Protein AF-A0A3M7ERR0-F1 (afdb_monomer_lite)

Secondary structure (DSSP, 8-state):
-TT-GGGGHHHHHHHHHHHHHHHHHHHTTPEE----SEESS--SSSSPPPEEE-TTSTT-EEEE-S-SHHHHHHHHHTT-SEEEEEEEEE------SS--SEEEEEEEEEET--HHHHHHHHHHHHHHHHHHHHHHHS-TTS-SS-TTSPPP-SPPP-----SSPPEEEEHHHHHHHHHTSPPP-TTSTTHHHHHHHHHHHHTPPPPSS--HHHHHHHHHHHHTGGG-SSSEEEES-BGGG-TTB-EEE-TTT--EEESEEEEEETTEEEEEEEEBP--HHHHHHHHHHHHHHHHHH---SS-SS--HHHHHHHHTTPPSEEEEEEEHHHHHHHHHT-S-GGGTSTT--HHHHHHHHS---HHHHHHHHHHHHHHHHHS---S------------S------S-PPPPHHHHHHHTTTT-SS----PPPTT-S-HHHHHHHHHHHHHHTGGGGT--TT--TT--GGG-S-HHHHHHHHHHHHTT-TTTS-HHHHHHHHHHHHHHHHHHTT-SS--HHHHHHHHHHHHS---BTTB-----HHHHHHHHHHHTTSHHHHT--SSS-HHHHHHHHHHHHHHHHHHHHHHHHH-PPPS--HHHHHHHHHHHHSS---HHHHHHHHHHHHHHHHHHHHHS-STHHHHHHHHHHHHTGGGTTSTT-HHHHHHHHHHHHHHHHHHHT-TT----HHHHHHHHHHHHHHHHHHHT---GGGGG--HHHHHHHHHHHHHHHHHHHHSHHHHTTTS-HHHHHHHHHHHHHHHHTSSSTTSHHHHHHHHHHHHHHHHHTTTSS-S--PPPP----GGGGSPP------TTS-STTT-SSEEEEEE-TTS-EEEEE--TT-TT-SS---EEEEE-TTT--EEEEE--SSGGGS--SS--EEEE-TTS-EEEEEGGGTEEEEE-TT--EEEEEE----B--TTSS-TTTTTT--S-B----------TTTSHHHHGGG----------------

Structure (mmCIF, N/CA/C/O backbone):
data_AF-A0A3M7ERR0-F1
#
_entry.id   AF-A0A3M7ERR0-F1
#
loop_
_atom_site.group_PDB
_atom_site.id
_atom_site.type_symbol
_atom_site.label_atom_id
_atom_site.label_alt_id
_atom_site.label_comp_id
_atom_site.label_asym_id
_atom_site.label_entity_id
_atom_site.label_seq_id
_atom_site.pdbx_PDB_ins_code
_atom_site.Cartn_x
_atom_site.Cartn_y
_atom_site.Cartn_z
_atom_site.occupancy
_atom_site.B_iso_or_equiv
_atom_site.auth_seq_id
_atom_site.auth_comp_id
_atom_site.auth_asym_id
_atom_site.auth_atom_id
_atom_site.pdbx_PDB_model_num
ATOM 1 N N . MET A 1 1 ? -19.867 -11.813 -19.731 1.00 73.44 1 MET A N 1
ATOM 2 C CA . MET A 1 1 ? -19.825 -12.716 -18.559 1.00 73.44 1 MET A CA 1
ATOM 3 C C . MET A 1 1 ? -21.115 -13.517 -18.432 1.00 73.44 1 MET A C 1
ATOM 5 O O . MET A 1 1 ? -21.058 -14.680 -18.782 1.00 73.44 1 MET A O 1
ATOM 9 N N . LEU A 1 2 ? -22.281 -12.949 -18.079 1.00 68.81 2 LEU A N 1
ATOM 10 C CA . LEU A 1 2 ? -23.541 -13.733 -18.049 1.00 68.81 2 LEU A CA 1
ATOM 11 C C . LEU A 1 2 ? -23.847 -14.443 -19.387 1.00 68.81 2 LEU A C 1
ATOM 13 O O . LEU A 1 2 ? -24.005 -15.656 -19.419 1.00 68.81 2 LEU A O 1
ATOM 17 N N . ALA A 1 3 ? -23.820 -13.709 -20.505 1.00 75.19 3 ALA A N 1
ATOM 18 C CA . ALA A 1 3 ? -24.016 -14.272 -21.849 1.00 75.19 3 ALA A CA 1
ATOM 19 C C . ALA A 1 3 ? -22.769 -14.964 -22.452 1.00 75.19 3 ALA A C 1
ATOM 21 O O . ALA A 1 3 ? -22.841 -15.527 -23.538 1.00 75.19 3 ALA A O 1
ATOM 22 N N . ASN A 1 4 ? -21.612 -14.898 -21.784 1.00 78.69 4 ASN A N 1
ATOM 23 C CA . ASN A 1 4 ? -20.390 -15.591 -22.204 1.00 78.69 4 ASN A CA 1
ATOM 24 C C . ASN A 1 4 ? -19.544 -15.927 -20.962 1.00 78.69 4 ASN A C 1
ATOM 26 O O . ASN A 1 4 ? -18.761 -15.075 -20.513 1.00 78.69 4 ASN A O 1
ATOM 30 N N . PRO A 1 5 ? -19.705 -17.137 -20.396 1.00 80.69 5 PRO A N 1
ATOM 31 C CA . PRO A 1 5 ? -18.973 -17.569 -19.208 1.00 80.69 5 PRO A CA 1
ATOM 32 C C . PRO A 1 5 ? -17.454 -17.649 -19.406 1.00 80.69 5 PRO A C 1
ATOM 34 O O . PRO A 1 5 ? -16.709 -17.447 -18.449 1.00 80.69 5 PRO A O 1
ATOM 37 N N . SER A 1 6 ? -16.962 -17.863 -20.635 1.00 84.50 6 SER A N 1
ATOM 38 C CA . SER A 1 6 ? -15.511 -17.920 -20.893 1.00 84.50 6 SER A CA 1
ATOM 39 C C . SER A 1 6 ? -14.812 -16.575 -20.643 1.00 84.50 6 SER A C 1
ATOM 41 O O . SER A 1 6 ? -13.640 -16.555 -20.277 1.00 84.50 6 SER A O 1
ATOM 43 N N . SER A 1 7 ? -15.541 -15.451 -20.718 1.00 86.50 7 SER A N 1
ATOM 44 C CA . SER A 1 7 ? -15.034 -14.118 -20.351 1.00 86.50 7 SER A CA 1
ATOM 45 C C . SER A 1 7 ? -14.712 -13.962 -18.858 1.00 86.50 7 SER A C 1
ATOM 47 O O . SER A 1 7 ? -14.120 -12.961 -18.476 1.00 86.50 7 SER A O 1
ATOM 49 N N . VAL A 1 8 ? -15.121 -14.904 -18.000 1.00 91.56 8 VAL A N 1
ATOM 50 C CA . VAL A 1 8 ? -14.768 -14.901 -16.568 1.00 91.56 8 VAL A CA 1
ATOM 51 C C . VAL A 1 8 ? -13.369 -15.494 -16.345 1.00 91.56 8 VAL A C 1
ATOM 53 O O . VAL A 1 8 ? -12.685 -15.111 -15.399 1.00 91.56 8 VAL A O 1
ATOM 56 N N . GLN A 1 9 ? -12.902 -16.382 -17.232 1.00 93.88 9 GLN A N 1
ATOM 57 C CA . GLN A 1 9 ? -11.651 -17.127 -17.043 1.00 93.88 9 GLN A CA 1
ATOM 58 C C . GLN A 1 9 ? -10.404 -16.230 -16.902 1.00 93.88 9 GLN A C 1
ATOM 60 O O . GLN A 1 9 ? -9.637 -16.476 -15.972 1.00 93.88 9 GLN A O 1
ATOM 65 N N . PRO A 1 10 ? -10.203 -15.153 -17.693 1.00 94.88 10 PRO A N 1
ATOM 66 C CA . PRO A 1 10 ? -9.066 -14.248 -17.493 1.00 94.88 10 PRO A CA 1
ATOM 67 C C . PRO A 1 10 ? -9.049 -13.566 -16.116 1.00 94.88 10 PRO A C 1
ATOM 69 O O . PRO A 1 10 ? -7.983 -13.374 -15.537 1.00 94.88 10 PRO A O 1
ATOM 72 N N . LEU A 1 11 ? -10.217 -13.264 -15.534 1.00 95.00 11 LEU A N 1
ATOM 73 C CA . LEU A 1 11 ? -10.300 -12.683 -14.188 1.00 95.00 11 LEU A CA 1
ATOM 74 C C . LEU A 1 11 ? -9.966 -13.704 -13.091 1.00 95.00 11 LEU A C 1
ATOM 76 O O . LEU A 1 11 ? -9.369 -13.347 -12.076 1.00 95.00 11 LEU A O 1
ATOM 80 N N . LEU A 1 12 ? -10.293 -14.981 -13.303 1.00 95.44 12 LEU A N 1
ATOM 81 C CA . LEU A 1 12 ? -9.872 -16.059 -12.405 1.00 95.44 12 LEU A CA 1
ATOM 82 C C . LEU A 1 12 ? -8.370 -16.354 -12.538 1.00 95.44 12 LEU A C 1
ATOM 84 O O . LEU A 1 12 ? -7.709 -16.602 -11.532 1.00 95.44 12 LEU A O 1
ATOM 88 N N . VAL A 1 13 ? -7.804 -16.258 -13.747 1.00 96.69 13 VAL A N 1
ATOM 89 C CA . VAL A 1 13 ? -6.345 -16.295 -13.949 1.00 96.69 13 VAL A CA 1
ATOM 90 C C . VAL A 1 13 ? -5.682 -15.137 -13.201 1.00 96.69 13 VAL A C 1
ATOM 92 O O . VAL A 1 13 ? -4.722 -15.376 -12.476 1.00 96.69 13 VAL A O 1
ATOM 95 N N . ARG A 1 14 ? -6.229 -13.912 -13.272 1.00 97.19 14 ARG A N 1
ATOM 96 C CA . ARG A 1 14 ? -5.748 -12.763 -12.480 1.00 97.19 14 ARG A CA 1
ATOM 97 C C . ARG A 1 14 ? -5.732 -13.048 -10.982 1.00 97.19 14 ARG A C 1
ATOM 99 O O . ARG A 1 14 ? -4.731 -12.761 -10.334 1.00 97.19 14 ARG A O 1
ATOM 106 N N . HIS A 1 15 ? -6.806 -13.623 -10.441 1.00 95.75 15 HIS A N 1
ATOM 107 C CA . HIS A 1 15 ? -6.871 -14.014 -9.031 1.00 95.75 15 HIS A CA 1
ATOM 108 C C . HIS A 1 15 ? -5.714 -14.951 -8.648 1.00 95.75 15 HIS A C 1
ATOM 110 O O . HIS A 1 15 ? -4.998 -14.670 -7.689 1.00 95.75 15 HIS A O 1
ATOM 116 N N . HIS A 1 16 ? -5.477 -16.007 -9.433 1.00 96.12 16 HIS A N 1
ATOM 117 C CA . HIS A 1 16 ? -4.398 -16.966 -9.172 1.00 96.12 16 HIS A CA 1
ATOM 118 C C . HIS A 1 16 ? -2.994 -16.377 -9.369 1.00 96.12 16 HIS A C 1
ATOM 120 O O . HIS A 1 16 ? -2.126 -16.626 -8.539 1.00 96.12 16 HIS A O 1
ATOM 126 N N . VAL A 1 17 ? -2.766 -15.554 -10.399 1.00 97.38 17 VAL A N 1
ATOM 127 C CA . VAL A 1 17 ? -1.479 -14.864 -10.632 1.00 97.38 17 VAL A CA 1
ATOM 128 C C . VAL A 1 17 ? -1.144 -13.913 -9.477 1.00 97.38 17 VAL A C 1
ATOM 130 O O . VAL A 1 17 ? -0.042 -13.964 -8.936 1.00 97.38 17 VAL A O 1
ATOM 133 N N . VAL A 1 18 ? -2.103 -13.086 -9.044 1.00 97.88 18 VAL A N 1
ATOM 134 C CA . VAL A 1 18 ? -1.905 -12.146 -7.926 1.00 97.88 18 VAL A CA 1
ATOM 135 C C . VAL A 1 18 ? -1.711 -12.880 -6.598 1.00 97.88 18 VAL A C 1
ATOM 137 O O . VAL A 1 18 ? -0.890 -12.456 -5.786 1.00 97.88 18 VAL A O 1
ATOM 140 N N . GLN A 1 19 ? -2.416 -13.993 -6.369 1.00 95.62 19 GLN A N 1
ATOM 141 C CA . GLN A 1 19 ? -2.158 -14.834 -5.200 1.00 95.62 19 GLN A CA 1
ATOM 142 C C . GLN A 1 19 ? -0.765 -15.469 -5.241 1.00 95.62 19 GLN A C 1
ATOM 144 O O . GLN A 1 19 ? -0.078 -15.428 -4.232 1.00 95.62 19 GLN A O 1
ATOM 149 N N . ALA A 1 20 ? -0.318 -16.010 -6.379 1.00 96.12 20 ALA A N 1
ATOM 150 C CA . ALA A 1 20 ? 1.018 -16.596 -6.502 1.00 96.12 20 ALA A CA 1
ATOM 151 C C . ALA A 1 20 ? 2.132 -15.571 -6.213 1.00 96.12 20 ALA A C 1
ATOM 153 O O . ALA A 1 20 ? 3.061 -15.882 -5.471 1.00 96.12 20 ALA A O 1
ATOM 154 N N . LEU A 1 21 ? 2.000 -14.338 -6.727 1.00 97.88 21 LEU A N 1
ATOM 155 C CA . LEU A 1 21 ? 2.903 -13.223 -6.409 1.00 97.88 21 LEU A CA 1
ATOM 156 C C . LEU A 1 21 ? 2.957 -12.947 -4.897 1.00 97.88 21 LEU A C 1
ATOM 158 O O . LEU A 1 21 ? 4.039 -12.968 -4.309 1.00 97.88 21 LEU A O 1
ATOM 162 N N . ARG A 1 22 ? 1.797 -12.734 -4.255 1.00 97.94 22 ARG A N 1
ATOM 163 C CA . ARG A 1 22 ? 1.725 -12.468 -2.807 1.00 97.94 22 ARG A CA 1
ATOM 164 C C . ARG A 1 22 ? 2.251 -13.632 -1.975 1.00 97.94 22 ARG A C 1
ATOM 166 O O . ARG A 1 22 ? 3.040 -13.413 -1.063 1.00 97.94 22 ARG A O 1
ATOM 173 N N . ASP A 1 23 ? 1.844 -14.860 -2.283 1.00 95.94 23 ASP A N 1
ATOM 174 C CA . ASP A 1 23 ? 2.238 -16.055 -1.536 1.00 95.94 23 ASP A CA 1
ATOM 175 C C . ASP A 1 23 ? 3.764 -16.251 -1.591 1.00 95.94 23 ASP A C 1
ATOM 177 O O . ASP A 1 23 ? 4.377 -16.509 -0.555 1.00 95.94 23 ASP A O 1
ATOM 181 N N . HIS A 1 24 ? 4.398 -16.044 -2.754 1.00 96.44 24 HIS A N 1
ATOM 182 C CA . HIS A 1 24 ? 5.857 -16.095 -2.900 1.00 96.44 24 HIS A CA 1
ATOM 183 C C . HIS A 1 24 ? 6.574 -15.012 -2.083 1.00 96.44 24 HIS A C 1
ATOM 185 O O . HIS A 1 24 ? 7.509 -15.302 -1.329 1.00 96.44 24 HIS A O 1
ATOM 191 N N . LEU A 1 25 ? 6.148 -13.755 -2.231 1.00 97.75 25 LEU A N 1
ATOM 192 C CA . LEU A 1 25 ? 6.795 -12.602 -1.602 1.00 97.75 25 LEU A CA 1
ATOM 193 C C . LEU A 1 25 ? 6.621 -12.638 -0.073 1.00 97.75 25 LEU A C 1
ATOM 195 O O . LEU A 1 25 ? 7.596 -12.491 0.665 1.00 97.75 25 LEU A O 1
ATOM 199 N N . ASN A 1 26 ? 5.431 -12.991 0.417 1.00 95.88 26 ASN A N 1
ATOM 200 C CA . ASN A 1 26 ? 5.170 -13.186 1.846 1.00 95.88 26 ASN A CA 1
ATOM 201 C C . ASN A 1 26 ? 5.990 -14.361 2.423 1.00 95.88 26 ASN A C 1
ATOM 203 O O . ASN A 1 26 ? 6.612 -14.224 3.478 1.00 95.88 26 ASN A O 1
ATOM 207 N N . LYS A 1 27 ? 6.066 -15.502 1.717 1.00 96.19 27 LYS A N 1
ATOM 208 C CA . LYS A 1 27 ? 6.897 -16.670 2.090 1.00 96.19 27 LYS A CA 1
ATOM 209 C C . LYS A 1 27 ? 8.392 -16.335 2.148 1.00 96.19 27 LYS A C 1
ATOM 211 O O . LYS A 1 27 ? 9.116 -16.926 2.945 1.00 96.19 27 LYS A O 1
ATOM 216 N N . THR A 1 28 ? 8.854 -15.387 1.333 1.00 91.44 28 THR A N 1
ATOM 217 C CA . THR A 1 28 ? 10.247 -14.900 1.304 1.00 91.44 28 THR A CA 1
ATOM 218 C C . THR A 1 28 ? 10.487 -13.659 2.182 1.00 91.44 28 THR A C 1
ATOM 220 O O . THR A 1 28 ? 11.571 -13.069 2.148 1.00 91.44 28 THR A O 1
ATOM 223 N N . GLN A 1 29 ? 9.525 -13.334 3.057 1.00 93.88 29 GLN A N 1
ATOM 224 C CA . GLN A 1 29 ? 9.584 -12.270 4.067 1.00 93.88 29 GLN A CA 1
ATOM 225 C C . GLN A 1 29 ? 9.651 -10.842 3.498 1.00 93.88 29 GLN A C 1
ATOM 227 O O . GLN A 1 29 ? 10.237 -9.956 4.120 1.00 93.88 29 GLN A O 1
ATOM 232 N N . PHE A 1 30 ? 9.047 -10.602 2.334 1.00 97.88 30 PHE A N 1
ATOM 233 C CA . PHE A 1 30 ? 8.763 -9.245 1.873 1.00 97.88 30 PHE A CA 1
ATOM 234 C C . PHE A 1 30 ? 7.522 -8.679 2.572 1.00 97.88 30 PHE A C 1
ATOM 236 O O . PHE A 1 30 ? 6.567 -9.402 2.857 1.00 97.88 30 PHE A O 1
ATOM 243 N N . VAL A 1 31 ? 7.529 -7.369 2.815 1.00 97.81 31 VAL A N 1
ATOM 244 C CA . VAL A 1 31 ? 6.391 -6.626 3.368 1.00 97.81 31 VAL A CA 1
ATOM 245 C C . VAL A 1 31 ? 5.611 -5.968 2.231 1.00 97.81 31 VAL A C 1
ATOM 247 O O . VAL A 1 31 ? 6.190 -5.217 1.447 1.00 97.81 31 VAL A O 1
ATOM 250 N N . GLU A 1 32 ? 4.304 -6.231 2.142 1.00 98.31 32 GLU A N 1
ATOM 251 C CA . GLU A 1 32 ? 3.426 -5.506 1.216 1.00 98.31 32 GLU A CA 1
ATOM 252 C C . GLU A 1 32 ? 3.222 -4.069 1.722 1.00 98.31 32 GLU A C 1
ATOM 254 O O . GLU A 1 32 ? 2.849 -3.854 2.878 1.00 98.31 32 GLU A O 1
ATOM 259 N N . VAL A 1 33 ? 3.484 -3.086 0.864 1.00 97.75 33 VAL A N 1
ATOM 260 C CA . VAL A 1 33 ? 3.354 -1.651 1.152 1.00 97.75 33 VAL A CA 1
ATOM 261 C C . VAL A 1 33 ? 2.465 -0.965 0.111 1.00 97.75 33 VAL A C 1
ATOM 263 O O . VAL A 1 33 ? 2.056 -1.558 -0.887 1.00 97.75 33 VAL A O 1
ATOM 266 N N . THR A 1 34 ? 2.126 0.302 0.344 1.00 96.69 34 THR A N 1
ATOM 267 C CA . THR A 1 34 ? 1.383 1.125 -0.620 1.00 96.69 34 THR A CA 1
ATOM 268 C C . THR A 1 34 ? 1.961 2.531 -0.639 1.00 96.69 34 THR A C 1
ATOM 270 O O . THR A 1 34 ? 2.056 3.180 0.403 1.00 96.69 34 THR A O 1
ATOM 273 N N . THR A 1 35 ? 2.360 2.993 -1.820 1.00 95.94 35 THR A N 1
ATOM 274 C CA . THR A 1 35 ? 2.983 4.304 -2.041 1.00 95.94 35 THR A CA 1
ATOM 275 C C . THR A 1 35 ? 1.997 5.304 -2.672 1.00 95.94 35 THR A C 1
ATOM 277 O O . THR A 1 35 ? 0.942 4.898 -3.170 1.00 95.94 35 THR A O 1
ATOM 280 N N . PRO A 1 36 ? 2.275 6.624 -2.643 1.00 94.88 36 PRO A N 1
ATOM 281 C CA . PRO A 1 36 ? 1.347 7.634 -3.154 1.00 94.88 36 PRO A CA 1
ATOM 282 C C . PRO A 1 36 ? 0.971 7.438 -4.631 1.00 94.88 36 PRO A C 1
ATOM 284 O O . PRO A 1 36 ? 1.838 7.314 -5.494 1.00 94.88 36 PRO A O 1
ATOM 287 N N . LEU A 1 37 ? -0.334 7.472 -4.932 1.00 95.00 37 LEU A N 1
ATOM 288 C CA . LEU A 1 37 ? -0.845 7.470 -6.313 1.00 95.00 37 LEU A CA 1
ATOM 289 C C . LEU A 1 37 ? -0.769 8.851 -6.978 1.00 95.00 37 LEU A C 1
ATOM 291 O O . LEU A 1 37 ? -0.680 8.921 -8.200 1.00 95.00 37 LEU A O 1
ATOM 295 N N . LEU A 1 38 ? -0.821 9.917 -6.173 1.00 92.00 38 LEU A N 1
ATOM 296 C CA . LEU A 1 38 ? -0.718 11.316 -6.584 1.00 92.00 38 LEU A CA 1
ATOM 297 C C . LEU A 1 38 ? 0.621 11.885 -6.108 1.00 92.00 38 LEU A C 1
ATOM 299 O O . LEU A 1 38 ? 0.953 11.764 -4.928 1.00 92.00 38 LEU A O 1
ATOM 303 N N . THR A 1 39 ? 1.375 12.511 -7.008 1.00 86.00 39 THR A N 1
ATOM 304 C CA . THR A 1 39 ? 2.719 13.039 -6.734 1.00 86.00 39 THR A CA 1
ATOM 305 C C . THR A 1 39 ? 2.917 14.428 -7.347 1.00 86.00 39 THR A C 1
ATOM 307 O O . THR A 1 39 ? 2.336 14.752 -8.380 1.00 86.00 39 THR A O 1
ATOM 310 N N . ALA A 1 40 ? 3.779 15.258 -6.751 1.00 77.62 40 ALA A N 1
ATOM 311 C CA . ALA A 1 40 ? 4.140 16.572 -7.309 1.00 77.62 40 ALA A CA 1
ATOM 312 C C . ALA A 1 40 ? 4.994 16.479 -8.600 1.00 77.62 40 ALA A C 1
ATOM 314 O O . ALA A 1 40 ? 5.155 17.457 -9.322 1.00 77.62 40 ALA A O 1
ATOM 315 N N . GLY A 1 41 ? 5.514 15.291 -8.920 1.00 75.88 41 GLY A N 1
ATOM 316 C CA . GLY A 1 41 ? 6.246 14.982 -10.147 1.00 75.88 41 GLY A CA 1
ATOM 317 C C . GLY A 1 41 ? 6.202 13.482 -10.440 1.00 75.88 41 GLY A C 1
ATOM 318 O O . GLY A 1 41 ? 6.092 12.671 -9.517 1.00 75.88 41 GLY A O 1
ATOM 319 N N . ALA A 1 42 ? 6.243 13.103 -11.716 1.00 73.69 42 ALA A N 1
ATOM 320 C CA . ALA A 1 42 ? 6.244 11.704 -12.142 1.00 73.69 42 ALA A CA 1
ATOM 321 C C . ALA A 1 42 ? 7.668 11.213 -12.463 1.00 73.69 42 ALA A C 1
ATOM 323 O O . ALA A 1 42 ? 8.369 11.799 -13.293 1.00 73.69 42 ALA A O 1
ATOM 324 N N . GLY A 1 43 ? 8.064 10.108 -11.825 1.00 78.19 43 GLY A N 1
ATOM 325 C CA . GLY A 1 43 ? 9.362 9.445 -11.973 1.00 78.19 43 GLY A CA 1
ATOM 326 C C . GLY A 1 43 ? 9.248 7.928 -11.774 1.00 78.19 43 GLY A C 1
ATOM 327 O O . GLY A 1 43 ? 8.149 7.418 -11.569 1.00 78.19 43 GLY A O 1
ATOM 328 N N . GLY A 1 44 ? 10.369 7.206 -11.873 1.00 75.31 44 GLY A N 1
ATOM 329 C CA . GLY A 1 44 ? 10.398 5.730 -11.837 1.00 75.31 44 GLY A CA 1
ATOM 330 C C . GLY A 1 44 ? 10.048 5.040 -13.167 1.00 75.31 44 GLY A C 1
ATOM 331 O O . GLY A 1 44 ? 9.971 3.825 -13.255 1.00 75.31 44 GLY A O 1
ATOM 332 N N . ALA A 1 45 ? 9.803 5.804 -14.234 1.00 79.50 45 ALA A N 1
ATOM 333 C CA . ALA A 1 45 ? 9.682 5.273 -15.590 1.00 79.50 45 ALA A CA 1
ATOM 334 C C . ALA A 1 45 ? 9.996 6.359 -16.631 1.00 79.50 45 ALA A C 1
ATOM 336 O O . ALA A 1 45 ? 10.015 7.558 -16.329 1.00 79.50 45 ALA A O 1
ATOM 337 N N . VAL A 1 46 ? 10.212 5.937 -17.878 1.00 80.75 46 VAL A N 1
ATOM 338 C CA . VAL A 1 46 ? 10.142 6.812 -19.056 1.00 80.75 46 VAL A CA 1
ATOM 339 C C . VAL A 1 46 ? 8.737 6.664 -19.627 1.00 80.75 46 VAL A C 1
ATOM 341 O O . VAL A 1 46 ? 8.470 5.733 -20.375 1.00 80.75 46 VAL A O 1
ATOM 344 N N . ALA A 1 47 ? 7.830 7.526 -19.177 1.00 83.19 47 ALA A N 1
ATOM 345 C CA . ALA A 1 47 ? 6.417 7.483 -19.529 1.00 83.19 47 ALA A CA 1
ATOM 346 C C . ALA A 1 47 ? 5.774 8.861 -19.351 1.00 83.19 47 ALA A C 1
ATOM 348 O O . ALA A 1 47 ? 6.209 9.642 -18.495 1.00 83.19 47 ALA A O 1
ATOM 349 N N . ARG A 1 48 ? 4.717 9.147 -20.115 1.00 85.25 48 ARG A N 1
ATOM 350 C CA . ARG A 1 48 ? 3.953 10.394 -19.968 1.00 85.25 48 ARG A CA 1
ATOM 351 C C . ARG A 1 48 ? 2.948 10.276 -18.809 1.00 85.25 48 ARG A C 1
ATOM 353 O O . ARG A 1 48 ? 2.175 9.317 -18.799 1.00 85.25 48 ARG A O 1
ATOM 360 N N . PRO A 1 49 ? 2.898 11.210 -17.842 1.00 88.94 49 PRO A N 1
ATOM 361 C CA . PRO A 1 49 ? 1.925 11.147 -16.753 1.00 88.94 49 PRO A CA 1
ATOM 362 C C . PRO A 1 49 ? 0.532 11.648 -17.161 1.00 88.94 49 PRO A C 1
ATOM 364 O O . PRO A 1 49 ? 0.339 12.309 -18.183 1.00 88.94 49 PRO A O 1
ATOM 367 N N . PHE A 1 50 ? -0.453 11.368 -16.307 1.00 90.50 50 PHE A N 1
ATOM 368 C CA . PHE A 1 50 ? -1.710 12.116 -16.277 1.00 90.50 50 PHE A CA 1
ATOM 369 C C . PHE A 1 50 ? -1.597 13.250 -15.253 1.00 90.50 50 PHE A C 1
ATOM 371 O O . PHE A 1 50 ? -1.439 12.977 -14.062 1.00 90.50 50 PHE A O 1
ATOM 378 N N . GLU A 1 51 ? -1.706 14.500 -15.705 1.00 89.94 51 GLU A N 1
ATOM 379 C CA . GLU A 1 51 ? -1.799 15.674 -14.827 1.00 89.94 51 GLU A CA 1
ATOM 380 C C . GLU A 1 51 ? -3.201 15.808 -14.197 1.00 89.94 51 GLU A C 1
ATOM 382 O O . GLU A 1 51 ? -4.215 15.462 -14.807 1.00 89.94 51 GLU A O 1
ATOM 387 N N . THR A 1 52 ? -3.263 16.359 -12.985 1.00 90.31 52 THR A N 1
ATOM 388 C CA . THR A 1 52 ? -4.486 16.728 -12.258 1.00 90.31 52 THR A CA 1
ATOM 389 C C . THR A 1 52 ? -4.193 17.850 -11.245 1.00 90.31 52 THR A C 1
ATOM 391 O O . THR A 1 52 ? -3.058 18.310 -11.124 1.00 90.31 52 THR A O 1
ATOM 394 N N . GLU A 1 53 ? -5.200 18.306 -10.504 1.00 88.69 53 GLU A N 1
ATOM 395 C CA . GLU A 1 53 ? -5.089 19.348 -9.475 1.00 88.69 53 GLU A CA 1
ATOM 396 C C . GLU A 1 53 ? -5.930 18.989 -8.239 1.00 88.69 53 GLU A C 1
ATOM 398 O O . GLU A 1 53 ? -6.938 18.286 -8.341 1.00 88.69 53 GLU A O 1
ATOM 403 N N . ALA A 1 54 ? -5.518 19.455 -7.057 1.00 84.88 54 ALA A N 1
ATOM 404 C CA . ALA A 1 54 ? -6.277 19.289 -5.818 1.00 84.88 54 ALA A CA 1
ATOM 405 C C . ALA A 1 54 ? -6.844 20.640 -5.369 1.00 84.88 54 ALA A C 1
ATOM 407 O O . ALA A 1 54 ? -6.096 21.595 -5.194 1.00 84.88 54 ALA A O 1
ATOM 408 N N . THR A 1 55 ? -8.156 20.712 -5.128 1.00 85.50 55 THR A N 1
ATOM 409 C CA . THR A 1 55 ? -8.867 21.967 -4.805 1.00 85.50 55 THR A CA 1
ATOM 410 C C . THR A 1 55 ? -8.341 22.679 -3.551 1.00 85.50 55 THR A C 1
ATOM 412 O O . THR A 1 55 ? -8.443 23.893 -3.455 1.00 85.50 55 THR A O 1
ATOM 415 N N . GLU A 1 56 ? -7.771 21.942 -2.594 1.00 83.94 56 GLU A N 1
ATOM 416 C CA . GLU A 1 56 ? -7.174 22.501 -1.369 1.00 83.94 56 GLU A CA 1
ATOM 417 C C . GLU A 1 56 ? -5.731 23.013 -1.578 1.00 83.94 56 GLU A C 1
ATOM 419 O O . GLU A 1 56 ? -5.231 23.804 -0.782 1.00 83.94 56 GLU A O 1
ATOM 424 N N . LEU A 1 57 ? -5.065 22.599 -2.662 1.00 77.81 57 LEU A N 1
ATOM 425 C CA . LEU A 1 57 ? -3.686 22.961 -3.008 1.00 77.81 57 LEU A CA 1
ATOM 426 C C . LEU A 1 57 ? -3.668 23.861 -4.253 1.00 77.81 57 LEU A C 1
ATOM 428 O O . LEU A 1 57 ? -3.079 23.516 -5.280 1.00 77.81 57 LEU A O 1
ATOM 432 N N . GLU A 1 58 ? -4.346 25.012 -4.166 1.00 68.81 58 GLU A N 1
ATOM 433 C CA . GLU A 1 58 ? -4.479 25.965 -5.276 1.00 68.81 58 GLU A CA 1
ATOM 434 C C . GLU A 1 58 ? -3.127 26.264 -5.953 1.00 68.81 58 GLU A C 1
ATOM 436 O O . GLU A 1 58 ? -2.152 26.668 -5.316 1.00 68.81 58 GLU A O 1
ATOM 441 N N . GLY A 1 59 ? -3.072 26.065 -7.273 1.00 71.19 59 GLY A N 1
ATOM 442 C CA . GLY A 1 59 ? -1.889 26.323 -8.097 1.00 71.19 59 GLY A CA 1
ATOM 443 C C . GLY A 1 59 ? -0.854 25.192 -8.166 1.00 71.19 59 GLY A C 1
ATOM 444 O O . GLY A 1 59 ? 0.079 25.304 -8.962 1.00 71.19 59 GLY A O 1
ATOM 445 N N . GLN A 1 60 ? -1.000 24.096 -7.410 1.00 77.50 60 GLN A N 1
ATOM 446 C CA . GLN A 1 60 ? -0.115 22.931 -7.532 1.00 77.50 60 GLN A CA 1
ATOM 447 C C . GLN A 1 60 ? -0.665 21.904 -8.527 1.00 77.50 60 GLN A C 1
ATOM 449 O O . GLN A 1 60 ? -1.721 21.307 -8.315 1.00 77.50 60 GLN A O 1
ATOM 454 N N . LYS A 1 61 ? 0.101 21.643 -9.594 1.00 83.31 61 LYS A N 1
ATOM 455 C CA . LYS A 1 61 ? -0.131 20.480 -10.455 1.00 83.31 61 LYS A CA 1
ATOM 456 C C . LYS A 1 61 ? 0.301 19.202 -9.743 1.00 83.31 61 LYS A C 1
ATOM 458 O O . LYS A 1 61 ? 1.412 19.120 -9.223 1.00 83.31 61 LYS A O 1
ATOM 463 N N . LEU A 1 62 ? -0.558 18.195 -9.790 1.00 88.62 62 LEU A N 1
ATOM 464 C CA . LEU A 1 62 ? -0.281 16.834 -9.352 1.00 88.62 62 LEU A CA 1
ATOM 465 C C . LEU A 1 62 ? -0.249 15.902 -10.563 1.00 88.62 62 LEU A C 1
ATOM 467 O O . LEU A 1 62 ? -0.846 16.180 -11.599 1.00 88.62 62 LEU A O 1
ATOM 471 N N . ASN A 1 63 ? 0.425 14.772 -10.416 1.00 90.25 63 ASN A N 1
ATOM 472 C CA . ASN A 1 63 ? 0.511 13.721 -11.418 1.00 90.25 63 ASN A CA 1
ATOM 473 C C . ASN A 1 63 ? 0.014 12.405 -10.827 1.00 90.25 63 ASN A C 1
ATOM 475 O O . ASN A 1 63 ? 0.299 12.106 -9.667 1.00 90.25 63 ASN A O 1
ATOM 479 N N . LEU A 1 64 ? -0.676 11.591 -11.626 1.00 93.69 64 LEU A N 1
ATOM 480 C CA . LEU A 1 64 ? -0.822 10.171 -11.312 1.00 93.69 64 LEU A CA 1
ATOM 481 C C . LEU A 1 64 ? 0.511 9.449 -11.557 1.00 93.69 64 LEU A C 1
ATOM 483 O O . LEU A 1 64 ? 1.203 9.724 -12.541 1.00 93.69 64 LEU A O 1
ATOM 487 N N . ARG A 1 65 ? 0.877 8.523 -10.663 1.00 93.00 65 ARG A N 1
ATOM 488 C CA . ARG A 1 65 ? 2.169 7.823 -10.732 1.00 93.00 65 ARG A CA 1
ATOM 489 C C . ARG A 1 65 ? 2.315 6.962 -11.998 1.00 93.00 65 ARG A C 1
ATOM 491 O O . ARG A 1 65 ? 1.426 6.181 -12.338 1.00 93.00 65 ARG A O 1
ATOM 498 N N . ILE A 1 66 ? 3.491 7.034 -12.620 1.00 92.25 66 ILE A N 1
ATOM 499 C CA . ILE A 1 66 ? 3.896 6.187 -13.760 1.00 92.25 66 ILE A CA 1
ATOM 500 C C . ILE A 1 66 ? 4.568 4.867 -13.324 1.00 92.25 66 ILE A C 1
ATOM 502 O O . ILE A 1 66 ? 4.580 3.905 -14.100 1.00 92.25 66 ILE A O 1
ATOM 506 N N . ALA A 1 67 ? 5.101 4.840 -12.094 1.00 93.25 67 ALA A N 1
ATOM 507 C CA . ALA A 1 67 ? 5.664 3.702 -11.358 1.00 93.25 67 ALA A CA 1
ATOM 508 C C . ALA A 1 67 ? 5.768 4.049 -9.846 1.00 93.25 67 ALA A C 1
ATOM 510 O O . ALA A 1 67 ? 5.851 5.237 -9.513 1.00 93.25 67 ALA A O 1
ATOM 511 N N . PRO A 1 68 ? 5.746 3.069 -8.919 1.00 95.56 68 PRO A N 1
ATOM 512 C CA . PRO A 1 68 ? 6.016 3.282 -7.490 1.00 95.56 68 PRO A CA 1
ATOM 513 C C . PRO A 1 68 ? 7.515 3.330 -7.111 1.00 95.56 68 PRO A C 1
ATOM 515 O O . PRO A 1 68 ? 7.832 3.821 -6.026 1.00 95.56 68 PRO A O 1
ATOM 518 N N . GLU A 1 69 ? 8.427 2.879 -7.982 1.00 95.94 69 GLU A N 1
ATOM 519 C CA . GLU A 1 69 ? 9.886 2.759 -7.787 1.00 95.94 69 GLU A CA 1
ATOM 520 C C . GLU A 1 69 ? 10.527 3.770 -6.814 1.00 95.94 69 GLU A C 1
ATOM 522 O O . GLU A 1 69 ? 11.088 3.383 -5.787 1.00 95.94 69 GLU A O 1
ATOM 527 N N . LEU A 1 70 ? 10.456 5.078 -7.104 1.00 94.44 70 LEU A N 1
ATOM 528 C CA . LEU A 1 70 ? 11.185 6.092 -6.324 1.00 94.44 70 LEU A CA 1
ATOM 529 C C . LEU A 1 70 ? 10.664 6.233 -4.883 1.00 94.44 70 LEU A C 1
ATOM 531 O O . LEU A 1 70 ? 11.379 6.737 -4.016 1.00 94.44 70 LEU A O 1
ATOM 535 N N . TRP A 1 71 ? 9.431 5.807 -4.603 1.00 95.88 71 TRP A N 1
ATOM 536 C CA . TRP A 1 71 ? 8.887 5.747 -3.245 1.00 95.88 71 TRP A CA 1
ATOM 537 C C . TRP A 1 71 ? 9.300 4.466 -2.528 1.00 95.88 71 TRP A C 1
ATOM 539 O O . TRP A 1 71 ? 9.643 4.512 -1.348 1.00 95.88 71 TRP A O 1
ATOM 549 N N . LEU A 1 72 ? 9.330 3.338 -3.240 1.00 97.69 72 LEU A N 1
ATOM 550 C CA . LEU A 1 72 ? 9.808 2.072 -2.692 1.00 97.69 72 LEU A CA 1
ATOM 551 C C . LEU A 1 72 ? 11.294 2.186 -2.305 1.00 97.69 72 LEU A C 1
ATOM 553 O O . LEU A 1 72 ? 11.663 1.863 -1.178 1.00 97.69 72 LEU A O 1
ATOM 557 N N . LYS A 1 73 ? 12.136 2.799 -3.142 1.00 97.19 73 LYS A N 1
ATOM 558 C CA . LYS A 1 73 ? 13.542 3.086 -2.796 1.00 97.19 73 LYS A CA 1
ATOM 559 C C . LYS A 1 73 ? 13.707 3.982 -1.560 1.00 97.19 73 LYS A C 1
ATOM 561 O O . LYS A 1 73 ? 14.587 3.721 -0.743 1.00 97.19 73 LYS A O 1
ATOM 566 N N . ARG A 1 74 ? 12.832 4.977 -1.353 1.00 96.31 74 ARG A N 1
ATOM 567 C CA . ARG A 1 74 ? 12.811 5.785 -0.113 1.00 96.31 74 ARG A CA 1
ATOM 568 C C . ARG A 1 74 ? 12.490 4.942 1.132 1.00 96.31 74 ARG A C 1
ATOM 570 O O . ARG A 1 74 ? 13.029 5.216 2.198 1.00 96.31 74 ARG A O 1
ATOM 577 N N . LEU A 1 75 ? 11.671 3.892 1.015 1.00 96.81 75 LEU A N 1
ATOM 578 C CA . LEU A 1 75 ? 11.431 2.942 2.112 1.00 96.81 75 LEU A CA 1
ATOM 579 C C . LEU A 1 75 ? 12.643 2.029 2.376 1.00 96.81 75 LEU A C 1
ATOM 581 O O . LEU A 1 75 ? 12.904 1.701 3.534 1.00 96.81 75 LEU A O 1
ATOM 585 N N . ILE A 1 76 ? 13.415 1.675 1.339 1.00 94.19 76 ILE A N 1
ATOM 586 C CA . ILE A 1 76 ? 14.700 0.973 1.500 1.00 94.19 76 ILE A CA 1
ATOM 587 C C . ILE A 1 76 ? 15.714 1.848 2.258 1.00 94.19 76 ILE A C 1
ATOM 589 O O . ILE A 1 76 ? 16.322 1.379 3.219 1.00 94.19 76 ILE A O 1
ATOM 593 N N . VAL A 1 77 ? 15.844 3.132 1.892 1.00 88.75 77 VAL A N 1
ATOM 594 C CA . VAL A 1 77 ? 16.617 4.138 2.657 1.00 88.75 77 VAL A CA 1
ATOM 595 C C . VAL A 1 77 ? 16.124 4.226 4.106 1.00 88.75 77 VAL A C 1
ATOM 597 O O . VAL A 1 77 ? 16.925 4.224 5.035 1.00 88.75 77 VAL A O 1
ATOM 600 N N . GLY A 1 78 ? 14.804 4.229 4.313 1.00 84.44 78 GLY A N 1
ATOM 601 C CA . GLY A 1 78 ? 14.166 4.207 5.634 1.00 84.44 78 GLY A CA 1
ATOM 602 C C . GLY A 1 78 ? 14.385 2.925 6.455 1.00 84.44 78 GLY A C 1
ATOM 603 O O . GLY A 1 78 ? 13.811 2.798 7.536 1.00 84.44 78 GLY A O 1
ATOM 604 N N . GLY A 1 79 ? 15.192 1.975 5.970 1.00 80.25 79 GLY A N 1
ATOM 605 C CA . GLY A 1 79 ? 15.603 0.772 6.693 1.00 80.25 79 GLY A CA 1
ATOM 606 C C . GLY A 1 79 ? 14.762 -0.478 6.422 1.00 80.25 79 GLY A C 1
ATOM 607 O O . GLY A 1 79 ? 15.018 -1.518 7.032 1.00 80.25 79 GLY A O 1
ATOM 608 N N . MET A 1 80 ? 13.779 -0.435 5.515 1.00 89.25 80 MET A N 1
ATOM 609 C CA . MET A 1 80 ? 13.035 -1.639 5.128 1.00 89.25 80 MET A CA 1
ATOM 610 C C . MET A 1 80 ? 13.878 -2.497 4.174 1.00 89.25 80 MET A C 1
ATOM 612 O O . MET A 1 80 ? 14.257 -2.043 3.105 1.00 89.25 80 MET A O 1
ATOM 616 N N . SER A 1 81 ? 14.178 -3.752 4.522 1.00 85.81 81 SER A N 1
ATOM 617 C CA . SER A 1 81 ? 15.100 -4.574 3.711 1.00 85.81 81 SER A CA 1
ATOM 618 C C . SER A 1 81 ? 14.442 -5.328 2.550 1.00 85.81 81 SER A C 1
ATOM 620 O O . SER A 1 81 ? 15.133 -5.695 1.603 1.00 85.81 81 SER A O 1
ATOM 622 N N . ARG A 1 82 ? 13.135 -5.610 2.631 1.00 96.12 82 ARG A N 1
ATOM 623 C CA . ARG A 1 82 ? 12.361 -6.358 1.626 1.00 96.12 82 ARG A CA 1
ATOM 624 C C . ARG A 1 82 ? 10.932 -5.838 1.566 1.00 96.12 82 ARG A C 1
ATOM 626 O O . ARG A 1 82 ? 10.164 -6.040 2.506 1.00 96.12 82 ARG A O 1
ATOM 633 N N . ILE A 1 83 ? 10.571 -5.191 0.465 1.00 98.25 83 ILE A N 1
ATOM 634 C CA . ILE A 1 83 ? 9.249 -4.581 0.270 1.00 98.25 83 ILE A CA 1
ATOM 635 C C . ILE A 1 83 ? 8.697 -4.894 -1.111 1.00 98.25 83 ILE A C 1
ATOM 637 O O . ILE A 1 83 ? 9.464 -5.074 -2.056 1.00 98.25 83 ILE A O 1
ATOM 641 N N . TYR A 1 84 ? 7.375 -4.919 -1.235 1.00 98.69 84 TYR A N 1
ATOM 642 C CA . TYR A 1 84 ? 6.709 -4.986 -2.530 1.00 98.69 84 TYR A CA 1
ATOM 643 C C . TYR A 1 84 ? 5.396 -4.214 -2.542 1.00 98.69 84 TYR A C 1
ATOM 645 O O . TYR A 1 84 ? 4.764 -4.024 -1.506 1.00 98.69 84 TYR A O 1
ATOM 653 N N . GLU A 1 85 ? 4.966 -3.802 -3.726 1.00 98.62 85 GLU A N 1
ATOM 654 C CA . GLU A 1 85 ? 3.645 -3.231 -3.953 1.00 98.62 85 GLU A CA 1
ATOM 655 C C . GLU A 1 85 ? 3.014 -3.861 -5.202 1.00 98.62 85 GLU A C 1
ATOM 657 O O . GLU A 1 85 ? 3.640 -3.927 -6.260 1.00 98.62 85 GLU A O 1
ATOM 662 N N . ILE A 1 86 ? 1.750 -4.288 -5.087 1.00 98.50 86 ILE A N 1
ATOM 663 C CA . ILE A 1 86 ? 0.899 -4.656 -6.226 1.00 98.50 86 ILE A CA 1
ATOM 664 C C . ILE A 1 86 ? -0.199 -3.602 -6.341 1.00 98.50 86 ILE A C 1
ATOM 666 O O . ILE A 1 86 ? -1.109 -3.557 -5.513 1.00 98.50 86 ILE A O 1
ATOM 670 N N . GLY A 1 87 ? -0.144 -2.764 -7.375 1.00 96.56 87 GLY A N 1
ATOM 671 C CA . GLY A 1 87 ? -1.054 -1.628 -7.499 1.00 96.56 87 GLY A CA 1
ATOM 672 C C . GLY A 1 87 ? -1.131 -1.041 -8.908 1.00 96.56 87 GLY A C 1
ATOM 673 O O . GLY A 1 87 ? -0.456 -1.517 -9.821 1.00 96.56 87 GLY A O 1
ATOM 674 N N . PRO A 1 88 ? -1.969 -0.011 -9.113 1.00 95.88 88 PRO A N 1
ATOM 675 C CA . PRO A 1 88 ? -2.112 0.626 -10.412 1.00 95.88 88 PRO A CA 1
ATOM 676 C C . PRO A 1 88 ? -0.910 1.522 -10.739 1.00 95.88 88 PRO A C 1
ATOM 678 O O . PRO A 1 88 ? -0.320 2.146 -9.850 1.00 95.88 88 PRO A O 1
ATOM 681 N N . ALA A 1 89 ? -0.598 1.616 -12.026 1.00 95.00 89 ALA A N 1
ATOM 682 C CA . ALA A 1 89 ? 0.257 2.626 -12.633 1.00 95.00 89 ALA A CA 1
ATOM 683 C C . ALA A 1 89 ? -0.495 3.271 -13.808 1.00 95.00 89 ALA A C 1
ATOM 685 O O . ALA A 1 89 ? -1.311 2.619 -14.469 1.00 95.00 89 ALA A O 1
ATOM 686 N N . PHE A 1 90 ? -0.233 4.556 -14.045 1.00 94.94 90 PHE A N 1
ATOM 687 C CA . PHE A 1 90 ? -0.991 5.386 -14.977 1.00 94.94 90 PHE A CA 1
ATOM 688 C C . PHE A 1 90 ? -0.049 6.030 -15.994 1.00 94.94 90 PHE A C 1
ATOM 690 O O . PHE A 1 90 ? 0.826 6.805 -15.617 1.00 94.94 90 PHE A O 1
ATOM 697 N N . ARG A 1 91 ? -0.220 5.719 -17.282 1.00 92.00 91 ARG A N 1
ATOM 698 C CA . ARG A 1 91 ? 0.617 6.235 -18.378 1.00 92.00 91 ARG A CA 1
ATOM 699 C C . ARG A 1 91 ? -0.259 6.786 -19.497 1.00 92.00 91 ARG A C 1
ATOM 701 O O . ARG A 1 91 ? -1.081 6.071 -20.064 1.00 92.00 91 ARG A O 1
ATOM 708 N N . ASN A 1 92 ? -0.111 8.070 -19.793 1.00 89.75 92 ASN A N 1
ATOM 709 C CA . ASN A 1 92 ? -0.917 8.832 -20.745 1.00 89.75 92 ASN A CA 1
ATOM 710 C C . ASN A 1 92 ? -0.411 8.625 -22.184 1.00 89.75 92 ASN A C 1
ATOM 712 O O . ASN A 1 92 ? 0.063 9.545 -22.851 1.00 89.75 92 ASN A O 1
ATOM 716 N N . GLU A 1 93 ? -0.468 7.368 -22.616 1.00 84.44 93 GLU A N 1
ATOM 717 C CA . GLU A 1 93 ? 0.145 6.841 -23.837 1.00 84.44 93 GLU A CA 1
ATOM 718 C C . GLU A 1 93 ? -0.908 6.223 -24.779 1.00 84.44 93 GLU A C 1
ATOM 720 O O . GLU A 1 93 ? -2.121 6.264 -24.538 1.00 84.44 93 GLU A O 1
ATOM 725 N N . GLY A 1 94 ? -0.449 5.660 -25.900 1.00 80.12 94 GLY A N 1
ATOM 726 C CA . GLY A 1 94 ? -1.306 4.976 -26.865 1.00 80.12 94 GLY A CA 1
ATOM 727 C C . GLY A 1 94 ? -2.022 3.749 -26.283 1.00 80.12 94 GLY A C 1
ATOM 728 O O . GLY A 1 94 ? -1.487 3.020 -25.455 1.00 80.12 94 GLY A O 1
ATOM 729 N N . VAL A 1 95 ? -3.244 3.492 -26.763 1.00 85.50 95 VAL A N 1
ATOM 730 C CA . VAL A 1 95 ? -4.001 2.266 -26.445 1.00 85.50 95 VAL A CA 1
ATOM 731 C C . VAL A 1 95 ? -3.894 1.290 -27.613 1.00 85.50 95 VAL A C 1
ATOM 733 O O . VAL A 1 95 ? -4.401 1.588 -28.702 1.00 85.50 95 VAL A O 1
ATOM 736 N N . ASP A 1 96 ? -3.287 0.128 -27.373 1.00 86.38 96 ASP A N 1
ATOM 737 C CA . ASP A 1 96 ? -3.070 -0.930 -28.366 1.00 86.38 96 ASP A CA 1
ATOM 738 C C . ASP A 1 96 ? -3.458 -2.330 -27.825 1.00 86.38 96 ASP A C 1
ATOM 740 O O . ASP A 1 96 ? -4.339 -2.456 -26.971 1.00 86.38 96 ASP A O 1
ATOM 744 N N . ALA A 1 97 ? -2.886 -3.407 -28.376 1.00 85.31 97 ALA A N 1
ATOM 745 C CA . ALA A 1 97 ? -3.159 -4.776 -27.935 1.00 85.31 97 ALA A CA 1
ATOM 746 C C . ALA A 1 97 ? -2.508 -5.140 -26.583 1.00 85.31 97 ALA A C 1
ATOM 748 O O . ALA A 1 97 ? -2.968 -6.068 -25.926 1.00 85.31 97 ALA A O 1
ATOM 749 N N . THR A 1 98 ? -1.467 -4.434 -26.156 1.00 85.81 98 THR A N 1
ATOM 750 C CA . THR A 1 98 ? -0.627 -4.715 -24.978 1.00 85.81 98 THR A CA 1
ATOM 751 C C . THR A 1 98 ? -0.500 -3.537 -24.009 1.00 85.81 98 THR A C 1
ATOM 753 O O . THR A 1 98 ? 0.034 -3.724 -22.918 1.00 85.81 98 THR A O 1
ATOM 756 N N . HIS A 1 99 ? -1.016 -2.361 -24.368 1.00 88.88 99 HIS A N 1
ATOM 757 C CA . HIS A 1 99 ? -0.979 -1.142 -23.564 1.00 88.88 99 HIS A CA 1
ATOM 758 C C . HIS A 1 99 ? -2.389 -0.613 -23.284 1.00 88.88 99 HIS A C 1
ATOM 760 O O . HIS A 1 99 ? -3.204 -0.421 -24.191 1.00 88.88 99 HIS A O 1
ATOM 766 N N . ASN A 1 100 ? -2.667 -0.359 -22.004 1.00 92.12 100 ASN A N 1
ATOM 767 C CA . ASN A 1 100 ? -3.832 0.387 -21.538 1.00 92.12 100 ASN A CA 1
ATOM 768 C C . ASN A 1 100 ? -3.354 1.478 -20.559 1.00 92.12 100 ASN A C 1
ATOM 770 O O . ASN A 1 100 ? -2.442 1.194 -19.785 1.00 92.12 100 ASN A O 1
ATOM 774 N N . PRO A 1 101 ? -3.948 2.688 -20.545 1.00 91.75 101 PRO A N 1
ATOM 775 C CA . PRO A 1 101 ? -3.396 3.814 -19.783 1.00 91.75 101 PRO A CA 1
ATOM 776 C C . PRO A 1 101 ? -3.453 3.656 -18.260 1.00 91.75 101 PRO A C 1
ATOM 778 O O . PRO A 1 101 ? -2.730 4.344 -17.551 1.00 91.75 101 PRO A O 1
ATOM 781 N N . GLU A 1 102 ? -4.296 2.749 -17.765 1.00 94.00 102 GLU A N 1
ATOM 782 C CA . GLU A 1 102 ? -4.274 2.227 -16.397 1.00 94.00 102 GLU A CA 1
ATOM 783 C C . GLU A 1 102 ? -3.967 0.726 -16.471 1.00 94.00 102 GLU A C 1
ATOM 785 O O . GLU A 1 102 ? -4.641 -0.013 -17.198 1.00 94.00 102 GLU A O 1
ATOM 790 N N . PHE A 1 103 ? -2.965 0.263 -15.731 1.00 94.81 103 PHE A N 1
ATOM 791 C CA . PHE A 1 103 ? -2.612 -1.155 -15.633 1.00 94.81 103 PHE A CA 1
ATOM 792 C C . PHE A 1 103 ? -2.077 -1.478 -14.234 1.00 94.81 103 PHE A C 1
ATOM 794 O O . PHE A 1 103 ? -1.711 -0.586 -13.472 1.00 94.81 103 PHE A O 1
ATOM 801 N N . THR A 1 104 ? -2.059 -2.757 -13.864 1.00 97.44 104 THR A N 1
ATOM 802 C CA . THR A 1 104 ? -1.515 -3.230 -12.586 1.00 97.44 104 THR A CA 1
ATOM 803 C C . THR A 1 104 ? -0.060 -3.650 -12.751 1.00 97.44 104 THR A C 1
ATOM 805 O O . THR A 1 104 ? 0.263 -4.530 -13.552 1.00 97.44 104 THR A O 1
ATOM 808 N N . ILE A 1 105 ? 0.807 -3.063 -11.935 1.00 97.19 105 ILE A N 1
ATOM 809 C CA . ILE A 1 105 ? 2.208 -3.448 -11.797 1.00 97.19 105 ILE A CA 1
ATOM 810 C C . ILE A 1 105 ? 2.415 -4.160 -10.454 1.00 97.19 105 ILE A C 1
ATOM 812 O O . ILE A 1 105 ? 1.713 -3.885 -9.477 1.00 97.19 105 ILE A O 1
ATOM 816 N N . CYS A 1 106 ? 3.361 -5.092 -10.412 1.00 98.44 106 CYS A N 1
ATOM 817 C CA . CYS A 1 106 ? 3.959 -5.579 -9.174 1.00 98.44 106 CYS A CA 1
ATOM 818 C C . CYS A 1 106 ? 5.426 -5.163 -9.187 1.00 98.44 106 CYS A C 1
ATOM 820 O O . CYS A 1 106 ? 6.145 -5.598 -10.085 1.00 98.44 106 CYS A O 1
ATOM 822 N N . GLU A 1 107 ? 5.861 -4.379 -8.205 1.00 98.62 107 GLU A N 1
ATOM 823 C CA . GLU A 1 107 ? 7.276 -4.059 -7.985 1.00 98.62 107 GLU A CA 1
ATOM 824 C C . GLU A 1 107 ? 7.738 -4.570 -6.621 1.00 98.62 107 GLU A C 1
ATOM 826 O O . GLU A 1 107 ? 6.983 -4.504 -5.650 1.00 98.62 107 GLU A O 1
ATOM 831 N N . PHE A 1 108 ? 8.974 -5.063 -6.532 1.00 98.62 108 PHE A N 1
ATOM 832 C CA . PHE A 1 108 ? 9.623 -5.402 -5.267 1.00 98.62 108 PHE A CA 1
ATOM 833 C C . PHE A 1 108 ? 1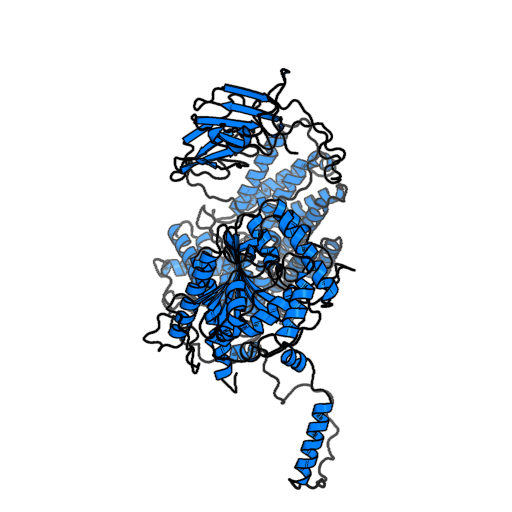1.075 -4.924 -5.227 1.00 98.62 108 PHE A C 1
ATOM 835 O O . PHE A 1 108 ? 11.750 -4.869 -6.252 1.00 98.62 108 PHE A O 1
ATOM 842 N N . TYR A 1 109 ? 11.555 -4.623 -4.019 1.00 98.56 109 TYR A N 1
ATOM 843 C CA . TYR A 1 109 ? 12.921 -4.176 -3.750 1.00 98.56 109 TYR A CA 1
ATOM 844 C C . TYR A 1 109 ? 13.508 -4.974 -2.586 1.00 98.56 109 TYR A C 1
ATOM 846 O O . TYR A 1 109 ? 12.860 -5.151 -1.550 1.00 98.56 109 TYR A O 1
ATOM 854 N N . GLU A 1 110 ? 14.735 -5.463 -2.763 1.00 97.56 110 GLU A N 1
ATOM 855 C CA . GLU A 1 110 ? 15.463 -6.269 -1.783 1.00 97.56 110 GLU A CA 1
ATOM 856 C C . GLU A 1 110 ? 16.890 -5.749 -1.585 1.00 97.56 110 GLU A C 1
ATOM 858 O O . GLU A 1 110 ? 17.710 -5.725 -2.508 1.00 97.56 110 GLU A O 1
ATOM 863 N N . ALA A 1 111 ? 17.200 -5.371 -0.347 1.00 92.75 111 ALA A N 1
ATOM 864 C CA . ALA A 1 111 ? 18.550 -5.030 0.068 1.00 92.75 111 ALA A CA 1
ATOM 865 C C . ALA A 1 111 ? 19.486 -6.242 -0.103 1.00 92.75 111 ALA A C 1
ATOM 867 O O . ALA A 1 111 ? 19.145 -7.381 0.218 1.00 92.75 111 ALA A O 1
ATOM 868 N N . CYS A 1 112 ? 20.685 -5.968 -0.604 1.00 90.94 112 CYS A N 1
ATOM 869 C CA . CYS A 1 112 ? 21.741 -6.908 -0.973 1.00 90.94 112 CYS A CA 1
ATOM 870 C C . CYS A 1 112 ? 21.394 -7.912 -2.093 1.00 90.94 112 CYS A C 1
ATOM 872 O O . CYS A 1 112 ? 22.171 -8.840 -2.322 1.00 90.94 112 CYS A O 1
ATOM 874 N N . ALA A 1 113 ? 20.288 -7.733 -2.827 1.00 92.69 113 ALA A N 1
ATOM 875 C CA . ALA A 1 113 ? 20.035 -8.501 -4.047 1.00 92.69 113 ALA A CA 1
ATOM 876 C C . ALA A 1 113 ? 20.957 -8.062 -5.202 1.00 92.69 113 ALA A C 1
ATOM 878 O O . ALA A 1 113 ? 21.228 -6.877 -5.392 1.00 92.69 113 ALA A O 1
ATOM 879 N N . THR A 1 114 ? 21.411 -9.042 -5.986 1.00 94.75 114 THR A N 1
ATOM 880 C CA . THR A 1 114 ? 22.197 -8.873 -7.223 1.00 94.75 114 THR A CA 1
ATOM 881 C C . THR A 1 114 ? 21.362 -9.219 -8.452 1.00 94.75 114 THR A C 1
ATOM 883 O O . THR A 1 114 ? 20.346 -9.917 -8.329 1.00 94.75 114 THR A O 1
ATOM 886 N N . LEU A 1 115 ? 21.809 -8.825 -9.648 1.00 97.06 115 LEU A N 1
ATOM 887 C CA . LEU A 1 115 ? 21.086 -9.106 -10.896 1.00 97.06 115 LEU A CA 1
ATOM 888 C C . LEU A 1 115 ? 20.802 -10.609 -11.101 1.00 97.06 115 LEU A C 1
ATOM 890 O O . LEU A 1 115 ? 19.696 -10.990 -11.487 1.00 97.06 115 LEU A O 1
ATOM 894 N N . ASP A 1 116 ? 21.763 -11.476 -10.769 1.00 96.62 116 ASP A N 1
ATOM 895 C CA . ASP A 1 116 ? 21.591 -12.934 -10.817 1.00 96.62 116 ASP A CA 1
ATOM 896 C C . ASP A 1 116 ? 20.523 -13.450 -9.846 1.00 96.62 116 ASP A C 1
ATOM 898 O O . ASP A 1 116 ? 19.752 -14.354 -10.186 1.00 96.62 116 ASP A O 1
ATOM 902 N N . SER A 1 117 ? 20.434 -12.867 -8.647 1.00 96.75 117 SER A N 1
ATOM 903 C CA . SER A 1 117 ? 19.407 -13.247 -7.674 1.00 96.75 117 SER A CA 1
ATOM 904 C C . SER A 1 117 ? 18.002 -12.842 -8.140 1.00 96.75 117 SER A C 1
ATOM 906 O O . SER A 1 117 ? 17.060 -13.614 -7.960 1.00 96.75 117 SER A O 1
ATOM 908 N N . LEU A 1 118 ? 17.869 -11.692 -8.816 1.00 98.31 118 LEU A N 1
ATOM 909 C CA . LEU A 1 118 ? 16.610 -11.213 -9.397 1.00 98.31 118 LEU A CA 1
ATOM 910 C C . LEU A 1 118 ? 16.156 -12.101 -10.565 1.00 98.31 118 LEU A C 1
ATOM 912 O O . LEU A 1 118 ? 14.996 -12.518 -10.603 1.00 98.31 118 LEU A O 1
ATOM 916 N N . MET A 1 119 ? 17.069 -12.475 -11.470 1.00 98.38 119 MET A N 1
ATOM 917 C CA . MET A 1 119 ? 16.770 -13.431 -12.547 1.00 98.38 119 MET A CA 1
ATOM 918 C C . MET A 1 119 ? 16.335 -14.793 -11.981 1.00 98.38 119 MET A C 1
ATOM 920 O O . MET A 1 119 ? 15.299 -15.323 -12.379 1.00 98.38 119 MET A O 1
ATOM 924 N N . THR A 1 120 ? 17.050 -15.315 -10.977 1.00 97.44 120 THR A N 1
ATOM 925 C CA . THR A 1 120 ? 16.713 -16.593 -10.315 1.00 97.44 120 THR A CA 1
ATOM 926 C C . THR A 1 120 ? 15.332 -16.550 -9.642 1.00 97.44 120 THR A C 1
ATOM 928 O O . THR A 1 120 ? 14.545 -17.491 -9.764 1.00 97.44 120 THR A O 1
ATOM 931 N N . LYS A 1 121 ? 14.992 -15.442 -8.966 1.00 97.06 121 LYS A N 1
ATOM 932 C CA . LYS A 1 121 ? 13.652 -15.218 -8.390 1.00 97.06 121 LYS A CA 1
ATOM 933 C C . LYS A 1 121 ? 12.573 -15.152 -9.468 1.00 97.06 121 LYS A C 1
ATOM 935 O O . LYS A 1 121 ? 11.502 -15.716 -9.276 1.00 97.06 121 LYS A O 1
ATOM 940 N N . THR A 1 122 ? 12.861 -14.529 -10.610 1.00 98.12 122 THR A N 1
ATOM 941 C CA . THR A 1 122 ? 11.930 -14.424 -11.745 1.00 98.12 122 THR A CA 1
ATOM 942 C C . THR A 1 122 ? 11.601 -15.794 -12.346 1.00 98.12 122 THR A C 1
ATOM 944 O O . THR A 1 122 ? 10.431 -16.090 -12.591 1.00 98.12 122 THR A O 1
ATOM 947 N N . GLU A 1 123 ? 12.607 -16.657 -12.531 1.00 98.06 123 GLU A N 1
ATOM 948 C CA . GLU A 1 123 ? 12.401 -18.043 -12.976 1.00 98.06 123 GLU A CA 1
ATOM 949 C C . GLU A 1 123 ? 11.508 -18.822 -11.998 1.00 98.06 123 GLU A C 1
ATOM 951 O O . GLU A 1 123 ? 10.563 -19.494 -12.415 1.00 98.06 123 GLU A O 1
ATOM 956 N N . LEU A 1 124 ? 11.776 -18.711 -10.692 1.00 96.56 124 LEU A N 1
ATOM 957 C CA . LEU A 1 124 ? 10.998 -19.387 -9.651 1.00 96.56 124 LEU A CA 1
ATOM 958 C C . LEU A 1 124 ? 9.553 -18.866 -9.572 1.00 96.56 124 LEU A C 1
ATOM 960 O O . LEU A 1 124 ? 8.622 -19.668 -9.516 1.00 96.56 124 LEU A O 1
ATOM 964 N N . LEU A 1 125 ? 9.356 -17.548 -9.638 1.00 96.69 125 LEU A N 1
ATOM 965 C CA . LEU A 1 125 ? 8.039 -16.906 -9.656 1.00 96.69 125 LEU A CA 1
ATOM 966 C C . LEU A 1 125 ? 7.172 -17.412 -10.817 1.00 96.69 125 LEU A C 1
ATOM 968 O O . LEU A 1 125 ? 6.012 -17.766 -10.606 1.00 96.69 125 LEU A O 1
ATOM 972 N N . LEU A 1 126 ? 7.721 -17.509 -12.033 1.00 96.69 126 LEU A N 1
ATOM 973 C CA . LEU A 1 126 ? 6.971 -18.024 -13.184 1.00 96.69 126 LEU A CA 1
ATOM 974 C C . LEU A 1 126 ? 6.654 -19.521 -13.077 1.00 96.69 126 LEU A C 1
ATOM 976 O O . LEU A 1 126 ? 5.561 -19.935 -13.475 1.00 96.69 126 LEU A O 1
ATOM 980 N N . ARG A 1 127 ? 7.557 -20.328 -12.500 1.00 95.94 127 ARG A N 1
ATOM 981 C CA . ARG A 1 127 ? 7.295 -21.746 -12.192 1.00 95.94 127 ARG A CA 1
ATOM 982 C C . ARG A 1 127 ? 6.150 -21.896 -11.187 1.00 95.94 127 ARG A C 1
ATOM 984 O O . ARG A 1 127 ? 5.218 -22.653 -11.453 1.00 95.94 127 ARG A O 1
ATOM 991 N N . GLU A 1 128 ? 6.179 -21.153 -10.078 1.00 95.25 128 GLU A N 1
ATOM 992 C CA . GLU A 1 128 ? 5.132 -21.195 -9.044 1.00 95.25 128 GLU A CA 1
ATOM 993 C C . GLU A 1 128 ? 3.778 -20.668 -9.577 1.00 95.25 128 GLU A C 1
ATOM 995 O O . GLU A 1 128 ? 2.737 -21.273 -9.310 1.00 95.25 128 GLU A O 1
ATOM 1000 N N . MET A 1 129 ? 3.768 -19.622 -10.419 1.00 95.94 129 MET A N 1
ATOM 1001 C CA . MET A 1 129 ? 2.554 -19.174 -11.124 1.00 95.94 129 MET A CA 1
ATOM 1002 C C . MET A 1 129 ? 1.983 -20.262 -12.042 1.00 95.94 129 MET A C 1
ATOM 1004 O O . MET A 1 129 ? 0.790 -20.563 -11.961 1.00 95.94 129 MET A O 1
ATOM 1008 N N . LYS A 1 130 ? 2.814 -20.881 -12.895 1.00 94.69 130 LYS A N 1
ATOM 1009 C CA . LYS A 1 130 ? 2.382 -21.966 -13.793 1.00 94.69 130 LYS A CA 1
ATOM 1010 C C . LYS A 1 130 ? 1.811 -23.142 -13.006 1.00 94.69 130 LYS A C 1
ATOM 1012 O O . LYS A 1 130 ? 0.732 -23.617 -13.353 1.00 94.69 130 LYS A O 1
ATOM 1017 N N . GLN A 1 131 ? 2.491 -23.558 -11.936 1.00 93.00 131 GLN A N 1
ATOM 1018 C CA . GLN A 1 131 ? 2.026 -24.624 -11.052 1.00 93.00 131 GLN A CA 1
ATOM 1019 C C . GLN A 1 131 ? 0.635 -24.307 -10.489 1.00 93.00 131 GLN A C 1
ATOM 1021 O O . GLN A 1 131 ? -0.272 -25.124 -10.629 1.00 93.00 131 GLN A O 1
ATOM 1026 N N . ARG A 1 132 ? 0.421 -23.108 -9.928 1.00 93.19 132 ARG A N 1
ATOM 1027 C CA . ARG A 1 132 ? -0.889 -22.722 -9.376 1.00 93.19 132 ARG A CA 1
ATOM 1028 C C . ARG A 1 132 ? -1.995 -22.715 -10.437 1.00 93.19 132 ARG A C 1
ATOM 1030 O O . ARG A 1 132 ? -3.115 -23.150 -10.170 1.00 93.19 132 ARG A O 1
ATOM 1037 N N . ILE A 1 133 ? -1.690 -22.248 -11.650 1.00 93.75 133 ILE A N 1
ATOM 1038 C CA . ILE A 1 133 ? -2.627 -22.277 -12.784 1.00 93.75 133 ILE A CA 1
ATOM 1039 C C . ILE A 1 133 ? -2.980 -23.723 -13.168 1.00 93.75 133 ILE A C 1
ATOM 1041 O O . ILE A 1 133 ? -4.157 -24.022 -13.371 1.00 93.75 133 ILE A O 1
ATOM 1045 N N . ASP A 1 134 ? -2.008 -24.635 -13.216 1.00 92.19 134 ASP A N 1
ATOM 1046 C CA . ASP A 1 134 ? -2.250 -26.054 -13.506 1.00 92.19 134 ASP A CA 1
ATOM 1047 C C . ASP A 1 134 ? -3.077 -26.731 -12.399 1.00 92.19 134 ASP A C 1
ATOM 1049 O O . ASP A 1 134 ? -4.057 -27.426 -12.681 1.00 92.19 134 ASP A O 1
ATOM 1053 N N . GLU A 1 135 ? -2.760 -26.466 -11.132 1.00 91.81 135 GLU A N 1
ATOM 1054 C CA . GLU A 1 135 ? -3.510 -26.960 -9.975 1.00 91.81 135 GLU A CA 1
ATOM 1055 C C . GLU A 1 135 ? -4.967 -26.470 -9.974 1.00 91.81 135 GLU A C 1
ATOM 1057 O O . GLU A 1 135 ? -5.872 -27.241 -9.636 1.00 91.81 135 GLU A O 1
ATOM 1062 N N . ALA A 1 136 ? -5.219 -25.224 -10.394 1.00 91.69 136 ALA A N 1
ATOM 1063 C CA . ALA A 1 136 ? -6.559 -24.646 -10.523 1.00 91.69 136 ALA A CA 1
ATOM 1064 C C . ALA A 1 136 ? -7.347 -25.182 -11.735 1.00 91.69 136 ALA A C 1
ATOM 1066 O O . ALA A 1 136 ? -8.584 -25.170 -11.709 1.00 91.69 136 ALA A O 1
ATOM 1067 N N . ARG A 1 137 ? -6.652 -25.681 -12.769 1.00 90.44 137 ARG A N 1
ATOM 1068 C CA . ARG A 1 137 ? -7.224 -26.377 -13.941 1.00 90.44 137 ARG A CA 1
ATOM 1069 C C . ARG A 1 137 ? -7.495 -27.864 -13.701 1.00 90.44 137 ARG A C 1
ATOM 1071 O O . ARG A 1 137 ? -8.333 -28.439 -14.391 1.00 90.44 137 ARG A O 1
ATOM 1078 N N . ALA A 1 138 ? -6.785 -28.495 -12.767 1.00 86.62 138 ALA A N 1
ATOM 1079 C CA . ALA A 1 138 ? -6.903 -29.926 -12.489 1.00 86.62 138 ALA A CA 1
ATOM 1080 C C . ALA A 1 138 ? -8.329 -30.340 -12.042 1.00 86.62 138 ALA A C 1
ATOM 1082 O O . ALA A 1 138 ? -9.121 -29.494 -11.607 1.00 86.62 138 ALA A O 1
ATOM 1083 N N . PRO A 1 139 ? -8.677 -31.640 -12.079 1.00 80.44 139 PRO A N 1
ATOM 1084 C CA . PRO A 1 139 ? -9.868 -32.155 -11.406 1.00 80.44 139 PRO A CA 1
ATOM 1085 C C . PRO A 1 139 ? -9.856 -31.856 -9.899 1.00 80.44 139 PRO A C 1
ATOM 1087 O O . PRO A 1 139 ? -8.810 -31.895 -9.252 1.00 80.44 139 PRO A O 1
ATOM 1090 N N . ALA A 1 140 ? -11.032 -31.617 -9.312 1.00 71.69 140 ALA A N 1
ATOM 1091 C CA . ALA A 1 140 ? -11.160 -31.335 -7.876 1.00 71.69 140 ALA A CA 1
ATOM 1092 C C . ALA A 1 140 ? -10.674 -32.493 -6.978 1.00 71.69 140 ALA A C 1
ATOM 1094 O O . ALA A 1 140 ? -10.257 -32.262 -5.852 1.00 71.69 140 ALA A O 1
ATOM 1095 N N . SER A 1 141 ? -10.683 -33.730 -7.485 1.00 70.44 141 SER A N 1
ATOM 1096 C CA . SER A 1 141 ? -10.202 -34.929 -6.786 1.00 70.44 141 SER A CA 1
ATOM 1097 C C . SER A 1 141 ? -8.676 -35.068 -6.725 1.00 70.44 141 SER A C 1
ATOM 1099 O O . SER A 1 141 ? -8.186 -35.953 -6.032 1.00 70.44 141 SER A O 1
ATOM 1101 N N . SER A 1 142 ? -7.924 -34.262 -7.481 1.00 71.81 142 SER A N 1
ATOM 1102 C CA . SER A 1 142 ? -6.460 -34.364 -7.604 1.00 71.81 142 SER A CA 1
ATOM 1103 C C . SER A 1 142 ? -5.740 -33.020 -7.459 1.00 71.81 142 SER A C 1
ATOM 1105 O O . SER A 1 142 ? -4.563 -32.916 -7.789 1.00 71.81 142 SER A O 1
ATOM 1107 N N . SER A 1 143 ? -6.450 -31.978 -7.029 1.00 72.81 143 SER A N 1
ATOM 1108 C CA . SER A 1 143 ? -5.912 -30.631 -6.846 1.00 72.81 143 SER A CA 1
ATOM 1109 C C . SER A 1 143 ? -5.620 -30.384 -5.362 1.00 72.81 143 SER A C 1
ATOM 1111 O O . SER A 1 143 ? -6.486 -30.681 -4.540 1.00 72.81 143 SER A O 1
ATOM 1113 N N . PRO A 1 144 ? -4.454 -29.821 -4.997 1.00 72.56 144 PRO A N 1
ATOM 1114 C CA . PRO A 1 144 ? -4.154 -29.446 -3.613 1.00 72.56 144 PRO A CA 1
ATOM 1115 C C . PRO A 1 144 ? -4.898 -28.176 -3.166 1.00 72.56 144 PRO A C 1
ATOM 1117 O O . PRO A 1 144 ? -4.913 -27.853 -1.980 1.00 72.56 144 PRO A O 1
ATOM 1120 N N . ILE A 1 145 ? -5.516 -27.446 -4.100 1.00 74.00 145 ILE A N 1
ATOM 1121 C CA . ILE A 1 145 ? -6.273 -26.228 -3.813 1.00 74.00 145 ILE A CA 1
ATOM 1122 C C . ILE A 1 145 ? -7.619 -26.602 -3.175 1.00 74.00 145 ILE A C 1
ATOM 1124 O O . ILE A 1 145 ? -8.314 -27.498 -3.657 1.00 74.00 145 ILE A O 1
ATOM 1128 N N . SER A 1 146 ? -8.003 -25.884 -2.114 1.00 72.00 146 SER A N 1
ATOM 1129 C CA . SER A 1 146 ? -9.233 -26.137 -1.359 1.00 72.00 146 SER A CA 1
ATOM 1130 C C . SER A 1 146 ? -10.494 -26.132 -2.238 1.00 72.00 146 SER A C 1
ATOM 1132 O O . SER A 1 146 ? -10.597 -25.425 -3.244 1.00 72.00 146 SER A O 1
ATOM 1134 N N . SER A 1 147 ? -11.489 -26.928 -1.838 1.00 61.38 147 SER A N 1
ATOM 1135 C CA . SER A 1 147 ? -12.716 -27.170 -2.614 1.00 61.38 147 SER A CA 1
ATOM 1136 C C . SER A 1 147 ? -13.543 -25.911 -2.908 1.00 61.38 147 SER A C 1
ATOM 1138 O O . SER A 1 147 ? -14.299 -25.906 -3.877 1.00 61.38 147 SER A O 1
ATOM 1140 N N . GLY A 1 148 ? -13.390 -24.852 -2.105 1.00 67.44 148 GLY A N 1
ATOM 1141 C CA . GLY A 1 148 ? -14.053 -23.559 -2.295 1.00 67.44 148 GLY A CA 1
ATOM 1142 C C . GLY A 1 148 ? -13.311 -22.565 -3.200 1.00 67.44 148 GLY A C 1
ATOM 1143 O O . GLY A 1 148 ? -13.848 -21.494 -3.474 1.00 67.44 148 GLY A O 1
ATOM 1144 N N . SER A 1 149 ? -12.089 -22.858 -3.660 1.00 74.69 149 SER A N 1
ATOM 1145 C CA . SER A 1 149 ? -11.334 -21.917 -4.500 1.00 74.69 149 SER A CA 1
ATOM 1146 C C . SER A 1 149 ? -11.813 -21.886 -5.961 1.00 74.69 149 SER A C 1
ATOM 1148 O O . SER A 1 149 ? -12.197 -22.926 -6.509 1.00 74.69 149 SER A O 1
ATOM 1150 N N . PRO A 1 150 ? -11.720 -20.731 -6.653 1.00 84.62 150 PRO A N 1
ATOM 1151 C CA . PRO A 1 150 ? -12.162 -20.612 -8.041 1.00 84.62 150 PRO A CA 1
ATOM 1152 C C . PRO A 1 150 ? -11.388 -21.539 -8.989 1.00 84.62 150 PRO A C 1
ATOM 1154 O O . PRO A 1 150 ? -10.159 -21.492 -9.060 1.00 84.62 150 PRO A O 1
ATOM 1157 N N . ARG A 1 151 ? -12.113 -22.368 -9.747 1.00 88.44 151 ARG A N 1
ATOM 1158 C CA . ARG A 1 151 ? -11.540 -23.327 -10.707 1.00 88.44 151 ARG A CA 1
ATOM 1159 C C . ARG A 1 151 ? -11.419 -22.714 -12.101 1.00 88.44 151 ARG A C 1
ATOM 1161 O O . ARG A 1 151 ? -12.333 -22.023 -12.551 1.00 88.44 151 ARG A O 1
ATOM 1168 N N . LEU A 1 152 ? -10.334 -23.034 -12.800 1.00 91.00 152 LEU A N 1
ATOM 1169 C CA . LEU A 1 152 ? -10.103 -22.621 -14.185 1.00 91.00 152 LEU A CA 1
ATOM 1170 C C . LEU A 1 152 ? -10.631 -23.675 -15.164 1.00 91.00 152 LEU A C 1
ATOM 1172 O O . LEU A 1 152 ? -10.516 -24.876 -14.918 1.00 91.00 152 LEU A O 1
ATOM 1176 N N . ARG A 1 153 ? -11.217 -23.227 -16.276 1.00 88.19 153 ARG A N 1
ATOM 1177 C CA . ARG A 1 153 ? -11.774 -24.071 -17.349 1.00 88.19 153 ARG A CA 1
ATOM 1178 C C . ARG A 1 153 ? -11.518 -23.431 -18.708 1.00 88.19 153 ARG A C 1
ATOM 1180 O O . ARG A 1 153 ? -11.328 -22.223 -18.787 1.00 88.19 153 ARG A O 1
ATOM 1187 N N . ASP A 1 154 ? -11.538 -24.242 -19.762 1.00 83.94 154 ASP A N 1
ATOM 1188 C CA . ASP A 1 154 ? -11.571 -23.784 -21.161 1.00 83.94 154 ASP A CA 1
ATOM 1189 C C . ASP A 1 154 ? -10.432 -22.813 -21.551 1.00 83.94 154 ASP A C 1
ATOM 1191 O O . ASP A 1 154 ? -10.581 -21.966 -22.432 1.00 83.94 154 ASP A O 1
ATOM 1195 N N . LEU A 1 155 ? -9.276 -22.941 -20.885 1.00 86.62 155 LEU A N 1
ATOM 1196 C CA . LEU A 1 155 ? -8.058 -22.185 -21.176 1.00 86.62 155 LEU A CA 1
ATOM 1197 C C . LEU A 1 155 ? -7.147 -22.947 -22.154 1.00 86.62 155 LEU A C 1
ATOM 1199 O O . LEU A 1 155 ? -6.980 -24.165 -22.001 1.00 86.62 155 LEU A O 1
ATOM 1203 N N . PRO A 1 156 ? -6.482 -22.256 -23.097 1.00 88.06 156 PRO A N 1
ATOM 1204 C CA . PRO A 1 156 ? -5.482 -22.872 -23.966 1.00 88.06 156 PRO A CA 1
ATOM 1205 C C . PRO A 1 156 ? -4.291 -23.415 -23.163 1.00 88.06 156 PRO A C 1
ATOM 1207 O O . PRO A 1 156 ? -4.081 -23.074 -21.997 1.00 88.06 156 PRO A O 1
ATOM 1210 N N . GLU A 1 157 ? -3.514 -24.305 -23.770 1.00 85.44 157 GLU A N 1
ATOM 1211 C CA . GLU A 1 157 ? -2.263 -24.792 -23.189 1.00 85.44 157 GLU A CA 1
ATOM 1212 C C . GLU A 1 157 ? -1.166 -23.723 -23.309 1.00 85.44 157 GLU A C 1
ATOM 1214 O O . GLU A 1 157 ? -0.923 -23.198 -24.395 1.00 85.44 157 GLU A O 1
ATOM 1219 N N . VAL A 1 158 ? -0.488 -23.416 -22.200 1.00 86.38 158 VAL A N 1
ATOM 1220 C CA . VAL A 1 158 ? 0.651 -22.485 -22.174 1.00 86.38 158 VAL A CA 1
ATOM 1221 C C . VAL A 1 158 ? 1.918 -23.264 -22.528 1.00 86.38 158 VAL A C 1
ATOM 1223 O O . VAL A 1 158 ? 2.466 -23.977 -21.686 1.00 86.38 158 VAL A O 1
ATOM 1226 N N . LYS A 1 159 ? 2.355 -23.153 -23.787 1.00 87.31 159 LYS A N 1
ATOM 1227 C CA . LYS A 1 159 ? 3.491 -23.896 -24.357 1.00 87.31 159 LYS A CA 1
ATOM 1228 C C . LYS A 1 159 ? 4.821 -23.172 -24.133 1.00 87.31 159 LYS A C 1
ATOM 1230 O O . LYS A 1 159 ? 5.400 -22.625 -25.067 1.00 87.31 159 LYS A O 1
ATOM 1235 N N . LEU A 1 160 ? 5.285 -23.185 -22.887 1.00 91.50 160 LEU A N 1
ATOM 1236 C CA . LEU A 1 160 ? 6.570 -22.615 -22.476 1.00 91.50 160 LEU A CA 1
ATOM 1237 C C . LEU A 1 160 ? 7.408 -23.663 -21.748 1.00 91.50 160 LEU A C 1
ATOM 1239 O O . LEU A 1 160 ? 6.896 -24.341 -20.852 1.00 91.50 160 LEU A O 1
ATOM 1243 N N . ASP A 1 161 ? 8.699 -23.745 -22.068 1.00 92.62 161 ASP A N 1
ATOM 1244 C CA . ASP A 1 161 ? 9.657 -24.398 -21.179 1.00 92.62 161 ASP A CA 1
ATOM 1245 C C . ASP A 1 161 ? 9.973 -23.466 -20.002 1.00 92.62 161 ASP A C 1
ATOM 1247 O O . ASP A 1 161 ? 10.705 -22.487 -20.128 1.00 92.62 161 ASP A O 1
ATOM 1251 N N . LEU A 1 162 ? 9.379 -23.778 -18.849 1.00 93.69 162 LEU A N 1
ATOM 1252 C CA . LEU A 1 162 ? 9.680 -23.134 -17.570 1.00 93.69 162 LEU A CA 1
ATOM 1253 C C . LEU A 1 162 ? 10.569 -24.006 -16.671 1.00 93.69 162 LEU A C 1
ATOM 1255 O O . LEU A 1 162 ? 10.771 -23.660 -15.511 1.00 93.69 162 LEU A O 1
ATOM 1259 N N . GLN A 1 163 ? 11.051 -25.157 -17.150 1.00 90.81 163 GLN A N 1
ATOM 1260 C CA . GLN A 1 163 ? 11.852 -26.092 -16.357 1.00 90.81 163 GLN A CA 1
ATOM 1261 C C . GLN A 1 163 ? 13.353 -25.901 -16.577 1.00 90.81 163 GLN A C 1
ATOM 1263 O O . GLN A 1 163 ? 14.117 -25.940 -15.605 1.00 90.81 163 GLN A O 1
ATOM 1268 N N . SER A 1 164 ? 13.771 -25.621 -17.810 1.00 91.12 164 SER A N 1
ATOM 1269 C CA . SER A 1 164 ? 15.141 -25.191 -18.107 1.00 91.12 164 SER A CA 1
ATOM 1270 C C . SER A 1 164 ? 15.455 -23.816 -17.486 1.00 91.12 164 SER A C 1
ATOM 1272 O O . SER A 1 164 ? 14.539 -23.014 -17.283 1.00 91.12 164 SER A O 1
ATOM 1274 N N . PRO A 1 165 ? 16.728 -23.508 -17.172 1.00 94.69 165 PRO A N 1
ATOM 1275 C CA . PRO A 1 165 ? 17.165 -22.131 -16.936 1.00 94.69 165 PRO A CA 1
ATOM 1276 C C . PRO A 1 165 ? 16.867 -21.272 -18.168 1.00 94.69 165 PRO A C 1
ATOM 1278 O O . PRO A 1 165 ? 17.020 -21.743 -19.300 1.00 94.69 165 PRO A O 1
ATOM 1281 N N . PHE A 1 166 ? 16.447 -20.026 -17.970 1.00 97.94 166 PHE A N 1
ATOM 1282 C CA . PHE A 1 166 ? 16.064 -19.165 -19.085 1.00 97.94 166 PHE A CA 1
ATOM 1283 C C . PHE A 1 166 ? 17.299 -18.734 -19.877 1.00 97.94 166 PHE A C 1
ATOM 1285 O O . PHE A 1 166 ? 18.388 -18.519 -19.332 1.00 97.94 166 PHE A O 1
ATOM 1292 N N . ARG A 1 167 ? 17.133 -18.595 -21.195 1.00 97.94 167 ARG A N 1
ATOM 1293 C CA . ARG A 1 167 ? 18.220 -18.154 -22.074 1.00 97.94 167 ARG A CA 1
ATOM 1294 C C . ARG A 1 167 ? 18.647 -16.741 -21.672 1.00 97.94 167 ARG A C 1
ATOM 1296 O O . ARG A 1 167 ? 17.801 -15.910 -21.365 1.00 97.94 167 ARG A O 1
ATOM 1303 N N . ARG A 1 168 ? 19.946 -16.446 -21.713 1.00 97.44 168 ARG A N 1
ATOM 1304 C CA . ARG A 1 168 ? 20.482 -15.099 -21.468 1.00 97.44 168 ARG A CA 1
ATOM 1305 C C . ARG A 1 168 ? 21.118 -14.552 -22.744 1.00 97.44 168 ARG A C 1
ATOM 1307 O O . ARG A 1 168 ? 21.867 -15.268 -23.409 1.00 97.44 168 ARG A O 1
ATOM 1314 N N . LEU A 1 169 ? 20.800 -13.308 -23.086 1.00 96.88 169 LEU A N 1
ATOM 1315 C CA . LEU A 1 169 ? 21.321 -12.571 -24.235 1.00 96.88 169 LEU A CA 1
ATOM 1316 C C . LEU A 1 169 ? 21.893 -11.241 -23.747 1.00 96.88 169 LEU A C 1
ATOM 1318 O O . LEU A 1 169 ? 21.138 -10.341 -23.398 1.00 96.88 169 LEU A O 1
ATOM 1322 N N . GLU A 1 170 ? 23.216 -11.094 -23.740 1.00 95.88 170 GLU A N 1
ATOM 1323 C CA . GLU A 1 170 ? 23.816 -9.788 -23.453 1.00 95.88 170 GLU A CA 1
ATOM 1324 C C . GLU A 1 170 ? 23.528 -8.817 -24.600 1.00 95.88 170 GLU A C 1
ATOM 1326 O O . GLU A 1 170 ? 23.828 -9.121 -25.756 1.00 95.88 170 GLU A O 1
ATOM 1331 N N . PHE A 1 171 ? 22.973 -7.649 -24.278 1.00 96.56 171 PHE A N 1
ATOM 1332 C CA . PHE A 1 171 ? 22.409 -6.703 -25.239 1.00 96.56 171 PHE A CA 1
ATOM 1333 C C . PHE A 1 171 ? 23.395 -6.337 -26.353 1.00 96.56 171 PHE A C 1
ATOM 1335 O O . PHE A 1 171 ? 23.107 -6.566 -27.525 1.00 96.56 171 PHE A O 1
ATOM 1342 N N . LEU A 1 172 ? 24.572 -5.794 -26.006 1.00 94.44 172 LEU A N 1
ATOM 1343 C CA . LEU A 1 172 ? 25.538 -5.325 -27.009 1.00 94.44 172 LEU A CA 1
ATOM 1344 C C . LEU A 1 172 ? 26.115 -6.482 -27.853 1.00 94.44 172 LEU A C 1
ATOM 1346 O O . LEU A 1 172 ? 25.983 -6.407 -29.074 1.00 94.44 172 LEU A O 1
ATOM 1350 N N . PRO A 1 173 ? 26.672 -7.575 -27.279 1.00 94.12 173 PRO A N 1
ATOM 1351 C CA . PRO A 1 173 ? 27.214 -8.670 -28.087 1.00 94.12 173 PRO A CA 1
ATOM 1352 C C . PRO A 1 173 ? 26.160 -9.379 -28.949 1.00 94.12 173 PRO A C 1
ATOM 1354 O O . PRO A 1 173 ? 26.452 -9.761 -30.084 1.00 94.12 173 PRO A O 1
ATOM 1357 N N . ALA A 1 174 ? 24.931 -9.551 -28.446 1.00 95.19 174 ALA A N 1
ATOM 1358 C CA . ALA A 1 174 ? 23.848 -10.150 -29.223 1.00 95.19 174 ALA A CA 1
ATOM 1359 C C . ALA A 1 174 ? 23.416 -9.240 -30.383 1.00 95.19 174 ALA A C 1
ATOM 1361 O O . ALA A 1 174 ? 23.196 -9.733 -31.490 1.00 95.19 174 ALA A O 1
ATOM 1362 N N . LEU A 1 175 ? 23.350 -7.924 -30.155 1.00 95.06 175 LEU A N 1
ATOM 1363 C CA . LEU A 1 175 ? 22.938 -6.950 -31.163 1.00 95.06 175 LEU A CA 1
ATOM 1364 C C . LEU A 1 175 ? 23.983 -6.824 -32.280 1.00 95.06 175 LEU A C 1
ATOM 1366 O O . LEU A 1 175 ? 23.638 -6.935 -33.455 1.00 95.06 175 LEU A O 1
ATOM 1370 N N . GLU A 1 176 ? 25.268 -6.711 -31.929 1.00 93.81 176 GLU A N 1
ATOM 1371 C CA . GLU A 1 176 ? 26.376 -6.710 -32.896 1.00 93.81 176 GLU A CA 1
ATOM 1372 C C . GLU A 1 176 ? 26.431 -8.014 -33.711 1.00 93.81 176 GLU A C 1
ATOM 1374 O O . GLU A 1 176 ? 26.689 -7.990 -34.917 1.00 93.81 176 GLU A O 1
ATOM 1379 N N . SER A 1 177 ? 26.134 -9.158 -33.079 1.00 94.00 177 SER A N 1
ATOM 1380 C CA . SER A 1 177 ? 26.058 -10.462 -33.749 1.00 94.00 177 SER A CA 1
ATOM 1381 C C . SER A 1 177 ? 24.883 -10.551 -34.732 1.00 94.00 177 SER A C 1
ATOM 1383 O O . SER A 1 177 ? 25.066 -11.005 -35.864 1.00 94.00 177 SER A O 1
ATOM 1385 N N . ALA A 1 178 ? 23.697 -10.072 -34.341 1.00 94.38 178 ALA A N 1
ATOM 1386 C CA . ALA A 1 178 ? 22.498 -10.067 -35.180 1.00 94.38 178 ALA A CA 1
ATOM 1387 C C . ALA A 1 178 ? 22.628 -9.106 -36.379 1.00 94.38 178 ALA A C 1
ATOM 1389 O O . ALA A 1 178 ? 22.349 -9.493 -37.516 1.00 94.38 178 ALA A O 1
ATOM 1390 N N . MET A 1 179 ? 23.137 -7.892 -36.142 1.00 93.50 179 MET A N 1
ATOM 1391 C CA . MET A 1 179 ? 23.448 -6.883 -37.166 1.00 93.50 179 MET A CA 1
ATOM 1392 C C . MET A 1 179 ? 24.677 -7.225 -38.024 1.00 93.50 179 MET A C 1
ATOM 1394 O O . MET A 1 179 ? 24.904 -6.597 -39.062 1.00 93.50 179 MET A O 1
ATOM 1398 N N . LYS A 1 180 ? 25.523 -8.162 -37.572 1.00 92.06 180 LYS A N 1
ATOM 1399 C CA . LYS A 1 180 ? 26.835 -8.503 -38.164 1.00 92.06 180 LYS A CA 1
ATOM 1400 C C . LYS A 1 180 ? 27.766 -7.291 -38.328 1.00 92.06 180 LYS A C 1
ATOM 1402 O O . LYS A 1 180 ? 28.626 -7.278 -39.207 1.00 92.06 180 LYS A O 1
ATOM 1407 N N . THR A 1 181 ? 27.571 -6.269 -37.497 1.00 89.62 181 THR A N 1
ATOM 1408 C CA . THR A 1 181 ? 28.220 -4.955 -37.583 1.00 89.62 181 THR A CA 1
ATOM 1409 C C . THR A 1 181 ? 28.484 -4.462 -36.158 1.00 89.62 181 THR A C 1
ATOM 1411 O O . THR A 1 181 ? 27.553 -4.503 -35.354 1.00 89.62 181 THR A O 1
ATOM 1414 N N . PRO A 1 182 ? 29.705 -4.011 -35.815 1.00 89.81 182 PRO A N 1
ATOM 1415 C CA . PRO A 1 182 ? 29.992 -3.481 -34.484 1.00 89.81 182 PRO A CA 1
ATOM 1416 C C . PRO A 1 182 ? 29.257 -2.157 -34.247 1.00 89.81 182 PRO A C 1
ATOM 1418 O O . PRO A 1 182 ? 29.055 -1.368 -35.176 1.00 89.81 182 PRO A O 1
ATOM 1421 N N . LEU A 1 183 ? 28.886 -1.891 -32.998 1.00 91.69 183 LEU A N 1
ATOM 1422 C CA . LEU A 1 183 ? 28.259 -0.636 -32.602 1.00 91.69 183 LEU A CA 1
ATOM 1423 C C . LEU A 1 183 ? 29.315 0.472 -32.445 1.00 91.69 183 LEU A C 1
ATOM 1425 O O . LEU A 1 183 ? 30.450 0.205 -32.038 1.00 91.69 183 LEU A O 1
ATOM 1429 N N . PRO A 1 184 ? 28.963 1.741 -32.720 1.00 92.38 184 PRO A N 1
ATOM 1430 C CA . PRO A 1 184 ? 29.834 2.858 -32.382 1.00 92.38 184 PRO A CA 1
ATOM 1431 C C . PRO A 1 184 ? 30.014 2.960 -30.861 1.00 92.38 184 PRO A C 1
ATOM 1433 O O . PRO A 1 184 ? 29.183 2.489 -30.083 1.00 92.38 184 PRO A O 1
ATOM 1436 N N . ASN A 1 185 ? 31.092 3.618 -30.429 1.00 91.06 185 ASN A N 1
ATOM 1437 C CA . ASN A 1 185 ? 31.326 3.891 -29.013 1.00 91.06 185 ASN A CA 1
ATOM 1438 C C . ASN A 1 185 ? 30.267 4.871 -28.482 1.00 91.06 185 ASN A C 1
ATOM 1440 O O . ASN A 1 185 ? 30.322 6.067 -28.762 1.00 91.06 185 ASN A O 1
ATOM 1444 N N . LEU A 1 186 ? 29.334 4.365 -27.677 1.00 91.69 186 LEU A N 1
ATOM 1445 C CA . LEU A 1 186 ? 28.193 5.111 -27.144 1.00 91.69 186 LEU A CA 1
ATOM 1446 C C . LEU A 1 186 ? 28.582 6.199 -26.125 1.00 91.69 186 LEU A C 1
ATOM 1448 O O . LEU A 1 186 ? 27.733 6.983 -25.722 1.00 91.69 186 LEU A O 1
ATOM 1452 N N . SER A 1 187 ? 29.851 6.264 -25.701 1.00 86.50 187 SER A N 1
ATOM 1453 C CA . SER A 1 187 ? 30.364 7.306 -24.797 1.00 86.50 187 SER A CA 1
ATOM 1454 C C . SER A 1 187 ? 30.934 8.543 -25.512 1.00 86.50 187 SER A C 1
ATOM 1456 O O . SER A 1 187 ? 31.380 9.464 -24.829 1.00 86.50 187 SER A O 1
ATOM 1458 N N . THR A 1 188 ? 30.996 8.586 -26.852 1.00 89.88 188 THR A N 1
ATOM 1459 C CA . THR A 1 188 ? 31.533 9.756 -27.578 1.00 89.88 188 THR A CA 1
ATOM 1460 C C . THR A 1 188 ? 30.439 10.774 -27.923 1.00 89.88 188 THR A C 1
ATOM 1462 O O . THR A 1 188 ? 29.300 10.383 -28.172 1.00 89.88 188 THR A O 1
ATOM 1465 N N . PRO A 1 189 ? 30.761 12.080 -28.051 1.00 87.06 189 PRO A N 1
ATOM 1466 C CA . PRO A 1 189 ? 29.795 13.085 -28.516 1.00 87.06 189 PRO A CA 1
ATOM 1467 C C . PRO A 1 189 ? 29.180 12.771 -29.892 1.00 87.06 189 PRO A C 1
ATOM 1469 O O . PRO A 1 189 ? 28.047 13.147 -30.162 1.00 87.06 189 PRO A O 1
ATOM 1472 N N . SER A 1 190 ? 29.911 12.042 -30.742 1.00 91.81 190 SER A N 1
ATOM 1473 C CA . SER A 1 190 ? 29.476 11.585 -32.069 1.00 91.81 190 SER A CA 1
ATOM 1474 C C . SER A 1 190 ? 28.614 10.313 -32.065 1.00 91.81 190 SER A C 1
ATOM 1476 O O . SER A 1 190 ? 28.193 9.868 -33.131 1.00 91.81 190 SER A O 1
ATOM 1478 N N . ALA A 1 191 ? 28.340 9.697 -30.907 1.00 92.38 191 ALA A N 1
ATOM 1479 C CA . ALA A 1 191 ? 27.587 8.440 -30.821 1.00 92.38 191 ALA A CA 1
ATOM 1480 C C . ALA A 1 191 ? 26.215 8.510 -31.515 1.00 92.38 191 ALA A C 1
ATOM 1482 O O . ALA A 1 191 ? 25.818 7.571 -32.202 1.00 92.38 191 ALA A O 1
ATOM 1483 N N . HIS A 1 192 ? 25.526 9.646 -31.378 1.00 93.19 192 HIS A N 1
ATOM 1484 C CA . HIS A 1 192 ? 24.217 9.903 -31.978 1.00 93.19 192 HIS A CA 1
ATOM 1485 C C . HIS A 1 192 ? 24.260 9.917 -33.516 1.00 93.19 192 HIS A C 1
ATOM 1487 O O . HIS A 1 192 ? 23.559 9.136 -34.159 1.00 93.19 192 HIS A O 1
ATOM 1493 N N . GLU A 1 193 ? 25.147 10.722 -34.105 1.00 94.19 193 GLU A N 1
ATOM 1494 C CA . GLU A 1 193 ? 25.347 10.812 -35.560 1.00 94.19 193 GLU A CA 1
ATOM 1495 C C . GLU A 1 193 ? 25.808 9.473 -36.161 1.00 94.19 193 GLU A C 1
ATOM 1497 O O . GLU A 1 193 ? 25.377 9.080 -37.250 1.00 94.19 193 GLU A O 1
ATOM 1502 N N . ASN A 1 194 ? 26.643 8.733 -35.425 1.00 94.81 194 ASN A N 1
ATOM 1503 C CA . ASN A 1 194 ? 27.101 7.405 -35.822 1.00 94.81 194 ASN A CA 1
ATOM 1504 C C . ASN A 1 194 ? 25.957 6.376 -35.829 1.00 94.81 194 ASN A C 1
ATOM 1506 O O . ASN A 1 194 ? 25.889 5.565 -36.752 1.00 94.81 194 ASN A O 1
ATOM 1510 N N . LEU A 1 195 ? 25.039 6.408 -34.851 1.00 95.06 195 LEU A N 1
ATOM 1511 C CA . LEU A 1 195 ? 23.848 5.550 -34.873 1.00 95.06 195 LEU A CA 1
ATOM 1512 C C . LEU A 1 195 ? 22.884 5.940 -36.002 1.00 95.06 195 LEU A C 1
ATOM 1514 O O . LEU A 1 195 ? 22.387 5.053 -36.687 1.00 95.06 195 LEU A O 1
ATOM 1518 N N . LEU A 1 196 ? 22.666 7.229 -36.279 1.00 94.75 196 LEU A N 1
ATOM 1519 C CA . LEU A 1 196 ? 21.863 7.644 -37.442 1.00 94.75 196 LEU A CA 1
ATOM 1520 C C . LEU A 1 196 ? 22.470 7.145 -38.766 1.00 94.75 196 LEU A C 1
ATOM 1522 O O . LEU A 1 196 ? 21.756 6.645 -39.636 1.00 94.75 196 LEU A O 1
ATOM 1526 N N . SER A 1 197 ? 23.798 7.210 -38.890 1.00 94.25 197 SER A N 1
ATOM 1527 C CA . SER A 1 197 ? 24.533 6.671 -40.042 1.00 94.25 197 SER A CA 1
ATOM 1528 C C . SER A 1 197 ? 24.397 5.146 -40.156 1.00 94.25 197 SER A C 1
ATOM 1530 O O . SER A 1 197 ? 24.276 4.616 -41.259 1.00 94.25 197 SER A O 1
ATOM 1532 N N . LEU A 1 198 ? 24.365 4.439 -39.023 1.00 93.94 198 LEU A N 1
ATOM 1533 C CA . LEU A 1 198 ? 24.134 2.996 -38.954 1.00 93.94 198 LEU A CA 1
ATOM 1534 C C . LEU A 1 198 ? 22.704 2.614 -39.377 1.00 93.94 198 LEU A C 1
ATOM 1536 O O . LEU A 1 198 ? 22.551 1.670 -40.148 1.00 93.94 198 LEU A O 1
ATOM 1540 N N . PHE A 1 199 ? 21.676 3.350 -38.939 1.00 95.56 199 PHE A N 1
ATOM 1541 C CA . PHE A 1 199 ? 20.288 3.142 -39.385 1.00 95.56 199 PHE A CA 1
ATOM 1542 C C . PHE A 1 199 ? 20.165 3.286 -40.907 1.00 95.56 199 PHE A C 1
ATOM 1544 O O . PHE A 1 199 ? 19.582 2.424 -41.563 1.00 95.56 199 PHE A O 1
ATOM 1551 N N . ALA A 1 200 ? 20.787 4.321 -41.482 1.00 92.88 200 ALA A N 1
ATOM 1552 C CA . ALA A 1 200 ? 20.837 4.505 -42.931 1.00 92.88 200 ALA A CA 1
ATOM 1553 C C . ALA A 1 200 ? 21.585 3.360 -43.644 1.00 92.88 200 ALA A C 1
ATOM 1555 O O . ALA A 1 200 ? 21.117 2.865 -44.667 1.00 92.88 200 ALA A O 1
ATOM 1556 N N . ALA A 1 201 ? 22.714 2.896 -43.095 1.00 92.00 201 ALA A N 1
ATOM 1557 C CA . ALA A 1 201 ? 23.496 1.794 -43.662 1.00 92.00 201 ALA A CA 1
ATOM 1558 C C . ALA A 1 201 ? 22.778 0.430 -43.601 1.00 92.00 201 ALA A C 1
ATOM 1560 O O . ALA A 1 201 ? 22.968 -0.396 -44.491 1.00 92.00 201 ALA A O 1
ATOM 1561 N N . GLN A 1 202 ? 21.951 0.202 -42.575 1.00 91.75 202 GLN A N 1
ATOM 1562 C CA . GLN A 1 202 ? 21.136 -1.009 -42.405 1.00 91.75 202 GLN A CA 1
ATOM 1563 C C . GLN A 1 202 ? 19.742 -0.900 -43.055 1.00 91.75 202 GLN A C 1
ATOM 1565 O O . GLN A 1 202 ? 18.982 -1.865 -43.023 1.00 91.75 202 GLN A O 1
ATOM 1570 N N . ASN A 1 203 ? 19.406 0.248 -43.661 1.00 92.56 203 ASN A N 1
ATOM 1571 C CA . ASN A 1 203 ? 18.090 0.546 -44.239 1.00 92.56 203 ASN A CA 1
ATOM 1572 C C . ASN A 1 203 ? 16.935 0.319 -43.234 1.00 92.56 203 ASN A C 1
ATOM 1574 O O . ASN A 1 203 ? 15.946 -0.353 -43.535 1.00 92.56 203 ASN A O 1
ATOM 1578 N N . LEU A 1 204 ? 17.093 0.869 -42.027 1.00 93.94 204 LEU A N 1
ATOM 1579 C CA . LEU A 1 204 ? 16.113 0.821 -40.940 1.00 93.94 204 LEU A CA 1
ATOM 1580 C C . LEU A 1 204 ? 15.361 2.150 -40.821 1.00 93.94 204 LEU A C 1
ATOM 1582 O O . LEU A 1 204 ? 15.951 3.222 -40.974 1.00 93.94 204 LEU A O 1
ATOM 1586 N N . ASP A 1 205 ? 14.074 2.079 -40.482 1.00 92.81 205 ASP A N 1
ATOM 1587 C CA . ASP A 1 205 ? 13.267 3.263 -40.191 1.00 92.81 205 ASP A CA 1
ATOM 1588 C C . ASP A 1 205 ? 13.765 3.955 -38.913 1.00 92.81 205 ASP A C 1
ATOM 1590 O O . ASP A 1 205 ? 13.895 3.340 -37.853 1.00 92.81 205 ASP A O 1
ATOM 1594 N N . ILE A 1 206 ? 14.045 5.256 -39.010 1.00 93.38 206 ILE A N 1
ATOM 1595 C CA . ILE A 1 206 ? 14.504 6.064 -37.876 1.00 93.38 206 ILE A CA 1
ATOM 1596 C C . ILE A 1 206 ? 13.286 6.430 -37.006 1.00 93.38 206 ILE A C 1
ATOM 1598 O O . ILE A 1 206 ? 12.316 6.980 -37.537 1.00 93.38 206 ILE A O 1
ATOM 1602 N N . PRO A 1 207 ? 13.309 6.175 -35.683 1.00 89.69 207 PRO A N 1
ATOM 1603 C CA . PRO A 1 207 ? 12.201 6.523 -34.799 1.00 89.69 207 PRO A CA 1
ATOM 1604 C C . PRO A 1 207 ? 11.977 8.041 -34.730 1.00 89.69 207 PRO A C 1
ATOM 1606 O O . PRO A 1 207 ? 12.908 8.840 -34.845 1.00 89.69 207 PRO A O 1
ATOM 1609 N N . SER A 1 208 ? 10.730 8.449 -34.480 1.00 85.25 208 SER A N 1
ATOM 1610 C CA . SER A 1 208 ? 10.391 9.844 -34.173 1.00 85.25 208 SER A CA 1
ATOM 1611 C C . SER A 1 208 ? 11.206 10.345 -32.981 1.00 85.25 208 SER A C 1
ATOM 1613 O O . SER A 1 208 ? 11.284 9.638 -31.979 1.00 85.25 208 SER A O 1
ATOM 1615 N N . ASN A 1 209 ? 11.743 11.565 -33.072 1.00 85.94 209 ASN A N 1
ATOM 1616 C CA . ASN A 1 209 ? 12.620 12.183 -32.069 1.00 85.94 209 ASN A CA 1
ATOM 1617 C C . ASN A 1 209 ? 13.771 11.234 -31.671 1.00 85.94 209 ASN A C 1
ATOM 1619 O O . ASN A 1 209 ? 13.782 10.701 -30.567 1.00 85.94 209 ASN A O 1
ATOM 1623 N N . PRO A 1 210 ? 14.725 10.962 -32.584 1.00 89.94 210 PRO A N 1
ATOM 1624 C CA . PRO A 1 210 ? 15.674 9.858 -32.449 1.00 89.94 210 PRO A CA 1
ATOM 1625 C C . PRO A 1 210 ? 16.777 10.160 -31.426 1.00 89.94 210 PRO A C 1
ATOM 1627 O O . PRO A 1 210 ? 17.926 10.392 -31.790 1.00 89.94 210 PRO A O 1
ATOM 1630 N N . THR A 1 211 ? 16.449 10.192 -30.136 1.00 91.12 211 THR A N 1
ATOM 1631 C CA . THR A 1 211 ? 17.424 10.308 -29.046 1.00 91.12 211 THR A CA 1
ATOM 1632 C C . THR A 1 211 ? 18.288 9.043 -28.949 1.00 91.12 211 THR A C 1
ATOM 1634 O O . THR A 1 211 ? 17.914 7.978 -29.447 1.00 91.12 211 THR A O 1
ATOM 1637 N N . LEU A 1 212 ? 19.467 9.139 -28.317 1.00 91.94 212 LEU A N 1
ATOM 1638 C CA . LEU A 1 212 ? 20.386 7.998 -28.175 1.00 91.94 212 LEU A CA 1
ATOM 1639 C C . LEU A 1 212 ? 19.702 6.752 -27.560 1.00 91.94 212 LEU A C 1
ATOM 1641 O O . LEU A 1 212 ? 19.907 5.665 -28.102 1.00 91.94 212 LEU A O 1
ATOM 1645 N N . PRO A 1 213 ? 18.844 6.870 -26.520 1.00 91.94 213 PRO A N 1
ATOM 1646 C CA . PRO A 1 213 ? 18.084 5.732 -26.006 1.00 91.94 213 PRO A CA 1
ATOM 1647 C C . PRO A 1 213 ? 17.115 5.157 -27.051 1.00 91.94 213 PRO A C 1
ATOM 1649 O O . PRO A 1 213 ? 17.140 3.956 -27.290 1.00 91.94 213 PRO A O 1
ATOM 1652 N N . ARG A 1 214 ? 16.324 5.992 -27.742 1.00 91.00 214 ARG A N 1
ATOM 1653 C CA . ARG A 1 214 ? 15.306 5.531 -28.711 1.00 91.00 214 ARG A CA 1
ATOM 1654 C C . ARG A 1 214 ? 15.897 4.843 -29.941 1.00 91.00 214 ARG A C 1
ATOM 1656 O O . ARG A 1 214 ? 15.278 3.934 -30.484 1.00 91.00 214 ARG A O 1
ATOM 1663 N N . LEU A 1 215 ? 17.098 5.237 -30.366 1.00 94.81 215 LEU A N 1
ATOM 1664 C CA . LEU A 1 215 ? 17.835 4.537 -31.424 1.00 94.81 215 LEU A CA 1
ATOM 1665 C C . LEU A 1 215 ? 18.299 3.141 -30.975 1.00 94.81 215 LEU A C 1
ATOM 1667 O O . LEU A 1 215 ? 18.237 2.199 -31.758 1.00 94.81 215 LEU A O 1
ATOM 1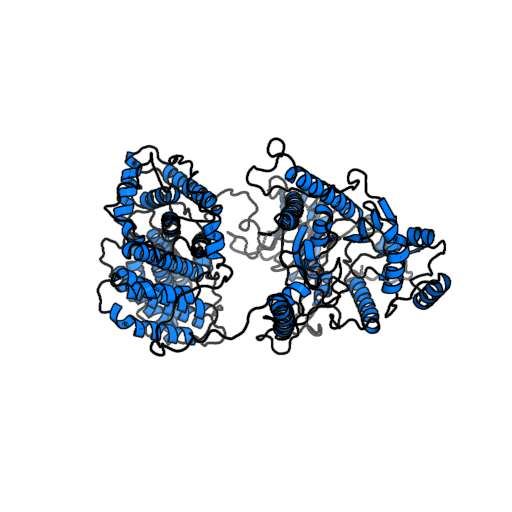671 N N . LEU A 1 216 ? 18.744 2.990 -29.724 1.00 95.31 216 LEU A N 1
ATOM 1672 C CA . LEU A 1 216 ? 19.158 1.694 -29.170 1.00 95.31 216 LEU A CA 1
ATOM 1673 C C . LEU A 1 216 ? 17.963 0.766 -28.910 1.00 95.31 216 LEU A C 1
ATOM 1675 O O . LEU A 1 216 ? 18.052 -0.429 -29.177 1.00 95.31 216 LEU A O 1
ATOM 1679 N N . ASP A 1 217 ? 16.853 1.329 -28.440 1.00 93.25 217 ASP A N 1
ATOM 1680 C CA . ASP A 1 217 ? 15.572 0.651 -28.231 1.00 93.25 217 ASP A CA 1
ATOM 1681 C C . ASP A 1 217 ? 15.012 0.089 -29.551 1.00 93.25 217 ASP A C 1
ATOM 1683 O O . ASP A 1 217 ? 14.791 -1.113 -29.682 1.00 93.25 217 ASP A O 1
ATOM 1687 N N . ALA A 1 218 ? 14.933 0.920 -30.597 1.00 94.94 218 ALA A N 1
ATOM 1688 C CA . ALA A 1 218 ? 14.492 0.488 -31.926 1.00 94.94 218 ALA A CA 1
ATOM 1689 C C . ALA A 1 218 ? 15.397 -0.599 -32.551 1.00 94.94 218 ALA A C 1
ATOM 1691 O O . ALA A 1 218 ? 14.909 -1.467 -33.278 1.00 94.94 218 ALA A O 1
ATOM 1692 N N . LEU A 1 219 ? 16.704 -0.600 -32.250 1.00 95.94 219 LEU A N 1
ATOM 1693 C CA . LEU A 1 219 ? 17.610 -1.685 -32.645 1.00 95.94 219 LEU A CA 1
ATOM 1694 C C . LEU A 1 219 ? 17.326 -2.989 -31.877 1.00 95.94 219 LEU A C 1
ATOM 1696 O O . LEU A 1 219 ? 17.346 -4.062 -32.483 1.00 95.94 219 LEU A O 1
ATOM 1700 N N . ALA A 1 220 ? 17.032 -2.922 -30.575 1.00 95.88 220 ALA A N 1
ATOM 1701 C CA . ALA A 1 220 ? 16.651 -4.094 -29.786 1.00 95.88 220 ALA A CA 1
ATOM 1702 C C . ALA A 1 220 ? 15.321 -4.698 -30.261 1.00 95.88 220 ALA A C 1
ATOM 1704 O O . ALA A 1 220 ? 15.261 -5.905 -30.508 1.00 95.88 220 ALA A O 1
ATOM 1705 N N . ALA A 1 221 ? 14.310 -3.860 -30.498 1.00 94.81 221 ALA A N 1
ATOM 1706 C CA . ALA A 1 221 ? 13.015 -4.274 -31.030 1.00 94.81 221 ALA A CA 1
ATOM 1707 C C . ALA A 1 221 ? 13.129 -4.968 -32.399 1.00 94.81 221 ALA A C 1
ATOM 1709 O O . ALA A 1 221 ? 12.424 -5.940 -32.673 1.00 94.81 221 ALA A O 1
ATOM 1710 N N . HIS A 1 222 ? 14.051 -4.516 -33.258 1.00 95.44 222 HIS A N 1
ATOM 1711 C CA . HIS A 1 222 ? 14.266 -5.127 -34.571 1.00 95.44 222 HIS A CA 1
ATOM 1712 C C . HIS A 1 222 ? 15.076 -6.436 -34.518 1.00 95.44 222 HIS A C 1
ATOM 1714 O O . HIS A 1 222 ? 14.757 -7.380 -35.242 1.00 95.44 222 HIS A O 1
ATOM 1720 N N . TYR A 1 223 ? 16.131 -6.509 -33.696 1.00 96.06 223 TYR A N 1
ATOM 1721 C CA . TYR A 1 223 ? 17.119 -7.599 -33.760 1.00 96.06 223 TYR A CA 1
ATOM 1722 C C . TYR A 1 223 ? 17.131 -8.563 -32.567 1.00 96.06 223 TYR A C 1
ATOM 1724 O O . TYR A 1 223 ? 17.555 -9.706 -32.744 1.00 96.06 223 TYR A O 1
ATOM 1732 N N . LEU A 1 224 ? 16.723 -8.135 -31.368 1.00 97.19 224 LEU A N 1
ATOM 1733 C CA . LEU A 1 224 ? 16.833 -8.924 -30.133 1.00 97.19 224 LEU A CA 1
ATOM 1734 C C . LEU A 1 224 ? 15.499 -9.527 -29.694 1.00 97.19 224 LEU A C 1
ATOM 1736 O O . LEU A 1 224 ? 15.436 -10.728 -29.427 1.00 97.19 224 LEU A O 1
ATOM 1740 N N . GLU A 1 225 ? 14.429 -8.732 -29.650 1.00 96.06 225 GLU A N 1
ATOM 1741 C CA . GLU A 1 225 ? 13.109 -9.210 -29.215 1.00 96.06 225 GLU A CA 1
ATOM 1742 C C . GLU A 1 225 ? 12.601 -10.410 -30.042 1.00 96.06 225 GLU A C 1
ATOM 1744 O O . GLU A 1 225 ? 12.159 -11.393 -29.437 1.00 96.06 225 GLU A O 1
ATOM 1749 N N . PRO A 1 226 ? 12.756 -10.453 -31.387 1.00 96.38 226 PRO A N 1
ATOM 1750 C CA . PRO A 1 226 ? 12.343 -11.610 -32.188 1.00 96.38 226 PRO A CA 1
ATOM 1751 C C . PRO A 1 226 ? 13.115 -12.909 -31.891 1.00 96.38 226 PRO A C 1
ATOM 1753 O O . PRO A 1 226 ? 12.687 -13.983 -32.309 1.00 96.38 226 PRO A O 1
ATOM 1756 N N . LEU A 1 227 ? 14.248 -12.845 -31.176 1.00 96.38 227 LEU A N 1
ATOM 1757 C CA . LEU A 1 227 ? 15.024 -14.023 -30.757 1.00 96.38 227 LEU A CA 1
ATOM 1758 C C . LEU A 1 227 ? 14.467 -14.688 -29.485 1.00 96.38 227 LEU A C 1
ATOM 1760 O O . LEU A 1 227 ? 14.948 -15.760 -29.098 1.00 96.38 227 LEU A O 1
ATOM 1764 N N . CYS A 1 228 ? 13.487 -14.053 -28.836 1.00 96.75 228 CYS A N 1
ATOM 1765 C CA . CYS A 1 228 ? 12.968 -14.393 -27.515 1.00 96.75 228 CYS A CA 1
ATOM 1766 C C . CYS A 1 228 ? 11.593 -15.084 -27.599 1.00 96.75 228 CYS A C 1
ATOM 1768 O O . CYS A 1 228 ? 10.612 -14.599 -27.035 1.00 96.75 228 CYS A O 1
ATOM 1770 N N . ASP A 1 229 ? 11.499 -16.201 -28.332 1.00 94.25 229 ASP A N 1
ATOM 1771 C CA . ASP A 1 229 ? 10.273 -17.019 -28.367 1.00 94.25 229 ASP A CA 1
ATOM 1772 C C . ASP A 1 229 ? 9.995 -17.670 -27.002 1.00 94.25 229 ASP A C 1
ATOM 1774 O O . ASP A 1 229 ? 8.971 -17.412 -26.371 1.00 94.25 229 ASP A O 1
ATOM 1778 N N . GLN A 1 230 ? 10.948 -18.469 -26.520 1.00 96.62 230 GLN A N 1
ATOM 1779 C CA . GLN A 1 230 ? 10.940 -19.008 -25.162 1.00 96.62 230 GLN A CA 1
ATOM 1780 C C . GLN A 1 230 ? 11.459 -17.965 -24.158 1.00 96.62 230 GLN A C 1
ATOM 1782 O O . GLN A 1 230 ? 12.176 -17.044 -24.567 1.00 96.62 230 GLN A O 1
ATOM 1787 N N . PRO A 1 231 ? 11.158 -18.115 -22.851 1.00 97.81 231 PRO A N 1
ATOM 1788 C CA . PRO A 1 231 ? 11.600 -17.191 -21.812 1.00 97.81 231 PRO A CA 1
ATOM 1789 C C . PRO A 1 231 ? 13.103 -16.908 -21.881 1.00 97.81 231 PRO A C 1
ATOM 1791 O O . PRO A 1 231 ? 13.944 -17.799 -21.723 1.00 97.81 231 PRO A O 1
ATOM 1794 N N . THR A 1 232 ? 13.425 -15.651 -22.178 1.00 98.56 232 THR A N 1
ATOM 1795 C CA . THR A 1 232 ? 14.783 -15.187 -22.459 1.00 98.56 232 THR A CA 1
ATOM 1796 C C . THR A 1 232 ? 15.020 -13.862 -21.746 1.00 98.56 232 THR A C 1
ATOM 1798 O O . THR A 1 232 ? 14.268 -12.910 -21.937 1.00 98.56 232 THR A O 1
ATOM 1801 N N . PHE A 1 233 ? 16.076 -13.785 -20.941 1.00 98.69 233 PHE A N 1
ATOM 1802 C CA . PHE A 1 233 ? 16.561 -12.530 -20.382 1.00 98.69 233 PHE A CA 1
ATOM 1803 C C . PHE A 1 233 ? 17.449 -11.811 -21.400 1.00 98.69 233 PHE A C 1
ATOM 1805 O O . PHE A 1 233 ? 18.497 -12.339 -21.780 1.00 98.69 233 PHE A O 1
ATOM 1812 N N . ILE A 1 234 ? 17.083 -10.591 -21.788 1.00 98.50 234 ILE A N 1
ATOM 1813 C CA . ILE A 1 234 ? 18.023 -9.636 -22.381 1.00 98.50 234 ILE A CA 1
ATOM 1814 C C . ILE A 1 234 ? 18.732 -8.944 -21.214 1.00 98.50 234 ILE A C 1
ATOM 1816 O O . ILE A 1 234 ? 18.078 -8.369 -20.350 1.00 98.50 234 ILE A O 1
ATOM 1820 N N . THR A 1 235 ? 20.057 -9.038 -21.133 1.00 98.00 235 THR A N 1
ATOM 1821 C CA . THR A 1 235 ? 20.859 -8.564 -19.992 1.00 98.00 235 THR A CA 1
ATOM 1822 C C . THR A 1 235 ? 21.856 -7.490 -20.411 1.00 98.00 235 THR A C 1
ATOM 1824 O O . THR A 1 235 ? 22.179 -7.344 -21.588 1.00 98.00 235 THR A O 1
ATOM 1827 N N . HIS A 1 236 ? 22.401 -6.754 -19.442 1.00 96.69 236 HIS A N 1
ATOM 1828 C CA . HIS A 1 236 ? 23.521 -5.832 -19.659 1.00 96.69 236 HIS A CA 1
ATOM 1829 C C . HIS A 1 236 ? 23.211 -4.710 -20.665 1.00 96.69 236 HIS A C 1
ATOM 1831 O O . HIS A 1 236 ? 24.000 -4.389 -21.555 1.00 96.69 236 HIS A O 1
ATOM 1837 N N . HIS A 1 237 ? 22.033 -4.103 -20.493 1.00 97.00 237 HIS A N 1
ATOM 1838 C CA . HIS A 1 237 ? 21.538 -2.988 -21.297 1.00 97.00 237 HIS A CA 1
ATOM 1839 C C . HIS A 1 237 ? 22.529 -1.808 -21.348 1.00 97.00 237 HIS A C 1
ATOM 1841 O O . HIS A 1 237 ? 23.167 -1.506 -20.337 1.00 97.00 237 HIS A O 1
ATOM 1847 N N . PRO A 1 238 ? 22.629 -1.079 -22.474 1.00 95.81 238 PRO A N 1
ATOM 1848 C CA . PRO A 1 238 ? 23.348 0.189 -22.558 1.00 95.81 238 PRO A CA 1
ATOM 1849 C C . PRO A 1 238 ? 22.994 1.155 -21.420 1.00 95.81 238 PRO A C 1
ATOM 1851 O O . PRO A 1 238 ? 21.824 1.307 -21.055 1.00 95.81 238 PRO A O 1
ATOM 1854 N N . ALA A 1 239 ? 23.997 1.866 -20.897 1.00 93.38 239 ALA A N 1
ATOM 1855 C CA . ALA A 1 239 ? 23.814 2.839 -19.817 1.00 93.38 239 ALA A CA 1
ATOM 1856 C C . ALA A 1 239 ? 22.755 3.916 -20.141 1.00 93.38 239 ALA A C 1
ATOM 1858 O O . ALA A 1 239 ? 21.944 4.251 -19.279 1.00 93.38 239 ALA A O 1
ATOM 1859 N N . ALA A 1 240 ? 22.705 4.376 -21.398 1.00 91.25 240 ALA A N 1
ATOM 1860 C CA . ALA A 1 240 ? 21.747 5.372 -21.890 1.00 91.25 240 ALA A CA 1
ATOM 1861 C C . ALA A 1 240 ? 20.270 4.932 -21.780 1.00 91.25 240 ALA A C 1
ATOM 1863 O O . ALA A 1 240 ? 19.388 5.774 -21.646 1.00 91.25 240 ALA A O 1
ATOM 1864 N N . LEU A 1 241 ? 19.989 3.622 -21.798 1.00 91.62 241 LEU A N 1
ATOM 1865 C CA . LEU A 1 241 ? 18.637 3.075 -21.616 1.00 91.62 241 LEU A CA 1
ATOM 1866 C C . LEU A 1 241 ? 18.239 2.935 -20.137 1.00 91.62 241 LEU A C 1
ATOM 1868 O O . LEU A 1 241 ? 17.078 2.657 -19.846 1.00 91.62 241 LEU A O 1
ATOM 1872 N N . SER A 1 242 ? 19.185 3.073 -19.200 1.00 94.00 242 SER A N 1
ATOM 1873 C CA . SER A 1 242 ? 19.051 2.577 -17.820 1.00 94.00 242 SER A CA 1
ATOM 1874 C C . SER A 1 242 ? 19.445 3.639 -16.774 1.00 94.00 242 SER A C 1
ATOM 1876 O O . SER A 1 242 ? 20.463 3.488 -16.091 1.00 94.00 242 SER A O 1
ATOM 1878 N N . PRO A 1 243 ? 18.671 4.734 -16.631 1.00 91.25 243 PRO A N 1
ATOM 1879 C CA . PRO A 1 243 ? 19.034 5.896 -15.809 1.00 91.25 243 PRO A CA 1
ATOM 1880 C C . PRO A 1 243 ? 18.903 5.688 -14.288 1.00 91.25 243 PRO A C 1
ATOM 1882 O O . PRO A 1 243 ? 19.349 6.546 -13.529 1.00 91.25 243 PRO A O 1
ATOM 1885 N N . LEU A 1 244 ? 18.308 4.577 -13.841 1.00 93.94 244 LEU A N 1
ATOM 1886 C CA . LEU A 1 244 ? 18.067 4.251 -12.423 1.00 93.94 244 LEU A CA 1
ATOM 1887 C C . LEU A 1 244 ? 18.862 3.021 -11.939 1.00 93.94 244 LEU A C 1
ATOM 1889 O O . LEU A 1 244 ? 18.856 2.694 -10.754 1.00 93.94 244 LEU A O 1
ATOM 1893 N N . SER A 1 245 ? 19.587 2.365 -12.849 1.00 95.75 245 SER A N 1
ATOM 1894 C CA . SER A 1 245 ? 20.384 1.160 -12.593 1.00 95.75 245 SER A CA 1
ATOM 1895 C C . SER A 1 245 ? 21.870 1.495 -12.427 1.00 95.75 245 SER A C 1
ATOM 1897 O O . SER A 1 245 ? 22.370 2.447 -13.039 1.00 95.75 245 SER A O 1
ATOM 1899 N N . LYS A 1 246 ? 22.618 0.679 -11.678 1.00 95.38 246 LYS A N 1
ATOM 1900 C CA . LYS A 1 246 ? 24.089 0.762 -11.591 1.00 95.38 246 LYS A CA 1
ATOM 1901 C C . LYS A 1 246 ? 24.756 0.554 -12.942 1.00 95.38 246 LYS A C 1
ATOM 1903 O O . LYS A 1 246 ? 24.325 -0.286 -13.730 1.00 95.38 246 LYS A O 1
ATOM 1908 N N . HIS A 1 247 ? 25.830 1.302 -13.195 1.00 95.12 247 HIS A N 1
ATOM 1909 C CA . HIS A 1 247 ? 26.598 1.250 -14.446 1.00 95.12 247 HIS A CA 1
ATOM 1910 C C . HIS A 1 247 ? 28.001 0.682 -14.231 1.00 95.12 247 HIS A C 1
ATOM 1912 O O . HIS A 1 247 ? 28.637 0.954 -13.216 1.00 95.12 247 HIS A O 1
ATOM 1918 N N . PHE A 1 248 ? 28.507 -0.057 -15.216 1.00 92.88 248 PHE A N 1
ATOM 1919 C CA . PHE A 1 248 ? 29.872 -0.580 -15.249 1.00 92.88 248 PHE A CA 1
ATOM 1920 C C . PHE A 1 248 ? 30.385 -0.715 -16.693 1.00 92.88 248 PHE A C 1
ATOM 1922 O O . PHE A 1 248 ? 29.655 -0.493 -17.661 1.00 92.88 248 PHE A O 1
ATOM 1929 N N . ARG A 1 249 ? 31.672 -1.035 -16.863 1.00 93.12 249 ARG A N 1
ATOM 1930 C CA . ARG A 1 249 ? 32.281 -1.266 -18.183 1.00 93.12 249 ARG A CA 1
ATOM 1931 C C . ARG A 1 249 ? 32.054 -2.711 -18.621 1.00 93.12 249 ARG A C 1
ATOM 1933 O O . ARG A 1 249 ? 32.436 -3.628 -17.903 1.00 93.12 249 ARG A O 1
ATOM 1940 N N . CYS A 1 250 ? 31.483 -2.907 -19.808 1.00 88.44 250 CYS A N 1
ATOM 1941 C CA . CYS A 1 250 ? 31.339 -4.223 -20.422 1.00 88.44 250 CYS A CA 1
ATOM 1942 C C . CYS A 1 250 ? 32.729 -4.847 -20.645 1.00 88.44 250 CYS A C 1
ATOM 1944 O O . CYS A 1 250 ? 33.536 -4.237 -21.355 1.00 88.44 250 CYS A O 1
ATOM 1946 N N . PRO A 1 251 ? 33.022 -6.045 -20.100 1.00 84.81 251 PRO A N 1
ATOM 1947 C CA . PRO A 1 251 ? 34.326 -6.687 -20.273 1.00 84.81 251 PRO A CA 1
ATOM 1948 C C . PRO A 1 251 ? 34.674 -6.992 -21.736 1.00 84.81 251 PRO A C 1
ATOM 1950 O O . PRO A 1 251 ? 35.844 -6.969 -22.104 1.00 84.81 251 PRO A O 1
ATOM 1953 N N . THR A 1 252 ? 33.665 -7.263 -22.571 1.00 83.88 252 THR A N 1
ATOM 1954 C CA . THR A 1 252 ? 33.847 -7.690 -23.967 1.00 83.88 252 THR A CA 1
ATOM 1955 C C . THR A 1 252 ? 33.944 -6.520 -24.944 1.00 83.88 252 THR A C 1
ATOM 1957 O O . THR A 1 252 ? 34.774 -6.555 -25.846 1.00 83.88 252 THR A O 1
ATOM 1960 N N . THR A 1 253 ? 33.116 -5.481 -24.780 1.00 87.06 253 THR A N 1
ATOM 1961 C CA . THR A 1 253 ? 33.027 -4.358 -25.739 1.00 87.06 253 THR A CA 1
ATOM 1962 C C . THR A 1 253 ? 33.654 -3.055 -25.230 1.00 87.06 253 THR A C 1
ATOM 1964 O O . THR A 1 253 ? 33.778 -2.095 -25.987 1.00 87.06 253 THR A O 1
ATOM 1967 N N . GLY A 1 254 ? 34.007 -2.965 -23.941 1.00 89.69 254 GLY A N 1
ATOM 1968 C CA . GLY A 1 254 ? 34.501 -1.739 -23.296 1.00 89.69 254 GLY A CA 1
ATOM 1969 C C . GLY A 1 254 ? 33.456 -0.621 -23.139 1.00 89.69 254 GLY A C 1
ATOM 1970 O O . GLY A 1 254 ? 33.735 0.410 -22.517 1.00 89.69 254 GLY A O 1
ATOM 1971 N N . GLN A 1 255 ? 32.247 -0.800 -23.674 1.00 93.44 255 GLN A N 1
ATOM 1972 C CA . GLN A 1 255 ? 31.155 0.171 -23.596 1.00 93.44 255 GLN A CA 1
ATOM 1973 C C . GLN A 1 255 ? 30.564 0.233 -22.178 1.00 93.44 255 GLN A C 1
ATOM 1975 O O . GLN A 1 255 ? 30.669 -0.724 -21.409 1.00 93.44 255 GLN A O 1
ATOM 1980 N N . THR A 1 256 ? 29.943 1.355 -21.808 1.00 94.75 256 THR A N 1
ATOM 1981 C CA . THR A 1 256 ? 29.269 1.480 -20.505 1.00 94.75 256 THR A CA 1
ATOM 1982 C C . THR A 1 256 ? 27.883 0.835 -20.568 1.00 94.75 256 THR A C 1
ATOM 1984 O O . THR A 1 256 ? 27.024 1.251 -21.349 1.00 94.75 256 THR A O 1
ATOM 1987 N N . ILE A 1 257 ? 27.668 -0.171 -19.727 1.00 96.19 257 ILE A N 1
ATOM 1988 C CA . ILE A 1 257 ? 26.432 -0.952 -19.605 1.00 96.19 257 ILE A CA 1
ATOM 1989 C C . ILE A 1 257 ? 25.872 -0.843 -18.187 1.00 96.19 257 ILE A C 1
ATOM 1991 O O . ILE A 1 257 ? 26.548 -0.378 -17.270 1.00 96.19 257 ILE A O 1
ATOM 1995 N N . ALA A 1 258 ? 24.631 -1.275 -18.011 1.00 96.94 258 ALA A N 1
ATOM 1996 C CA . ALA A 1 258 ? 23.927 -1.306 -16.745 1.00 96.94 258 ALA A CA 1
ATOM 1997 C C . ALA A 1 258 ? 23.740 -2.736 -16.227 1.00 96.94 258 ALA A C 1
ATOM 1999 O O . ALA A 1 258 ? 23.548 -3.674 -17.003 1.00 96.94 258 ALA A O 1
ATOM 2000 N N . ALA A 1 259 ? 23.721 -2.896 -14.905 1.00 97.06 259 ALA A N 1
ATOM 2001 C CA . ALA A 1 259 ? 23.354 -4.143 -14.236 1.00 97.06 259 ALA A CA 1
ATOM 2002 C C . ALA A 1 259 ? 21.826 -4.347 -14.283 1.00 97.06 259 ALA A C 1
ATOM 2004 O O . ALA A 1 259 ? 21.150 -4.267 -13.262 1.00 97.06 259 ALA A O 1
ATOM 2005 N N . ARG A 1 260 ? 21.287 -4.560 -15.492 1.00 98.12 260 ARG A N 1
ATOM 2006 C CA . ARG A 1 260 ? 19.853 -4.677 -15.804 1.00 98.12 260 ARG A CA 1
ATOM 2007 C C . ARG A 1 260 ? 19.556 -5.887 -16.676 1.00 98.12 260 ARG A C 1
ATOM 2009 O O . ARG A 1 260 ? 20.301 -6.161 -17.619 1.00 98.12 260 ARG A O 1
ATOM 2016 N N . ALA A 1 261 ? 18.426 -6.534 -16.419 1.00 98.44 261 ALA A N 1
ATOM 2017 C CA . ALA A 1 261 ? 17.850 -7.589 -17.234 1.00 98.44 261 ALA A CA 1
ATOM 2018 C C . ALA A 1 261 ? 16.358 -7.339 -17.485 1.00 98.44 261 ALA A C 1
ATOM 2020 O O . ALA A 1 261 ? 15.648 -6.818 -16.629 1.00 98.44 261 ALA A O 1
ATOM 2021 N N . GLU A 1 262 ? 15.882 -7.766 -18.646 1.00 98.50 262 GLU A N 1
ATOM 2022 C CA . GLU A 1 262 ? 14.468 -7.769 -19.009 1.00 98.50 262 GLU A CA 1
ATOM 2023 C C . GLU A 1 262 ? 14.081 -9.153 -19.507 1.00 98.50 262 GLU A C 1
ATOM 2025 O O . GLU A 1 262 ? 14.807 -9.762 -20.293 1.00 98.50 262 GLU A O 1
ATOM 2030 N N . LEU A 1 263 ? 12.955 -9.673 -19.028 1.00 98.56 263 LEU A N 1
ATOM 2031 C CA . LEU A 1 263 ? 12.430 -10.963 -19.445 1.00 98.56 263 LEU A CA 1
ATOM 2032 C C . LEU A 1 263 ? 11.493 -10.791 -20.637 1.00 98.56 263 LEU A C 1
ATOM 2034 O O . LEU A 1 263 ? 10.431 -10.182 -20.503 1.00 98.56 263 LEU A O 1
ATOM 2038 N N . PHE A 1 264 ? 11.838 -11.430 -21.751 1.00 97.94 264 PHE A N 1
ATOM 2039 C CA . PHE A 1 264 ? 11.010 -11.516 -22.945 1.00 97.94 264 PHE A CA 1
ATOM 2040 C C . PHE A 1 264 ? 10.453 -12.931 -23.154 1.00 97.94 264 PHE A C 1
ATOM 2042 O O . PHE A 1 264 ? 11.143 -13.927 -22.924 1.00 97.94 264 PHE A O 1
ATOM 2049 N N . ILE A 1 265 ? 9.194 -13.014 -23.598 1.00 96.50 265 ILE A N 1
ATOM 2050 C CA . ILE A 1 265 ? 8.507 -14.255 -23.999 1.00 96.50 265 ILE A CA 1
ATOM 2051 C C . ILE A 1 265 ? 7.674 -13.951 -25.253 1.00 96.50 265 ILE A C 1
ATOM 2053 O O . ILE A 1 265 ? 6.955 -12.952 -25.279 1.00 96.50 265 ILE A O 1
ATOM 2057 N N . HIS A 1 266 ? 7.771 -14.780 -26.295 1.00 94.12 266 HIS A N 1
ATOM 2058 C CA . HIS A 1 266 ? 7.195 -14.534 -27.627 1.00 94.12 266 HIS A CA 1
ATOM 2059 C C . HIS A 1 266 ? 7.440 -13.103 -28.156 1.00 94.12 266 HIS A C 1
ATOM 2061 O O . HIS A 1 266 ? 6.537 -12.471 -28.708 1.00 94.12 266 HIS A O 1
ATOM 2067 N N . GLY A 1 267 ? 8.653 -12.578 -27.943 1.00 93.50 267 GLY A N 1
ATOM 2068 C CA . GLY A 1 267 ? 9.043 -11.223 -28.349 1.00 93.50 267 GLY A CA 1
ATOM 2069 C C . GLY A 1 267 ? 8.261 -10.101 -27.658 1.00 93.50 267 GLY A C 1
ATOM 2070 O O . GLY A 1 267 ? 7.976 -9.087 -28.281 1.00 93.50 267 GLY A O 1
ATOM 2071 N N . ARG A 1 268 ? 7.852 -10.290 -26.396 1.00 92.38 268 ARG A N 1
ATOM 2072 C CA . ARG A 1 268 ? 7.223 -9.249 -25.563 1.00 92.38 268 ARG A CA 1
ATOM 2073 C C . ARG A 1 268 ? 7.854 -9.212 -24.179 1.00 92.38 268 ARG A C 1
ATOM 2075 O O . ARG A 1 268 ? 8.089 -10.268 -23.601 1.00 92.38 268 ARG A O 1
ATOM 2082 N N . GLU A 1 269 ? 8.063 -8.017 -23.641 1.00 94.81 269 GLU A N 1
ATOM 2083 C CA . GLU A 1 269 ? 8.575 -7.776 -22.287 1.00 94.81 269 GLU A CA 1
ATOM 2084 C C . GLU A 1 269 ? 7.531 -8.160 -21.212 1.00 94.81 269 GLU A C 1
ATOM 2086 O O . GLU A 1 269 ? 6.358 -7.776 -21.290 1.00 94.81 269 GLU A O 1
ATOM 2091 N N . PHE A 1 270 ? 7.950 -8.902 -20.185 1.00 96.25 270 PHE A N 1
ATOM 2092 C CA . PHE A 1 270 ? 7.112 -9.327 -19.053 1.00 96.25 270 PHE A CA 1
ATOM 2093 C C . PHE A 1 270 ? 7.577 -8.787 -17.700 1.00 96.25 270 PHE A C 1
ATOM 2095 O O . PHE A 1 270 ? 6.735 -8.540 -16.834 1.00 96.25 270 PHE A O 1
ATOM 2102 N N . ALA A 1 271 ? 8.886 -8.622 -17.513 1.00 97.69 271 ALA A N 1
ATOM 2103 C CA . ALA A 1 271 ? 9.472 -8.081 -16.293 1.00 97.69 271 ALA A CA 1
ATOM 2104 C C . ALA A 1 271 ? 10.796 -7.368 -16.587 1.00 97.69 271 ALA A C 1
ATOM 2106 O O . ALA A 1 271 ? 11.563 -7.828 -17.430 1.00 97.69 271 ALA A O 1
ATOM 2107 N N . ASN A 1 272 ? 11.091 -6.316 -15.830 1.00 97.81 272 ASN A N 1
ATOM 2108 C CA . ASN A 1 272 ? 12.328 -5.538 -15.879 1.00 97.81 272 ASN A CA 1
ATOM 2109 C C . ASN A 1 272 ? 12.944 -5.515 -14.473 1.00 97.81 272 ASN A C 1
ATOM 2111 O O . ASN A 1 272 ? 12.220 -5.404 -13.483 1.00 97.81 272 ASN A O 1
ATOM 2115 N N . MET A 1 273 ? 14.259 -5.689 -14.362 1.00 98.38 273 MET A N 1
ATOM 2116 C CA . MET A 1 273 ? 14.938 -5.844 -13.073 1.00 98.38 273 MET A CA 1
ATOM 2117 C C . MET A 1 273 ? 16.393 -5.389 -13.126 1.00 98.38 273 MET A C 1
ATOM 2119 O O . MET A 1 273 ? 17.075 -5.581 -14.135 1.00 98.38 273 MET A O 1
ATOM 2123 N N . TYR A 1 274 ? 16.888 -4.784 -12.050 1.00 98.12 274 TYR A N 1
ATOM 2124 C CA . TYR A 1 274 ? 18.242 -4.240 -12.021 1.00 98.12 274 TYR A CA 1
ATOM 2125 C C . TYR A 1 274 ? 18.820 -4.097 -10.614 1.00 98.12 274 TYR A C 1
ATOM 2127 O O . TYR A 1 274 ? 18.110 -4.076 -9.612 1.00 98.12 274 TYR A O 1
ATOM 2135 N N . GLU A 1 275 ? 20.147 -3.990 -10.549 1.00 98.12 275 GLU A N 1
ATOM 2136 C CA . GLU A 1 275 ? 20.818 -3.470 -9.362 1.00 98.12 275 GLU A CA 1
ATOM 2137 C C . GLU A 1 275 ? 20.688 -1.950 -9.335 1.00 98.12 275 GLU A C 1
ATOM 2139 O O . GLU A 1 275 ? 21.036 -1.251 -10.293 1.00 98.12 275 GLU A O 1
ATOM 2144 N N . GLU A 1 276 ? 20.183 -1.447 -8.220 1.00 97.56 276 GLU A N 1
ATOM 2145 C CA . GLU A 1 276 ? 19.744 -0.070 -8.086 1.00 97.56 276 GLU A CA 1
ATOM 2146 C C . GLU A 1 276 ? 20.900 0.899 -7.939 1.00 97.56 276 GLU A C 1
ATOM 2148 O O . GLU A 1 276 ? 21.814 0.669 -7.140 1.00 97.56 276 GLU A O 1
ATOM 2153 N N . GLU A 1 277 ? 20.843 2.008 -8.681 1.00 97.06 277 GLU A N 1
ATOM 2154 C CA . GLU A 1 277 ? 21.758 3.117 -8.453 1.00 97.06 277 GLU A CA 1
ATOM 2155 C C . GLU A 1 277 ? 21.526 3.688 -7.052 1.00 97.06 277 GLU A C 1
ATOM 2157 O O . GLU A 1 277 ? 20.433 4.144 -6.715 1.00 97.06 277 GLU A O 1
ATOM 2162 N N . ASN A 1 278 ? 22.579 3.638 -6.240 1.00 93.44 278 ASN A N 1
ATOM 2163 C CA . ASN A 1 278 ? 22.568 4.043 -4.841 1.00 93.44 278 ASN A CA 1
ATOM 2164 C C . ASN A 1 278 ? 23.609 5.134 -4.533 1.00 93.44 278 ASN A C 1
ATOM 2166 O O . ASN A 1 278 ? 23.755 5.531 -3.381 1.00 93.44 278 ASN A O 1
ATOM 2170 N N . SER A 1 279 ? 24.319 5.638 -5.551 1.00 93.38 279 SER A N 1
ATOM 2171 C CA . SER A 1 279 ? 25.133 6.851 -5.460 1.00 93.38 279 SER A CA 1
ATOM 2172 C C . SER A 1 279 ? 24.303 8.082 -5.854 1.00 93.38 279 SER A C 1
ATOM 2174 O O . SER A 1 279 ? 23.933 8.205 -7.028 1.00 93.38 279 SER A O 1
ATOM 2176 N N . PRO A 1 280 ? 24.048 9.041 -4.940 1.00 90.56 280 PRO A N 1
ATOM 2177 C CA . PRO A 1 280 ? 23.283 10.250 -5.258 1.00 90.56 280 PRO A CA 1
ATOM 2178 C C . PRO A 1 280 ? 23.955 11.091 -6.354 1.00 90.56 280 PRO A C 1
ATOM 2180 O O . PRO A 1 280 ? 23.281 11.616 -7.238 1.00 90.56 280 PRO A O 1
ATOM 2183 N N . PHE A 1 281 ? 25.290 11.148 -6.387 1.00 93.38 281 PHE A N 1
ATOM 2184 C CA . PHE A 1 281 ? 26.044 11.885 -7.410 1.00 93.38 281 PHE A CA 1
ATOM 2185 C C . PHE A 1 281 ? 25.901 11.270 -8.812 1.00 93.38 281 PHE A C 1
ATOM 2187 O O . PHE A 1 281 ? 25.728 11.986 -9.807 1.00 93.38 281 PHE A O 1
ATOM 2194 N N . ALA A 1 282 ? 25.944 9.935 -8.901 1.00 93.06 282 ALA A N 1
ATOM 2195 C CA . ALA A 1 282 ? 25.721 9.228 -10.158 1.00 93.06 282 ALA A CA 1
ATOM 2196 C C . ALA A 1 282 ? 24.260 9.379 -10.603 1.00 93.06 282 ALA A C 1
ATOM 2198 O O . ALA A 1 282 ? 23.998 9.682 -11.767 1.00 93.06 282 ALA A O 1
ATOM 2199 N N . GLN A 1 283 ? 23.315 9.257 -9.669 1.00 94.31 283 GLN A N 1
ATOM 2200 C CA . GLN A 1 283 ? 21.892 9.399 -9.947 1.00 94.31 283 GLN A CA 1
ATOM 2201 C C . GLN A 1 283 ? 21.517 10.816 -10.414 1.00 94.31 283 GLN A C 1
ATOM 2203 O O . GLN A 1 283 ? 20.786 10.959 -11.396 1.00 94.31 283 GLN A O 1
ATOM 2208 N N . ARG A 1 284 ? 22.076 11.864 -9.789 1.00 94.06 284 ARG A N 1
ATOM 2209 C CA . ARG A 1 284 ? 21.939 13.267 -10.222 1.00 94.06 284 ARG A CA 1
ATOM 2210 C C . ARG A 1 284 ? 22.420 13.452 -11.660 1.00 94.06 284 ARG A C 1
ATOM 2212 O O . ARG A 1 284 ? 21.718 14.045 -12.477 1.00 94.06 284 ARG A O 1
ATOM 2219 N N . SER A 1 285 ? 23.589 12.900 -11.984 1.00 92.38 285 SER A N 1
ATOM 2220 C CA . SER A 1 285 ? 24.163 12.966 -13.335 1.00 92.38 285 SER A CA 1
ATOM 2221 C C . SER A 1 285 ? 23.253 12.297 -14.376 1.00 92.38 285 SER A C 1
ATOM 2223 O O . SER A 1 285 ? 23.007 12.873 -15.435 1.00 92.38 285 SER A O 1
ATOM 2225 N N . LYS A 1 286 ? 22.683 11.129 -14.045 1.00 92.25 286 LYS A N 1
ATOM 2226 C CA . LYS A 1 286 ? 21.737 10.393 -14.902 1.00 92.25 286 LYS A CA 1
ATOM 2227 C C . LYS A 1 286 ? 20.419 11.143 -15.100 1.00 92.25 286 LYS A C 1
ATOM 2229 O O . LYS A 1 286 ? 19.920 11.190 -16.220 1.00 92.25 286 LYS A O 1
ATOM 2234 N N . PHE A 1 287 ? 19.874 11.786 -14.063 1.00 89.81 287 PHE A N 1
ATOM 2235 C CA . PHE A 1 287 ? 18.674 12.619 -14.207 1.00 89.81 287 PHE A CA 1
ATOM 2236 C C . PHE A 1 287 ? 18.911 13.833 -15.111 1.00 89.81 287 PHE A C 1
ATOM 2238 O O . PHE A 1 287 ? 18.084 14.118 -15.975 1.00 89.81 287 PHE A O 1
ATOM 2245 N N . LEU A 1 288 ? 20.054 14.514 -14.976 1.00 90.12 288 LEU A N 1
ATOM 2246 C CA . LEU A 1 288 ? 20.417 15.627 -15.860 1.00 90.12 288 LEU A CA 1
ATOM 2247 C C . LEU A 1 288 ? 20.566 15.182 -17.324 1.00 90.12 288 LEU A C 1
ATOM 2249 O O . LEU A 1 288 ? 20.205 15.933 -18.230 1.00 90.12 288 LEU A O 1
ATOM 2253 N N . GLU A 1 289 ? 21.061 13.968 -17.575 1.00 88.00 289 GLU A N 1
ATOM 2254 C CA . GLU A 1 289 ? 21.087 13.378 -18.918 1.00 88.00 289 GLU A CA 1
ATOM 2255 C C . GLU A 1 289 ? 19.669 13.062 -19.426 1.00 88.00 289 GLU A C 1
ATOM 2257 O O . GLU A 1 289 ? 19.306 13.438 -20.541 1.00 88.00 289 GLU A O 1
ATOM 2262 N N . GLN A 1 290 ? 18.825 12.462 -18.584 1.00 85.94 290 GLN A N 1
ATOM 2263 C CA . GLN A 1 290 ? 17.439 12.125 -18.915 1.00 85.94 290 GLN A CA 1
ATOM 2264 C C . GLN A 1 290 ? 16.599 13.372 -19.257 1.00 85.94 290 GLN A C 1
ATOM 2266 O O . GLN A 1 290 ? 15.802 13.338 -20.196 1.00 85.94 290 GLN A O 1
ATOM 2271 N N . LEU A 1 291 ? 16.816 14.494 -18.559 1.00 84.06 291 LEU A N 1
ATOM 2272 C CA . LEU A 1 291 ? 16.196 15.789 -18.873 1.00 84.06 291 LEU A CA 1
ATOM 2273 C C . LEU A 1 291 ? 16.616 16.325 -20.254 1.00 84.06 291 LEU A C 1
ATOM 2275 O O . LEU A 1 291 ? 15.785 16.901 -20.958 1.00 84.06 291 LEU A O 1
ATOM 2279 N N . ARG A 1 292 ? 17.866 16.097 -20.688 1.00 85.12 292 ARG A N 1
ATOM 2280 C CA . ARG A 1 292 ? 18.326 16.484 -22.038 1.00 85.12 292 ARG A CA 1
ATOM 2281 C C . ARG A 1 292 ? 17.624 15.684 -23.132 1.00 85.12 292 ARG A C 1
ATOM 2283 O O . ARG A 1 292 ? 17.249 16.273 -24.140 1.00 85.12 292 ARG A O 1
ATOM 2290 N N . TYR A 1 293 ? 17.413 14.380 -22.934 1.00 83.50 293 TYR A N 1
ATOM 2291 C CA . TYR A 1 293 ? 16.645 13.569 -23.887 1.00 83.50 293 TYR A CA 1
ATOM 2292 C C . TYR A 1 293 ? 15.170 13.998 -23.922 1.00 83.50 293 TYR A C 1
ATOM 2294 O O . TYR A 1 293 ? 14.661 14.297 -25.000 1.00 83.50 293 TYR A O 1
ATOM 2302 N N . ARG A 1 294 ? 14.524 14.191 -22.758 1.00 77.50 294 ARG A N 1
ATOM 2303 C CA . ARG A 1 294 ? 13.140 14.711 -22.662 1.00 77.50 294 ARG A CA 1
ATOM 2304 C C . ARG A 1 294 ? 12.936 16.037 -23.411 1.00 77.50 294 ARG A C 1
ATOM 2306 O O . ARG A 1 294 ? 11.912 16.212 -24.064 1.00 77.50 294 ARG A O 1
ATOM 2313 N N . ALA A 1 295 ? 13.913 16.946 -23.361 1.00 75.56 295 ALA A N 1
ATOM 2314 C CA . ALA A 1 295 ? 13.860 18.224 -24.080 1.00 75.56 295 ALA A CA 1
ATOM 2315 C C . ALA A 1 295 ? 13.844 18.080 -25.618 1.00 75.56 295 ALA A C 1
ATOM 2317 O O . ALA A 1 295 ? 13.367 18.982 -26.304 1.00 75.56 295 ALA A O 1
ATOM 2318 N N . VAL A 1 296 ? 14.345 16.962 -26.156 1.00 72.81 296 VAL A N 1
ATOM 2319 C CA . VAL A 1 296 ? 14.289 16.613 -27.588 1.00 72.81 296 VAL A CA 1
ATOM 2320 C C . VAL A 1 296 ? 13.050 15.770 -27.906 1.00 72.81 296 VAL A C 1
ATOM 2322 O O . VAL A 1 296 ? 12.464 15.918 -28.976 1.00 72.81 296 VAL A O 1
ATOM 2325 N N . ASP A 1 297 ? 12.636 14.900 -26.983 1.00 64.50 297 ASP A N 1
ATOM 2326 C CA . ASP A 1 297 ? 11.556 13.936 -27.195 1.00 64.50 297 ASP A CA 1
ATOM 2327 C C . ASP A 1 297 ? 10.156 14.554 -27.280 1.00 64.50 297 ASP A C 1
ATOM 2329 O O . ASP A 1 297 ? 9.282 13.955 -27.904 1.00 64.50 297 ASP A O 1
ATOM 2333 N N . GLY A 1 298 ? 9.915 15.728 -26.684 1.00 57.03 298 GLY A N 1
ATOM 2334 C CA . GLY A 1 298 ? 8.646 16.468 -26.803 1.00 57.03 298 GLY A CA 1
ATOM 2335 C C . GLY A 1 298 ? 7.411 15.800 -26.173 1.00 57.03 298 GLY A C 1
ATOM 2336 O O . GLY A 1 298 ? 6.351 16.424 -26.108 1.00 57.03 298 GLY A O 1
ATOM 2337 N N . GLU A 1 299 ? 7.547 14.564 -25.687 1.00 52.53 299 GLU A N 1
ATOM 2338 C CA . GLU A 1 299 ? 6.585 13.859 -24.839 1.00 52.53 299 GLU A CA 1
ATOM 2339 C C . GLU A 1 299 ? 6.301 14.694 -23.580 1.00 52.53 299 GLU A C 1
ATOM 2341 O O . GLU A 1 299 ? 7.216 15.139 -22.882 1.00 52.53 299 GLU A O 1
ATOM 2346 N N . GLY A 1 300 ? 5.021 14.977 -23.340 1.00 45.78 300 GLY A N 1
ATOM 2347 C CA . GLY A 1 300 ? 4.600 16.066 -22.458 1.00 45.78 300 GLY A CA 1
ATOM 2348 C C . GLY A 1 300 ? 4.855 15.861 -20.960 1.00 45.78 300 GLY A C 1
ATOM 2349 O O . GLY A 1 300 ? 5.043 14.751 -20.474 1.00 45.78 300 GLY A O 1
ATOM 2350 N N . ASP A 1 301 ? 4.791 16.986 -20.238 1.00 46.50 301 ASP A N 1
ATOM 2351 C CA . ASP A 1 301 ? 4.342 17.119 -18.835 1.00 46.50 301 ASP A CA 1
ATOM 2352 C C . ASP A 1 301 ? 4.962 16.235 -17.720 1.00 46.50 301 ASP A C 1
ATOM 2354 O O . ASP A 1 301 ? 4.534 16.302 -16.570 1.00 46.50 301 ASP A O 1
ATOM 2358 N N . GLY A 1 302 ? 6.047 15.503 -17.984 1.00 51.69 302 GLY A N 1
ATOM 2359 C CA . GLY A 1 302 ? 6.876 14.891 -16.937 1.00 51.69 302 GLY A CA 1
ATOM 2360 C C . GLY A 1 302 ? 7.565 15.912 -16.012 1.00 51.69 302 GLY A C 1
ATOM 2361 O O . GLY A 1 302 ? 7.584 17.117 -16.278 1.00 51.69 302 GLY A O 1
ATOM 2362 N N . GLN A 1 303 ? 8.187 15.424 -14.930 1.00 55.47 303 GLN A N 1
ATOM 2363 C CA . GLN A 1 303 ? 8.969 16.266 -14.013 1.00 55.47 303 GLN A CA 1
ATOM 2364 C C . GLN A 1 303 ? 10.060 17.025 -14.795 1.00 55.47 303 GLN A C 1
ATOM 2366 O O . GLN A 1 303 ? 10.910 16.406 -15.444 1.00 55.47 303 GLN A O 1
ATOM 2371 N N . LYS A 1 304 ? 9.970 18.364 -14.783 1.00 63.31 304 LYS A N 1
ATOM 2372 C CA . LYS A 1 304 ? 10.833 19.278 -15.559 1.00 63.31 304 LYS A CA 1
ATOM 2373 C C . LYS A 1 304 ? 12.213 19.471 -14.943 1.00 63.31 304 LYS A C 1
ATOM 2375 O O . LYS A 1 304 ? 13.159 19.800 -15.652 1.00 63.31 304 LYS A O 1
ATOM 2380 N N . ASP A 1 305 ? 12.288 19.237 -13.643 1.00 71.56 305 ASP A N 1
ATOM 2381 C CA . ASP A 1 305 ? 13.472 19.368 -12.814 1.00 71.56 305 ASP A CA 1
ATOM 2382 C C . ASP A 1 305 ? 13.874 17.993 -12.263 1.00 71.56 305 ASP A C 1
ATOM 2384 O O . ASP A 1 305 ? 13.175 16.990 -12.435 1.00 71.56 305 ASP A O 1
ATOM 2388 N N . VAL A 1 306 ? 15.024 17.938 -11.603 1.00 83.12 306 VAL A N 1
ATOM 2389 C CA . VAL A 1 306 ? 15.501 16.735 -10.917 1.00 83.12 306 VAL A CA 1
ATOM 2390 C C . VAL A 1 306 ? 14.656 16.489 -9.655 1.00 83.12 306 VAL A C 1
ATOM 2392 O O . VAL A 1 306 ? 14.230 17.440 -9.001 1.00 83.12 306 VAL A O 1
ATOM 2395 N N . ASP A 1 307 ? 14.408 15.226 -9.282 1.00 87.06 307 ASP A N 1
ATOM 2396 C CA . ASP A 1 307 ? 13.811 14.906 -7.974 1.00 87.06 307 ASP A CA 1
ATOM 2397 C C . ASP A 1 307 ? 14.857 15.066 -6.863 1.00 87.06 307 ASP A C 1
ATOM 2399 O O . ASP A 1 307 ? 15.452 14.098 -6.388 1.00 87.06 307 ASP A O 1
ATOM 2403 N N . GLU A 1 308 ? 15.091 16.317 -6.465 1.00 89.06 308 GLU A N 1
ATOM 2404 C CA . GLU A 1 308 ? 16.007 16.673 -5.377 1.00 89.06 308 GLU A CA 1
ATOM 2405 C C . GLU A 1 308 ? 15.637 15.956 -4.068 1.00 89.06 308 GLU A C 1
ATOM 2407 O O . GLU A 1 308 ? 16.521 15.475 -3.372 1.00 89.06 308 GLU A O 1
ATOM 2412 N N . SER A 1 309 ? 14.342 15.756 -3.787 1.00 90.12 309 SER A N 1
ATOM 2413 C CA . SER A 1 309 ? 13.886 15.036 -2.585 1.00 90.12 309 SER A CA 1
ATOM 2414 C C . SER A 1 309 ? 14.190 13.529 -2.612 1.00 90.12 309 SER A C 1
ATOM 2416 O O . SER A 1 309 ? 14.217 12.870 -1.573 1.00 90.12 309 SER A O 1
ATOM 2418 N N . TYR A 1 310 ? 14.389 12.948 -3.799 1.00 91.62 310 TYR A N 1
ATOM 2419 C CA . TYR A 1 310 ? 14.882 11.577 -3.940 1.00 91.62 310 TYR A CA 1
ATOM 2420 C C . TYR A 1 310 ? 16.409 11.519 -3.844 1.00 91.62 310 TYR A C 1
ATOM 2422 O O . TYR A 1 310 ? 16.940 10.574 -3.267 1.00 91.62 310 TYR A O 1
ATOM 2430 N N . LEU A 1 311 ? 17.117 12.524 -4.366 1.00 93.19 311 LEU A N 1
ATOM 2431 C CA . LEU A 1 311 ? 18.570 12.615 -4.212 1.00 93.19 311 LEU A CA 1
ATOM 2432 C C . LEU A 1 311 ? 18.971 12.816 -2.749 1.00 93.19 311 LEU A C 1
ATOM 2434 O O . LEU A 1 311 ? 19.821 12.076 -2.269 1.00 93.19 311 LEU A O 1
ATOM 2438 N N . GLU A 1 312 ? 18.293 13.709 -2.028 1.00 90.81 312 GLU A N 1
ATOM 2439 C CA . GLU A 1 312 ? 18.444 13.880 -0.580 1.00 90.81 312 GLU A CA 1
ATOM 2440 C C . GLU A 1 312 ? 18.202 12.549 0.152 1.00 90.81 312 GLU A C 1
ATOM 2442 O O . GLU A 1 312 ? 19.017 12.127 0.967 1.00 90.81 312 GLU A O 1
ATOM 2447 N N . ALA A 1 313 ? 17.140 11.810 -0.199 1.00 90.31 313 ALA A N 1
ATOM 2448 C CA . ALA A 1 313 ? 16.906 10.473 0.350 1.00 90.31 313 ALA A CA 1
ATOM 2449 C C . ALA A 1 313 ? 18.069 9.498 0.062 1.00 90.31 313 ALA A C 1
ATOM 2451 O O . ALA A 1 313 ? 18.471 8.751 0.949 1.00 90.31 313 ALA A O 1
ATOM 2452 N N . LEU A 1 314 ? 18.653 9.509 -1.140 1.00 90.12 314 LEU A N 1
ATOM 2453 C CA . LEU A 1 314 ? 19.838 8.698 -1.445 1.00 90.12 314 LEU A CA 1
ATOM 2454 C C . LEU A 1 314 ? 21.088 9.134 -0.659 1.00 90.12 314 LEU A C 1
ATOM 2456 O O . LEU A 1 314 ? 21.914 8.278 -0.338 1.00 90.12 314 LEU A O 1
ATOM 2460 N N . GLU A 1 315 ? 21.226 10.420 -0.324 1.00 88.94 315 GLU A N 1
ATOM 2461 C CA . GLU A 1 315 ? 22.334 10.968 0.478 1.00 88.94 315 GLU A CA 1
ATOM 2462 C C . GLU A 1 315 ? 22.317 10.464 1.933 1.00 88.94 315 GLU A C 1
ATOM 2464 O O . GLU A 1 315 ? 23.385 10.273 2.516 1.00 88.94 315 GLU A O 1
ATOM 2469 N N . TRP A 1 316 ? 21.148 10.101 2.482 1.00 80.94 316 TRP A N 1
ATOM 2470 C CA . TRP A 1 316 ? 21.042 9.375 3.763 1.00 80.94 316 TRP A CA 1
ATOM 2471 C C . TRP A 1 316 ? 21.592 7.935 3.715 1.00 80.94 316 TRP A C 1
ATOM 2473 O O . TRP A 1 316 ? 21.809 7.327 4.765 1.00 80.94 316 TRP A O 1
ATOM 2483 N N . GLY A 1 317 ? 21.864 7.401 2.519 1.00 77.81 317 GLY A N 1
ATOM 2484 C CA . GLY A 1 317 ? 22.546 6.127 2.305 1.00 77.81 317 GLY A CA 1
ATOM 2485 C C . GLY A 1 317 ? 21.604 4.971 1.978 1.00 77.81 317 GLY A C 1
ATOM 2486 O O . GLY A 1 317 ? 21.164 4.231 2.855 1.00 77.81 317 GLY A O 1
ATOM 2487 N N . MET A 1 318 ? 21.365 4.742 0.685 1.00 89.06 318 MET A N 1
ATOM 2488 C CA . MET A 1 318 ? 20.680 3.534 0.219 1.00 89.06 318 MET A CA 1
ATOM 2489 C C . MET A 1 318 ? 21.658 2.337 0.175 1.00 89.06 318 MET A C 1
ATOM 2491 O O . MET A 1 318 ? 22.707 2.434 -0.474 1.00 89.06 318 MET A O 1
ATOM 2495 N N . PRO A 1 319 ? 21.357 1.188 0.816 1.00 81.81 319 PRO A N 1
ATOM 2496 C CA . PRO A 1 319 ? 22.183 -0.014 0.699 1.00 81.81 319 PRO A CA 1
ATOM 2497 C C . PRO A 1 319 ? 22.235 -0.519 -0.756 1.00 81.81 319 PRO A C 1
ATOM 2499 O O . PRO A 1 319 ? 21.331 -0.220 -1.546 1.00 81.81 319 PRO A O 1
ATOM 2502 N N . PRO A 1 320 ? 23.242 -1.332 -1.138 1.00 91.81 320 PRO A N 1
ATOM 2503 C CA . PRO A 1 320 ? 23.176 -2.105 -2.375 1.00 91.81 320 PRO A CA 1
ATOM 2504 C C . PRO A 1 320 ? 21.839 -2.848 -2.415 1.00 91.81 320 PRO A C 1
ATOM 2506 O O . PRO A 1 320 ? 21.492 -3.511 -1.446 1.00 91.81 320 PRO A O 1
ATOM 2509 N N . THR A 1 321 ? 21.067 -2.682 -3.482 1.00 95.44 321 THR A N 1
ATOM 2510 C CA . THR A 1 321 ? 19.678 -3.148 -3.567 1.00 95.44 321 THR A CA 1
ATOM 2511 C C . THR A 1 321 ? 19.432 -3.656 -4.976 1.00 95.44 321 THR A C 1
ATOM 2513 O O . THR A 1 321 ? 19.972 -3.090 -5.927 1.00 95.44 321 THR A O 1
ATOM 2516 N N . GLY A 1 322 ? 18.617 -4.696 -5.108 1.00 97.88 322 GLY A N 1
ATOM 2517 C CA . GLY A 1 322 ? 18.048 -5.115 -6.382 1.00 97.88 322 GLY A CA 1
ATOM 2518 C C . GLY A 1 322 ? 16.551 -4.832 -6.401 1.00 97.88 322 GLY A C 1
ATOM 2519 O O . GLY A 1 322 ? 15.863 -5.145 -5.425 1.00 97.88 322 GLY A O 1
ATOM 2520 N N . GLY A 1 323 ? 16.056 -4.250 -7.488 1.00 98.06 323 GLY A N 1
ATOM 2521 C CA . GLY A 1 323 ? 14.634 -4.032 -7.724 1.00 98.06 323 GLY A CA 1
ATOM 2522 C C . GLY A 1 323 ? 14.140 -4.754 -8.970 1.00 98.06 323 GLY A C 1
ATOM 2523 O O . GLY A 1 323 ? 14.900 -5.136 -9.864 1.00 98.06 323 GLY A O 1
ATOM 2524 N N . TRP A 1 324 ? 12.837 -4.999 -8.991 1.00 98.62 324 TRP A N 1
ATOM 2525 C CA . TRP A 1 324 ? 12.162 -5.801 -10.001 1.00 98.62 324 TRP A CA 1
ATOM 2526 C C . TRP A 1 324 ? 10.737 -5.301 -10.185 1.00 98.62 324 TRP A C 1
ATOM 2528 O O . TRP A 1 324 ? 10.057 -5.033 -9.197 1.00 98.62 324 TRP A O 1
ATOM 2538 N N . GLY A 1 325 ? 10.266 -5.242 -11.429 1.00 97.81 325 GLY A N 1
ATOM 2539 C CA . GLY A 1 325 ? 8.894 -4.891 -11.777 1.00 97.81 325 GLY A CA 1
ATOM 2540 C C . GLY A 1 325 ? 8.323 -5.796 -12.866 1.00 97.81 325 GLY A C 1
ATOM 2541 O O . GLY A 1 325 ? 9.032 -6.171 -13.798 1.00 97.81 325 GLY A O 1
ATOM 2542 N N . CYS A 1 326 ? 7.030 -6.123 -12.787 1.00 97.31 326 CYS A N 1
ATOM 2543 C CA . CYS A 1 326 ? 6.304 -6.810 -13.861 1.00 97.31 326 CYS A CA 1
ATOM 2544 C C . CYS A 1 326 ? 4.906 -6.229 -14.102 1.00 97.31 326 CYS A C 1
ATOM 2546 O O . CYS A 1 326 ? 4.195 -5.838 -13.169 1.00 97.31 326 CYS A O 1
ATOM 2548 N N . GLY A 1 327 ? 4.472 -6.243 -15.364 1.00 95.44 327 GLY A N 1
ATOM 2549 C CA . GLY A 1 327 ? 3.087 -5.959 -15.730 1.00 95.44 327 GLY A CA 1
ATOM 2550 C C . GLY A 1 327 ? 2.196 -7.163 -15.424 1.00 95.44 327 GLY A C 1
ATOM 2551 O O . GLY A 1 327 ? 2.178 -8.133 -16.187 1.00 95.44 327 GLY A O 1
ATOM 2552 N N . VAL A 1 328 ? 1.416 -7.097 -14.341 1.00 97.81 328 VAL A N 1
ATOM 2553 C CA . VAL A 1 328 ? 0.530 -8.195 -13.908 1.00 97.81 328 VAL A CA 1
ATOM 2554 C C . VAL A 1 328 ? -0.468 -8.547 -15.008 1.00 97.81 328 VAL A C 1
ATOM 2556 O O . VAL A 1 328 ? -0.730 -9.721 -15.256 1.00 97.81 328 VAL A O 1
ATOM 2559 N N . ASP A 1 329 ? -0.989 -7.554 -15.728 1.00 96.56 329 ASP A N 1
ATOM 2560 C CA . ASP A 1 329 ? -1.919 -7.791 -16.829 1.00 96.56 329 ASP A CA 1
ATOM 2561 C C . ASP A 1 329 ? -1.296 -8.577 -17.991 1.00 96.56 329 ASP A C 1
ATOM 2563 O O . ASP A 1 329 ? -1.952 -9.466 -18.536 1.00 96.56 329 ASP A O 1
ATOM 2567 N N . ARG A 1 330 ? -0.018 -8.330 -18.329 1.00 95.75 330 ARG A N 1
ATOM 2568 C CA . ARG A 1 330 ? 0.698 -9.117 -19.348 1.00 95.75 330 ARG A CA 1
ATOM 2569 C C . ARG A 1 330 ? 0.843 -10.575 -18.889 1.00 95.75 330 ARG A C 1
ATOM 2571 O O . ARG A 1 330 ? 0.549 -11.482 -19.664 1.00 95.75 330 ARG A O 1
ATOM 2578 N N . LEU A 1 331 ? 1.173 -10.830 -17.618 1.00 97.12 331 LEU A N 1
ATOM 2579 C CA . LEU A 1 331 ? 1.188 -12.195 -17.058 1.00 97.12 331 LEU A CA 1
ATOM 2580 C C . LEU A 1 331 ? -0.188 -12.880 -17.153 1.00 97.12 331 LEU A C 1
ATOM 2582 O O . LEU A 1 331 ? -0.273 -14.056 -17.510 1.00 97.12 331 LEU A O 1
ATOM 2586 N N . VAL A 1 332 ? -1.282 -12.153 -16.905 1.00 97.44 332 VAL A N 1
ATOM 2587 C CA . VAL A 1 332 ? -2.641 -12.691 -17.088 1.00 97.44 332 VAL A CA 1
ATOM 2588 C C . VAL A 1 332 ? -2.929 -12.989 -18.558 1.00 97.44 332 VAL A C 1
ATOM 2590 O O . VAL A 1 332 ? -3.504 -14.040 -18.846 1.00 97.44 332 VAL A O 1
ATOM 2593 N N . MET A 1 333 ? -2.507 -12.131 -19.493 1.00 96.00 333 MET A N 1
ATOM 2594 C CA . MET A 1 333 ? -2.609 -12.391 -20.935 1.00 96.00 333 MET A CA 1
ATOM 2595 C C . MET A 1 333 ? -1.918 -13.708 -21.308 1.00 96.00 333 MET A C 1
ATOM 2597 O O . MET A 1 333 ? -2.530 -14.546 -21.968 1.00 96.00 333 MET A O 1
ATOM 2601 N N . LEU A 1 334 ? -0.703 -13.939 -20.804 1.00 95.75 334 LEU A N 1
ATOM 2602 C CA . LEU A 1 334 ? 0.060 -15.167 -21.034 1.00 95.75 334 LEU A CA 1
ATOM 2603 C C . LEU A 1 334 ? -0.655 -16.414 -20.491 1.00 95.75 334 LEU A C 1
ATOM 2605 O O . LEU A 1 334 ? -0.938 -17.343 -21.245 1.00 95.75 334 LEU A O 1
ATOM 2609 N N . PHE A 1 335 ? -1.007 -16.429 -19.202 1.00 96.06 335 PHE A N 1
ATOM 2610 C CA . PHE A 1 335 ? -1.607 -17.610 -18.565 1.00 96.06 335 PHE A CA 1
ATOM 2611 C C . PHE A 1 335 ? -3.068 -17.875 -18.965 1.00 96.06 335 PHE A C 1
ATOM 2613 O O . PHE A 1 335 ? -3.554 -18.994 -18.790 1.00 96.06 335 PHE A O 1
ATOM 2620 N N . SER A 1 336 ? -3.770 -16.882 -19.521 1.00 95.12 336 SER A N 1
ATOM 2621 C CA . SER A 1 336 ? -5.113 -17.056 -20.099 1.00 95.12 336 SER A CA 1
ATOM 2622 C C . SER A 1 336 ? -5.121 -17.239 -21.624 1.00 95.12 336 SER A C 1
ATOM 2624 O O . SER A 1 336 ? -6.186 -17.503 -22.189 1.00 95.12 336 SER A O 1
ATOM 2626 N N . GLY A 1 337 ? -3.960 -17.120 -22.284 1.00 93.31 337 GLY A N 1
ATOM 2627 C CA . GLY A 1 337 ? -3.802 -17.169 -23.741 1.00 93.31 337 GLY A CA 1
ATOM 2628 C C . GLY A 1 337 ? -4.582 -16.081 -24.481 1.00 93.31 337 GLY A C 1
ATOM 2629 O O . GLY A 1 337 ? -5.217 -16.354 -25.498 1.00 93.31 337 GLY A O 1
ATOM 2630 N N . ARG A 1 338 ? -4.590 -14.859 -23.939 1.00 93.19 338 ARG A N 1
ATOM 2631 C CA . ARG A 1 338 ? -5.300 -13.697 -24.487 1.00 93.19 338 ARG A CA 1
ATOM 2632 C C . ARG A 1 338 ? -4.317 -12.770 -25.182 1.00 93.19 338 ARG A C 1
ATOM 2634 O O . ARG A 1 338 ? -3.383 -12.277 -24.565 1.00 93.19 338 ARG A O 1
ATOM 2641 N N . GLU A 1 339 ? -4.556 -12.477 -26.455 1.00 91.38 339 GLU A N 1
ATOM 2642 C CA . GLU A 1 339 ? -3.659 -11.617 -27.240 1.00 91.38 339 GLU A CA 1
ATOM 2643 C C . GLU A 1 339 ? -3.829 -10.120 -26.949 1.00 91.38 339 GLU A C 1
ATOM 2645 O O . GLU A 1 339 ? -2.934 -9.338 -27.277 1.00 91.38 339 GLU A O 1
ATOM 2650 N N . ARG A 1 340 ? -4.964 -9.728 -26.344 1.00 91.31 340 ARG A N 1
ATOM 2651 C CA . ARG A 1 340 ? -5.367 -8.333 -26.117 1.00 91.31 340 ARG A CA 1
ATOM 2652 C C . ARG A 1 340 ? -5.594 -8.005 -24.642 1.00 91.31 340 ARG A C 1
ATOM 2654 O O . ARG A 1 340 ? -6.400 -8.645 -23.970 1.00 91.31 340 ARG A O 1
ATOM 2661 N N . MET A 1 341 ? -4.984 -6.911 -24.196 1.00 90.94 341 MET A N 1
ATOM 2662 C CA . MET A 1 341 ? -5.086 -6.325 -22.857 1.00 90.94 341 MET A CA 1
ATOM 2663 C C . MET A 1 341 ? -6.542 -6.098 -22.415 1.00 90.94 341 MET A C 1
ATOM 2665 O O . MET A 1 341 ? -6.935 -6.414 -21.295 1.00 90.94 341 MET A O 1
ATOM 2669 N N . SER A 1 342 ? -7.403 -5.641 -23.329 1.00 90.50 342 SER A N 1
ATOM 2670 C CA . SER A 1 342 ? -8.830 -5.431 -23.054 1.00 90.50 342 SER A CA 1
ATOM 2671 C C . SER A 1 342 ? -9.611 -6.705 -22.698 1.00 90.50 342 SER A C 1
ATOM 2673 O O . SER A 1 342 ? -10.728 -6.593 -22.209 1.00 90.50 342 SER A O 1
ATOM 2675 N N . GLU A 1 343 ? -9.083 -7.904 -22.966 1.00 91.88 343 GLU A N 1
ATOM 2676 C CA . GLU A 1 343 ? -9.744 -9.171 -22.613 1.00 91.88 343 GLU A CA 1
ATOM 2677 C C . GLU A 1 343 ? -9.374 -9.681 -21.210 1.00 91.88 343 GLU A C 1
ATOM 2679 O O . GLU A 1 343 ? -10.035 -10.587 -20.703 1.00 91.88 343 GLU A O 1
ATOM 2684 N N . VAL A 1 344 ? -8.349 -9.100 -20.570 1.00 94.38 344 VAL A N 1
ATOM 2685 C CA . VAL A 1 344 ? -7.929 -9.437 -19.194 1.00 94.38 344 VAL A CA 1
ATOM 2686 C C . VAL A 1 344 ? -8.347 -8.388 -18.154 1.00 94.38 344 VAL A C 1
ATOM 2688 O O . VAL A 1 344 ? -8.252 -8.634 -16.949 1.00 94.38 344 VAL A O 1
ATOM 2691 N N . LEU A 1 345 ? -8.848 -7.238 -18.616 1.00 93.00 345 LEU A N 1
ATOM 2692 C CA . LEU A 1 345 ? -9.393 -6.149 -17.806 1.00 93.00 345 LEU A CA 1
ATOM 2693 C C . LEU A 1 345 ? -10.916 -6.286 -17.665 1.00 93.00 345 LEU A C 1
ATOM 2695 O O . LEU A 1 345 ? -11.631 -6.433 -18.655 1.00 93.00 345 LEU A O 1
ATOM 2699 N N . ALA A 1 346 ? -11.436 -6.177 -16.438 1.00 91.19 346 ALA A N 1
ATOM 2700 C CA . ALA A 1 346 ? -12.856 -6.415 -16.139 1.00 91.19 346 ALA A CA 1
ATOM 2701 C C . ALA A 1 346 ? -13.831 -5.490 -16.899 1.00 91.19 346 ALA A C 1
ATOM 2703 O O . ALA A 1 346 ? -14.949 -5.904 -17.208 1.00 91.19 346 ALA A O 1
ATOM 2704 N N . PHE A 1 347 ? -13.396 -4.269 -17.229 1.00 90.25 347 PHE A N 1
ATOM 2705 C CA . PHE A 1 347 ? -14.176 -3.258 -17.956 1.00 90.25 347 PHE A CA 1
ATOM 2706 C C . PHE A 1 347 ? -13.592 -2.920 -19.342 1.00 90.25 347 PHE A C 1
ATOM 2708 O O . PHE A 1 347 ? -13.983 -1.932 -19.966 1.00 90.25 347 PHE A O 1
ATOM 2715 N N . GLY A 1 348 ? -12.682 -3.756 -19.853 1.00 87.81 348 GLY A N 1
ATOM 2716 C CA . GLY A 1 348 ? -11.987 -3.524 -21.117 1.00 87.81 348 GLY A CA 1
ATOM 2717 C C . GLY A 1 348 ? -10.942 -2.408 -21.041 1.00 87.81 348 GLY A C 1
ATOM 2718 O O . GLY A 1 348 ? -10.380 -2.132 -19.986 1.00 87.81 348 GLY A O 1
ATOM 2719 N N . SER A 1 349 ? -10.661 -1.786 -22.186 1.00 87.00 349 SER A N 1
ATOM 2720 C CA . SER A 1 349 ? -9.724 -0.659 -22.296 1.00 87.00 349 SER A CA 1
ATOM 2721 C C . SER A 1 349 ? -10.365 0.681 -21.916 1.00 87.00 349 SER A C 1
ATOM 2723 O O . SER A 1 349 ? -11.592 0.808 -21.901 1.00 87.00 349 SER A O 1
ATOM 2725 N N . LEU A 1 350 ? -9.559 1.735 -21.754 1.00 82.62 350 LEU A N 1
ATOM 2726 C CA . LEU A 1 350 ? -10.059 3.105 -21.555 1.00 82.62 350 LEU A CA 1
ATOM 2727 C C . LEU A 1 350 ? -11.064 3.541 -22.645 1.00 82.62 350 LEU A C 1
ATOM 2729 O O . LEU A 1 350 ? -12.033 4.242 -22.352 1.00 82.62 350 LEU A O 1
ATOM 2733 N N . ARG A 1 351 ? -10.907 3.068 -23.895 1.00 79.62 351 ARG A N 1
ATOM 2734 C CA . ARG A 1 351 ? -11.873 3.325 -24.985 1.00 79.62 351 ARG A CA 1
ATOM 2735 C C . ARG A 1 351 ? -13.250 2.717 -24.701 1.00 79.62 351 ARG A C 1
ATOM 2737 O O . ARG A 1 351 ? -14.261 3.311 -25.069 1.00 79.62 351 ARG A O 1
ATOM 2744 N N . ASN A 1 352 ? -13.298 1.554 -24.048 1.00 83.38 352 ASN A N 1
ATOM 2745 C CA . ASN A 1 352 ? -14.543 0.912 -23.632 1.00 83.38 352 ASN A CA 1
ATOM 2746 C C . ASN A 1 352 ? -15.197 1.704 -22.491 1.00 83.38 352 ASN A C 1
ATOM 2748 O O . ASN A 1 352 ? -16.375 2.040 -22.590 1.00 83.38 352 ASN A O 1
ATOM 2752 N N . VAL A 1 353 ? -14.422 2.076 -21.466 1.00 79.94 353 VAL A N 1
ATOM 2753 C CA . VAL A 1 353 ? -14.910 2.811 -20.284 1.00 79.94 353 VAL A CA 1
ATOM 2754 C C . VAL A 1 353 ? -15.470 4.191 -20.651 1.00 79.94 353 VAL A C 1
ATOM 2756 O O . VAL A 1 353 ? -16.594 4.520 -20.274 1.00 79.94 353 VAL A O 1
ATOM 2759 N N . VAL A 1 354 ? -14.763 4.976 -21.473 1.00 75.69 354 VAL A N 1
ATOM 2760 C CA . VAL A 1 354 ? -15.268 6.276 -21.970 1.00 75.69 354 VAL A CA 1
ATOM 2761 C C . VAL A 1 354 ? -16.531 6.102 -22.829 1.00 75.69 354 VAL A C 1
ATOM 2763 O O . VAL A 1 354 ? -17.413 6.963 -22.827 1.00 75.69 354 VAL A O 1
ATOM 2766 N N . GLY A 1 355 ? -16.657 4.973 -23.534 1.00 63.31 355 GLY A N 1
ATOM 2767 C CA . GLY A 1 355 ? -17.867 4.602 -24.269 1.00 63.31 355 GLY A CA 1
ATOM 2768 C C . GLY A 1 355 ? -19.086 4.360 -23.370 1.00 63.31 355 GLY A C 1
ATOM 2769 O O . GLY A 1 355 ? -20.190 4.723 -23.764 1.00 63.31 355 GLY A O 1
ATOM 2770 N N . LEU A 1 356 ? -18.894 3.818 -22.161 1.00 58.94 356 LEU A N 1
ATOM 2771 C CA . LEU A 1 356 ? -19.967 3.610 -21.176 1.00 58.94 356 LEU A CA 1
ATOM 2772 C C . LEU A 1 356 ? -20.483 4.937 -20.593 1.00 58.94 356 LEU A C 1
ATOM 2774 O O . LEU A 1 356 ? -21.686 5.096 -20.406 1.00 58.94 356 LEU A O 1
ATOM 2778 N N . GLY A 1 357 ? -19.590 5.904 -20.349 1.00 45.50 357 GLY A N 1
ATOM 2779 C CA . GLY A 1 357 ? -19.957 7.237 -19.846 1.00 45.50 357 GLY A CA 1
ATOM 2780 C C . GLY A 1 357 ? -20.658 8.129 -20.881 1.00 45.50 357 GLY A C 1
ATOM 2781 O O . GLY A 1 357 ? -21.405 9.041 -20.524 1.00 45.50 357 GLY A O 1
ATOM 2782 N N . ARG A 1 358 ? -20.473 7.860 -22.180 1.00 44.75 358 ARG A N 1
ATOM 2783 C CA . ARG A 1 358 ? -21.232 8.512 -23.256 1.00 44.75 358 ARG A CA 1
ATOM 2784 C C . ARG A 1 358 ? -22.616 7.879 -23.384 1.00 44.75 358 ARG A C 1
ATOM 2786 O O . ARG A 1 358 ? -22.846 7.058 -24.272 1.00 44.75 358 ARG A O 1
ATOM 2793 N N . GLY A 1 359 ? -23.554 8.327 -22.545 1.00 47.16 359 GLY A N 1
ATOM 2794 C CA . GLY A 1 359 ? -24.984 8.048 -22.720 1.00 47.16 359 GLY A CA 1
ATOM 2795 C C . GLY A 1 359 ? -25.384 8.224 -24.190 1.00 47.16 359 GLY A C 1
ATOM 2796 O O . GLY A 1 359 ? -25.044 9.247 -24.788 1.00 47.16 359 GLY A O 1
ATOM 2797 N N . ARG A 1 360 ? -26.005 7.180 -24.773 1.00 42.72 360 ARG A N 1
ATOM 2798 C CA . ARG A 1 360 ? -26.160 6.948 -26.228 1.00 42.72 360 ARG A CA 1
ATOM 2799 C C . ARG A 1 360 ? -26.210 8.243 -27.040 1.00 42.72 360 ARG A C 1
ATOM 2801 O O . ARG A 1 360 ? -27.238 8.914 -27.100 1.00 42.72 360 ARG A O 1
ATOM 2808 N N . SER A 1 361 ? -25.096 8.570 -27.700 1.00 44.50 361 SER A N 1
ATOM 2809 C CA . SER A 1 361 ? -25.032 9.736 -28.584 1.00 44.50 361 SER A CA 1
ATOM 2810 C C . SER A 1 361 ? -26.136 9.648 -29.639 1.00 44.50 361 SER A C 1
ATOM 2812 O O . SER A 1 361 ? -26.332 8.586 -30.238 1.00 44.50 361 SER A O 1
ATOM 2814 N N . ARG A 1 362 ? -26.821 10.774 -29.883 1.00 47.62 362 ARG A N 1
ATOM 2815 C CA . ARG A 1 362 ? -27.962 10.924 -30.809 1.00 47.62 362 ARG A CA 1
ATOM 2816 C C . ARG A 1 362 ? -27.753 10.251 -32.175 1.00 47.62 362 ARG A C 1
ATOM 2818 O O . ARG A 1 362 ? -28.699 9.673 -32.697 1.00 47.62 362 ARG A O 1
ATOM 2825 N N . ARG A 1 363 ? -26.511 10.218 -32.681 1.00 42.72 363 ARG A N 1
ATOM 2826 C CA . ARG A 1 363 ? -26.125 9.498 -33.912 1.00 42.72 363 ARG A CA 1
ATOM 2827 C C . ARG A 1 363 ? -26.554 8.029 -33.923 1.00 42.72 363 ARG A C 1
ATOM 2829 O O . ARG A 1 363 ? -27.087 7.566 -34.919 1.00 42.72 363 ARG A O 1
ATOM 2836 N N . SER A 1 364 ? -26.402 7.319 -32.803 1.00 52.12 364 SER A N 1
ATOM 2837 C CA . SER A 1 364 ? -26.791 5.903 -32.703 1.00 52.12 364 SER A CA 1
ATOM 2838 C C . SER A 1 364 ? -28.303 5.684 -32.813 1.00 52.12 364 SER A C 1
ATOM 2840 O O . SER A 1 364 ? -28.731 4.620 -33.247 1.00 52.12 364 SER A O 1
ATOM 2842 N N . LEU A 1 365 ? -29.117 6.687 -32.457 1.00 48.28 365 LEU A N 1
ATOM 2843 C CA . LEU A 1 365 ? -30.571 6.659 -32.633 1.00 48.28 365 LEU A CA 1
ATOM 2844 C C . LEU A 1 365 ? -30.983 7.048 -34.055 1.00 48.28 365 LEU A C 1
ATOM 2846 O O . LEU A 1 365 ? -31.967 6.513 -34.545 1.00 48.28 365 LEU A O 1
ATOM 2850 N N . GLU A 1 366 ? -30.235 7.919 -34.734 1.00 48.12 366 GLU A N 1
ATOM 2851 C CA . GLU A 1 366 ? -30.447 8.234 -36.155 1.00 48.12 366 GLU A CA 1
ATOM 2852 C C . GLU A 1 366 ? -30.062 7.047 -37.056 1.00 48.12 366 GLU A C 1
ATOM 2854 O O . GLU A 1 366 ? -30.802 6.712 -37.979 1.00 48.12 366 GLU A O 1
ATOM 2859 N N . GLU A 1 367 ? -28.972 6.341 -36.741 1.00 47.97 367 GLU A N 1
ATOM 2860 C CA . GLU A 1 367 ? -28.570 5.092 -37.406 1.00 47.97 367 GLU A CA 1
ATOM 2861 C C . GLU A 1 367 ? -29.558 3.947 -37.122 1.00 47.97 367 GLU A C 1
ATOM 2863 O O . GLU A 1 367 ? -29.957 3.239 -38.053 1.00 47.97 367 GLU A O 1
ATOM 2868 N N . LEU A 1 368 ? -30.040 3.795 -35.876 1.00 46.44 368 LEU A N 1
ATOM 2869 C CA . LEU A 1 368 ? -31.120 2.845 -35.580 1.00 46.44 368 LEU A CA 1
ATOM 2870 C C . LEU A 1 368 ? -32.419 3.227 -36.292 1.00 46.44 368 LEU A C 1
ATOM 2872 O O . LEU A 1 368 ? -33.062 2.350 -36.852 1.00 46.44 368 LEU A O 1
ATOM 2876 N N . ALA A 1 369 ? -32.809 4.504 -36.307 1.00 50.06 369 ALA A N 1
ATOM 2877 C CA . ALA A 1 369 ? -34.019 4.961 -36.987 1.00 50.06 369 ALA A CA 1
ATOM 2878 C C . ALA A 1 369 ? -33.922 4.762 -38.505 1.00 50.06 369 ALA A C 1
ATOM 2880 O O . ALA A 1 369 ? -34.896 4.340 -39.120 1.00 50.06 369 ALA A O 1
ATOM 2881 N N . GLY A 1 370 ? -32.750 4.985 -39.108 1.00 57.66 370 GLY A N 1
ATOM 2882 C CA . GLY A 1 370 ? -32.484 4.653 -40.509 1.00 57.66 370 GLY A CA 1
ATOM 2883 C C . GLY A 1 370 ? -32.611 3.152 -40.782 1.00 57.66 370 GLY A C 1
ATOM 2884 O O . GLY A 1 370 ? -33.281 2.756 -41.733 1.00 57.66 370 GLY A O 1
ATOM 2885 N N . THR A 1 371 ? -32.052 2.317 -39.902 1.00 53.75 371 THR A N 1
ATOM 2886 C CA . THR A 1 371 ? -32.124 0.849 -40.003 1.00 53.75 371 THR A CA 1
ATOM 2887 C C . THR A 1 371 ? -33.555 0.334 -39.809 1.00 53.75 371 THR A C 1
ATOM 2889 O O . THR A 1 371 ? -34.032 -0.483 -40.590 1.00 53.75 371 THR A O 1
ATOM 2892 N N . VAL A 1 372 ? -34.289 0.852 -38.821 1.00 53.69 372 VAL A N 1
ATOM 2893 C CA . VAL A 1 372 ? -35.701 0.523 -38.560 1.00 53.69 372 VAL A CA 1
ATOM 2894 C C . VAL A 1 372 ? -36.594 0.997 -39.707 1.00 53.69 372 VAL A C 1
ATOM 2896 O O . VAL A 1 372 ? -37.494 0.265 -40.098 1.00 53.69 372 VAL A O 1
ATOM 2899 N N . LYS A 1 373 ? -36.315 2.161 -40.307 1.00 52.69 373 LYS A N 1
ATOM 2900 C CA . LYS A 1 373 ? -37.042 2.681 -41.477 1.00 52.69 373 LYS A CA 1
ATOM 2901 C C . LYS A 1 373 ? -36.749 1.899 -42.763 1.00 52.69 373 LYS A C 1
ATOM 2903 O O . LYS A 1 373 ? -37.612 1.815 -43.629 1.00 52.69 373 LYS A O 1
ATOM 2908 N N . GLN A 1 374 ? -35.562 1.305 -42.890 1.00 53.12 374 GLN A N 1
ATOM 2909 C CA . GLN A 1 374 ? -35.279 0.325 -43.943 1.00 53.12 374 GLN A CA 1
ATOM 2910 C C . GLN A 1 374 ? -36.001 -1.003 -43.668 1.00 53.12 374 GLN A C 1
ATOM 2912 O O . GLN A 1 374 ? -36.608 -1.564 -44.573 1.00 53.12 374 GLN A O 1
ATOM 2917 N N . LEU A 1 375 ? -36.004 -1.490 -42.424 1.00 45.06 375 LEU A N 1
ATOM 2918 C CA . LEU A 1 375 ? -36.675 -2.740 -42.053 1.00 45.06 375 LEU A CA 1
ATOM 2919 C C . LEU A 1 375 ? -38.209 -2.652 -42.136 1.00 45.06 375 LEU A C 1
ATOM 2921 O O . LEU A 1 375 ? -38.837 -3.620 -42.557 1.00 45.06 375 LEU A O 1
ATOM 2925 N N . SER A 1 376 ? -38.824 -1.506 -41.826 1.00 44.59 376 SER A N 1
ATOM 2926 C CA . SER A 1 376 ? -40.276 -1.310 -41.974 1.00 44.59 376 SER A CA 1
ATOM 2927 C C . SER A 1 376 ? -40.733 -1.279 -43.437 1.00 44.59 376 SER A C 1
ATOM 2929 O O . SER A 1 376 ? -41.864 -1.654 -43.729 1.00 44.59 376 SER A O 1
ATOM 2931 N N . GLN A 1 377 ? -39.846 -0.935 -44.378 1.00 45.34 377 GLN A N 1
ATOM 2932 C CA . GLN A 1 377 ? -40.106 -1.093 -45.816 1.00 45.34 377 GLN A CA 1
ATOM 2933 C C . GLN A 1 377 ? -40.053 -2.562 -46.278 1.00 45.34 377 GLN A C 1
ATOM 2935 O O . GLN A 1 377 ? -40.643 -2.892 -47.305 1.00 45.34 377 GLN A O 1
ATOM 2940 N N . TYR A 1 378 ? -39.389 -3.449 -45.527 1.00 42.84 378 TYR A N 1
ATOM 2941 C CA . TYR A 1 378 ? -39.350 -4.896 -45.790 1.00 42.84 378 TYR A CA 1
ATOM 2942 C C . TYR A 1 378 ? -40.445 -5.689 -45.060 1.00 42.84 378 TYR A C 1
ATOM 2944 O O . TYR A 1 378 ? -40.790 -6.788 -45.494 1.00 42.84 378 TYR A O 1
ATOM 2952 N N . VAL A 1 379 ? -40.998 -5.158 -43.967 1.00 42.50 379 VAL A N 1
ATOM 2953 C CA . VAL A 1 379 ? -42.032 -5.811 -43.149 1.00 42.50 379 VAL A CA 1
ATOM 2954 C C . VAL A 1 379 ? -43.283 -4.935 -43.157 1.00 42.50 379 VAL A C 1
ATOM 2956 O O . VAL A 1 379 ? -43.443 -4.062 -42.310 1.00 42.50 379 VAL A O 1
ATOM 2959 N N . GLY A 1 380 ? -44.142 -5.153 -44.158 1.00 41.62 380 GLY A N 1
ATOM 2960 C CA . GLY A 1 380 ? -45.239 -4.253 -44.530 1.00 41.62 380 GLY A CA 1
ATOM 2961 C C . GLY A 1 380 ? -46.341 -4.076 -43.481 1.00 41.62 380 GLY A C 1
ATOM 2962 O O . GLY A 1 380 ? -47.405 -4.681 -43.593 1.00 41.62 380 GLY A O 1
ATOM 2963 N N . PHE A 1 381 ? -46.108 -3.187 -42.518 1.00 38.09 381 PHE A N 1
ATOM 2964 C CA . PHE A 1 381 ? -47.140 -2.577 -41.683 1.00 38.09 381 PHE A CA 1
ATOM 2965 C C . PHE A 1 381 ? -47.583 -1.244 -42.304 1.00 38.09 381 PHE A C 1
ATOM 2967 O O . PHE A 1 381 ? -46.759 -0.383 -42.603 1.00 38.09 381 PHE A O 1
ATOM 2974 N N . SER A 1 382 ? -48.892 -1.092 -42.508 1.00 39.12 382 SER A N 1
ATOM 2975 C CA . SER A 1 382 ? -49.544 0.151 -42.940 1.00 39.12 382 SER A CA 1
ATOM 2976 C C . SER A 1 382 ? -49.947 0.967 -41.706 1.00 39.12 382 SER A C 1
ATOM 2978 O O . SER A 1 382 ? -50.371 0.392 -40.706 1.00 39.12 382 SER A O 1
ATOM 2980 N N . GLU A 1 383 ? -49.788 2.293 -41.763 1.00 34.62 383 GLU A N 1
ATOM 2981 C CA . GLU A 1 383 ? -49.944 3.209 -40.615 1.00 34.62 383 GLU A CA 1
ATOM 2982 C C . GLU A 1 383 ? -51.412 3.574 -40.265 1.00 34.62 383 GLU A C 1
ATOM 2984 O O . GLU A 1 383 ? -51.639 4.473 -39.460 1.00 34.62 383 GLU A O 1
ATOM 2989 N N . ASP A 1 384 ? -52.415 2.871 -40.812 1.00 38.66 384 ASP A N 1
ATOM 2990 C CA . ASP A 1 384 ? -53.841 3.241 -40.721 1.00 38.66 384 ASP A CA 1
ATOM 2991 C C . ASP A 1 384 ? -54.694 2.301 -39.819 1.00 38.66 384 ASP A C 1
ATOM 2993 O O . ASP A 1 384 ? -55.525 1.536 -40.313 1.00 38.66 384 ASP A O 1
ATOM 2997 N N . ASP A 1 385 ? -54.556 2.379 -38.483 1.00 36.56 385 ASP A N 1
ATOM 2998 C CA . ASP A 1 385 ? -55.555 1.841 -37.522 1.00 36.56 385 ASP A CA 1
ATOM 2999 C C . ASP A 1 385 ? -56.025 2.935 -36.527 1.00 36.56 385 ASP A C 1
ATOM 3001 O O . ASP A 1 385 ? -55.301 3.286 -35.590 1.00 36.56 385 ASP A O 1
ATOM 3005 N N . PRO A 1 386 ? -57.232 3.512 -36.707 1.00 37.06 386 PRO A N 1
ATOM 3006 C CA . PRO A 1 386 ? -57.655 4.747 -36.043 1.00 37.06 386 PRO A CA 1
ATOM 3007 C C . PRO A 1 386 ? -58.315 4.506 -34.672 1.00 37.06 386 PRO A C 1
ATOM 3009 O O . PRO A 1 386 ? -59.462 4.892 -34.445 1.00 37.06 386 PRO A O 1
ATOM 3012 N N . ARG A 1 387 ? -57.618 3.841 -33.740 1.00 32.91 387 ARG A N 1
ATOM 3013 C CA . ARG A 1 387 ? -58.164 3.475 -32.408 1.00 32.91 387 ARG A CA 1
ATOM 3014 C C . ARG A 1 387 ? -57.425 4.080 -31.207 1.00 32.91 387 ARG A C 1
ATOM 3016 O O . ARG A 1 387 ? -57.499 3.544 -30.105 1.00 32.91 387 ARG A O 1
ATOM 3023 N N . ALA A 1 388 ? -56.754 5.213 -31.407 1.00 29.91 388 ALA A N 1
ATOM 3024 C CA . ALA A 1 388 ? -55.943 5.897 -30.394 1.00 29.91 388 ALA A CA 1
ATOM 3025 C C . ALA A 1 388 ? -56.504 7.270 -29.946 1.00 29.91 388 ALA A C 1
ATOM 3027 O O . ALA A 1 388 ? -55.735 8.194 -29.702 1.00 29.91 388 ALA A O 1
ATOM 3028 N N . GLU A 1 389 ? -57.829 7.413 -29.805 1.00 34.19 389 GLU A N 1
ATOM 3029 C CA . GLU A 1 389 ? -58.464 8.624 -29.249 1.00 34.19 389 GLU A CA 1
ATOM 3030 C C . GLU A 1 389 ? -59.601 8.285 -28.263 1.00 34.19 389 GLU A C 1
ATOM 3032 O O . GLU A 1 389 ? -60.757 8.185 -28.673 1.00 34.19 389 GLU A O 1
ATOM 3037 N N . GLN A 1 390 ? -59.262 8.106 -26.974 1.00 28.97 390 GLN A N 1
ATOM 3038 C CA . GLN A 1 390 ? -60.106 8.339 -25.775 1.00 28.97 390 GLN A CA 1
ATOM 3039 C C . GLN A 1 390 ? -59.432 7.772 -24.505 1.00 28.97 390 GLN A C 1
ATOM 3041 O O . GLN A 1 390 ? -59.617 6.598 -24.205 1.00 28.97 390 GLN A O 1
ATOM 3046 N N . ASP A 1 391 ? -58.653 8.591 -23.778 1.00 28.08 391 ASP A N 1
ATOM 3047 C CA . ASP A 1 391 ? -58.848 8.856 -22.329 1.00 28.08 391 ASP A CA 1
ATOM 3048 C C . ASP A 1 391 ? -57.813 9.882 -21.797 1.00 28.08 391 ASP A C 1
ATOM 3050 O O . ASP A 1 391 ? -56.661 9.550 -21.512 1.00 28.08 391 ASP A O 1
ATOM 3054 N N . GLU A 1 392 ? -58.208 11.152 -21.640 1.00 30.50 392 GLU A N 1
ATOM 3055 C CA . GLU A 1 392 ? -57.386 12.204 -21.006 1.00 30.50 392 GLU A CA 1
ATOM 3056 C C . GLU A 1 392 ? -57.868 12.509 -19.571 1.00 30.50 392 GLU A C 1
ATOM 3058 O O . GLU A 1 392 ? -58.332 13.615 -19.282 1.00 30.50 392 GLU A O 1
ATOM 3063 N N . SER A 1 393 ? -57.775 11.559 -18.628 1.00 30.30 393 SER A N 1
ATOM 3064 C CA . SER A 1 393 ? -58.157 11.862 -17.232 1.00 30.30 393 SER A CA 1
ATOM 3065 C C . SER A 1 393 ? -57.431 11.106 -16.109 1.00 30.30 393 SER A C 1
ATOM 3067 O O . SER A 1 393 ? -58.051 10.780 -15.097 1.00 30.30 393 SER A O 1
ATOM 3069 N N . VAL A 1 394 ? -56.110 10.893 -16.203 1.00 29.52 394 VAL A N 1
ATOM 3070 C CA . VAL A 1 394 ? -55.282 10.565 -15.018 1.00 29.52 394 VAL A CA 1
ATOM 3071 C C . VAL A 1 394 ? -53.951 11.331 -15.041 1.00 29.52 394 VAL A C 1
ATOM 3073 O O . VAL A 1 394 ? -52.989 10.925 -15.687 1.00 29.52 394 VAL A O 1
ATOM 3076 N N . ARG A 1 395 ? -53.867 12.434 -14.284 1.00 32.56 395 ARG A N 1
ATOM 3077 C CA . ARG A 1 395 ? -52.591 13.032 -13.850 1.00 32.56 395 ARG A CA 1
ATOM 3078 C C . ARG A 1 395 ? -52.443 12.866 -12.337 1.00 32.56 395 ARG A C 1
ATOM 3080 O O . ARG A 1 395 ? -53.415 13.040 -11.611 1.00 32.56 395 ARG A O 1
ATOM 3087 N N . HIS A 1 396 ? -51.205 12.622 -11.902 1.00 30.70 396 HIS A N 1
ATOM 3088 C CA . HIS A 1 396 ? -50.753 12.423 -10.514 1.00 30.70 396 HIS A CA 1
ATOM 3089 C C . HIS A 1 396 ? -51.008 11.037 -9.895 1.00 30.70 396 HIS A C 1
ATOM 3091 O O . HIS A 1 396 ? -51.817 10.861 -8.990 1.00 30.70 396 HIS A O 1
ATOM 3097 N N . GLY A 1 397 ? -50.182 10.084 -10.331 1.00 23.80 397 GLY A N 1
ATOM 3098 C CA . GLY A 1 397 ? -49.825 8.861 -9.613 1.00 23.80 397 GLY A CA 1
ATOM 3099 C C . GLY A 1 397 ? -48.542 8.298 -10.228 1.00 23.80 397 GLY A C 1
ATOM 3100 O O . GLY A 1 397 ? -48.578 7.809 -11.351 1.00 23.80 397 GLY A O 1
ATOM 3101 N N . GLU A 1 398 ? -47.399 8.442 -9.552 1.00 28.80 398 GLU A N 1
ATOM 3102 C CA . GLU A 1 398 ? -46.128 7.854 -10.005 1.00 28.80 398 GLU A CA 1
ATOM 3103 C C . GLU A 1 398 ? -45.959 6.420 -9.472 1.00 28.80 398 GLU A C 1
ATOM 3105 O O . GLU A 1 398 ? -46.458 6.117 -8.389 1.00 28.80 398 GLU A O 1
ATOM 3110 N N . TRP A 1 399 ? -45.162 5.606 -10.189 1.00 24.33 399 TRP A N 1
ATOM 3111 C CA . TRP A 1 399 ? -44.844 4.178 -9.943 1.00 24.33 399 TRP A CA 1
ATOM 3112 C C . TRP A 1 399 ? -46.035 3.232 -10.244 1.00 24.33 399 TRP A C 1
ATOM 3114 O O . TRP A 1 399 ? -47.131 3.443 -9.747 1.00 24.33 399 TRP A O 1
ATOM 3124 N N . GLN A 1 400 ? -45.948 2.164 -11.053 1.00 27.80 400 GLN A N 1
ATOM 3125 C CA . GLN A 1 400 ? -44.845 1.410 -11.696 1.00 27.80 400 GLN A CA 1
ATOM 3126 C C . GLN A 1 400 ? -45.417 0.636 -12.930 1.00 27.80 400 GLN A C 1
ATOM 3128 O O . GLN A 1 400 ? -46.634 0.594 -13.073 1.00 27.80 400 GLN A O 1
ATOM 3133 N N . ALA A 1 401 ? -44.701 -0.033 -13.855 1.00 33.06 401 ALA A N 1
ATOM 3134 C CA . ALA A 1 401 ? -43.271 -0.287 -14.129 1.00 33.06 401 ALA A CA 1
ATOM 3135 C C . ALA A 1 401 ? -43.079 -0.757 -15.606 1.00 33.06 401 ALA A C 1
ATOM 3137 O O . ALA A 1 401 ? -44.062 -1.031 -16.291 1.00 33.06 401 ALA A O 1
ATOM 3138 N N . SER A 1 402 ? -41.816 -0.971 -16.026 1.00 32.03 402 SER A N 1
ATOM 3139 C CA . SER A 1 402 ? -41.295 -1.992 -16.981 1.00 32.03 402 SER A CA 1
ATOM 3140 C C . SER A 1 402 ? -40.366 -1.461 -18.092 1.00 32.03 402 SER A C 1
ATOM 3142 O O . SER A 1 402 ? -40.766 -0.825 -19.059 1.00 32.03 402 SER A O 1
ATOM 3144 N N . GLY A 1 403 ? -39.081 -1.776 -17.933 1.00 28.06 403 GLY A N 1
ATOM 3145 C CA . GLY A 1 403 ? -37.961 -1.460 -18.818 1.00 28.06 403 GLY A CA 1
ATOM 3146 C C . GLY A 1 403 ? -36.700 -1.911 -18.084 1.00 28.06 403 GLY A C 1
ATOM 3147 O O . GLY A 1 403 ? -36.540 -1.568 -16.917 1.00 28.06 403 GLY A O 1
ATOM 3148 N N . ILE A 1 404 ? -35.895 -2.793 -18.683 1.00 39.22 404 ILE A N 1
ATOM 3149 C CA . ILE A 1 404 ? -34.909 -3.588 -17.929 1.00 39.22 404 ILE A CA 1
ATOM 3150 C C . ILE A 1 404 ? -33.665 -2.749 -17.607 1.00 39.22 404 ILE A C 1
ATOM 3152 O O . ILE A 1 404 ? -32.671 -2.790 -18.331 1.00 39.22 404 ILE A O 1
ATOM 3156 N N . ASP A 1 405 ? -33.725 -2.018 -16.496 1.00 31.28 405 ASP A N 1
ATOM 3157 C CA . ASP A 1 405 ? -32.534 -1.549 -15.796 1.00 31.28 405 ASP A CA 1
ATOM 3158 C C . ASP A 1 405 ? -31.776 -2.735 -15.189 1.00 31.28 405 ASP A C 1
ATOM 3160 O O . ASP A 1 405 ? -32.363 -3.729 -14.744 1.00 31.28 405 ASP A O 1
ATOM 3164 N N . ALA A 1 406 ? -30.447 -2.631 -15.162 1.00 35.38 406 ALA A N 1
ATOM 3165 C CA . ALA A 1 406 ? -29.621 -3.586 -14.442 1.00 35.38 406 ALA A CA 1
ATOM 3166 C C . ALA A 1 406 ? -29.971 -3.513 -12.951 1.00 35.38 406 ALA A C 1
ATOM 3168 O O . ALA A 1 406 ? -29.926 -2.440 -12.347 1.00 35.38 406 ALA A O 1
ATOM 3169 N N . ALA A 1 407 ? -30.330 -4.656 -12.365 1.00 29.19 407 ALA A N 1
ATOM 3170 C CA . ALA A 1 407 ? -30.712 -4.706 -10.965 1.00 29.19 407 ALA A CA 1
ATOM 3171 C C . ALA A 1 407 ? -29.552 -4.197 -10.077 1.00 29.19 407 ALA A C 1
ATOM 3173 O O . ALA A 1 407 ? -28.395 -4.525 -10.372 1.00 29.19 407 ALA A O 1
ATOM 3174 N N . PRO A 1 408 ? -29.829 -3.415 -9.013 1.00 35.44 408 PRO A N 1
ATOM 3175 C CA . PRO A 1 408 ? -28.792 -2.884 -8.132 1.00 35.44 408 PRO A CA 1
ATOM 3176 C C . PRO A 1 408 ? -27.840 -3.980 -7.615 1.00 35.44 408 PRO A C 1
ATOM 3178 O O . PRO A 1 408 ? -28.264 -5.137 -7.498 1.00 35.44 408 PRO A O 1
ATOM 3181 N N . PRO A 1 409 ? -26.572 -3.666 -7.278 1.00 35.00 409 PRO A N 1
ATOM 3182 C CA . PRO A 1 409 ? -25.622 -4.643 -6.736 1.00 35.00 409 PRO A CA 1
ATOM 3183 C C . PRO A 1 409 ? -26.176 -5.444 -5.548 1.00 35.00 409 PRO A C 1
ATOM 3185 O O . PRO A 1 409 ? -25.853 -6.619 -5.392 1.00 35.00 409 PRO A O 1
ATOM 3188 N N . GLU A 1 410 ? -27.059 -4.831 -4.759 1.00 36.38 410 GLU A N 1
ATOM 3189 C CA . GLU A 1 410 ? -27.888 -5.441 -3.721 1.00 36.38 410 GLU A CA 1
ATOM 3190 C C . GLU A 1 410 ? -28.671 -6.664 -4.234 1.00 36.38 410 GLU A C 1
ATOM 3192 O O . GLU A 1 410 ? -28.572 -7.751 -3.668 1.00 36.38 410 GLU A O 1
ATOM 3197 N N . VAL A 1 411 ? -29.393 -6.514 -5.347 1.00 35.03 411 VAL A N 1
ATOM 3198 C CA . VAL A 1 411 ? -30.268 -7.543 -5.934 1.00 35.03 411 VAL A CA 1
ATOM 3199 C C . VAL A 1 411 ? -29.461 -8.657 -6.607 1.00 35.03 411 VAL A C 1
ATOM 3201 O O . VAL A 1 411 ? -29.831 -9.826 -6.519 1.00 35.03 411 VAL A O 1
ATOM 3204 N N . LEU A 1 412 ? -28.322 -8.330 -7.225 1.00 35.81 412 LEU A N 1
ATOM 3205 C CA . LEU A 1 412 ? -27.395 -9.337 -7.765 1.00 35.81 412 LEU A CA 1
ATOM 3206 C C . LEU A 1 412 ? -26.735 -10.170 -6.655 1.00 35.81 412 LEU A C 1
ATOM 3208 O O . LEU A 1 412 ? -26.491 -11.362 -6.840 1.00 35.81 412 LEU A O 1
ATOM 3212 N N . ARG A 1 413 ? -26.483 -9.564 -5.488 1.00 36.88 413 ARG A N 1
ATOM 3213 C CA . ARG A 1 413 ? -26.007 -10.264 -4.287 1.00 36.88 413 ARG A CA 1
ATOM 3214 C C . ARG A 1 413 ? -27.097 -11.137 -3.668 1.00 36.88 413 ARG A C 1
ATOM 3216 O O . ARG A 1 413 ? -26.780 -12.188 -3.116 1.00 36.88 413 ARG A O 1
ATOM 3223 N N . ASP A 1 414 ? -28.358 -10.723 -3.779 1.00 34.38 414 ASP A N 1
ATOM 3224 C CA . ASP A 1 414 ? -29.487 -11.486 -3.257 1.00 34.38 414 ASP A CA 1
ATOM 3225 C C . ASP A 1 414 ? -29.854 -12.696 -4.132 1.00 34.38 414 ASP A C 1
ATOM 3227 O O . ASP A 1 414 ? -30.048 -13.782 -3.584 1.00 34.38 414 ASP A O 1
ATOM 3231 N N . ALA A 1 415 ? -29.824 -12.557 -5.462 1.00 35.56 415 ALA A N 1
ATOM 3232 C CA . ALA A 1 415 ? -30.060 -13.652 -6.412 1.00 35.56 415 ALA A CA 1
ATOM 3233 C C . ALA A 1 415 ? -28.965 -14.741 -6.397 1.00 35.56 415 ALA A C 1
ATOM 3235 O O . ALA A 1 415 ? -29.212 -15.885 -6.770 1.00 35.56 415 ALA A O 1
ATOM 3236 N N . ALA A 1 416 ? -27.746 -14.412 -5.956 1.00 36.59 416 ALA A N 1
ATOM 3237 C CA . ALA A 1 416 ? -26.639 -15.369 -5.862 1.00 36.59 416 ALA A CA 1
ATOM 3238 C C . ALA A 1 416 ? -26.730 -16.320 -4.648 1.00 36.59 416 ALA A C 1
ATOM 3240 O O . ALA A 1 416 ? -25.911 -17.229 -4.536 1.00 36.59 416 ALA A O 1
ATOM 3241 N N . LEU A 1 417 ? -27.680 -16.100 -3.730 1.00 40.81 417 LEU A N 1
ATOM 3242 C CA . LEU A 1 417 ? -27.729 -16.744 -2.409 1.00 40.81 417 LEU A CA 1
ATOM 3243 C C . LEU A 1 417 ? -29.109 -17.341 -2.064 1.00 40.81 417 LEU A C 1
ATOM 3245 O O . LEU A 1 417 ? -29.412 -17.537 -0.888 1.00 40.81 417 LEU A O 1
ATOM 3249 N N . GLU A 1 418 ? -29.952 -17.641 -3.058 1.00 33.81 418 GLU A N 1
ATOM 3250 C CA . GLU A 1 418 ? -31.246 -18.322 -2.844 1.00 33.81 418 GLU A CA 1
ATOM 3251 C C . GLU A 1 418 ? -31.116 -19.825 -2.501 1.00 33.81 418 GLU A C 1
ATOM 3253 O O . GLU A 1 418 ? -32.111 -20.452 -2.153 1.00 33.81 418 GLU A O 1
ATOM 3258 N N . ASN A 1 419 ? -29.906 -20.406 -2.548 1.00 37.22 419 ASN A N 1
ATOM 3259 C CA . ASN A 1 419 ? -29.669 -21.839 -2.293 1.00 37.22 419 ASN A CA 1
ATOM 3260 C C . ASN A 1 419 ? -28.931 -22.171 -0.974 1.00 37.22 419 ASN A C 1
ATOM 3262 O O . ASN A 1 419 ? -28.851 -23.345 -0.619 1.00 37.22 419 ASN A O 1
ATOM 3266 N N . ASP A 1 420 ? -28.434 -21.183 -0.218 1.00 35.69 420 ASP A N 1
ATOM 3267 C CA . ASP A 1 420 ? -27.527 -21.405 0.930 1.00 35.69 420 ASP A CA 1
ATOM 3268 C C . ASP A 1 420 ? -28.208 -21.310 2.319 1.00 35.69 420 ASP A C 1
ATOM 3270 O O . ASP A 1 420 ? -27.623 -20.831 3.290 1.00 35.69 420 ASP A O 1
ATOM 3274 N N . GLU A 1 421 ? -29.438 -21.820 2.470 1.00 32.97 421 GLU A N 1
ATOM 3275 C CA . GLU A 1 421 ? -30.010 -22.082 3.812 1.00 32.97 421 GLU A CA 1
ATOM 3276 C C . GLU A 1 421 ? -29.517 -23.410 4.439 1.00 32.97 421 GLU A C 1
ATOM 3278 O O . GLU A 1 421 ? -29.865 -23.722 5.580 1.00 32.97 421 GLU A O 1
ATOM 3283 N N . GLN A 1 422 ? -28.689 -24.201 3.740 1.00 36.81 422 GLN A N 1
ATOM 3284 C CA . GLN A 1 422 ? -28.299 -25.556 4.162 1.00 36.81 422 GLN A CA 1
ATOM 3285 C C . GLN A 1 422 ? -26.780 -25.816 4.231 1.00 36.81 422 GLN A C 1
ATOM 3287 O O . GLN A 1 422 ? -26.282 -26.647 3.481 1.00 36.81 422 GLN A O 1
ATOM 3292 N N . SER A 1 423 ? -26.063 -25.223 5.201 1.00 36.34 423 SER A N 1
ATOM 3293 C CA . SER A 1 423 ? -24.949 -25.912 5.910 1.00 36.34 423 SER A CA 1
ATOM 3294 C C . SER A 1 423 ? -24.298 -25.089 7.040 1.00 36.34 423 SER A C 1
ATOM 3296 O O . SER A 1 423 ? -23.101 -24.806 7.002 1.00 36.34 423 SER A O 1
ATOM 3298 N N . LEU A 1 424 ? -25.035 -24.761 8.105 1.00 40.12 424 LEU A N 1
ATOM 3299 C CA . LEU A 1 424 ? -24.399 -24.468 9.399 1.00 40.12 424 LEU A CA 1
ATOM 3300 C C . LEU A 1 424 ? -24.370 -25.757 10.229 1.00 40.12 424 LEU A C 1
ATOM 3302 O O . LEU A 1 424 ? -25.381 -26.169 10.800 1.00 40.12 424 LEU A O 1
ATOM 3306 N N . GLN A 1 425 ? -23.212 -26.425 10.265 1.00 39.44 425 GLN A N 1
ATOM 3307 C CA . GLN A 1 425 ? -22.978 -27.525 11.201 1.00 39.44 425 GLN A CA 1
ATOM 3308 C C . GLN A 1 425 ? -22.904 -26.953 12.621 1.00 39.44 425 GLN A C 1
ATOM 3310 O O . GLN A 1 425 ? -21.902 -26.367 13.023 1.00 39.44 425 GLN A O 1
ATOM 3315 N N . ASN A 1 426 ? -23.996 -27.112 13.369 1.00 44.59 426 ASN A N 1
ATOM 3316 C CA . ASN A 1 426 ? -24.121 -26.632 14.742 1.00 44.59 426 ASN A CA 1
ATOM 3317 C C . ASN A 1 426 ? -23.328 -27.525 15.708 1.00 44.59 426 ASN A C 1
ATOM 3319 O O . ASN A 1 426 ? -23.892 -28.408 16.358 1.00 44.59 426 ASN A O 1
ATOM 3323 N N . THR A 1 427 ? -22.022 -27.292 15.820 1.00 44.88 427 THR A N 1
ATOM 3324 C CA . THR A 1 427 ? -21.237 -27.805 16.949 1.00 44.88 427 THR A CA 1
ATOM 3325 C C . THR A 1 427 ? -21.652 -27.028 18.207 1.00 44.88 427 THR A C 1
ATOM 3327 O O . THR A 1 427 ? -21.586 -25.797 18.190 1.00 44.88 427 THR A O 1
ATOM 3330 N N . PRO A 1 428 ? -22.114 -27.684 19.288 1.00 50.12 428 PRO A N 1
ATOM 3331 C CA . PRO A 1 428 ? -22.504 -26.980 20.505 1.00 50.12 428 PRO A CA 1
ATOM 3332 C C . PRO A 1 428 ? -21.282 -26.331 21.185 1.00 50.12 428 PRO A C 1
ATOM 3334 O O . PRO A 1 428 ? -20.175 -26.862 21.058 1.00 50.12 428 PRO A O 1
ATOM 3337 N N . PRO A 1 429 ? -21.459 -25.223 21.933 1.00 51.94 429 PRO A N 1
ATOM 3338 C CA . PRO A 1 429 ? -20.371 -24.554 22.645 1.00 51.94 429 PRO A CA 1
ATOM 3339 C C . PRO A 1 429 ? -19.590 -25.502 23.561 1.00 51.94 429 PRO A C 1
ATOM 3341 O O . PRO A 1 429 ? -20.146 -26.051 24.511 1.00 51.94 429 PRO A O 1
ATOM 3344 N N . SER A 1 430 ? -18.294 -25.677 23.300 1.00 56.31 430 SER A N 1
ATOM 3345 C CA . SER A 1 430 ? -17.423 -26.561 24.088 1.00 56.31 430 SER A CA 1
ATOM 3346 C C . SER A 1 430 ? -16.863 -25.904 25.358 1.00 56.31 430 SER A C 1
ATOM 3348 O O . SER A 1 430 ? -16.267 -26.595 26.182 1.00 56.31 430 SER A O 1
ATOM 3350 N N . ALA A 1 431 ? -17.058 -24.591 25.538 1.00 57.31 431 ALA A N 1
ATOM 3351 C CA . ALA A 1 431 ? -16.535 -23.821 26.669 1.00 57.31 431 ALA A CA 1
ATOM 3352 C C . ALA A 1 431 ? -17.383 -23.853 27.958 1.00 57.31 431 ALA A C 1
ATOM 3354 O O . ALA A 1 431 ? -16.967 -23.252 28.942 1.00 57.31 431 ALA A O 1
ATOM 3355 N N . LEU A 1 432 ? -18.559 -24.495 27.984 1.00 63.12 432 LEU A N 1
ATOM 3356 C CA . LEU A 1 432 ? -19.399 -24.586 29.191 1.00 63.12 432 LEU A CA 1
ATOM 3357 C C . LEU A 1 432 ? -19.543 -26.034 29.663 1.00 63.12 432 LEU A C 1
ATOM 3359 O O . LEU A 1 432 ? -19.870 -26.922 28.878 1.00 63.12 432 LEU A O 1
ATOM 3363 N N . ALA A 1 433 ? -19.336 -26.266 30.961 1.00 58.84 433 ALA A N 1
ATOM 3364 C CA . ALA A 1 433 ? -19.257 -27.613 31.519 1.00 58.84 433 ALA A CA 1
ATOM 3365 C C . ALA A 1 433 ? -20.623 -28.315 31.640 1.00 58.84 433 ALA A C 1
ATOM 3367 O O . ALA A 1 433 ? -20.673 -29.546 31.638 1.00 58.84 433 ALA A O 1
ATOM 3368 N N . ASN A 1 434 ? -21.735 -27.573 31.760 1.00 68.00 434 ASN A N 1
ATOM 3369 C CA . ASN A 1 434 ? -23.082 -28.156 31.825 1.00 68.00 434 ASN A CA 1
ATOM 3370 C C . ASN A 1 434 ? -24.231 -27.205 31.414 1.00 68.00 434 ASN A C 1
ATOM 3372 O O . ASN A 1 434 ? -24.119 -25.979 31.433 1.00 68.00 434 ASN A O 1
ATOM 3376 N N . ASP A 1 435 ? -25.389 -27.805 31.098 1.00 69.31 435 ASP A N 1
ATOM 3377 C CA . ASP A 1 435 ? -26.630 -27.119 30.687 1.00 69.31 435 ASP A CA 1
ATOM 3378 C C . ASP A 1 435 ? -27.219 -26.180 31.773 1.00 69.31 435 ASP A C 1
ATOM 3380 O O . ASP A 1 435 ? -28.086 -25.358 31.462 1.00 69.31 435 ASP A O 1
ATOM 3384 N N . ALA A 1 436 ? -26.810 -26.300 33.045 1.00 71.94 436 ALA A N 1
ATOM 3385 C CA . ALA A 1 436 ? -27.340 -25.490 34.148 1.00 71.94 436 ALA A CA 1
ATOM 3386 C C . ALA A 1 436 ? -26.605 -24.145 34.283 1.00 71.94 436 ALA A C 1
ATOM 3388 O O . ALA A 1 436 ? -27.255 -23.103 34.394 1.00 71.94 436 ALA A O 1
ATOM 3389 N N . GLU A 1 437 ? -25.274 -24.150 34.184 1.00 74.81 437 GLU A N 1
ATOM 3390 C CA . GLU A 1 437 ? -24.431 -22.944 34.143 1.00 74.81 437 GLU A CA 1
ATOM 3391 C C . GLU A 1 437 ? -24.811 -22.028 32.977 1.00 74.81 437 GLU A C 1
ATOM 3393 O O . GLU A 1 437 ? -25.013 -20.828 33.170 1.00 74.81 437 GLU A O 1
ATOM 3398 N N . ALA A 1 438 ? -25.011 -22.601 31.786 1.00 75.62 438 ALA A N 1
ATOM 3399 C CA . ALA A 1 438 ? -25.478 -21.872 30.610 1.00 75.62 438 ALA A CA 1
ATOM 3400 C C . ALA A 1 438 ? -26.803 -21.135 30.872 1.00 75.62 438 ALA A C 1
ATOM 3402 O O . ALA A 1 438 ? -26.926 -19.940 30.603 1.00 75.62 438 ALA A O 1
ATOM 3403 N N . LYS A 1 439 ? -27.792 -21.820 31.461 1.00 76.94 439 LYS A N 1
ATOM 3404 C CA . LYS A 1 439 ? -29.093 -21.221 31.803 1.00 76.94 439 LYS A CA 1
ATOM 3405 C C . LYS A 1 439 ? -28.966 -20.117 32.853 1.00 76.94 439 LYS A C 1
ATOM 3407 O O . LYS A 1 439 ? -29.626 -19.087 32.722 1.00 76.94 439 LYS A O 1
ATOM 3412 N N . MET A 1 440 ? -28.110 -20.297 33.861 1.00 81.25 440 MET A N 1
ATOM 3413 C CA . MET A 1 440 ? -27.833 -19.281 34.882 1.00 81.25 440 MET A CA 1
ATOM 3414 C C . MET A 1 440 ? -27.207 -18.018 34.269 1.00 81.25 440 MET A C 1
ATOM 3416 O O . MET A 1 440 ? -27.682 -16.906 34.524 1.00 81.25 440 MET A O 1
ATOM 3420 N N . LEU A 1 441 ? -26.177 -18.179 33.432 1.00 81.81 441 LEU A N 1
ATOM 3421 C CA . LEU A 1 441 ? -25.501 -17.071 32.754 1.00 81.81 441 LEU A CA 1
ATOM 3422 C C . LEU A 1 441 ? -26.448 -16.337 31.801 1.00 81.81 441 LEU A C 1
ATOM 3424 O O . LEU A 1 441 ? -26.546 -15.113 31.857 1.00 81.81 441 LEU A O 1
ATOM 3428 N N . LEU A 1 442 ? -27.226 -17.056 30.991 1.00 80.69 442 LEU A N 1
ATOM 3429 C CA . LEU A 1 442 ? -28.192 -16.440 30.081 1.00 80.69 442 LEU A CA 1
ATOM 3430 C C . LEU A 1 442 ? -29.344 -15.747 30.812 1.00 80.69 442 LEU A C 1
ATOM 3432 O O . LEU A 1 442 ? -29.732 -14.650 30.416 1.00 80.69 442 LEU A O 1
ATOM 3436 N N . SER A 1 443 ? -29.861 -16.318 31.905 1.00 80.00 443 SER A N 1
ATOM 3437 C CA . SER A 1 443 ? -30.840 -15.632 32.760 1.00 80.00 443 SER A CA 1
ATOM 3438 C C . SER A 1 443 ? -30.256 -14.329 33.311 1.00 80.00 443 SER A C 1
ATOM 3440 O O . SER A 1 443 ? -30.894 -13.281 33.238 1.00 80.00 443 SER A O 1
ATOM 3442 N N . THR A 1 444 ? -29.011 -14.372 33.791 1.00 81.50 444 THR A N 1
ATOM 3443 C CA . THR A 1 444 ? -28.284 -13.196 34.284 1.00 81.50 444 THR A CA 1
ATOM 3444 C C . THR A 1 444 ? -28.117 -12.148 33.180 1.00 81.50 444 THR A C 1
ATOM 3446 O O . THR A 1 444 ? -28.449 -10.979 33.387 1.00 81.50 444 THR A O 1
ATOM 3449 N N . PHE A 1 445 ? -27.697 -12.553 31.977 1.00 84.00 445 PHE A N 1
ATOM 3450 C CA . PHE A 1 445 ? -27.598 -11.666 30.821 1.00 84.00 445 PHE A CA 1
ATOM 3451 C C . PHE A 1 445 ? -28.946 -11.016 30.477 1.00 84.00 445 PHE A C 1
ATOM 3453 O O . PHE A 1 445 ? -29.024 -9.794 30.341 1.00 84.00 445 PHE A O 1
ATOM 3460 N N . ARG A 1 446 ? -30.023 -11.807 30.364 1.00 78.56 446 ARG A N 1
ATOM 3461 C CA . ARG A 1 446 ? -31.372 -11.322 30.020 1.00 78.56 446 ARG A CA 1
ATOM 3462 C C . ARG A 1 446 ? -31.842 -10.269 31.029 1.00 78.56 446 ARG A C 1
ATOM 3464 O O . ARG A 1 446 ? -32.229 -9.178 30.614 1.00 78.56 446 ARG A O 1
ATOM 3471 N N . THR A 1 447 ? -31.708 -10.540 32.331 1.00 78.00 447 THR A N 1
ATOM 3472 C CA . THR A 1 447 ? -32.118 -9.625 33.412 1.00 78.00 447 THR A CA 1
ATOM 3473 C C . THR A 1 447 ? -31.283 -8.339 33.481 1.00 78.00 447 THR A C 1
ATOM 3475 O O . THR A 1 447 ? -31.827 -7.281 33.800 1.00 78.00 447 THR A O 1
ATOM 3478 N N . ARG A 1 448 ? -29.967 -8.390 33.217 1.00 77.06 448 ARG A N 1
ATOM 3479 C CA . ARG A 1 448 ? -29.078 -7.214 33.351 1.00 77.06 448 ARG A CA 1
ATOM 3480 C C . ARG A 1 448 ? -28.919 -6.401 32.060 1.00 77.06 448 ARG A C 1
ATOM 3482 O O . ARG A 1 448 ? -28.878 -5.173 32.120 1.00 77.06 448 ARG A O 1
ATOM 3489 N N . TYR A 1 449 ? -28.840 -7.073 30.911 1.00 79.75 449 TYR A N 1
ATOM 3490 C CA . TYR A 1 449 ? -28.380 -6.503 29.640 1.00 79.75 449 TYR A CA 1
ATOM 3491 C C . TYR A 1 449 ? -29.363 -6.654 28.472 1.00 79.75 449 TYR A C 1
ATOM 3493 O O . TYR A 1 449 ? -29.377 -5.782 27.605 1.00 79.75 449 TYR A O 1
ATOM 3501 N N . GLY A 1 450 ? -30.214 -7.689 28.444 1.00 74.38 450 GLY A N 1
ATOM 3502 C CA . GLY A 1 450 ? -31.018 -8.059 27.261 1.00 74.38 450 GLY A CA 1
ATOM 3503 C C . GLY A 1 450 ? -31.805 -6.909 26.613 1.00 74.38 450 GLY A C 1
ATOM 3504 O O . GLY A 1 450 ? -31.828 -6.773 25.388 1.00 74.38 450 GLY A O 1
ATOM 3505 N N . ARG A 1 451 ? -32.353 -6.000 27.432 1.00 68.62 451 ARG A N 1
ATOM 3506 C CA . ARG A 1 451 ? -33.089 -4.810 26.971 1.00 68.62 451 ARG A CA 1
ATOM 3507 C C . ARG A 1 451 ? -32.257 -3.833 26.126 1.00 68.62 451 ARG A C 1
ATOM 3509 O O . ARG A 1 451 ? -32.831 -3.179 25.263 1.00 68.62 451 ARG A O 1
ATOM 3516 N N . TRP A 1 452 ? -30.949 -3.718 26.359 1.00 67.50 452 TRP A N 1
ATOM 3517 C CA . TRP A 1 452 ? -30.064 -2.789 25.634 1.00 67.50 452 TRP A CA 1
ATOM 3518 C C . TRP A 1 452 ? -29.779 -3.218 24.189 1.00 67.50 452 TRP A C 1
ATOM 3520 O O . TRP A 1 452 ? -29.292 -2.412 23.405 1.00 67.50 452 TRP A O 1
ATOM 3530 N N . ILE A 1 453 ? -30.075 -4.475 23.848 1.00 70.62 453 ILE A N 1
ATOM 3531 C CA . ILE A 1 453 ? -29.802 -5.073 22.533 1.00 70.62 453 ILE A CA 1
ATOM 3532 C C . ILE A 1 453 ? -31.049 -5.712 21.893 1.00 70.62 453 ILE A C 1
ATOM 3534 O O . ILE A 1 453 ? -30.945 -6.461 20.923 1.00 70.62 453 ILE A O 1
ATOM 3538 N N . GLY A 1 454 ? -32.237 -5.443 22.445 1.00 67.62 454 GLY A N 1
ATOM 3539 C CA . GLY A 1 454 ? -33.522 -5.881 21.886 1.00 67.62 454 GLY A CA 1
ATOM 3540 C C . GLY A 1 454 ? -33.954 -7.326 22.183 1.00 67.62 454 GLY A C 1
ATOM 3541 O O . GLY A 1 454 ? -34.939 -7.768 21.595 1.00 67.62 454 GLY A O 1
ATOM 3542 N N . ILE A 1 455 ? -33.282 -8.050 23.086 1.00 68.19 455 ILE A N 1
ATOM 3543 C CA . ILE A 1 455 ? -33.646 -9.427 23.481 1.00 68.19 455 ILE A CA 1
ATOM 3544 C C . ILE A 1 455 ? -34.705 -9.397 24.593 1.00 68.19 455 ILE A C 1
ATOM 3546 O O . ILE A 1 455 ? -34.568 -8.626 25.549 1.00 68.19 455 ILE A O 1
ATOM 3550 N N . LYS A 1 456 ? -35.760 -10.223 24.496 1.00 59.06 456 LYS A N 1
ATOM 3551 C CA . LYS A 1 456 ? -36.892 -10.205 25.439 1.00 59.06 456 LYS A CA 1
ATOM 3552 C C . LYS A 1 456 ? -36.886 -11.363 26.437 1.00 59.06 456 LYS A C 1
ATOM 3554 O O . LYS A 1 456 ? -36.301 -12.429 26.238 1.00 59.06 456 LYS A O 1
ATOM 3559 N N . GLU A 1 457 ? -37.618 -11.151 27.526 1.00 52.62 457 GLU A N 1
ATOM 3560 C CA . GLU A 1 457 ? -37.845 -12.133 28.596 1.00 52.62 457 GLU A CA 1
ATOM 3561 C C . GLU A 1 457 ? -38.698 -13.338 28.148 1.00 52.62 457 GLU A C 1
ATOM 3563 O O . GLU A 1 457 ? -38.693 -14.354 28.825 1.00 52.62 457 GLU A O 1
ATOM 3568 N N . SER A 1 458 ? -39.377 -13.259 26.995 1.00 49.16 458 SER A N 1
ATOM 3569 C CA . SER A 1 458 ? -40.259 -14.309 26.448 1.00 49.16 458 SER A CA 1
ATOM 3570 C C . SER A 1 458 ? -39.629 -15.214 25.379 1.00 49.16 458 SER A C 1
ATOM 3572 O O . SER A 1 458 ? -40.268 -16.158 24.926 1.00 49.16 458 SER A O 1
ATOM 3574 N N . ASP A 1 459 ? -38.423 -14.896 24.908 1.00 57.44 459 ASP A N 1
ATOM 3575 C CA . ASP A 1 459 ? -37.801 -15.574 23.764 1.00 57.44 459 ASP A CA 1
ATOM 3576 C C . ASP A 1 459 ? -37.099 -16.870 24.222 1.00 57.44 459 ASP A C 1
ATOM 3578 O O . ASP A 1 459 ? -35.894 -16.852 24.453 1.00 57.44 459 ASP A O 1
ATOM 3582 N N . ASP A 1 460 ? -37.835 -17.969 24.425 1.00 50.59 460 ASP A N 1
ATOM 3583 C CA . ASP A 1 460 ? -37.298 -19.191 25.064 1.00 50.59 460 ASP A CA 1
ATOM 3584 C C . ASP A 1 460 ? -36.677 -20.236 24.113 1.00 50.59 460 ASP A C 1
ATOM 3586 O O . ASP A 1 460 ? -35.819 -21.011 24.539 1.00 50.59 460 ASP A O 1
ATOM 3590 N N . GLU A 1 461 ? -37.027 -20.256 22.823 1.00 46.69 461 GLU A N 1
ATOM 3591 C CA . GLU A 1 461 ? -36.540 -21.295 21.889 1.00 46.69 461 GLU A CA 1
ATOM 3592 C C . GLU A 1 461 ? -35.085 -21.095 21.412 1.00 46.69 461 GLU A C 1
ATOM 3594 O O . GLU A 1 461 ? -34.464 -22.019 20.889 1.00 46.69 461 GLU A O 1
ATOM 3599 N N . THR A 1 462 ? -34.496 -19.912 21.608 1.00 49.78 462 THR A N 1
ATOM 3600 C CA . THR A 1 462 ? -33.182 -19.541 21.042 1.00 49.78 462 THR A CA 1
ATOM 3601 C C . THR A 1 462 ? -31.961 -20.016 21.847 1.00 49.78 462 THR A C 1
ATOM 3603 O O . THR A 1 462 ? -30.831 -19.785 21.416 1.00 49.78 462 THR A O 1
ATOM 3606 N N . TRP A 1 463 ? -32.157 -20.645 23.014 1.00 55.06 463 TRP A N 1
ATOM 3607 C CA . TRP A 1 463 ? -31.155 -20.672 24.102 1.00 55.06 463 TRP A CA 1
ATOM 3608 C C . TRP A 1 463 ? -30.802 -22.058 24.665 1.00 55.06 463 TRP A C 1
ATOM 3610 O O . TRP A 1 463 ? -30.192 -22.170 25.729 1.00 55.06 463 TRP A O 1
ATOM 3620 N N . ASN A 1 464 ? -31.183 -23.134 23.981 1.00 57.12 464 ASN A N 1
ATOM 3621 C CA . ASN A 1 464 ? -30.832 -24.495 24.385 1.00 57.12 464 ASN A CA 1
ATOM 3622 C C . ASN A 1 464 ? -29.446 -24.878 23.828 1.00 57.12 464 ASN A C 1
ATOM 3624 O O . ASN A 1 464 ? -29.266 -24.900 22.613 1.00 57.12 464 ASN A O 1
ATOM 3628 N N . MET A 1 465 ? -28.495 -25.228 24.709 1.00 56.75 465 MET A N 1
ATOM 3629 C CA . MET A 1 465 ? -27.115 -25.642 24.375 1.00 56.75 465 MET A CA 1
ATOM 3630 C C . MET A 1 465 ? -27.030 -26.709 23.272 1.00 56.75 465 MET A C 1
ATOM 3632 O O . MET A 1 465 ? -26.070 -26.736 22.508 1.00 56.75 465 MET A O 1
ATOM 3636 N N . ARG A 1 466 ? -28.040 -27.581 23.161 1.00 55.03 466 ARG A N 1
ATOM 3637 C CA . ARG A 1 466 ? -28.077 -28.686 22.186 1.00 55.03 466 ARG A CA 1
ATOM 3638 C C . ARG A 1 466 ? -28.590 -28.275 20.803 1.00 55.03 466 ARG A C 1
ATOM 3640 O O . ARG A 1 466 ? -28.548 -29.079 19.879 1.00 55.03 466 ARG A O 1
ATOM 3647 N N . THR A 1 467 ? -29.111 -27.056 20.671 1.00 56.56 467 THR A N 1
ATOM 3648 C CA . THR A 1 467 ? -29.766 -26.528 19.463 1.00 56.56 467 THR A CA 1
ATOM 3649 C C . THR A 1 467 ? -29.482 -25.030 19.286 1.00 56.56 467 THR A C 1
ATOM 3651 O O . THR A 1 467 ? -30.357 -24.277 18.853 1.00 56.56 467 THR A O 1
ATOM 3654 N N . VAL A 1 468 ? -28.285 -24.564 19.666 1.00 66.25 468 VAL A N 1
ATOM 3655 C CA . VAL A 1 468 ? -27.913 -23.140 19.606 1.00 66.25 468 VAL A CA 1
ATOM 3656 C C . VAL A 1 468 ? -27.912 -22.665 18.153 1.00 66.25 468 VAL A C 1
ATOM 3658 O O . VAL A 1 468 ? -27.012 -22.985 17.385 1.00 66.25 468 VAL A O 1
ATOM 3661 N N . ARG A 1 469 ? -28.922 -21.870 17.781 1.00 64.50 469 ARG A N 1
ATOM 3662 C CA . ARG A 1 469 ? -29.084 -21.345 16.413 1.00 64.50 469 ARG A CA 1
ATOM 3663 C C . ARG A 1 469 ? -28.053 -20.269 16.050 1.00 64.50 469 ARG A C 1
ATOM 3665 O O . ARG A 1 469 ? -27.781 -20.065 14.872 1.00 64.50 469 ARG A O 1
ATOM 3672 N N . TYR A 1 470 ? -27.504 -19.572 17.047 1.00 77.50 470 TYR A N 1
ATOM 3673 C CA . TYR A 1 470 ? -26.556 -18.467 16.866 1.00 77.50 470 TYR A CA 1
ATOM 3674 C C . TYR A 1 470 ? -25.415 -18.549 17.899 1.00 77.50 470 TYR A C 1
ATOM 3676 O O . TYR A 1 470 ? -25.497 -17.877 18.932 1.00 77.50 470 TYR A O 1
ATOM 3684 N N . PRO A 1 471 ? -24.366 -19.363 17.650 1.00 81.06 471 PRO A N 1
ATOM 3685 C CA . PRO A 1 471 ? -23.286 -19.612 18.612 1.00 81.06 471 PRO A CA 1
ATOM 3686 C C . PRO A 1 471 ? -22.623 -18.331 19.131 1.00 81.06 471 PRO A C 1
ATOM 3688 O O . PRO A 1 471 ? -22.665 -18.080 20.330 1.00 81.06 471 PRO A O 1
ATOM 3691 N N . LEU A 1 472 ? -22.187 -17.432 18.239 1.00 85.88 472 LEU A N 1
ATOM 3692 C CA . LEU A 1 472 ? -21.535 -16.171 18.622 1.00 85.88 472 LEU A CA 1
ATOM 3693 C C . LEU A 1 472 ? -22.380 -15.295 19.568 1.00 85.88 472 LEU A C 1
ATOM 3695 O O . LEU A 1 472 ? -21.847 -14.700 20.505 1.00 85.88 472 LEU A O 1
ATOM 3699 N N . LEU A 1 473 ? -23.701 -15.219 19.356 1.00 85.75 473 LEU A N 1
ATOM 3700 C CA . LEU A 1 473 ? -24.594 -14.464 20.243 1.00 85.75 473 LEU A CA 1
ATOM 3701 C C . LEU A 1 473 ? -24.723 -15.141 21.609 1.00 85.75 473 LEU A C 1
ATOM 3703 O O . LEU A 1 473 ? -24.658 -14.468 22.635 1.00 85.75 473 LEU A O 1
ATOM 3707 N N . PHE A 1 474 ? -24.879 -16.465 21.622 1.00 84.50 474 PHE A N 1
ATOM 3708 C CA . PHE A 1 474 ? -24.923 -17.256 22.846 1.00 84.50 474 PHE A CA 1
ATOM 3709 C C . PHE A 1 474 ? -23.634 -17.073 23.664 1.00 84.50 474 PHE A C 1
ATOM 3711 O O . PHE A 1 474 ? -23.701 -16.717 24.842 1.00 84.50 474 PHE A O 1
ATOM 3718 N N . THR A 1 475 ? -22.469 -17.231 23.032 1.00 86.38 475 THR A N 1
ATOM 3719 C CA . THR A 1 475 ? -21.156 -17.107 23.675 1.00 86.38 475 THR A CA 1
ATOM 3720 C C . THR A 1 475 ? -20.928 -15.687 24.194 1.00 86.38 475 THR A C 1
ATOM 3722 O O . THR A 1 475 ? -20.543 -15.527 25.350 1.00 86.38 475 THR A O 1
ATOM 3725 N N . ALA A 1 476 ? -21.260 -14.647 23.417 1.00 88.00 476 ALA A N 1
ATOM 3726 C CA . ALA A 1 476 ? -21.170 -13.252 23.861 1.00 88.00 476 ALA A CA 1
ATOM 3727 C C . ALA A 1 476 ? -22.083 -12.945 25.067 1.00 88.00 476 ALA A C 1
ATOM 3729 O O . ALA A 1 476 ? -21.651 -12.288 26.019 1.00 88.00 476 ALA A O 1
ATOM 3730 N N . CYS A 1 477 ? -23.325 -13.449 25.069 1.00 86.31 477 CYS A N 1
ATOM 3731 C CA . CYS A 1 477 ? -24.244 -13.316 26.203 1.00 86.31 477 CYS A CA 1
ATOM 3732 C C . CYS A 1 477 ? -23.698 -13.996 27.469 1.00 86.31 477 CYS A C 1
ATOM 3734 O O . CYS A 1 477 ? -23.691 -13.382 28.539 1.00 86.31 477 CYS A O 1
ATOM 3736 N N . CYS A 1 478 ? -23.216 -15.238 27.354 1.00 84.44 478 CYS A N 1
ATOM 3737 C CA . CYS A 1 478 ? -22.616 -15.977 28.465 1.00 84.44 478 CYS A CA 1
ATOM 3738 C C . CYS A 1 478 ? -21.357 -15.279 28.997 1.00 84.44 478 CYS A C 1
ATOM 3740 O O . CYS A 1 478 ? -21.233 -15.076 30.205 1.00 84.44 478 CYS A O 1
ATOM 3742 N N . LEU A 1 479 ? -20.466 -14.839 28.104 1.00 84.81 479 LEU A N 1
ATOM 3743 C CA . LEU A 1 479 ? -19.218 -14.155 28.436 1.00 84.81 479 LEU A CA 1
ATOM 3744 C C . LEU A 1 479 ? -19.456 -12.872 29.243 1.00 84.81 479 LEU A C 1
ATOM 3746 O O . LEU A 1 479 ? -18.882 -12.714 30.319 1.00 84.81 479 LEU A O 1
ATOM 3750 N N . VAL A 1 480 ? -20.347 -11.983 28.790 1.00 83.00 480 VAL A N 1
ATOM 3751 C CA . VAL A 1 480 ? -20.649 -10.737 29.522 1.00 83.00 480 VAL A CA 1
ATOM 3752 C C . VAL A 1 480 ? -21.438 -11.002 30.811 1.00 83.00 480 VAL A C 1
ATOM 3754 O O . VAL A 1 480 ? -21.295 -10.251 31.780 1.00 83.00 480 VAL A O 1
ATOM 3757 N N . ALA A 1 481 ? -22.207 -12.094 30.892 1.00 82.50 481 ALA A N 1
ATOM 3758 C CA . ALA A 1 481 ? -22.820 -12.518 32.149 1.00 82.50 481 ALA A CA 1
ATOM 3759 C C . ALA A 1 481 ? -21.802 -12.966 33.207 1.00 82.50 481 ALA A C 1
ATOM 3761 O O . ALA A 1 481 ? -22.047 -12.698 34.384 1.00 82.50 481 ALA A O 1
ATOM 3762 N N . THR A 1 482 ? -20.655 -13.554 32.823 1.00 79.69 482 THR A N 1
ATOM 3763 C CA . THR A 1 482 ? -19.628 -13.999 33.793 1.00 79.69 482 THR A CA 1
ATOM 3764 C C . THR A 1 482 ? -19.157 -12.878 34.718 1.00 79.69 482 THR A C 1
ATOM 3766 O O . THR A 1 482 ? -18.843 -13.155 35.878 1.00 79.69 482 THR A O 1
ATOM 3769 N N . ARG A 1 483 ? -19.217 -11.608 34.265 1.00 76.88 483 ARG A N 1
ATOM 3770 C CA . ARG A 1 483 ? -18.977 -10.420 35.103 1.00 76.88 483 ARG A CA 1
ATOM 3771 C C . ARG A 1 483 ? -19.723 -10.536 36.432 1.00 76.88 483 ARG A C 1
ATOM 3773 O O . ARG A 1 483 ? -19.103 -10.316 37.457 1.00 76.88 483 ARG A O 1
ATOM 3780 N N . HIS A 1 484 ? -20.998 -10.941 36.423 1.00 75.25 484 HIS A N 1
ATOM 3781 C CA . HIS A 1 484 ? -21.897 -11.015 37.590 1.00 75.25 484 HIS A CA 1
ATOM 3782 C C . HIS A 1 484 ? -21.883 -12.358 38.336 1.00 75.25 484 HIS A C 1
ATOM 3784 O O . HIS A 1 484 ? -22.662 -12.529 39.270 1.00 75.25 484 HIS A O 1
ATOM 3790 N N . SER A 1 485 ? -21.033 -13.310 37.943 1.00 67.25 485 SER A N 1
ATOM 3791 C CA . SER A 1 485 ? -21.050 -14.693 38.452 1.00 67.25 485 SER A CA 1
ATOM 3792 C C . SER A 1 485 ? -19.716 -15.128 39.071 1.00 67.25 485 SER A C 1
ATOM 3794 O O . SER A 1 485 ? -19.418 -16.319 39.126 1.00 67.25 485 SER A O 1
ATOM 3796 N N . SER A 1 486 ? -18.914 -14.178 39.565 1.00 57.16 486 SER A N 1
ATOM 3797 C CA . SER A 1 486 ? -17.546 -14.407 40.061 1.00 57.16 486 SER A CA 1
ATOM 3798 C C . SER A 1 486 ? -17.417 -15.357 41.260 1.00 57.16 486 SER A C 1
ATOM 3800 O O . SER A 1 486 ? -16.317 -15.816 41.541 1.00 57.16 486 SER A O 1
ATOM 3802 N N . GLU A 1 487 ? -18.506 -15.657 41.971 1.00 56.34 487 GLU A N 1
ATOM 3803 C CA . GLU A 1 487 ? -18.519 -16.671 43.039 1.00 56.34 487 GLU A CA 1
ATOM 3804 C C . GLU A 1 487 ? -18.775 -18.097 42.522 1.00 56.34 487 GLU A C 1
ATOM 3806 O O . GLU A 1 487 ? -18.644 -19.048 43.289 1.00 56.34 487 GLU A O 1
ATOM 3811 N N . HIS A 1 488 ? -19.222 -18.269 41.271 1.00 54.69 488 HIS A N 1
ATOM 3812 C CA . HIS A 1 488 ? -19.748 -19.545 40.751 1.00 54.69 488 HIS A CA 1
ATOM 3813 C C . HIS A 1 488 ? -19.158 -19.962 39.390 1.00 54.69 488 HIS A C 1
ATOM 3815 O O . HIS A 1 488 ? -19.330 -21.111 38.995 1.00 54.69 488 HIS A O 1
ATOM 3821 N N . VAL A 1 489 ? -18.462 -19.071 38.673 1.00 64.19 489 VAL A N 1
ATOM 3822 C CA . VAL A 1 489 ? -17.816 -19.371 37.381 1.00 64.19 489 VAL A CA 1
ATOM 3823 C C . VAL A 1 489 ? -16.300 -19.158 37.498 1.00 64.19 489 VAL A C 1
ATOM 3825 O O . VAL A 1 489 ? -15.875 -18.029 37.758 1.00 64.19 489 VAL A O 1
ATOM 3828 N N . PRO A 1 490 ? -15.465 -20.202 37.310 1.00 67.06 490 PRO A N 1
ATOM 3829 C CA . PRO A 1 490 ? -14.008 -20.069 37.341 1.00 67.06 490 PRO A CA 1
ATOM 3830 C C . PRO A 1 490 ? -13.482 -19.123 36.254 1.00 67.06 490 PRO A C 1
ATOM 3832 O O . PRO A 1 490 ? -13.994 -19.112 35.135 1.00 67.06 490 PRO A O 1
ATOM 3835 N N . HIS A 1 491 ? -12.396 -18.392 36.540 1.00 69.19 491 HIS A N 1
ATOM 3836 C CA . HIS A 1 491 ? -11.749 -17.512 35.552 1.00 69.19 491 HIS A CA 1
ATOM 3837 C C . HIS A 1 491 ? -11.389 -18.246 34.249 1.00 69.19 491 HIS A C 1
ATOM 3839 O O . HIS A 1 491 ? -11.625 -17.711 33.171 1.00 69.19 491 HIS A O 1
ATOM 3845 N N . SER A 1 492 ? -10.957 -19.509 34.339 1.00 69.88 492 SER A N 1
ATOM 3846 C CA . SER A 1 492 ? -10.653 -20.356 33.181 1.00 69.88 492 SER A CA 1
ATOM 3847 C C . SER A 1 492 ? -11.834 -20.589 32.232 1.00 69.88 492 SER A C 1
ATOM 3849 O O . SER A 1 492 ? -11.612 -20.798 31.043 1.00 69.88 492 SER A O 1
ATOM 3851 N N . GLU A 1 493 ? -13.079 -20.564 32.719 1.00 72.44 493 GLU A N 1
ATOM 3852 C CA . GLU A 1 493 ? -14.265 -20.710 31.860 1.00 72.44 493 GLU A CA 1
ATOM 3853 C C . GLU A 1 493 ? -14.624 -19.385 31.173 1.00 72.44 493 GLU A C 1
ATOM 3855 O O . GLU A 1 493 ? -15.024 -19.375 30.011 1.00 72.44 493 GLU A O 1
ATOM 3860 N N . ALA A 1 494 ? -14.409 -18.248 31.844 1.00 76.19 494 ALA A N 1
ATOM 3861 C CA . ALA A 1 494 ? -14.556 -16.931 31.225 1.00 76.19 494 ALA A CA 1
ATOM 3862 C C . ALA A 1 494 ? -13.483 -16.686 30.142 1.00 76.19 494 ALA A C 1
ATOM 3864 O O . ALA A 1 494 ? -13.810 -16.183 29.067 1.00 76.19 494 ALA A O 1
ATOM 3865 N N . ASP A 1 495 ? -12.241 -17.132 30.368 1.00 77.88 495 ASP A N 1
ATOM 3866 C CA . ASP A 1 495 ? -11.177 -17.123 29.355 1.00 77.88 495 ASP A CA 1
ATOM 3867 C C . ASP A 1 495 ? -11.560 -17.986 28.138 1.00 77.88 495 ASP A C 1
ATOM 3869 O O . ASP A 1 495 ? -11.449 -17.539 26.995 1.00 77.88 495 ASP A O 1
ATOM 3873 N N . ARG A 1 496 ? -12.070 -19.209 28.358 1.00 80.00 496 ARG A N 1
ATOM 3874 C CA . ARG A 1 496 ? -12.550 -20.091 27.276 1.00 80.00 496 ARG A CA 1
ATOM 3875 C C . ARG A 1 496 ? -13.693 -19.468 26.483 1.00 80.00 496 ARG A C 1
ATOM 3877 O O . ARG A 1 496 ? -13.653 -19.508 25.258 1.00 80.00 496 ARG A O 1
ATOM 3884 N N . LEU A 1 497 ? -14.677 -18.865 27.153 1.00 82.06 497 LEU A N 1
ATOM 3885 C CA . LEU A 1 497 ? -15.764 -18.134 26.495 1.00 82.06 497 LEU A CA 1
ATOM 3886 C C . LEU A 1 497 ? -15.239 -16.948 25.670 1.00 82.06 497 LEU A C 1
ATOM 3888 O O . LEU A 1 497 ? -15.768 -16.682 24.594 1.00 82.06 497 LEU A O 1
ATOM 3892 N N . PHE A 1 498 ? -14.191 -16.253 26.127 1.00 84.44 498 PHE A N 1
ATOM 3893 C CA . PHE A 1 498 ? -13.552 -15.180 25.359 1.00 84.44 498 PHE A CA 1
ATOM 3894 C C . PHE A 1 498 ? -12.849 -15.701 24.101 1.00 84.44 498 PHE A C 1
ATOM 3896 O O . PHE A 1 498 ? -13.072 -15.161 23.016 1.00 84.44 498 PHE A O 1
ATOM 3903 N N . PHE A 1 499 ? -12.040 -16.759 24.215 1.00 82.88 499 PHE A N 1
ATOM 3904 C CA . PHE A 1 499 ? -11.383 -17.359 23.051 1.00 82.88 499 PHE A CA 1
ATOM 3905 C C . PHE A 1 499 ? -12.398 -17.965 22.073 1.00 82.88 499 PHE A C 1
ATOM 3907 O O . PHE A 1 499 ? -12.306 -17.692 20.881 1.00 82.88 499 PHE A O 1
ATOM 3914 N N . GLN A 1 500 ? -13.435 -18.657 22.559 1.00 85.00 500 GLN A N 1
ATOM 3915 C CA . GLN A 1 500 ? -14.515 -19.157 21.706 1.00 85.00 500 GLN A CA 1
ATOM 3916 C C . GLN A 1 500 ? -15.256 -18.007 21.000 1.00 85.00 500 GLN A C 1
ATOM 3918 O O . GLN A 1 500 ? -15.468 -18.082 19.794 1.00 85.00 500 GLN A O 1
ATOM 3923 N N . ALA A 1 501 ? -15.596 -16.916 21.699 1.00 84.94 501 ALA A N 1
ATOM 3924 C CA . ALA A 1 501 ? -16.239 -15.757 21.072 1.00 84.94 501 ALA A CA 1
ATOM 3925 C C . ALA A 1 501 ? -15.344 -15.106 20.005 1.00 84.94 501 ALA A C 1
ATOM 3927 O O . ALA A 1 501 ? -15.845 -14.636 18.985 1.00 84.94 501 ALA A O 1
ATOM 3928 N N . LYS A 1 502 ? -14.021 -15.091 20.216 1.00 82.56 502 LYS A N 1
ATOM 3929 C CA . LYS A 1 502 ? -13.045 -14.613 19.231 1.00 82.56 502 LYS A CA 1
ATOM 3930 C C . LYS A 1 502 ? -12.999 -15.523 17.999 1.00 82.56 502 LYS A C 1
ATOM 3932 O O . LYS A 1 502 ? -13.051 -15.002 16.889 1.00 82.56 502 LYS A O 1
ATOM 3937 N N . ASP A 1 503 ? -12.959 -16.839 18.180 1.00 81.19 503 ASP A N 1
ATOM 3938 C CA . ASP A 1 503 ? -12.920 -17.810 17.079 1.00 81.19 503 ASP A CA 1
ATOM 3939 C C . ASP A 1 503 ? -14.233 -17.813 16.278 1.00 81.19 503 ASP A C 1
ATOM 3941 O O . ASP A 1 503 ? -14.217 -17.770 15.048 1.00 81.19 503 ASP A O 1
ATOM 3945 N N . GLU A 1 504 ? -15.383 -17.769 16.957 1.00 84.25 504 GLU A N 1
ATOM 3946 C CA . GLU A 1 504 ? -16.709 -17.648 16.336 1.00 84.25 504 GLU A CA 1
ATOM 3947 C C . GLU A 1 504 ? -16.878 -16.315 15.594 1.00 84.25 504 GLU A C 1
ATOM 3949 O O . GLU A 1 504 ? -17.457 -16.281 14.503 1.00 84.25 504 GLU A O 1
ATOM 3954 N N . LEU A 1 505 ? -16.343 -15.216 16.139 1.00 82.44 505 LEU A N 1
ATOM 3955 C CA . LEU A 1 505 ? -16.302 -13.925 15.457 1.00 82.44 505 LEU A CA 1
ATOM 3956 C C . LEU A 1 505 ? -15.423 -14.013 14.207 1.00 82.44 505 LEU A C 1
ATOM 3958 O O . LEU A 1 505 ? -15.885 -13.636 13.135 1.00 82.44 505 LEU A O 1
ATOM 3962 N N . SER A 1 506 ? -14.208 -14.561 14.314 1.00 77.94 506 SER A N 1
ATOM 3963 C CA . SER A 1 506 ? -13.278 -14.763 13.194 1.00 77.94 506 SER A CA 1
ATOM 3964 C C . SER A 1 506 ? -13.858 -15.648 12.088 1.00 77.94 506 SER A C 1
ATOM 3966 O O . SER A 1 506 ? -13.729 -15.304 10.916 1.00 77.94 506 SER A O 1
ATOM 3968 N N . ALA A 1 507 ? -14.555 -16.734 12.432 1.00 74.44 507 ALA A N 1
ATOM 3969 C CA . ALA A 1 507 ? -15.277 -17.565 11.469 1.00 74.44 507 ALA A CA 1
ATOM 3970 C C . ALA A 1 507 ? -16.441 -16.802 10.813 1.00 74.44 507 ALA A C 1
ATOM 3972 O O . ALA A 1 507 ? -16.673 -16.926 9.609 1.00 74.44 507 ALA A O 1
ATOM 3973 N N . SER A 1 508 ? -17.139 -15.958 11.582 1.00 72.19 508 SER A N 1
ATOM 3974 C CA . SER A 1 508 ? -18.173 -15.068 11.047 1.00 72.19 508 SER A CA 1
ATOM 3975 C C . SER A 1 508 ? -17.588 -14.031 10.079 1.00 72.19 508 SER A C 1
ATOM 3977 O O . SER A 1 508 ? -18.270 -13.688 9.117 1.00 72.19 508 SER A O 1
ATOM 3979 N N . LEU A 1 509 ? -16.326 -13.592 10.242 1.00 62.44 509 LEU A N 1
ATOM 3980 C CA . LEU A 1 509 ? -15.678 -12.634 9.325 1.00 62.44 509 LEU A CA 1
ATOM 3981 C C . LEU A 1 509 ? -15.516 -13.152 7.876 1.00 62.44 509 LEU A C 1
ATOM 3983 O O . LEU A 1 509 ? -15.158 -12.389 6.976 1.00 62.44 509 LEU A O 1
ATOM 3987 N N . LEU A 1 510 ? -15.749 -14.446 7.638 1.00 62.56 510 LEU A N 1
ATOM 3988 C CA . LEU A 1 510 ? -15.674 -15.072 6.315 1.00 62.56 510 LEU A CA 1
ATOM 3989 C C . LEU A 1 510 ? -17.047 -15.178 5.621 1.00 62.56 510 LEU A C 1
ATOM 3991 O O . LEU A 1 510 ? -17.118 -15.604 4.470 1.00 62.56 510 LEU A O 1
ATOM 3995 N N . GLN A 1 511 ? -18.141 -14.794 6.292 1.00 64.38 511 GLN A N 1
ATOM 3996 C CA . GLN A 1 511 ? -19.512 -14.942 5.789 1.00 64.38 511 GLN A CA 1
ATOM 3997 C C . GLN A 1 511 ? -20.052 -13.632 5.192 1.00 64.38 511 GLN A C 1
ATOM 3999 O O . GLN A 1 511 ? -19.985 -12.565 5.801 1.00 64.38 511 GLN A O 1
ATOM 4004 N N . THR A 1 512 ? -20.640 -13.708 3.994 1.00 56.91 512 THR A N 1
ATOM 4005 C CA . THR A 1 512 ? -21.104 -12.538 3.218 1.00 56.91 512 THR A CA 1
ATOM 4006 C C . THR A 1 512 ? -22.444 -11.961 3.682 1.00 56.91 512 THR A C 1
ATOM 4008 O O . THR A 1 512 ? -22.682 -10.764 3.512 1.00 56.91 512 THR A O 1
ATOM 4011 N N . ARG A 1 513 ? -23.309 -12.780 4.291 1.00 66.50 513 ARG A N 1
ATOM 4012 C CA . ARG A 1 513 ? -24.553 -12.373 4.960 1.00 66.50 513 ARG A CA 1
ATOM 4013 C C . ARG A 1 513 ? -24.443 -12.688 6.448 1.00 66.50 513 ARG A C 1
ATOM 4015 O O . ARG A 1 513 ? -23.987 -13.760 6.816 1.00 66.50 513 ARG A O 1
ATOM 4022 N N . GLN A 1 514 ? -24.909 -11.767 7.285 1.00 78.19 514 GLN A N 1
ATOM 4023 C CA . GLN A 1 514 ? -24.919 -11.909 8.742 1.00 78.19 514 GLN A CA 1
ATOM 4024 C C . GLN A 1 514 ? -26.361 -11.842 9.260 1.00 78.19 514 GLN A C 1
ATOM 4026 O O . GLN A 1 514 ? -27.106 -10.982 8.791 1.00 78.19 514 GLN A O 1
ATOM 4031 N N . PRO A 1 515 ? -26.795 -12.689 10.209 1.00 79.12 515 PRO A N 1
ATOM 4032 C CA . PRO A 1 515 ? -28.117 -12.579 10.830 1.00 79.12 515 PRO A CA 1
ATOM 4033 C C . PRO A 1 515 ? -28.175 -11.402 11.818 1.00 79.12 515 PRO A C 1
ATOM 4035 O O . PRO A 1 515 ? -27.143 -10.949 12.308 1.00 79.12 515 PRO A O 1
ATOM 4038 N N . LEU A 1 516 ? -29.377 -10.951 12.213 1.00 79.56 516 LEU A N 1
ATOM 4039 C CA . LEU A 1 516 ? -29.534 -9.909 13.252 1.00 79.56 516 LEU A CA 1
ATOM 4040 C C . LEU A 1 516 ? -28.759 -10.250 14.545 1.00 79.56 516 LEU A C 1
ATOM 4042 O O . LEU A 1 516 ? -28.154 -9.371 15.158 1.00 79.56 516 LEU A O 1
ATOM 4046 N N . ALA A 1 517 ? -28.710 -11.541 14.886 1.00 81.25 517 ALA A N 1
ATOM 4047 C CA . ALA A 1 517 ? -27.977 -12.084 16.024 1.00 81.25 517 ALA A CA 1
ATOM 4048 C C . ALA A 1 517 ? -26.465 -11.785 16.004 1.00 81.25 517 ALA A C 1
ATOM 4050 O O . ALA A 1 517 ? -25.887 -11.554 17.062 1.00 81.25 517 ALA A O 1
ATOM 4051 N N . PHE A 1 518 ? -25.825 -11.726 14.829 1.00 87.00 518 PHE A N 1
ATOM 4052 C CA . PHE A 1 518 ? -24.411 -11.346 14.709 1.00 87.00 518 PHE A CA 1
ATOM 4053 C C . PHE A 1 518 ? -24.196 -9.889 15.134 1.00 87.00 518 PHE A C 1
ATOM 4055 O O . PHE A 1 518 ? -23.333 -9.604 15.961 1.00 87.00 518 PHE A O 1
ATOM 4062 N N . PHE A 1 519 ? -25.024 -8.962 14.638 1.00 87.75 519 PHE A N 1
ATOM 4063 C CA . PHE A 1 519 ? -24.917 -7.542 14.996 1.00 87.75 519 PHE A CA 1
ATOM 4064 C C . PHE A 1 519 ? -25.206 -7.315 16.486 1.00 87.75 519 PHE A C 1
ATOM 4066 O O . PHE A 1 519 ? -24.547 -6.493 17.120 1.00 87.75 519 PHE A O 1
ATOM 4073 N N . GLN A 1 520 ? -26.141 -8.079 17.065 1.00 87.62 520 GLN A N 1
ATOM 4074 C CA . GLN A 1 520 ? -26.377 -8.097 18.511 1.00 87.62 520 GLN A CA 1
ATOM 4075 C C . GLN A 1 520 ? -25.149 -8.607 19.282 1.00 87.62 520 GLN A C 1
ATOM 4077 O O . GLN A 1 520 ? -24.776 -7.997 20.279 1.00 87.62 520 GLN A O 1
ATOM 4082 N N . ALA A 1 521 ? -24.483 -9.667 18.812 1.00 88.75 521 ALA A N 1
ATOM 4083 C CA . ALA A 1 521 ? -23.287 -10.211 19.454 1.00 88.75 521 ALA A CA 1
ATOM 4084 C C . ALA A 1 521 ? -22.099 -9.237 19.409 1.00 88.75 521 ALA A C 1
ATOM 4086 O O . ALA A 1 521 ? -21.481 -8.973 20.439 1.00 88.75 521 ALA A O 1
ATOM 4087 N N . VAL A 1 522 ? -21.828 -8.630 18.249 1.00 90.12 522 VAL A N 1
ATOM 4088 C CA . VAL A 1 522 ? -20.796 -7.588 18.107 1.00 90.12 522 VAL A CA 1
ATOM 4089 C C . VAL A 1 522 ? -21.083 -6.403 19.029 1.00 90.12 522 VAL A C 1
ATOM 4091 O O . VAL A 1 522 ? -20.166 -5.901 19.673 1.00 90.12 522 VAL A O 1
ATOM 4094 N N . LEU A 1 523 ? -22.348 -5.989 19.149 1.00 89.62 523 LEU A N 1
ATOM 4095 C CA . LEU A 1 523 ? -22.753 -4.900 20.037 1.00 89.62 523 LEU A CA 1
ATOM 4096 C C . LEU A 1 523 ? -22.554 -5.240 21.527 1.00 89.62 523 LEU A C 1
ATOM 4098 O O . LEU A 1 523 ? -22.180 -4.365 22.305 1.00 89.62 523 LEU A O 1
ATOM 4102 N N . ILE A 1 524 ? -22.759 -6.498 21.938 1.00 89.25 524 ILE A N 1
ATOM 4103 C CA . ILE A 1 524 ? -22.409 -6.957 23.294 1.00 89.25 524 ILE A CA 1
ATOM 4104 C C . ILE A 1 524 ? -20.902 -6.813 23.522 1.00 89.25 524 ILE A C 1
ATOM 4106 O O . ILE A 1 524 ? -20.479 -6.189 24.495 1.00 89.25 524 ILE A O 1
ATOM 4110 N N . LEU A 1 525 ? -20.107 -7.363 22.602 1.00 87.94 525 LEU A N 1
ATOM 4111 C CA . LEU A 1 525 ? -18.648 -7.403 22.688 1.00 87.94 525 LEU A CA 1
ATOM 4112 C C . LEU A 1 525 ? -17.994 -6.012 22.576 1.00 87.94 525 LEU A C 1
ATOM 4114 O O . LEU A 1 525 ? -16.857 -5.848 23.009 1.00 87.94 525 LEU A O 1
ATOM 4118 N N . SER A 1 526 ? -18.689 -5.009 22.022 1.00 87.31 526 SER A N 1
ATOM 4119 C CA . SER A 1 526 ? -18.170 -3.642 21.871 1.00 87.31 526 SER A CA 1
ATOM 4120 C C . SER A 1 526 ? -18.547 -2.681 23.004 1.00 87.31 526 SER A C 1
ATOM 4122 O O . SER A 1 526 ? -17.821 -1.709 23.228 1.00 87.31 526 SER A O 1
ATOM 4124 N N . LEU A 1 527 ? -19.675 -2.911 23.694 1.00 82.44 527 LEU A N 1
ATOM 4125 C CA . LEU A 1 527 ? -20.206 -2.023 24.743 1.00 82.44 527 LEU A CA 1
ATOM 4126 C C . LEU A 1 527 ? -19.723 -2.358 26.162 1.00 82.44 527 LEU A C 1
ATOM 4128 O O . LEU A 1 527 ? -19.742 -1.479 27.035 1.00 82.44 527 LEU A O 1
ATOM 4132 N N . TRP A 1 528 ? -19.323 -3.608 26.396 1.00 82.31 528 TRP A N 1
ATOM 4133 C CA . TRP A 1 528 ? -18.917 -4.125 27.701 1.00 82.31 528 TRP A CA 1
ATOM 4134 C C . TRP A 1 528 ? -17.629 -4.938 27.574 1.00 82.31 528 TRP A C 1
ATOM 4136 O O . TRP A 1 528 ? -17.579 -5.916 26.834 1.00 82.31 528 TRP A O 1
ATOM 4146 N N . SER A 1 529 ? -16.603 -4.572 28.343 1.00 72.25 529 SER A N 1
ATOM 4147 C CA . SER A 1 529 ? -15.391 -5.377 28.504 1.00 72.25 529 SER A CA 1
ATOM 4148 C C . SER A 1 529 ? -15.718 -6.790 28.976 1.00 72.25 529 SER A C 1
ATOM 4150 O O . SER A 1 529 ? -16.591 -7.007 29.826 1.00 72.25 529 SER A O 1
ATOM 4152 N N . THR A 1 530 ? -14.978 -7.744 28.424 1.00 66.12 530 THR A N 1
ATOM 4153 C CA . THR A 1 530 ? -15.101 -9.187 28.643 1.00 66.12 530 THR A CA 1
ATOM 4154 C C . THR A 1 530 ? -14.182 -9.657 29.780 1.00 66.12 530 THR A C 1
ATOM 4156 O O . THR A 1 530 ? -13.628 -10.751 29.743 1.00 66.12 530 THR A O 1
ATOM 4159 N N . THR A 1 531 ? -13.999 -8.801 30.792 1.00 60.38 531 THR A N 1
ATOM 4160 C CA . THR A 1 531 ? -12.997 -8.916 31.860 1.00 60.38 531 THR A CA 1
ATOM 4161 C C . THR A 1 531 ? -13.208 -10.145 32.750 1.00 60.38 531 THR A C 1
ATOM 4163 O O . THR A 1 531 ? -14.047 -10.146 33.658 1.00 60.38 531 THR A O 1
ATOM 4166 N N . ALA A 1 532 ? -12.387 -11.172 32.541 1.00 51.62 532 ALA A N 1
ATOM 4167 C CA . ALA A 1 532 ? -12.289 -12.347 33.397 1.00 51.62 532 ALA A CA 1
ATOM 4168 C C . ALA A 1 532 ? -11.332 -12.075 34.578 1.00 51.62 532 ALA A C 1
ATOM 4170 O O . ALA A 1 532 ? -10.132 -12.334 34.528 1.00 51.62 532 ALA A O 1
ATOM 4171 N N . GLY A 1 533 ? -11.855 -11.523 35.676 1.00 48.44 533 GLY A N 1
ATOM 4172 C CA . GLY A 1 533 ? -11.054 -11.259 36.879 1.00 48.44 533 GLY A CA 1
ATOM 4173 C C . GLY A 1 533 ? -10.160 -10.016 36.771 1.00 48.44 533 GLY A C 1
ATOM 4174 O O . GLY A 1 533 ? -10.648 -8.933 36.464 1.00 48.44 533 GLY A O 1
ATOM 4175 N N . GLN A 1 534 ? -8.872 -10.151 37.109 1.00 47.66 534 GLN A N 1
ATOM 4176 C CA . GLN A 1 534 ? -7.904 -9.037 37.194 1.00 47.66 534 GLN A CA 1
ATOM 4177 C C . GLN A 1 534 ? -7.147 -8.757 35.878 1.00 47.66 534 GLN A C 1
ATOM 4179 O O . GLN A 1 534 ? -6.355 -7.817 35.837 1.00 47.66 534 GLN A O 1
ATOM 4184 N N . GLN A 1 535 ? -7.362 -9.537 34.809 1.00 49.81 535 GLN A N 1
ATOM 4185 C CA . GLN A 1 535 ? -6.757 -9.277 33.496 1.00 49.81 535 GLN A CA 1
ATOM 4186 C C . GLN A 1 535 ? -7.799 -8.743 32.495 1.00 49.81 535 GLN A C 1
ATOM 4188 O O . GLN A 1 535 ? -8.843 -9.371 32.303 1.00 49.81 535 GLN A O 1
ATOM 4193 N N . PRO A 1 536 ? -7.546 -7.589 31.844 1.00 54.91 536 PRO A N 1
ATOM 4194 C CA . PRO A 1 536 ? -8.431 -7.061 30.815 1.00 54.91 536 PRO A CA 1
ATOM 4195 C C . PRO A 1 536 ? -8.258 -7.828 29.500 1.00 54.91 536 PRO A C 1
ATOM 4197 O O . PRO A 1 536 ? -7.379 -7.527 28.697 1.00 54.91 536 PRO A O 1
ATOM 4200 N N . LEU A 1 537 ? -9.145 -8.792 29.264 1.00 59.84 537 LEU A N 1
ATOM 4201 C CA . LEU A 1 537 ? -9.416 -9.312 27.927 1.00 59.84 537 LEU A CA 1
ATOM 4202 C C . LEU A 1 537 ? -10.323 -8.311 27.200 1.00 59.84 537 LEU A C 1
ATOM 4204 O O . LEU A 1 537 ? -11.356 -7.903 27.733 1.00 59.84 537 LEU A O 1
ATOM 4208 N N . SER A 1 538 ? -9.936 -7.888 25.998 1.00 62.44 538 SER A N 1
ATOM 4209 C CA . SER A 1 538 ? -10.729 -6.970 25.177 1.00 62.44 538 SER A CA 1
ATOM 4210 C C . SER A 1 538 ? -10.585 -7.278 23.688 1.00 62.44 538 SER A C 1
ATOM 4212 O O . SER A 1 538 ? -9.578 -7.816 23.227 1.00 62.44 538 SER A O 1
ATOM 4214 N N . LEU A 1 539 ? -11.633 -6.945 22.937 1.00 72.62 539 LEU A N 1
ATOM 4215 C CA . LEU A 1 539 ? -11.620 -6.889 21.479 1.00 72.62 539 LEU A CA 1
ATOM 4216 C C . LEU A 1 539 ? -11.557 -5.415 21.063 1.00 72.62 539 LEU A C 1
ATOM 4218 O O . LEU A 1 539 ? -12.044 -4.541 21.782 1.00 72.62 539 LEU A O 1
ATOM 4222 N N . ASP A 1 540 ? -10.969 -5.123 19.903 1.00 79.06 540 ASP A N 1
ATOM 4223 C CA . ASP A 1 540 ? -10.909 -3.754 19.391 1.00 79.06 540 ASP A CA 1
ATOM 4224 C C . ASP A 1 540 ? -12.317 -3.300 18.957 1.00 79.06 540 ASP A C 1
ATOM 4226 O O . ASP A 1 540 ? -12.788 -3.623 17.862 1.00 79.06 540 ASP A O 1
ATOM 4230 N N . SER A 1 541 ? -13.000 -2.554 19.836 1.00 82.81 541 SER A N 1
ATOM 4231 C CA . SER A 1 541 ? -14.366 -2.068 19.607 1.00 82.81 541 SER A CA 1
ATOM 4232 C C . SER A 1 541 ? -14.504 -1.227 18.337 1.00 82.81 541 SER A C 1
ATOM 4234 O O . SER A 1 541 ? -15.589 -1.208 17.761 1.00 82.81 541 SER A O 1
ATOM 4236 N N . TRP A 1 542 ? -13.451 -0.543 17.872 1.00 86.00 542 TRP A N 1
ATOM 4237 C CA . TRP A 1 542 ? -13.498 0.197 16.608 1.00 86.00 542 TRP A CA 1
ATOM 4238 C C . TRP A 1 542 ? -13.541 -0.769 15.420 1.00 86.00 542 TRP A C 1
ATOM 4240 O O . TRP A 1 542 ? -14.410 -0.635 14.556 1.00 86.00 542 TRP A O 1
ATOM 4250 N N . LEU A 1 543 ? -12.657 -1.771 15.421 1.00 79.81 543 LEU A N 1
ATOM 4251 C CA . LEU A 1 543 ? -12.541 -2.762 14.352 1.00 79.81 543 LEU A CA 1
ATOM 4252 C C . LEU A 1 543 ? -13.825 -3.589 14.205 1.00 79.81 543 LEU A C 1
ATOM 4254 O O . LEU A 1 543 ? -14.394 -3.657 13.116 1.00 79.81 543 LEU A O 1
ATOM 4258 N N . ILE A 1 544 ? -14.315 -4.180 15.302 1.00 85.94 544 ILE A N 1
ATOM 4259 C CA . ILE A 1 544 ? -15.467 -5.096 15.245 1.00 85.94 544 ILE A CA 1
ATOM 4260 C C . ILE A 1 544 ? -16.764 -4.364 14.877 1.00 85.94 544 ILE A C 1
ATOM 4262 O O . ILE A 1 544 ? -17.563 -4.880 14.096 1.00 85.94 544 ILE A O 1
ATOM 4266 N N . THR A 1 545 ? -16.962 -3.133 15.369 1.00 89.19 545 THR A N 1
ATOM 4267 C CA . THR A 1 545 ? -18.153 -2.340 15.023 1.00 89.19 545 THR A CA 1
ATOM 4268 C C . THR A 1 545 ? -18.078 -1.775 13.609 1.00 89.19 545 THR A C 1
ATOM 4270 O O . THR A 1 545 ? -19.095 -1.769 12.923 1.00 89.19 545 THR A O 1
ATOM 4273 N N . GLY A 1 546 ? -16.894 -1.367 13.137 1.00 85.94 546 GLY A N 1
ATOM 4274 C CA . GLY A 1 546 ? -16.689 -0.916 11.759 1.00 85.94 546 GLY A CA 1
ATOM 4275 C C . GLY A 1 546 ? -16.967 -2.031 10.751 1.00 85.94 546 GLY A C 1
ATOM 4276 O O . GLY A 1 546 ? -17.727 -1.830 9.805 1.00 85.94 546 GLY A O 1
ATOM 4277 N N . TYR A 1 547 ? -16.445 -3.232 11.011 1.00 83.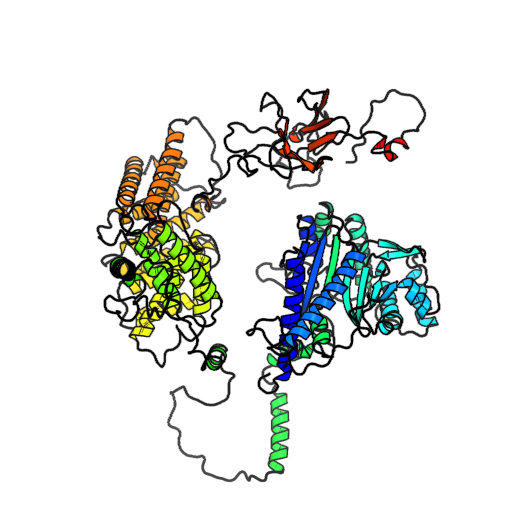56 547 TYR A N 1
ATOM 4278 C CA . TYR A 1 547 ? -16.722 -4.424 10.210 1.00 83.56 547 TYR A CA 1
ATOM 4279 C C . TYR A 1 547 ? -18.221 -4.768 10.190 1.00 83.56 547 TYR A C 1
ATOM 4281 O O . TYR A 1 547 ? -18.819 -4.949 9.129 1.00 83.56 547 TYR A O 1
ATOM 4289 N N . ALA A 1 548 ? -18.876 -4.786 11.355 1.00 86.19 548 ALA A N 1
ATOM 4290 C CA . ALA A 1 548 ? -20.313 -5.031 11.417 1.00 86.19 548 ALA A CA 1
ATOM 4291 C C . ALA A 1 548 ? -21.127 -3.936 10.699 1.00 86.19 548 ALA A C 1
ATOM 4293 O O . ALA A 1 548 ? -22.118 -4.250 10.045 1.00 86.19 548 ALA A O 1
ATOM 4294 N N . LEU A 1 549 ? -20.705 -2.668 10.726 1.00 86.62 549 LEU A N 1
ATOM 4295 C CA . LEU A 1 549 ? -21.353 -1.613 9.940 1.00 86.62 549 LEU A CA 1
ATOM 4296 C C . LEU A 1 549 ? -21.194 -1.838 8.432 1.00 86.62 549 LEU A C 1
ATOM 4298 O O . LEU A 1 549 ? -22.178 -1.684 7.711 1.00 86.62 549 LEU A O 1
ATOM 4302 N N . GLN A 1 550 ? -20.036 -2.298 7.953 1.00 81.88 550 GLN A N 1
ATOM 4303 C CA . GLN A 1 550 ? -19.855 -2.683 6.546 1.00 81.88 550 GLN A CA 1
ATOM 4304 C C . GLN A 1 550 ? -20.785 -3.842 6.146 1.00 81.88 550 GLN A C 1
ATOM 4306 O O . GLN A 1 550 ? -21.434 -3.777 5.103 1.00 81.88 550 GLN A O 1
ATOM 4311 N N . HIS A 1 551 ? -20.957 -4.855 7.003 1.00 77.25 551 HIS A N 1
ATOM 4312 C CA . HIS A 1 551 ? -21.939 -5.925 6.769 1.00 77.25 551 HIS A CA 1
ATOM 4313 C C . HIS A 1 551 ? -23.392 -5.445 6.828 1.00 77.25 551 HIS A C 1
ATOM 4315 O O . HIS A 1 551 ? -24.256 -6.010 6.158 1.00 77.25 551 HIS A O 1
ATOM 4321 N N . SER A 1 552 ? -23.674 -4.367 7.564 1.00 73.50 552 SER A N 1
ATOM 4322 C CA . SER A 1 552 ? -24.999 -3.741 7.598 1.00 73.50 552 SER A CA 1
ATOM 4323 C C . SER A 1 552 ? -25.369 -2.997 6.303 1.00 73.50 552 SER A C 1
ATOM 4325 O O . SER A 1 552 ? -26.512 -2.556 6.171 1.00 73.50 552 SER A O 1
ATOM 4327 N N . LEU A 1 553 ? -24.433 -2.854 5.354 1.00 64.81 553 LEU A N 1
ATOM 4328 C CA . LEU A 1 553 ? -24.686 -2.340 4.002 1.00 64.81 553 LEU A CA 1
ATOM 4329 C C . LEU A 1 553 ? -25.213 -3.425 3.044 1.00 64.81 553 LEU A C 1
ATOM 4331 O O . LEU A 1 553 ? -25.667 -3.098 1.954 1.00 64.81 553 LEU A O 1
ATOM 4335 N N . ALA A 1 554 ? -25.181 -4.709 3.423 1.00 57.03 554 ALA A N 1
ATOM 4336 C CA . ALA A 1 554 ? -25.847 -5.759 2.654 1.00 57.03 554 ALA A CA 1
ATOM 4337 C C . ALA A 1 554 ? -27.380 -5.710 2.886 1.00 57.03 554 ALA A C 1
ATOM 4339 O O . ALA A 1 554 ? -27.826 -5.631 4.037 1.00 57.03 554 ALA A O 1
ATOM 4340 N N . PRO A 1 555 ? -28.206 -5.798 1.826 1.00 51.56 555 PRO A N 1
ATOM 4341 C CA . PRO A 1 555 ? -29.631 -5.421 1.855 1.00 51.56 555 PRO A CA 1
ATOM 4342 C C . PRO A 1 555 ? -30.515 -6.270 2.791 1.00 51.56 555 PRO A C 1
ATOM 4344 O O . PRO A 1 555 ? -31.513 -5.786 3.337 1.00 51.56 555 PRO A O 1
ATOM 4347 N N . ALA A 1 556 ? -30.141 -7.530 3.031 1.00 55.88 556 ALA A N 1
ATOM 4348 C CA . ALA A 1 556 ? -31.011 -8.540 3.637 1.00 55.88 556 ALA A CA 1
ATOM 4349 C C . ALA A 1 556 ? -31.506 -8.240 5.073 1.00 55.88 556 ALA A C 1
ATOM 4351 O O . ALA A 1 556 ? -32.573 -8.726 5.458 1.00 55.88 556 ALA A O 1
ATOM 4352 N N . VAL A 1 557 ? -30.767 -7.469 5.891 1.00 63.09 557 VAL A N 1
ATOM 4353 C CA . VAL A 1 557 ? -31.099 -7.292 7.328 1.00 63.09 557 VAL A CA 1
ATOM 4354 C C . VAL A 1 557 ? -31.733 -5.953 7.684 1.00 63.09 557 VAL A C 1
ATOM 4356 O O . VAL A 1 557 ? -32.614 -5.942 8.546 1.00 63.09 557 VAL A O 1
ATOM 4359 N N . PHE A 1 558 ? -31.333 -4.856 7.040 1.00 65.88 558 PHE A N 1
ATOM 4360 C CA . PHE A 1 558 ? -31.760 -3.503 7.427 1.00 65.88 558 PHE A CA 1
ATOM 4361 C C . PHE A 1 558 ? -32.561 -2.754 6.346 1.00 65.88 558 PHE A C 1
ATOM 4363 O O . PHE A 1 558 ? -33.065 -1.676 6.641 1.00 65.88 558 PHE A O 1
ATOM 4370 N N . GLN A 1 559 ? -32.719 -3.314 5.136 1.00 55.97 559 GLN A N 1
ATOM 4371 C CA . GLN A 1 559 ? -33.471 -2.689 4.029 1.00 55.97 559 GLN A CA 1
ATOM 4372 C C . GLN A 1 559 ? -34.690 -3.496 3.536 1.00 55.97 559 GLN A C 1
ATOM 4374 O O . GLN A 1 559 ? -35.535 -2.939 2.840 1.00 55.97 559 GLN A O 1
ATOM 4379 N N . SER A 1 560 ? -34.829 -4.782 3.889 1.00 50.25 560 SER A N 1
ATOM 4380 C CA . SER A 1 560 ? -35.969 -5.616 3.460 1.00 50.25 560 SER A CA 1
ATOM 4381 C C . SER A 1 560 ? -37.294 -5.170 4.110 1.00 50.25 560 SER A C 1
ATOM 4383 O O . SER A 1 560 ? -37.675 -5.625 5.193 1.00 50.25 560 SER A O 1
ATOM 4385 N N . LEU A 1 561 ? -37.985 -4.241 3.443 1.00 47.31 561 LEU A N 1
ATOM 4386 C CA . LEU A 1 561 ? -39.201 -3.581 3.931 1.00 47.31 561 LEU A CA 1
ATOM 4387 C C . LEU A 1 561 ? -40.504 -4.337 3.609 1.00 47.31 561 LEU A C 1
ATOM 4389 O O . LEU A 1 561 ? -41.498 -4.126 4.299 1.00 47.31 561 LEU A O 1
ATOM 4393 N N . ASN A 1 562 ? -40.508 -5.239 2.621 1.00 44.09 562 ASN A N 1
ATOM 4394 C CA . ASN A 1 562 ? -41.752 -5.822 2.090 1.00 44.09 562 ASN A CA 1
ATOM 4395 C C . ASN A 1 562 ? -42.280 -7.052 2.856 1.00 44.09 562 ASN A C 1
ATOM 4397 O O . ASN A 1 562 ? -43.480 -7.296 2.827 1.00 44.09 562 ASN A O 1
ATOM 4401 N N . ASN A 1 563 ? -41.419 -7.806 3.557 1.00 47.81 563 ASN A N 1
ATOM 4402 C CA . ASN A 1 563 ? -41.783 -9.097 4.179 1.00 47.81 563 ASN A CA 1
ATOM 4403 C C . ASN A 1 563 ? -41.619 -9.148 5.713 1.00 47.81 563 ASN A C 1
ATOM 4405 O O . ASN A 1 563 ? -41.762 -10.214 6.307 1.00 47.81 563 ASN A O 1
ATOM 4409 N N . ARG A 1 564 ? -41.299 -8.029 6.375 1.00 57.62 564 ARG A N 1
ATOM 4410 C CA . ARG A 1 564 ? -41.107 -7.974 7.838 1.00 57.62 564 ARG A CA 1
ATOM 4411 C C . ARG A 1 564 ? -42.220 -7.202 8.522 1.00 57.62 564 ARG A C 1
ATOM 4413 O O . ARG A 1 564 ? -42.669 -6.177 8.019 1.00 57.62 564 ARG A O 1
ATOM 4420 N N . THR A 1 565 ? -42.604 -7.634 9.718 1.00 64.38 565 THR A N 1
ATOM 4421 C CA . THR A 1 565 ? -43.508 -6.852 10.562 1.00 64.38 565 THR A CA 1
ATOM 4422 C C . THR A 1 565 ? -42.829 -5.548 11.000 1.00 64.38 565 THR A C 1
ATOM 4424 O O . THR A 1 565 ? -41.616 -5.504 11.229 1.00 64.38 565 THR A O 1
ATOM 4427 N N . ALA A 1 566 ? -43.612 -4.484 11.212 1.00 67.19 566 ALA A N 1
ATOM 4428 C CA . ALA A 1 566 ? -43.098 -3.196 11.702 1.00 67.19 566 ALA A CA 1
ATOM 4429 C C . ALA A 1 566 ? -42.275 -3.330 13.007 1.00 67.19 566 ALA A C 1
ATOM 4431 O O . ALA A 1 566 ? -41.335 -2.578 13.254 1.00 67.19 566 ALA A O 1
ATOM 4432 N N . LYS A 1 567 ? -42.590 -4.346 13.821 1.00 68.12 567 LYS A N 1
ATOM 4433 C CA . LYS A 1 567 ? -41.903 -4.710 15.068 1.00 68.12 567 LYS A CA 1
ATOM 4434 C C . LYS A 1 567 ? -40.482 -5.252 14.841 1.00 68.12 567 LYS A C 1
ATOM 4436 O O . LYS A 1 567 ? -39.594 -4.967 15.640 1.00 68.12 567 LYS A O 1
ATOM 4441 N N . GLU A 1 568 ? -40.257 -6.016 13.773 1.00 69.12 568 GLU A N 1
ATOM 4442 C CA . GLU A 1 568 ? -38.940 -6.569 13.412 1.00 69.12 568 GLU A CA 1
ATOM 4443 C C . GLU A 1 568 ? -38.058 -5.523 12.727 1.00 69.12 568 GLU A C 1
ATOM 4445 O O . GLU A 1 568 ? -36.865 -5.437 13.014 1.00 69.12 568 GLU A O 1
ATOM 4450 N N . GLN A 1 569 ? -38.654 -4.680 11.877 1.00 73.62 569 GLN A N 1
ATOM 4451 C CA . GLN A 1 569 ? -37.979 -3.522 11.281 1.00 73.62 569 GLN A CA 1
ATOM 4452 C C . GLN A 1 569 ? -37.482 -2.559 12.371 1.00 73.62 569 GLN A C 1
ATOM 4454 O O . GLN A 1 569 ? -36.318 -2.160 12.372 1.00 73.62 569 GLN A O 1
ATOM 4459 N N . PHE A 1 570 ? -38.335 -2.263 13.357 1.00 77.62 570 PHE A N 1
ATOM 4460 C CA . PHE A 1 570 ? -37.986 -1.453 14.523 1.00 77.62 570 PHE A CA 1
ATOM 4461 C C . PHE A 1 570 ? -36.811 -2.035 15.325 1.00 77.62 570 PHE A C 1
ATOM 4463 O O . PHE A 1 570 ? -35.883 -1.306 15.678 1.00 77.62 570 PHE A O 1
ATOM 4470 N N . ALA A 1 571 ? -36.821 -3.347 15.588 1.00 76.06 571 ALA A N 1
ATOM 4471 C CA . ALA A 1 571 ? -35.743 -4.020 16.312 1.00 76.06 571 ALA A CA 1
ATOM 4472 C C . ALA A 1 571 ? -34.406 -3.954 15.552 1.00 76.06 571 ALA A C 1
ATOM 4474 O O . ALA A 1 571 ? -33.376 -3.642 16.148 1.00 76.06 571 ALA A O 1
ATOM 4475 N N . ALA A 1 572 ? -34.422 -4.176 14.233 1.00 79.06 572 ALA A N 1
ATOM 4476 C CA . ALA A 1 572 ? -33.229 -4.068 13.398 1.00 79.06 572 ALA A CA 1
ATOM 4477 C C . ALA A 1 572 ? -32.668 -2.631 13.378 1.00 79.06 572 ALA A C 1
ATOM 4479 O O . ALA A 1 572 ? -31.481 -2.431 13.638 1.00 79.06 572 ALA A O 1
ATOM 4480 N N . LEU A 1 573 ? -33.510 -1.615 13.152 1.00 80.75 573 LEU A N 1
ATOM 4481 C CA . LEU A 1 573 ? -33.076 -0.211 13.159 1.00 80.75 573 LEU A CA 1
ATOM 4482 C C . LEU A 1 573 ? -32.529 0.230 14.528 1.00 80.75 573 LEU A C 1
ATOM 4484 O O . LEU A 1 573 ? -31.542 0.963 14.579 1.00 80.75 573 LEU A O 1
ATOM 4488 N N . SER A 1 574 ? -33.103 -0.254 15.636 1.00 83.88 574 SER A N 1
ATOM 4489 C CA . SER A 1 574 ? -32.566 -0.002 16.981 1.00 83.88 574 SER A CA 1
ATOM 4490 C C . SER A 1 574 ? -31.150 -0.571 17.147 1.00 83.88 574 SER A C 1
ATOM 4492 O O . SER A 1 574 ? -30.247 0.158 17.568 1.00 83.88 574 SER A O 1
ATOM 4494 N N . VAL A 1 575 ? -30.912 -1.828 16.744 1.00 86.19 575 VAL A N 1
ATOM 4495 C CA . VAL A 1 575 ? -29.574 -2.452 16.797 1.00 86.19 575 VAL A CA 1
ATOM 4496 C C . VAL A 1 575 ? -28.571 -1.700 15.913 1.00 86.19 575 VAL A C 1
ATOM 4498 O O . VAL A 1 575 ? -27.463 -1.421 16.373 1.00 86.19 575 VAL A O 1
ATOM 4501 N N . ARG A 1 576 ? -28.956 -1.284 14.693 1.00 87.19 576 ARG A N 1
ATOM 4502 C CA . ARG A 1 576 ? -28.091 -0.467 13.817 1.00 87.19 576 ARG A CA 1
ATOM 4503 C C . ARG A 1 576 ? -27.713 0.861 14.480 1.00 87.19 576 ARG A C 1
ATOM 4505 O O . ARG A 1 576 ? -26.534 1.199 14.521 1.00 87.19 576 ARG A O 1
ATOM 4512 N N . ASN A 1 577 ? -28.680 1.583 15.050 1.00 89.44 577 ASN A N 1
ATOM 4513 C CA . ASN A 1 577 ? -28.428 2.859 15.729 1.00 89.44 577 ASN A CA 1
ATOM 4514 C C . ASN A 1 577 ? -27.447 2.707 16.904 1.00 89.44 577 ASN A C 1
ATOM 4516 O O . ASN A 1 577 ? -26.557 3.542 17.078 1.00 89.44 577 ASN A O 1
ATOM 4520 N N . HIS A 1 578 ? -27.576 1.632 17.687 1.00 89.12 578 HIS A N 1
ATOM 4521 C CA . HIS A 1 578 ? -26.650 1.325 18.778 1.00 89.12 578 HIS A CA 1
ATOM 4522 C C . HIS A 1 578 ? -25.244 0.968 18.270 1.00 89.12 578 HIS A C 1
ATOM 4524 O O . HIS A 1 578 ? -24.260 1.387 18.879 1.00 89.12 578 HIS A O 1
ATOM 4530 N N . LEU A 1 579 ? -25.139 0.259 17.143 1.00 90.75 579 LEU A N 1
ATOM 4531 C CA . LEU A 1 579 ? -23.864 -0.077 16.510 1.00 90.75 579 LEU A CA 1
ATOM 4532 C C . LEU A 1 579 ? -23.147 1.171 15.965 1.00 90.75 579 LEU A C 1
ATOM 4534 O O . LEU A 1 579 ? -21.971 1.368 16.266 1.00 90.75 579 LEU A O 1
ATOM 4538 N N . CYS A 1 580 ? -23.861 2.060 15.260 1.00 92.62 580 CYS A N 1
ATOM 4539 C CA . CYS A 1 580 ? -23.330 3.357 14.816 1.00 92.62 580 CYS A CA 1
ATOM 4540 C C . CYS A 1 580 ? -22.815 4.187 16.001 1.00 92.62 580 CYS A C 1
ATOM 4542 O O . CYS A 1 580 ? -21.715 4.734 15.950 1.00 92.62 580 CYS A O 1
ATOM 4544 N N . LEU A 1 581 ? -23.586 4.244 17.093 1.00 92.19 581 LEU A N 1
ATOM 4545 C CA . LEU A 1 581 ? -23.201 4.970 18.301 1.00 92.19 581 LEU A CA 1
ATOM 4546 C C . LEU A 1 581 ? -21.952 4.359 18.960 1.00 92.19 581 LEU A C 1
ATOM 4548 O O . LEU A 1 581 ? -21.018 5.087 19.290 1.00 92.19 581 LEU A O 1
ATOM 4552 N N . SER A 1 582 ? -21.899 3.029 19.102 1.00 91.12 582 SER A N 1
ATOM 4553 C CA . SER A 1 582 ? -20.733 2.324 19.652 1.00 91.12 582 SER A CA 1
ATOM 4554 C C . SER A 1 582 ? -19.477 2.520 18.800 1.00 91.12 582 SER A C 1
ATOM 4556 O O . SER A 1 582 ? -18.382 2.610 19.354 1.00 91.12 582 SER A O 1
ATOM 4558 N N . HIS A 1 583 ? -19.619 2.607 17.475 1.00 93.44 583 HIS A N 1
ATOM 4559 C CA . HIS A 1 583 ? -18.505 2.894 16.577 1.00 93.44 583 HIS A CA 1
ATOM 4560 C C . HIS A 1 583 ? -17.997 4.330 16.761 1.00 93.44 583 HIS A C 1
ATOM 4562 O O . HIS A 1 583 ? -16.803 4.531 16.969 1.00 93.44 583 HIS A O 1
ATOM 4568 N N . LEU A 1 584 ? -18.890 5.328 16.803 1.00 92.06 584 LEU A N 1
ATOM 4569 C CA . LEU A 1 584 ? -18.504 6.727 17.039 1.00 92.06 584 LEU A CA 1
ATOM 4570 C C . LEU A 1 584 ? -17.870 6.950 18.421 1.00 92.06 584 LEU A C 1
ATOM 4572 O O . LEU A 1 584 ? -16.919 7.728 18.526 1.00 92.06 584 LEU A O 1
ATOM 4576 N N . HIS A 1 585 ? -18.328 6.245 19.465 1.00 90.31 585 HIS A N 1
ATOM 4577 C CA . HIS A 1 585 ? -17.648 6.226 20.767 1.00 90.31 585 HIS A CA 1
ATOM 4578 C C . HIS A 1 585 ? -16.175 5.815 20.610 1.00 90.31 585 HIS A C 1
ATOM 4580 O O . HIS A 1 585 ? -15.285 6.509 21.107 1.00 90.31 585 HIS A O 1
ATOM 4586 N N . ALA A 1 586 ? -15.918 4.726 19.876 1.00 83.25 586 ALA A N 1
ATOM 4587 C CA . ALA A 1 586 ? -14.574 4.220 19.625 1.00 83.25 586 ALA A CA 1
ATOM 4588 C C . ALA A 1 586 ? -13.742 5.164 18.733 1.00 83.25 586 ALA A C 1
ATOM 4590 O O . ALA A 1 586 ? -12.567 5.381 19.015 1.00 83.25 586 ALA A O 1
ATOM 4591 N N . CYS A 1 587 ? -14.325 5.786 17.702 1.00 83.62 587 CYS A N 1
ATOM 4592 C CA . CYS A 1 587 ? -13.640 6.773 16.853 1.00 83.62 587 CYS A CA 1
ATOM 4593 C C . CYS A 1 587 ? -13.184 8.014 17.640 1.00 83.62 587 CYS A C 1
ATOM 4595 O O . CYS A 1 587 ? -12.080 8.520 17.432 1.00 83.62 587 CYS A O 1
ATOM 4597 N N . ILE A 1 588 ? -14.016 8.507 18.564 1.00 81.94 588 ILE A N 1
ATOM 4598 C CA . ILE A 1 588 ? -13.684 9.678 19.388 1.00 81.94 588 ILE A CA 1
ATOM 4599 C C . ILE A 1 588 ? -12.615 9.338 20.433 1.00 81.94 588 ILE A C 1
ATOM 4601 O O . ILE A 1 588 ? -11.676 10.118 20.595 1.00 81.94 588 ILE A O 1
ATOM 4605 N N . SER A 1 589 ? -12.700 8.179 21.095 1.00 73.00 589 SER A N 1
ATOM 4606 C CA . SER A 1 589 ? -11.720 7.774 22.115 1.00 73.00 589 SER A CA 1
ATOM 4607 C C . SER A 1 589 ? -10.364 7.362 21.524 1.00 73.00 589 SER A C 1
ATOM 4609 O O . SER A 1 589 ? -9.326 7.797 22.019 1.00 73.00 589 SER A O 1
ATOM 4611 N N . THR A 1 590 ? -10.352 6.582 20.437 1.00 72.38 590 THR A N 1
ATOM 4612 C CA . THR A 1 590 ? -9.121 6.072 19.788 1.00 72.38 590 THR A CA 1
ATOM 4613 C C . THR A 1 590 ? -8.542 7.003 18.724 1.00 72.38 590 THR A C 1
ATOM 4615 O O . THR A 1 590 ? -7.501 6.704 18.143 1.00 72.38 590 THR A O 1
ATOM 4618 N N . ARG A 1 591 ? -9.210 8.129 18.447 1.00 73.81 591 ARG A N 1
ATOM 4619 C CA . ARG A 1 591 ? -8.873 9.108 17.400 1.00 73.81 591 ARG A CA 1
ATOM 4620 C C . ARG A 1 591 ? -8.984 8.622 15.941 1.00 73.81 591 ARG A C 1
ATOM 4622 O O . ARG A 1 591 ? -8.684 9.412 15.039 1.00 73.81 591 ARG A O 1
ATOM 4629 N N . ARG A 1 592 ? -9.470 7.402 15.694 1.00 75.25 592 ARG A N 1
ATOM 4630 C CA . ARG A 1 592 ? -9.630 6.794 14.356 1.00 75.25 592 ARG A CA 1
ATOM 4631 C C . ARG A 1 592 ? -10.819 7.360 13.557 1.00 75.25 592 ARG A C 1
ATOM 4633 O O . ARG A 1 592 ? -11.676 8.058 14.102 1.00 75.25 592 ARG A O 1
ATOM 4640 N N . THR A 1 593 ? -10.857 7.066 12.258 1.00 82.75 593 THR A N 1
ATOM 4641 C CA . THR A 1 593 ? -11.933 7.447 11.322 1.00 82.75 593 THR A CA 1
ATOM 4642 C C . THR A 1 593 ? -13.186 6.588 11.511 1.00 82.75 593 THR A C 1
ATOM 4644 O O . THR A 1 593 ? -13.100 5.458 11.980 1.00 82.75 593 THR A O 1
ATOM 4647 N N . ALA A 1 594 ? -14.362 7.117 11.182 1.00 86.81 594 ALA A N 1
ATOM 4648 C CA . ALA A 1 594 ? -15.637 6.410 11.262 1.00 86.81 594 ALA A CA 1
ATOM 4649 C C . ALA A 1 594 ? -16.064 5.851 9.899 1.00 86.81 594 ALA A C 1
ATOM 4651 O O . ALA A 1 594 ? -15.910 6.515 8.878 1.00 86.81 594 ALA A O 1
ATOM 4652 N N . VAL A 1 595 ? -16.667 4.660 9.910 1.00 86.88 595 VAL A N 1
ATOM 4653 C CA . VAL A 1 595 ? -17.402 4.078 8.767 1.00 86.88 595 VAL A CA 1
ATOM 4654 C C . VAL A 1 595 ? -18.813 4.683 8.638 1.00 86.88 595 VAL A C 1
ATOM 4656 O O . VAL A 1 595 ? -19.415 4.642 7.570 1.00 86.88 595 VAL A O 1
ATOM 4659 N N . VAL A 1 596 ? -19.343 5.252 9.727 1.00 87.88 596 VAL A N 1
ATOM 4660 C CA . VAL A 1 596 ? -20.662 5.907 9.781 1.00 87.88 596 VAL A CA 1
ATOM 4661 C C . VAL A 1 596 ? -20.678 7.148 8.885 1.00 87.88 596 VAL A C 1
ATOM 4663 O O . VAL A 1 596 ? -19.752 7.956 8.928 1.00 87.88 596 VAL A O 1
ATOM 4666 N N . THR A 1 597 ? -21.755 7.323 8.122 1.00 87.00 597 THR A N 1
ATOM 4667 C CA . THR A 1 597 ? -21.972 8.462 7.218 1.00 87.00 597 THR A CA 1
ATOM 4668 C C . THR A 1 597 ? -23.098 9.378 7.705 1.00 87.00 597 THR A C 1
ATOM 4670 O O . THR A 1 597 ? -23.907 8.998 8.554 1.00 87.00 597 THR A O 1
ATOM 4673 N N . SER A 1 598 ? -23.231 10.568 7.112 1.00 83.75 598 SER A N 1
ATOM 4674 C CA . SER A 1 598 ? -24.393 11.443 7.335 1.00 83.75 598 SER A CA 1
ATOM 4675 C C . SER A 1 598 ? -25.724 10.741 7.014 1.00 83.75 598 SER A C 1
ATOM 4677 O O . SER A 1 598 ? -26.688 10.895 7.765 1.00 83.75 598 SER A O 1
ATOM 4679 N N . SER A 1 599 ? -25.760 9.894 5.977 1.00 82.69 599 SER A N 1
ATOM 4680 C CA . SER A 1 599 ? -26.935 9.092 5.609 1.00 82.69 599 SER A CA 1
ATOM 4681 C C . SER A 1 599 ? -27.361 8.115 6.712 1.00 82.69 599 SER A C 1
ATOM 4683 O O . SER A 1 599 ? -28.557 7.875 6.879 1.00 82.69 599 SER A O 1
ATOM 4685 N N . ASP A 1 600 ? -26.430 7.570 7.501 1.00 84.56 600 ASP A N 1
ATOM 4686 C CA . ASP A 1 600 ? -26.761 6.713 8.649 1.00 84.56 600 ASP A CA 1
ATOM 4687 C C . ASP A 1 600 ? -27.431 7.510 9.777 1.00 84.56 600 ASP A C 1
ATOM 4689 O O . ASP A 1 600 ? -28.357 7.028 10.436 1.00 84.56 600 ASP A O 1
ATOM 4693 N N . ILE A 1 601 ? -27.006 8.761 9.978 1.00 87.94 601 ILE A N 1
ATOM 4694 C CA . ILE A 1 601 ? -27.618 9.674 10.951 1.00 87.94 601 ILE A CA 1
ATOM 4695 C C . ILE A 1 601 ? -29.034 10.062 10.510 1.00 87.94 601 ILE A C 1
ATOM 4697 O O . ILE A 1 601 ? -29.913 10.231 11.357 1.00 87.94 601 ILE A O 1
ATOM 4701 N N . GLU A 1 602 ? -29.296 10.173 9.209 1.00 83.75 602 GLU A N 1
ATOM 4702 C CA . GLU A 1 602 ? -30.644 10.402 8.680 1.00 83.75 602 GLU A CA 1
ATOM 4703 C C . GLU A 1 602 ? -31.529 9.159 8.786 1.00 83.75 602 GLU A C 1
ATOM 4705 O O . GLU A 1 602 ? -32.642 9.256 9.311 1.00 83.75 602 GLU A O 1
ATOM 4710 N N . LEU A 1 603 ? -31.008 7.985 8.413 1.00 82.19 603 LEU A N 1
ATOM 4711 C CA . LEU A 1 603 ? -31.676 6.691 8.581 1.00 82.19 603 LEU A CA 1
ATOM 4712 C C . LEU A 1 603 ? -32.103 6.465 10.040 1.00 82.19 603 LEU A C 1
ATOM 4714 O O . LEU A 1 603 ? -33.236 6.053 10.297 1.00 82.19 603 LEU A O 1
ATOM 4718 N N . SER A 1 604 ? -31.255 6.834 11.008 1.00 83.12 604 SER A N 1
ATOM 4719 C CA . SER A 1 604 ? -31.566 6.699 12.439 1.00 83.12 604 SER A CA 1
ATOM 4720 C C . SER A 1 604 ? -32.848 7.424 12.872 1.00 83.12 604 SER A C 1
ATOM 4722 O O . SER A 1 604 ? -33.533 6.978 13.798 1.00 83.12 604 SER A O 1
ATOM 4724 N N . ARG A 1 605 ? -33.221 8.512 12.178 1.00 83.00 605 ARG A N 1
ATOM 4725 C CA . ARG A 1 605 ? -34.415 9.320 12.476 1.00 83.00 605 ARG A CA 1
ATOM 4726 C C . ARG A 1 605 ? -35.708 8.634 12.048 1.00 83.00 605 ARG A C 1
ATOM 4728 O O . ARG A 1 605 ? -36.745 8.942 12.628 1.00 83.00 605 ARG A O 1
ATOM 4735 N N . GLN A 1 606 ? -35.670 7.682 11.110 1.00 79.25 606 GLN A N 1
ATOM 4736 C CA . GLN A 1 606 ? -36.863 6.932 10.688 1.00 79.25 606 GLN A CA 1
ATOM 4737 C C . GLN A 1 606 ? -37.523 6.199 11.864 1.00 79.25 606 GLN A C 1
ATOM 4739 O O . GLN A 1 606 ? -38.748 6.123 11.943 1.00 79.25 606 GLN A O 1
ATOM 4744 N N . LEU A 1 607 ? -36.725 5.746 12.838 1.00 77.81 607 LEU A N 1
ATOM 4745 C CA . LEU A 1 607 ? -37.220 5.098 14.051 1.00 77.81 607 LEU A CA 1
ATOM 4746 C C . LEU A 1 607 ? -38.168 6.020 14.845 1.00 77.81 607 LEU A C 1
ATOM 4748 O O . LEU A 1 607 ? -39.175 5.546 15.368 1.00 77.81 607 LEU A O 1
ATOM 4752 N N . LEU A 1 608 ? -37.931 7.336 14.861 1.00 79.62 608 LEU A N 1
ATOM 4753 C CA . LEU A 1 608 ? -38.802 8.321 15.525 1.00 79.62 608 LEU A CA 1
ATOM 4754 C C . LEU A 1 608 ? -40.183 8.445 14.863 1.00 79.62 608 LEU A C 1
ATOM 4756 O O . LEU A 1 608 ? -41.157 8.771 15.535 1.00 79.62 608 LEU A O 1
ATOM 4760 N N . ASN A 1 609 ? -40.273 8.154 13.564 1.00 72.12 609 ASN A N 1
ATOM 4761 C CA . ASN A 1 609 ? -41.514 8.231 12.792 1.00 72.12 609 ASN A CA 1
ATOM 4762 C C . ASN A 1 609 ? -42.343 6.933 12.878 1.00 72.12 609 ASN A C 1
ATOM 4764 O O . ASN A 1 609 ? -43.499 6.914 12.472 1.00 72.12 609 ASN A O 1
ATOM 4768 N N . SER A 1 610 ? -41.780 5.849 13.428 1.00 67.06 610 SER A N 1
ATOM 4769 C CA . SER A 1 610 ? -42.377 4.498 13.430 1.00 67.06 610 SER A CA 1
ATOM 4770 C C . SER A 1 610 ? -43.606 4.303 14.338 1.00 67.06 610 SER A C 1
ATOM 4772 O O . SER A 1 610 ? -44.106 3.183 14.458 1.00 67.06 610 SER A O 1
ATOM 4774 N N . GLY A 1 611 ? -44.036 5.332 15.079 1.00 62.22 611 GLY A N 1
ATOM 4775 C CA . GLY A 1 611 ? -45.105 5.260 16.093 1.00 62.22 611 GLY A CA 1
ATOM 4776 C C . GLY A 1 611 ? -44.798 4.378 17.318 1.00 62.22 611 GLY A C 1
ATOM 4777 O O . GLY A 1 611 ? -45.461 4.496 18.345 1.00 62.22 611 GLY A O 1
ATOM 4778 N N . SER A 1 612 ? -43.767 3.531 17.239 1.00 64.69 612 SER A N 1
ATOM 4779 C CA . SER A 1 612 ? -43.373 2.538 18.247 1.00 64.69 612 SER A CA 1
ATOM 4780 C C . SER A 1 612 ? -42.161 2.975 19.083 1.00 64.69 612 SER A C 1
ATOM 4782 O O . SER A 1 612 ? -41.706 2.239 19.961 1.00 64.69 612 SER A O 1
ATOM 4784 N N . SER A 1 613 ? -41.614 4.168 18.823 1.00 69.94 613 SER A N 1
ATOM 4785 C CA . SER A 1 613 ? -40.407 4.682 19.476 1.00 69.94 613 SER A CA 1
ATOM 4786 C C . SER A 1 613 ? -40.600 4.871 20.980 1.00 69.94 613 SER A C 1
ATOM 4788 O O . SER A 1 613 ? -41.325 5.761 21.428 1.00 69.94 613 SER A O 1
ATOM 4790 N N . SER A 1 614 ? -39.898 4.067 21.779 1.00 76.50 614 SER A N 1
ATOM 4791 C CA . SER A 1 614 ? -39.818 4.296 23.220 1.00 76.50 614 SER A CA 1
ATOM 4792 C C . SER A 1 614 ? -38.887 5.474 23.538 1.00 76.50 614 SER A C 1
ATOM 4794 O O . SER A 1 614 ? -37.964 5.766 22.776 1.00 76.50 614 SER A O 1
ATOM 4796 N N . LYS A 1 615 ? -39.059 6.094 24.715 1.00 77.25 615 LYS A N 1
ATOM 4797 C CA . LYS A 1 615 ? -38.180 7.176 25.213 1.00 77.25 615 LYS A CA 1
ATOM 4798 C C . LYS A 1 615 ? -36.687 6.834 25.128 1.00 77.25 615 LYS A C 1
ATOM 4800 O O . LYS A 1 615 ? -35.869 7.711 24.879 1.00 77.25 615 LYS A O 1
ATOM 4805 N N . PHE A 1 616 ? -36.345 5.563 25.342 1.00 78.75 616 PHE A N 1
ATOM 4806 C CA . PHE A 1 616 ? -34.972 5.067 25.276 1.00 78.75 616 PHE A CA 1
ATOM 4807 C C . PHE A 1 616 ? -34.389 5.199 23.861 1.00 78.75 616 PHE A C 1
ATOM 4809 O O . PHE A 1 616 ? -33.296 5.737 23.708 1.00 78.75 616 PHE A O 1
ATOM 4816 N N . GLU A 1 617 ? -35.150 4.825 22.829 1.00 81.50 617 GLU A N 1
ATOM 4817 C CA . GLU A 1 617 ? -34.712 4.961 21.435 1.00 81.50 617 GLU A CA 1
ATOM 4818 C C . GLU A 1 617 ? -34.608 6.431 21.012 1.00 81.50 617 GLU A C 1
ATOM 4820 O O . GLU A 1 617 ? -33.660 6.813 20.333 1.00 81.50 617 GLU A O 1
ATOM 4825 N N . THR A 1 618 ? -35.536 7.288 21.456 1.00 85.81 618 THR A N 1
ATOM 4826 C CA . THR A 1 618 ? -35.462 8.733 21.185 1.00 85.81 618 THR A CA 1
ATOM 4827 C C . THR A 1 618 ? -34.193 9.348 21.778 1.00 85.81 618 THR A C 1
ATOM 4829 O O . THR A 1 618 ? -33.503 10.103 21.094 1.00 85.81 618 THR A O 1
ATOM 4832 N N . CYS A 1 619 ? -33.833 8.980 23.013 1.00 85.38 619 CYS A N 1
ATOM 4833 C CA . CYS A 1 619 ? -32.559 9.381 23.610 1.00 85.38 619 CYS A CA 1
ATOM 4834 C C . CYS A 1 619 ? -31.353 8.828 22.836 1.00 85.38 619 CYS A C 1
ATOM 4836 O O . CYS A 1 619 ? -30.359 9.535 22.709 1.00 85.38 619 CYS A O 1
ATOM 4838 N N . LYS A 1 620 ? -31.432 7.610 22.282 1.00 86.12 620 LYS A N 1
ATOM 4839 C CA . LYS A 1 620 ? -30.345 7.012 21.489 1.00 86.12 620 LYS A CA 1
ATOM 4840 C C . LYS A 1 620 ? -30.146 7.678 20.130 1.00 86.12 620 LYS A C 1
ATOM 4842 O O . LYS A 1 620 ? -29.003 7.902 19.749 1.00 86.12 620 LYS A O 1
ATOM 4847 N N . VAL A 1 621 ? -31.215 8.080 19.442 1.00 89.38 621 VAL A N 1
ATOM 4848 C CA . VAL A 1 621 ? -31.115 8.888 18.209 1.00 89.38 621 VAL A CA 1
ATOM 4849 C C . VAL A 1 621 ? -30.558 10.286 18.509 1.00 89.38 621 VAL A C 1
ATOM 4851 O O . VAL A 1 621 ? -29.729 10.796 17.754 1.00 89.38 621 VAL A O 1
ATOM 4854 N N . ALA A 1 622 ? -30.950 10.897 19.634 1.00 91.12 622 ALA A N 1
ATOM 4855 C CA . ALA A 1 622 ? -30.369 12.163 20.080 1.00 91.12 622 ALA A CA 1
ATOM 4856 C C . ALA A 1 622 ? -28.867 12.028 20.387 1.00 91.12 622 ALA A C 1
ATOM 4858 O O . ALA A 1 622 ? -28.073 12.853 19.934 1.00 91.12 622 ALA A O 1
ATOM 4859 N N . GLU A 1 623 ? -28.472 10.974 21.107 1.00 90.94 623 GLU A N 1
ATOM 4860 C CA . GLU A 1 623 ? -27.079 10.670 21.445 1.00 90.94 623 GLU A CA 1
ATOM 4861 C C . GLU A 1 623 ? -26.240 10.359 20.193 1.00 90.94 623 GLU A C 1
ATOM 4863 O O . GLU A 1 623 ? -25.171 10.932 20.022 1.00 90.94 623 GLU A O 1
ATOM 4868 N N . LEU A 1 624 ? -26.746 9.565 19.246 1.00 93.06 624 LEU A N 1
ATOM 4869 C CA . LEU A 1 624 ? -26.079 9.314 17.962 1.00 93.06 624 LEU A CA 1
ATOM 4870 C C . LEU A 1 624 ? -25.808 10.618 17.189 1.00 93.06 624 LEU A C 1
ATOM 4872 O O . LEU A 1 624 ? -24.689 10.849 16.734 1.00 93.06 624 LEU A O 1
ATOM 4876 N N . ALA A 1 625 ? -26.793 11.518 17.121 1.00 93.19 625 ALA A N 1
ATOM 4877 C CA . ALA A 1 625 ? -26.614 12.832 16.505 1.00 93.19 625 ALA A CA 1
ATOM 4878 C C . ALA A 1 625 ? -25.613 13.732 17.261 1.00 93.19 625 ALA A C 1
ATOM 4880 O O . ALA A 1 625 ? -24.969 14.574 16.641 1.00 93.19 625 ALA A O 1
ATOM 4881 N N . LEU A 1 626 ? -25.464 13.567 18.581 1.00 93.38 626 LEU A N 1
ATOM 4882 C CA . LEU A 1 626 ? -24.470 14.287 19.384 1.00 93.38 626 LEU A CA 1
ATOM 4883 C C . LEU A 1 626 ? -23.048 13.815 19.065 1.00 93.38 626 LEU A C 1
ATOM 4885 O O . LEU A 1 626 ? -22.168 14.633 18.809 1.00 93.38 626 LEU A O 1
ATOM 4889 N N . TYR A 1 627 ? -22.826 12.498 19.063 1.00 93.00 627 TYR A N 1
ATOM 4890 C CA . TYR A 1 627 ? -21.510 11.922 18.784 1.00 93.00 627 TYR A CA 1
ATOM 4891 C C . TYR A 1 627 ? -21.084 12.122 17.323 1.00 93.00 627 TYR A C 1
ATOM 4893 O O . TYR A 1 627 ? -19.891 12.259 17.066 1.00 93.00 627 TYR A O 1
ATOM 4901 N N . TRP A 1 628 ? -22.031 12.246 16.387 1.00 93.19 628 TRP A N 1
ATOM 4902 C CA . TRP A 1 628 ? -21.740 12.674 15.016 1.00 93.19 628 TRP A CA 1
ATOM 4903 C C . TRP A 1 628 ? -21.164 14.097 14.954 1.00 93.19 628 TRP A C 1
ATOM 4905 O O . TRP A 1 628 ? -20.087 14.293 14.398 1.00 93.19 628 TRP A O 1
ATOM 4915 N N . ILE A 1 629 ? -21.808 15.068 15.618 1.00 90.56 629 ILE A N 1
ATOM 4916 C CA . ILE A 1 629 ? -21.314 16.458 15.721 1.00 90.56 629 ILE A CA 1
ATOM 4917 C C . ILE A 1 629 ? -19.906 16.491 16.336 1.00 90.56 629 ILE A C 1
ATOM 4919 O O . ILE A 1 629 ? -19.028 17.208 15.855 1.00 90.56 629 ILE A O 1
ATOM 4923 N N . LEU A 1 630 ? -19.668 15.700 17.389 1.00 88.00 630 LEU A N 1
ATOM 4924 C CA . LEU A 1 630 ? -18.348 15.598 18.018 1.00 88.00 630 LEU A CA 1
ATOM 4925 C C . LEU A 1 630 ? -17.290 14.990 17.087 1.00 88.00 630 LEU A C 1
ATOM 4927 O O . LEU A 1 630 ? -16.131 15.386 17.170 1.00 88.00 630 LEU A O 1
ATOM 4931 N N . TYR A 1 631 ? -17.667 14.057 16.212 1.00 88.56 631 TYR A N 1
ATOM 4932 C CA . TYR A 1 631 ? -16.767 13.452 15.233 1.00 88.56 631 TYR A CA 1
ATOM 4933 C C . TYR A 1 631 ? -16.426 14.423 14.086 1.00 88.56 631 TYR A C 1
ATOM 4935 O O . TYR A 1 631 ? -15.244 14.659 13.838 1.00 88.56 631 TYR A O 1
ATOM 4943 N N . GLU A 1 632 ? -17.421 15.061 13.457 1.00 86.38 632 GLU A N 1
ATOM 4944 C CA . GLU A 1 632 ? -17.207 16.042 12.374 1.00 86.38 632 GLU A CA 1
ATOM 4945 C C . GLU A 1 632 ? -16.331 17.221 12.830 1.00 86.38 632 GLU A C 1
ATOM 4947 O O . GLU A 1 632 ? -15.314 17.541 12.209 1.00 86.38 632 GLU A O 1
ATOM 4952 N N . HIS A 1 633 ? -16.674 17.850 13.959 1.00 79.62 633 HIS A N 1
ATOM 4953 C CA . HIS A 1 633 ? -15.939 19.020 14.451 1.00 79.62 633 HIS A CA 1
ATOM 4954 C C . HIS A 1 633 ? -14.606 18.680 15.130 1.00 79.62 633 HIS A C 1
ATOM 4956 O O . HIS A 1 633 ? -13.784 19.576 15.323 1.00 79.62 633 HIS A O 1
ATOM 4962 N N . ARG A 1 634 ? -14.349 17.403 15.448 1.00 68.06 634 ARG A N 1
ATOM 4963 C CA . ARG A 1 634 ? -13.015 16.932 15.848 1.00 68.06 634 ARG A CA 1
ATOM 4964 C C . ARG A 1 634 ? -12.036 16.930 14.671 1.00 68.06 634 ARG A C 1
ATOM 4966 O O . ARG A 1 634 ? -10.852 17.161 14.899 1.00 68.06 634 ARG A O 1
ATOM 4973 N N . ILE A 1 635 ? -12.505 16.634 13.459 1.00 50.06 635 ILE A N 1
ATOM 4974 C CA . ILE A 1 635 ? -11.669 16.627 12.249 1.00 50.06 635 ILE A CA 1
ATOM 4975 C C . ILE A 1 635 ? -11.461 18.070 11.761 1.00 50.06 635 ILE A C 1
ATOM 4977 O O . ILE A 1 635 ? -10.332 18.478 11.509 1.00 50.06 635 ILE A O 1
ATOM 4981 N N . ASN A 1 636 ? -12.523 18.881 11.756 1.00 45.59 636 ASN A N 1
ATOM 4982 C CA . ASN A 1 636 ? -12.523 20.236 11.189 1.00 45.59 636 ASN A CA 1
ATOM 4983 C C . ASN A 1 636 ? -12.354 21.337 12.260 1.00 45.59 636 ASN A C 1
ATOM 4985 O O . ASN A 1 636 ? -13.178 22.252 12.347 1.00 45.59 636 ASN A O 1
ATOM 4989 N N . GLY A 1 637 ? -11.327 21.211 13.111 1.00 51.19 637 GLY A N 1
ATOM 4990 C CA . GLY A 1 637 ? -11.111 21.959 14.365 1.00 51.19 637 GLY A CA 1
ATOM 4991 C C . GLY A 1 637 ? -11.447 23.460 14.347 1.00 51.19 637 GLY A C 1
ATOM 4992 O O . GLY A 1 637 ? -10.595 24.302 14.071 1.00 51.19 637 GLY A O 1
ATOM 4993 N N . THR A 1 638 ? -12.687 23.813 14.703 1.00 53.59 638 THR A N 1
ATOM 4994 C CA . THR A 1 638 ? -13.212 25.188 14.608 1.00 53.59 638 THR A CA 1
ATOM 4995 C C . THR A 1 638 ? -14.203 25.545 15.721 1.00 53.59 638 THR A C 1
ATOM 4997 O O . THR A 1 638 ? -14.907 24.695 16.269 1.00 53.59 638 THR A O 1
ATOM 5000 N N . LEU A 1 639 ? -14.335 26.854 15.987 1.00 58.66 639 LEU A N 1
ATOM 5001 C CA . LEU A 1 639 ? -15.342 27.456 16.883 1.00 58.66 639 LEU A CA 1
ATOM 5002 C C . LEU A 1 639 ? -16.789 26.991 16.611 1.00 58.66 639 LEU A C 1
ATOM 5004 O O . LEU A 1 639 ? -17.619 26.993 17.524 1.00 58.66 639 LEU A O 1
ATOM 5008 N N . HIS A 1 640 ? -17.085 26.558 15.381 1.00 67.25 640 HIS A N 1
ATOM 5009 C CA . HIS A 1 640 ? -18.393 26.059 14.959 1.00 67.25 640 HIS A CA 1
ATOM 5010 C C . HIS A 1 640 ? -18.901 24.877 15.801 1.00 67.25 640 HIS A C 1
ATOM 5012 O O . HIS A 1 640 ? -20.102 24.809 16.063 1.00 67.25 640 HIS A O 1
ATOM 5018 N N . GLY A 1 641 ? -18.017 24.008 16.312 1.00 75.31 641 GLY A N 1
ATOM 5019 C CA . GLY A 1 641 ? -18.421 22.830 17.092 1.00 75.31 641 GLY A CA 1
ATOM 5020 C C . GLY A 1 641 ? -19.207 23.169 18.363 1.00 75.31 641 GLY A C 1
ATOM 5021 O O . GLY A 1 641 ? -20.223 22.539 18.659 1.00 75.31 641 GLY A O 1
ATOM 5022 N N . ARG A 1 642 ? -18.828 24.237 19.081 1.00 76.94 642 ARG A N 1
ATOM 5023 C CA . ARG A 1 642 ? -19.564 24.690 20.280 1.00 76.94 642 ARG A CA 1
ATOM 5024 C C . ARG A 1 642 ? -20.964 25.212 19.941 1.00 76.94 642 ARG A C 1
ATOM 5026 O O . ARG A 1 642 ? -21.904 24.970 20.700 1.00 76.94 642 ARG A O 1
ATOM 5033 N N . SER A 1 643 ? -21.107 25.881 18.794 1.00 81.81 643 SER A N 1
ATOM 5034 C CA . SER A 1 643 ? -22.401 26.347 18.277 1.00 81.81 643 SER A CA 1
ATOM 5035 C C . SER A 1 643 ? -23.299 25.170 17.877 1.00 81.81 643 SER A C 1
ATOM 5037 O O . SER A 1 643 ? -24.458 25.108 18.291 1.00 81.81 643 SER A O 1
ATOM 5039 N N . ALA A 1 644 ? -22.744 24.175 17.176 1.00 87.12 644 ALA A N 1
ATOM 5040 C CA . ALA A 1 644 ? -23.455 22.957 16.792 1.00 87.12 644 ALA A CA 1
ATOM 5041 C C . ALA A 1 644 ? -23.966 22.169 18.014 1.00 87.12 644 ALA A C 1
ATOM 5043 O O . ALA A 1 644 ? -25.133 21.772 18.047 1.00 87.12 644 ALA A O 1
ATOM 5044 N N . LEU A 1 645 ? -23.148 22.025 19.067 1.00 88.25 645 LEU A N 1
ATOM 5045 C CA . LEU A 1 645 ? -23.579 21.426 20.338 1.00 88.25 645 LEU A CA 1
ATOM 5046 C C . LEU A 1 645 ? -24.714 22.219 21.007 1.00 88.25 645 LEU A C 1
ATOM 5048 O O . LEU A 1 645 ? -25.672 21.624 21.506 1.00 88.25 645 LEU A O 1
ATOM 5052 N N . HIS A 1 646 ? -24.646 23.554 21.013 1.00 85.94 646 HIS A N 1
ATOM 5053 C CA . HIS A 1 646 ? -25.718 24.384 21.567 1.00 85.94 646 HIS A CA 1
ATOM 5054 C C . HIS A 1 646 ? -27.029 24.223 20.779 1.00 85.94 646 HIS A C 1
ATOM 5056 O O . HIS A 1 646 ? -28.086 24.004 21.374 1.00 85.94 646 HIS A O 1
ATOM 5062 N N . HIS A 1 647 ? -26.960 24.241 19.444 1.00 89.69 647 HIS A N 1
ATOM 5063 C CA . HIS A 1 647 ? -28.115 24.010 18.576 1.00 89.69 647 HIS A CA 1
ATOM 5064 C C . HIS A 1 647 ? -28.714 22.608 18.774 1.00 89.69 647 HIS A C 1
ATOM 5066 O O . HIS A 1 647 ? -29.933 22.464 18.878 1.00 89.69 647 HIS A O 1
ATOM 5072 N N . TRP A 1 648 ? -27.875 21.576 18.918 1.00 93.50 648 TRP A N 1
ATOM 5073 C CA . TRP A 1 648 ? -28.314 20.226 19.279 1.00 93.50 648 TRP A CA 1
ATOM 5074 C C . TRP A 1 648 ? -29.080 20.221 20.612 1.00 93.50 648 TRP A C 1
ATOM 5076 O O . TRP A 1 648 ? -30.165 19.642 20.690 1.00 93.50 648 TRP A O 1
ATOM 5086 N N . LYS A 1 649 ? -28.592 20.929 21.643 1.00 91.00 649 LYS A N 1
ATOM 5087 C CA . LYS A 1 649 ? -29.272 20.996 22.948 1.00 91.00 649 LYS A CA 1
ATOM 5088 C C . LYS A 1 649 ? -30.641 21.672 22.851 1.00 91.00 649 LYS A C 1
ATOM 5090 O O . LYS A 1 649 ? -31.582 21.203 23.486 1.00 91.00 649 LYS A O 1
ATOM 5095 N N . LEU A 1 650 ? -30.769 22.731 22.048 1.00 89.81 650 LEU A N 1
ATOM 5096 C CA . LEU A 1 650 ? -32.056 23.383 21.778 1.00 89.81 650 LEU A CA 1
ATOM 5097 C C . LEU A 1 650 ? -33.020 22.442 21.037 1.00 89.81 650 LEU A C 1
ATOM 5099 O O . LEU A 1 650 ? -34.169 22.292 21.448 1.00 89.81 650 LEU A O 1
ATOM 5103 N N . LYS A 1 651 ? -32.542 21.751 19.993 1.00 90.25 651 LYS A N 1
ATOM 5104 C CA . LYS A 1 651 ? -33.332 20.792 19.203 1.00 90.25 651 LYS A CA 1
ATOM 5105 C C . LYS A 1 651 ? -33.911 19.658 20.056 1.00 90.25 651 LYS A C 1
ATOM 5107 O O . LYS A 1 651 ? -35.052 19.254 19.846 1.00 90.25 651 LYS A O 1
ATOM 5112 N N . TRP A 1 652 ? -33.144 19.172 21.030 1.00 89.94 652 TRP A N 1
ATOM 5113 C CA . TRP A 1 652 ? -33.536 18.074 21.919 1.00 89.94 652 TRP A CA 1
ATOM 5114 C C . TRP A 1 652 ? -34.034 18.527 23.300 1.00 89.94 652 TRP A C 1
ATOM 5116 O O . TRP A 1 652 ? -34.204 17.686 24.181 1.00 89.94 652 TRP A O 1
ATOM 5126 N N . ALA A 1 653 ? -34.325 19.822 23.492 1.00 86.50 653 ALA A N 1
ATOM 5127 C CA . ALA A 1 653 ? -34.656 20.408 24.797 1.00 86.50 653 ALA A CA 1
ATOM 5128 C C . ALA A 1 653 ? -35.729 19.619 25.578 1.00 86.50 653 ALA A C 1
ATOM 5130 O O . ALA A 1 653 ? -35.542 19.309 26.752 1.00 86.50 653 ALA A O 1
ATOM 5131 N N . ARG A 1 654 ? -36.791 19.185 24.881 1.00 83.75 654 ARG A N 1
ATOM 5132 C CA . ARG A 1 654 ? -37.926 18.411 25.426 1.00 83.75 654 ARG A CA 1
ATOM 5133 C C . ARG A 1 654 ? -37.558 17.047 26.032 1.00 83.75 654 ARG A C 1
ATOM 5135 O O . ARG A 1 654 ? -38.422 16.409 26.633 1.00 83.75 654 ARG A O 1
ATOM 5142 N N . LEU A 1 655 ? -36.335 16.546 25.835 1.00 84.44 655 LEU A N 1
ATOM 5143 C CA . LEU A 1 655 ? -35.854 15.320 26.484 1.00 84.44 655 LEU A CA 1
ATOM 5144 C C . LEU A 1 655 ? -35.337 15.577 27.905 1.00 84.44 655 LEU A C 1
ATOM 5146 O O . LEU A 1 655 ? -35.378 14.664 28.727 1.00 84.44 655 LEU A O 1
ATOM 5150 N N . PHE A 1 656 ? -34.888 16.796 28.218 1.00 80.81 656 PHE A N 1
ATOM 5151 C CA . PHE A 1 656 ? -34.330 17.133 29.534 1.00 80.81 656 PHE A CA 1
ATOM 5152 C C . PHE A 1 656 ? -35.410 17.393 30.595 1.00 80.81 656 PHE A C 1
ATOM 5154 O O . PHE A 1 656 ? -35.170 17.153 31.773 1.00 80.81 656 PHE A O 1
ATOM 5161 N N . ASP A 1 657 ? -36.632 17.745 30.187 1.00 70.88 657 ASP A N 1
ATOM 5162 C CA . ASP A 1 657 ? -37.792 17.875 31.088 1.00 70.88 657 ASP A CA 1
ATOM 5163 C C . ASP A 1 657 ? -38.347 16.512 31.569 1.00 70.88 657 ASP A C 1
ATOM 5165 O O . ASP A 1 657 ? -39.348 16.443 32.283 1.00 70.88 657 ASP A O 1
ATOM 5169 N N . GLN A 1 658 ? -37.739 15.396 31.147 1.00 65.38 658 GLN A N 1
ATOM 5170 C CA . GLN A 1 658 ? -38.232 14.037 31.383 1.00 65.38 658 GLN A CA 1
ATOM 5171 C C . GLN A 1 658 ? -37.320 13.241 32.321 1.00 65.38 658 GLN A C 1
ATOM 5173 O O . GLN A 1 658 ? -36.124 13.495 32.433 1.00 65.38 658 GLN A O 1
ATOM 5178 N N . SER A 1 659 ? -37.866 12.218 32.983 1.00 58.34 659 SER A N 1
ATOM 5179 C CA . SER A 1 659 ? -37.076 11.345 33.856 1.00 58.34 659 SER A CA 1
ATOM 5180 C C . SER A 1 659 ? -36.009 10.547 33.086 1.00 58.34 659 SER A C 1
ATOM 5182 O O . SER A 1 659 ? -36.256 10.054 31.985 1.00 58.34 659 SER A O 1
ATOM 5184 N N . ARG A 1 660 ? -34.835 10.365 33.717 1.00 63.38 660 ARG A N 1
ATOM 5185 C CA . ARG A 1 660 ? -33.659 9.614 33.212 1.00 63.38 660 ARG A CA 1
ATOM 5186 C C . ARG A 1 660 ? -32.886 10.263 32.050 1.00 63.38 660 ARG A C 1
ATOM 5188 O O . ARG A 1 660 ? -32.158 9.578 31.338 1.00 63.38 660 ARG A O 1
ATOM 5195 N N . HIS A 1 661 ? -32.962 11.584 31.902 1.00 73.25 661 HIS A N 1
ATOM 5196 C CA . HIS A 1 661 ? -32.128 12.347 30.962 1.00 73.25 661 HIS A CA 1
ATOM 5197 C C . HIS A 1 661 ? -30.637 12.445 31.366 1.00 73.25 661 HIS A C 1
ATOM 5199 O O . HIS A 1 661 ? -29.836 12.985 30.604 1.00 73.25 661 HIS A O 1
ATOM 5205 N N . GLN A 1 662 ? -30.259 11.969 32.562 1.00 80.56 662 GLN A N 1
ATOM 5206 C CA . GLN A 1 662 ? -28.939 12.173 33.181 1.00 80.56 662 GLN A CA 1
ATOM 5207 C C . GLN A 1 662 ? -27.780 11.757 32.260 1.00 80.56 662 GLN A C 1
ATOM 5209 O O . GLN A 1 662 ? -26.889 12.564 32.017 1.00 80.56 662 GLN A O 1
ATOM 5214 N N . PHE A 1 663 ? -27.833 10.568 31.648 1.00 82.12 663 PHE A N 1
ATOM 5215 C CA . PHE A 1 663 ? -26.786 10.103 30.722 1.00 82.12 663 PHE A CA 1
ATOM 5216 C C . PHE A 1 663 ? -26.674 10.952 29.449 1.00 82.12 663 PHE A C 1
ATOM 5218 O O . PHE A 1 663 ? -25.572 11.202 28.972 1.00 82.12 663 PHE A O 1
ATOM 5225 N N . LEU A 1 664 ? -27.794 11.470 28.937 1.00 86.69 664 LEU A N 1
ATOM 5226 C CA . LEU A 1 664 ? -27.794 12.356 27.771 1.00 86.69 664 LEU A CA 1
ATOM 5227 C C . LEU A 1 664 ? -27.191 13.733 28.115 1.00 86.69 664 LEU A C 1
ATOM 5229 O O . LEU A 1 664 ? -26.473 14.312 27.300 1.00 86.69 664 LEU A O 1
ATOM 5233 N N . LEU A 1 665 ? -27.412 14.231 29.341 1.00 87.94 665 LEU A N 1
ATOM 5234 C CA . LEU A 1 665 ? -26.701 15.403 29.868 1.00 87.94 665 LEU A CA 1
ATOM 5235 C C . LEU A 1 665 ? -25.213 15.127 30.121 1.00 87.94 665 LEU A C 1
ATOM 5237 O O . LEU A 1 665 ? -24.401 16.010 29.854 1.00 87.94 665 LEU A O 1
ATOM 5241 N N . MET A 1 666 ? -24.837 13.934 30.593 1.00 89.81 666 MET A N 1
ATOM 5242 C CA . MET A 1 666 ? -23.429 13.547 30.752 1.00 89.81 666 MET A CA 1
ATOM 5243 C C . MET A 1 666 ? -22.713 13.533 29.401 1.00 89.81 666 MET A C 1
ATOM 5245 O O . MET A 1 666 ? -21.683 14.187 29.274 1.00 89.81 666 MET A O 1
ATOM 5249 N N . SER A 1 667 ? -23.284 12.882 28.380 1.00 89.19 667 SER A N 1
ATOM 5250 C CA . SER A 1 667 ? -22.748 12.892 27.012 1.00 89.19 667 SER A CA 1
ATOM 5251 C C . SER A 1 667 ? -22.658 14.320 26.442 1.00 89.19 667 SER A C 1
ATOM 5253 O O . SER A 1 667 ? -21.652 14.667 25.825 1.00 89.19 667 SER A O 1
ATOM 5255 N N . TYR A 1 668 ? -23.638 15.197 26.705 1.00 91.81 668 TYR A N 1
ATOM 5256 C CA . TYR A 1 668 ? -23.567 16.613 26.305 1.00 91.81 668 TYR A CA 1
ATOM 5257 C C . TYR A 1 668 ? -22.443 17.386 27.018 1.00 91.81 668 TYR A C 1
ATOM 5259 O O . TYR A 1 668 ? -21.664 18.086 26.368 1.00 91.81 668 TYR A O 1
ATOM 5267 N N . SER A 1 669 ? -22.337 17.266 28.346 1.00 91.25 669 SER A N 1
ATOM 5268 C CA . SER A 1 669 ? -21.272 17.912 29.127 1.00 91.25 669 SER A CA 1
ATOM 5269 C C . SER A 1 669 ? -19.890 17.364 28.764 1.00 91.25 669 SER A C 1
ATOM 5271 O O . SER A 1 669 ? -18.934 18.132 28.731 1.00 91.25 669 SER A O 1
ATOM 5273 N N . PHE A 1 670 ? -19.784 16.077 28.428 1.00 91.56 670 PHE A N 1
ATOM 5274 C CA . PHE A 1 670 ? -18.565 15.458 27.906 1.00 91.56 670 PHE A CA 1
ATOM 5275 C C . PHE A 1 670 ? -18.180 16.045 26.545 1.00 91.56 670 PHE A C 1
ATOM 5277 O O . PHE A 1 670 ? -17.033 16.438 26.351 1.00 91.56 670 PHE A O 1
ATOM 5284 N N . GLY A 1 671 ? -19.149 16.214 25.641 1.00 88.94 671 GLY A N 1
ATOM 5285 C CA . GLY A 1 671 ? -18.938 16.888 24.362 1.00 88.94 671 GLY A CA 1
ATOM 5286 C C . GLY A 1 671 ? -18.426 18.324 24.507 1.00 88.94 671 GLY A C 1
ATOM 5287 O O . GLY A 1 671 ? -17.456 18.703 23.853 1.00 88.94 671 GLY A O 1
ATOM 5288 N N . GLN A 1 672 ? -19.015 19.111 25.414 1.00 88.38 672 GLN A N 1
ATOM 5289 C CA . GLN A 1 672 ? -18.519 20.459 25.725 1.00 88.38 672 GLN A CA 1
ATOM 5290 C C . GLN A 1 672 ? -17.114 20.432 26.348 1.00 88.38 672 GLN A C 1
ATOM 5292 O O . GLN A 1 672 ? -16.272 21.256 25.991 1.00 88.38 672 GLN A O 1
ATOM 5297 N N . LEU A 1 673 ? -16.830 19.471 27.235 1.00 87.50 673 LEU A N 1
ATOM 5298 C CA . LEU A 1 673 ? -15.517 19.311 27.864 1.00 87.50 673 LEU A CA 1
ATOM 5299 C C . LEU A 1 673 ? -14.423 18.986 26.832 1.00 87.50 673 LEU A C 1
ATOM 5301 O O . LEU A 1 673 ? -13.367 19.615 26.873 1.00 87.50 673 LEU A O 1
ATOM 5305 N N . LEU A 1 674 ? -14.694 18.090 25.874 1.00 86.38 674 LEU A N 1
ATOM 5306 C CA . LEU A 1 674 ? -13.789 17.780 24.757 1.00 86.38 674 LEU A CA 1
ATOM 5307 C C . LEU A 1 674 ? -13.523 19.004 23.867 1.00 86.38 674 LEU A C 1
ATOM 5309 O O . LEU A 1 674 ? -12.371 19.285 23.542 1.00 86.38 674 LEU A O 1
ATOM 5313 N N . MET A 1 675 ? -14.564 19.765 23.507 1.00 82.75 675 MET A N 1
ATOM 5314 C CA . MET A 1 675 ? -14.404 20.999 22.722 1.00 82.75 675 MET A CA 1
ATOM 5315 C C . MET A 1 675 ? -13.559 22.042 23.473 1.00 82.75 675 MET A C 1
ATOM 5317 O O . MET A 1 675 ? -12.717 22.712 22.877 1.00 82.75 675 MET A O 1
ATOM 5321 N N . CYS A 1 676 ? -13.737 22.171 24.792 1.00 80.50 676 CYS A N 1
ATOM 5322 C CA . CYS A 1 676 ? -12.912 23.063 25.609 1.00 80.50 676 CYS A CA 1
ATOM 5323 C C . CYS A 1 676 ? -11.454 22.582 25.714 1.00 80.50 676 CYS A C 1
ATOM 5325 O O . CYS A 1 676 ? -10.544 23.407 25.673 1.00 80.50 676 CYS A O 1
ATOM 5327 N N . GLU A 1 677 ? -11.216 21.268 25.804 1.00 78.12 677 GLU A N 1
ATOM 5328 C CA . GLU A 1 677 ? -9.866 20.686 25.824 1.00 78.12 677 GLU A CA 1
ATOM 5329 C C . GLU A 1 677 ? -9.117 20.931 24.501 1.00 78.12 677 GLU A C 1
ATOM 5331 O O . GLU A 1 677 ? -7.937 21.281 24.514 1.00 78.12 677 GLU A O 1
ATOM 5336 N N . GLN A 1 678 ? -9.808 20.828 23.359 1.00 75.25 678 GLN A N 1
ATOM 5337 C CA . GLN A 1 678 ? -9.254 21.159 22.039 1.00 75.25 678 GLN A CA 1
ATOM 5338 C C . GLN A 1 678 ? -8.859 22.638 21.930 1.00 75.25 678 GLN A C 1
ATOM 5340 O O . GLN A 1 678 ? -7.757 22.944 21.476 1.00 75.25 678 GLN A O 1
ATOM 5345 N N . VAL A 1 679 ? -9.718 23.557 22.391 1.00 72.81 679 VAL A N 1
ATOM 5346 C CA . VAL A 1 679 ? -9.405 24.998 22.425 1.00 72.81 679 VAL A CA 1
ATOM 5347 C C . VAL A 1 679 ? -8.203 25.276 23.332 1.00 72.81 679 VAL A C 1
ATOM 5349 O O . VAL A 1 679 ? -7.330 26.057 22.960 1.00 72.81 679 VAL A O 1
ATOM 5352 N N . LEU A 1 680 ? -8.121 24.607 24.488 1.00 70.62 680 LEU A N 1
ATOM 5353 C CA . LEU A 1 680 ? -6.999 24.733 25.421 1.00 70.62 680 LEU A CA 1
ATOM 5354 C C . LEU A 1 680 ? -5.672 24.224 24.818 1.00 70.62 680 LEU A C 1
ATOM 5356 O O . LEU A 1 680 ? -4.618 24.764 25.138 1.00 70.62 680 LEU A O 1
ATOM 5360 N N . GLY A 1 681 ? -5.710 23.214 23.944 1.00 62.94 681 GLY A N 1
ATOM 5361 C CA . GLY A 1 681 ? -4.535 22.669 23.251 1.00 62.94 681 GLY A CA 1
ATOM 5362 C C . GLY A 1 681 ? -4.015 23.500 22.068 1.00 62.94 681 GLY A C 1
ATOM 5363 O O . GLY A 1 681 ? -2.938 23.203 21.549 1.00 62.94 681 GLY A O 1
ATOM 5364 N N . SER A 1 682 ? -4.740 24.532 21.622 1.00 60.72 682 SER A N 1
ATOM 5365 C CA . SER A 1 682 ? -4.315 25.372 20.496 1.00 60.72 682 SER A CA 1
ATOM 5366 C C . SER A 1 682 ? -3.184 26.328 20.887 1.00 60.72 682 SER A C 1
ATOM 5368 O O . SER A 1 682 ? -3.316 27.112 21.827 1.00 60.72 682 SER A O 1
ATOM 5370 N N . LYS A 1 683 ? -2.094 26.343 20.103 1.00 47.78 683 LYS A N 1
ATOM 5371 C CA . LYS A 1 683 ? -0.932 27.237 20.303 1.00 47.78 683 LYS A CA 1
ATOM 5372 C C . LYS A 1 683 ? -1.272 28.740 20.226 1.00 47.78 683 LYS A C 1
ATOM 5374 O O . LYS A 1 683 ? -0.440 29.558 20.599 1.00 47.78 683 LYS A O 1
ATOM 5379 N N . SER A 1 684 ? -2.460 29.105 19.734 1.00 45.22 684 SER A N 1
ATOM 5380 C CA . SER A 1 684 ? -2.839 30.487 19.405 1.00 45.22 684 SER A CA 1
ATOM 5381 C C . SER A 1 684 ? -3.650 31.224 20.483 1.00 45.22 684 SER A C 1
ATOM 5383 O O . SER A 1 684 ? -3.970 32.397 20.287 1.00 45.22 684 SER A O 1
ATOM 5385 N N . VAL A 1 685 ? -4.047 30.573 21.584 1.00 47.88 685 VAL A N 1
ATOM 5386 C CA . VAL A 1 685 ? -5.021 31.145 22.535 1.00 47.88 685 VAL A CA 1
ATOM 5387 C C . VAL A 1 685 ? -4.392 31.364 23.910 1.00 47.88 685 VAL A C 1
ATOM 5389 O O . VAL A 1 685 ? -3.954 30.422 24.569 1.00 47.88 685 VAL A O 1
ATOM 5392 N N . ALA A 1 686 ? -4.395 32.613 24.385 1.00 52.84 686 ALA A N 1
ATOM 5393 C CA . ALA A 1 686 ? -4.066 32.917 25.774 1.00 52.84 686 ALA A CA 1
ATOM 5394 C C . ALA A 1 686 ? -5.061 32.200 26.704 1.00 52.84 686 ALA A C 1
ATOM 5396 O O . ALA A 1 686 ? -6.272 32.324 26.532 1.00 52.84 686 ALA A O 1
ATOM 5397 N N . VAL A 1 687 ? -4.572 31.440 27.690 1.00 57.94 687 VAL A N 1
ATOM 5398 C CA . VAL A 1 687 ? -5.432 30.605 28.550 1.00 57.94 687 VAL A CA 1
ATOM 5399 C C . VAL A 1 687 ? -6.361 31.481 29.400 1.00 57.94 687 VAL A C 1
ATOM 5401 O O . VAL A 1 687 ? -5.991 31.973 30.467 1.00 57.94 687 VAL A O 1
ATOM 5404 N N . HIS A 1 688 ? -7.592 31.675 28.925 1.00 67.44 688 HIS A N 1
ATOM 5405 C CA . HIS A 1 688 ? -8.591 32.490 29.604 1.00 67.44 688 HIS A CA 1
ATOM 5406 C C . HIS A 1 688 ? -9.157 31.770 30.834 1.00 67.44 688 HIS A C 1
ATOM 5408 O O . HIS A 1 688 ? -9.580 30.615 30.768 1.00 67.44 688 HIS A O 1
ATOM 5414 N N . LYS A 1 689 ? -9.239 32.495 31.956 1.00 72.94 689 LYS A N 1
ATOM 5415 C CA . LYS A 1 689 ? -9.797 32.012 33.231 1.00 72.94 689 LYS A CA 1
ATOM 5416 C C . LYS A 1 689 ? -11.196 31.391 33.074 1.00 72.94 689 LYS A C 1
ATOM 5418 O O . LYS A 1 689 ? -11.468 30.340 33.646 1.00 72.94 689 LYS A O 1
ATOM 5423 N N . SER A 1 690 ? -12.038 32.000 32.239 1.00 79.38 690 SER A N 1
ATOM 5424 C CA . SER A 1 690 ? -13.398 31.543 31.927 1.00 79.38 690 SER A CA 1
ATOM 5425 C C . SER A 1 690 ? -13.454 30.149 31.289 1.00 79.38 690 SER A C 1
ATOM 5427 O O . SER A 1 690 ? -14.382 29.397 31.579 1.00 79.38 690 SER A O 1
ATOM 5429 N N . LEU A 1 691 ? -12.460 29.775 30.471 1.00 82.50 691 LEU A N 1
ATOM 5430 C CA . LEU A 1 691 ? -12.374 28.443 29.858 1.00 82.50 691 LEU A CA 1
ATOM 5431 C C . LEU A 1 691 ? -12.064 27.371 30.910 1.00 82.50 691 LEU A C 1
ATOM 5433 O O . LEU A 1 691 ? -12.682 26.310 30.914 1.00 82.50 691 LEU A O 1
ATOM 5437 N N . LEU A 1 692 ? -11.148 27.662 31.841 1.00 85.44 692 LEU A N 1
ATOM 5438 C CA . LEU A 1 692 ? -10.802 26.746 32.935 1.00 85.44 692 LEU A CA 1
ATOM 5439 C C . LEU A 1 692 ? -12.002 26.519 33.871 1.00 85.44 692 LEU A C 1
ATOM 5441 O O . LEU A 1 692 ? -12.297 25.382 34.237 1.00 85.44 692 LEU A O 1
ATOM 5445 N N . GLU A 1 693 ? -12.729 27.587 34.209 1.00 84.56 693 GLU A N 1
ATOM 5446 C CA . GLU A 1 693 ? -13.973 27.520 34.989 1.00 84.56 693 GLU A CA 1
ATOM 5447 C C . GLU A 1 693 ? -15.079 26.741 34.253 1.00 84.56 693 GLU A C 1
ATOM 5449 O O . GLU A 1 693 ? -15.842 26.006 34.879 1.00 84.56 693 GLU A O 1
ATOM 5454 N N . GLU A 1 694 ? -15.167 26.859 32.925 1.00 87.38 694 GLU A N 1
ATOM 5455 C CA . GLU A 1 694 ? -16.113 26.101 32.100 1.00 87.38 694 GLU A CA 1
ATOM 5456 C C . GLU A 1 694 ? -15.784 24.603 32.042 1.00 87.38 694 GLU A C 1
ATOM 5458 O O . GLU A 1 694 ? -16.674 23.778 32.261 1.00 87.38 694 GLU A O 1
ATOM 5463 N N . MET A 1 695 ? -14.512 24.239 31.854 1.00 89.81 695 MET A N 1
ATOM 5464 C CA . MET A 1 695 ? -14.067 22.841 31.908 1.00 89.81 695 MET A CA 1
ATOM 5465 C C . MET A 1 695 ? -14.329 22.207 33.276 1.00 89.81 695 MET A C 1
ATOM 5467 O O . MET A 1 695 ? -14.810 21.073 33.351 1.00 89.81 695 MET A O 1
ATOM 5471 N N . LEU A 1 696 ? -14.066 22.936 34.366 1.00 90.69 696 LEU A N 1
ATOM 5472 C CA . LEU A 1 696 ? -14.391 22.458 35.708 1.00 90.69 696 LEU A CA 1
ATOM 5473 C C . LEU A 1 696 ? -15.899 22.282 35.876 1.00 90.69 696 LEU A C 1
ATOM 5475 O O . LEU A 1 696 ? -16.309 21.199 36.267 1.00 90.69 696 LEU A O 1
ATOM 5479 N N . ARG A 1 697 ? -16.725 23.260 35.484 1.00 91.38 697 ARG A N 1
ATOM 5480 C CA . ARG A 1 697 ? -18.196 23.178 35.564 1.00 91.38 697 ARG A CA 1
ATOM 5481 C C . ARG A 1 697 ? -18.765 21.954 34.839 1.00 91.38 697 ARG A C 1
ATOM 5483 O O . ARG A 1 697 ? -19.636 21.275 35.381 1.00 91.38 697 ARG A O 1
ATOM 5490 N N . HIS A 1 698 ? -18.272 21.648 33.637 1.00 92.88 698 HIS A N 1
ATOM 5491 C CA . HIS A 1 698 ? -18.678 20.439 32.911 1.00 92.88 698 HIS A CA 1
ATOM 5492 C C . HIS A 1 698 ? -18.179 19.159 33.590 1.00 92.88 698 HIS A C 1
ATOM 5494 O O . HIS A 1 698 ? -18.941 18.198 33.695 1.00 92.88 698 HIS A O 1
ATOM 5500 N N . SER A 1 699 ? -16.958 19.166 34.132 1.00 93.81 699 SER A N 1
ATOM 5501 C CA . SER A 1 699 ? -16.423 18.039 34.908 1.00 93.81 699 SER A CA 1
ATOM 5502 C C . SER A 1 699 ? -17.243 17.779 36.182 1.00 93.81 699 SER A C 1
ATOM 5504 O O . SER A 1 699 ? -17.627 16.639 36.440 1.00 93.81 699 SER A O 1
ATOM 5506 N N . SER A 1 700 ? -17.590 18.828 36.941 1.00 93.50 700 SER A N 1
ATOM 5507 C CA . SER A 1 700 ? -18.480 18.757 38.109 1.00 93.50 700 SER A CA 1
ATOM 5508 C C . SER A 1 700 ? -19.851 18.217 37.729 1.00 93.50 700 SER A C 1
ATOM 5510 O O . SER A 1 700 ? -20.372 17.343 38.410 1.00 93.50 700 SER A O 1
ATOM 5512 N N . SER A 1 701 ? -20.428 18.710 36.627 1.00 93.50 701 SER A N 1
ATOM 5513 C CA . SER A 1 701 ? -21.737 18.273 36.139 1.00 93.50 701 SER A CA 1
ATOM 5514 C C . SER A 1 701 ? -21.758 16.776 35.829 1.00 93.50 701 SER A C 1
ATOM 5516 O O . SER A 1 701 ? -22.710 16.109 36.217 1.00 93.50 701 SER A O 1
ATOM 5518 N N . ILE A 1 702 ? -20.720 16.234 35.185 1.00 93.06 702 ILE A N 1
ATOM 5519 C CA . ILE A 1 702 ? -20.618 14.795 34.889 1.00 93.06 702 ILE A CA 1
ATOM 5520 C C . ILE A 1 702 ? -20.524 13.973 36.183 1.00 93.06 702 ILE A C 1
ATOM 5522 O O . ILE A 1 702 ? -21.262 13.003 36.340 1.00 93.06 702 ILE A O 1
ATOM 5526 N N . MET A 1 703 ? -19.650 14.374 37.113 1.00 93.81 703 MET A N 1
ATOM 5527 C CA . MET A 1 703 ? -19.463 13.685 38.398 1.00 93.81 703 MET A CA 1
ATOM 5528 C C . MET A 1 703 ? -20.732 13.712 39.262 1.00 93.81 703 MET A C 1
ATOM 5530 O O . MET A 1 703 ? -21.153 12.680 39.778 1.00 93.81 703 MET A O 1
ATOM 5534 N N . GLN A 1 704 ? -21.386 14.871 39.367 1.00 92.44 704 GLN A N 1
ATOM 5535 C CA . GLN A 1 704 ? -22.617 15.032 40.139 1.00 92.44 704 GLN A CA 1
ATOM 5536 C C . GLN A 1 704 ? -23.777 14.230 39.528 1.00 92.44 704 GLN A C 1
ATOM 5538 O O . GLN A 1 704 ? -24.473 13.531 40.255 1.00 92.44 704 GLN A O 1
ATOM 5543 N N . LEU A 1 705 ? -23.941 14.243 38.196 1.00 89.75 705 LEU A N 1
ATOM 5544 C CA . LEU A 1 705 ? -24.955 13.429 37.510 1.00 89.75 705 LEU A CA 1
ATOM 5545 C C . LEU A 1 705 ? -24.758 11.925 37.757 1.00 89.75 705 LEU A C 1
ATOM 5547 O O . LEU A 1 705 ? -25.748 11.212 37.913 1.00 89.75 705 LEU A O 1
ATOM 5551 N N . ALA A 1 706 ? -23.512 11.446 37.823 1.00 87.06 706 ALA A N 1
ATOM 5552 C CA . ALA A 1 706 ? -23.219 10.059 38.176 1.00 87.06 706 ALA A CA 1
ATOM 5553 C C . ALA A 1 706 ? -23.636 9.744 39.624 1.00 87.06 706 ALA A C 1
ATOM 5555 O O . ALA A 1 706 ? -24.416 8.817 39.841 1.00 87.06 706 ALA A O 1
ATOM 5556 N N . ILE A 1 707 ? -23.197 10.556 40.593 1.00 87.06 707 ILE A N 1
ATOM 5557 C CA . ILE A 1 707 ? -23.514 10.387 42.024 1.00 87.06 707 ILE A CA 1
ATOM 5558 C C . ILE A 1 707 ? -25.031 10.441 42.281 1.00 87.06 707 ILE A C 1
ATOM 5560 O O . ILE A 1 707 ? -25.560 9.605 43.011 1.00 87.06 707 ILE A O 1
ATOM 5564 N N . ASP A 1 708 ? -25.745 11.363 41.630 1.00 84.81 708 ASP A N 1
ATOM 5565 C CA . ASP A 1 708 ? -27.203 11.530 41.748 1.00 84.81 708 ASP A CA 1
ATOM 5566 C C . ASP A 1 708 ? -28.006 10.440 41.003 1.00 84.81 708 ASP A C 1
ATOM 5568 O O . ASP A 1 708 ? -29.243 10.441 41.016 1.00 84.81 708 ASP A O 1
ATOM 5572 N N . THR A 1 709 ? -27.340 9.496 40.329 1.00 76.31 709 THR A N 1
ATOM 5573 C CA . THR A 1 709 ? -28.008 8.360 39.684 1.00 76.31 709 THR A CA 1
ATOM 5574 C C . THR A 1 709 ? -28.327 7.278 40.723 1.00 76.31 709 THR A C 1
ATOM 5576 O O . THR A 1 709 ? -27.553 6.355 40.964 1.00 76.31 709 THR A O 1
ATOM 5579 N N . THR A 1 710 ? -29.524 7.357 41.305 1.00 60.22 710 THR A N 1
ATOM 5580 C CA . THR A 1 710 ? -30.048 6.432 42.334 1.00 60.22 710 THR A CA 1
ATOM 5581 C C . THR A 1 710 ? -30.645 5.125 41.780 1.00 60.22 710 THR A C 1
ATOM 5583 O O . THR A 1 710 ? -31.352 4.400 42.481 1.00 60.22 710 THR A O 1
ATOM 5586 N N . ASP A 1 711 ? -30.409 4.806 40.506 1.00 61.91 711 ASP A N 1
ATOM 5587 C CA . ASP A 1 711 ? -31.038 3.676 39.815 1.00 61.91 711 ASP A CA 1
ATOM 5588 C C . ASP A 1 711 ? -30.345 2.344 40.160 1.00 61.91 711 ASP A C 1
ATOM 5590 O O . ASP A 1 711 ? -29.125 2.217 40.054 1.00 61.91 711 ASP A O 1
ATOM 5594 N N . ALA A 1 712 ? -31.107 1.292 40.472 1.00 58.91 712 ALA A N 1
ATOM 5595 C CA . ALA A 1 712 ? -30.548 -0.052 40.671 1.00 58.91 712 ALA A CA 1
ATOM 5596 C C . ALA A 1 712 ? -29.835 -0.603 39.413 1.00 58.91 712 ALA A C 1
ATOM 5598 O O . ALA A 1 712 ? -29.034 -1.531 39.503 1.00 58.91 712 ALA A O 1
ATOM 5599 N N . ARG A 1 713 ? -30.100 -0.022 38.231 1.00 60.69 713 ARG A N 1
ATOM 5600 C CA . ARG A 1 713 ? -29.467 -0.397 36.953 1.00 60.69 713 ARG A CA 1
ATOM 5601 C C . ARG A 1 713 ? -28.095 0.234 36.705 1.00 60.69 713 ARG A C 1
ATOM 5603 O O . ARG A 1 713 ? -27.438 -0.132 35.735 1.00 60.69 713 ARG A O 1
ATOM 5610 N N . THR A 1 714 ? -27.631 1.130 37.571 1.00 62.75 714 THR A N 1
ATOM 5611 C CA . THR A 1 714 ? -26.354 1.857 37.407 1.00 62.75 714 THR A CA 1
ATOM 5612 C C . THR A 1 714 ? -25.120 0.940 37.498 1.00 62.75 714 THR A C 1
ATOM 5614 O O . THR A 1 714 ? -24.047 1.275 36.998 1.00 62.75 714 THR A O 1
ATOM 5617 N N . LYS A 1 715 ? -25.289 -0.279 38.035 1.00 62.06 715 LYS A N 1
ATOM 5618 C CA . LYS A 1 715 ? -24.292 -1.367 37.998 1.00 62.06 715 LYS A CA 1
ATOM 5619 C C . LYS A 1 715 ? -24.136 -2.036 36.614 1.00 62.06 715 LYS A C 1
ATOM 5621 O O . LYS A 1 715 ? -23.250 -2.870 36.441 1.00 62.06 715 LYS A O 1
ATOM 5626 N N . HIS A 1 716 ? -24.980 -1.698 35.632 1.00 69.94 716 HIS A N 1
ATOM 5627 C CA . HIS A 1 716 ? -25.039 -2.333 34.301 1.00 69.94 716 HIS A CA 1
ATOM 5628 C C . HIS A 1 716 ? -24.874 -1.331 33.147 1.00 69.94 716 HIS A C 1
ATOM 5630 O O . HIS A 1 716 ? -25.363 -1.564 32.041 1.00 69.94 716 HIS A O 1
ATOM 5636 N N . LEU A 1 717 ? -24.216 -0.196 33.401 1.00 76.94 717 LEU A N 1
ATOM 5637 C CA . LEU A 1 717 ? -23.912 0.779 32.355 1.00 76.94 717 LEU A CA 1
ATOM 5638 C C . LEU A 1 717 ? -22.931 0.196 31.331 1.00 76.94 717 LEU A C 1
ATOM 5640 O O . LEU A 1 717 ? -22.232 -0.783 31.597 1.00 76.94 717 LEU A O 1
ATOM 5644 N N . THR A 1 718 ? -22.900 0.795 30.143 1.00 82.44 718 THR A N 1
ATOM 5645 C CA . THR A 1 718 ? -21.843 0.521 29.166 1.00 82.44 718 THR A CA 1
ATOM 5646 C C . THR A 1 718 ? -20.534 1.107 29.670 1.00 82.44 718 THR A C 1
ATOM 5648 O O . THR A 1 718 ? -20.520 2.146 30.339 1.00 82.44 718 THR A O 1
ATOM 5651 N N . ASP A 1 719 ? -19.421 0.465 29.331 1.00 82.06 719 ASP A N 1
ATOM 5652 C CA . ASP A 1 719 ? -18.125 0.851 29.886 1.00 82.06 719 ASP A CA 1
ATOM 5653 C C . ASP A 1 719 ? -17.743 2.291 29.497 1.00 82.06 719 ASP A C 1
ATOM 5655 O O . ASP A 1 719 ? -17.091 2.995 30.268 1.00 82.06 719 ASP A O 1
ATOM 5659 N N . HIS A 1 720 ? -18.226 2.775 28.347 1.00 85.19 720 HIS A N 1
ATOM 5660 C CA . HIS A 1 720 ? -18.093 4.165 27.893 1.00 85.19 720 HIS A CA 1
ATOM 5661 C C . HIS A 1 720 ? -18.566 5.199 28.930 1.00 85.19 720 HIS A C 1
ATOM 5663 O O . HIS A 1 720 ? -17.927 6.236 29.095 1.00 85.19 720 HIS A O 1
ATOM 5669 N N . VAL 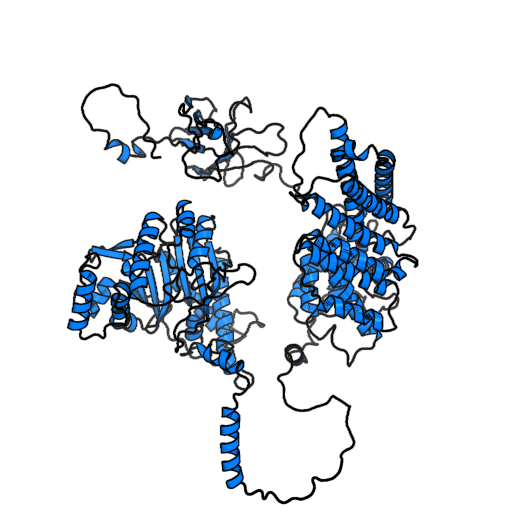A 1 721 ? -19.634 4.920 29.689 1.00 85.19 721 VAL A N 1
ATOM 5670 C CA . VAL A 1 721 ? -20.120 5.859 30.717 1.00 85.19 721 VAL A CA 1
ATOM 5671 C C . VAL A 1 721 ? -19.121 5.973 31.873 1.00 85.19 721 VAL A C 1
ATOM 5673 O O . VAL A 1 721 ? -18.867 7.077 32.352 1.00 85.19 721 VAL A O 1
ATOM 5676 N N . TYR A 1 722 ? -18.486 4.867 32.276 1.00 85.12 722 TYR A N 1
ATOM 5677 C CA . TYR A 1 722 ? -17.424 4.898 33.287 1.00 85.12 722 TYR A CA 1
ATOM 5678 C C . TYR A 1 722 ? -16.181 5.651 32.786 1.00 85.12 722 TYR A C 1
ATOM 5680 O O . TYR A 1 722 ? -15.586 6.410 33.551 1.00 85.12 722 TYR A O 1
ATOM 5688 N N . HIS A 1 723 ? -15.843 5.533 31.495 1.00 85.50 723 HIS A N 1
ATOM 5689 C CA . HIS A 1 723 ? -14.767 6.318 30.878 1.00 85.50 723 HIS A CA 1
ATOM 5690 C C . HIS A 1 723 ? -15.075 7.825 30.873 1.00 85.50 723 HIS A C 1
ATOM 5692 O O . HIS A 1 723 ? -14.194 8.612 31.211 1.00 85.50 723 HIS A O 1
ATOM 5698 N N . ILE A 1 724 ? -16.313 8.245 30.573 1.00 88.81 724 ILE A N 1
ATOM 5699 C CA . ILE A 1 724 ? -16.735 9.659 30.661 1.00 88.81 724 ILE A CA 1
ATOM 5700 C C . ILE A 1 724 ? -16.550 10.205 32.088 1.00 88.81 724 ILE A C 1
ATOM 5702 O O . ILE A 1 724 ? -16.016 11.303 32.269 1.00 88.81 724 ILE A O 1
ATOM 5706 N N . ILE A 1 725 ? -16.963 9.440 33.106 1.00 89.31 725 ILE A N 1
ATOM 5707 C CA . ILE A 1 725 ? -16.849 9.834 34.521 1.00 89.31 725 ILE A CA 1
ATOM 5708 C C . ILE A 1 725 ? -15.376 9.959 34.935 1.00 89.31 725 ILE A C 1
ATOM 5710 O O . ILE A 1 725 ? -14.979 10.978 35.504 1.00 89.31 725 ILE A O 1
ATOM 5714 N N . ALA A 1 726 ? -14.546 8.963 34.609 1.00 87.69 726 ALA A N 1
ATOM 5715 C CA . ALA A 1 726 ? -13.116 9.003 34.906 1.00 87.69 726 ALA A CA 1
ATOM 5716 C C . ALA A 1 726 ? -12.392 10.127 34.166 1.00 87.69 726 ALA A C 1
ATOM 5718 O O . ALA A 1 726 ? -11.575 10.821 34.769 1.00 87.69 726 ALA A O 1
ATOM 5719 N N . PHE A 1 727 ? -12.722 10.360 32.895 1.00 89.06 727 PHE A N 1
ATOM 5720 C CA . PHE A 1 727 ? -12.179 11.468 32.119 1.00 89.06 727 PHE A CA 1
ATOM 5721 C C . PHE A 1 727 ? -12.492 12.817 32.778 1.00 89.06 727 PHE A C 1
ATOM 5723 O O . PHE A 1 727 ? -11.587 13.635 32.945 1.00 89.06 727 PHE A O 1
ATOM 5730 N N . ALA A 1 728 ? -13.732 13.035 33.229 1.00 90.69 728 ALA A N 1
ATOM 5731 C CA . ALA A 1 728 ? -14.124 14.244 33.954 1.00 90.69 728 ALA A CA 1
ATOM 5732 C C . ALA A 1 728 ? -13.348 14.420 35.275 1.00 90.69 728 ALA A C 1
ATOM 5734 O O . ALA A 1 728 ? -12.777 15.486 35.518 1.00 90.69 728 ALA A O 1
ATOM 5735 N N . ALA A 1 729 ? -13.261 13.374 36.102 1.00 90.56 729 ALA A N 1
ATOM 5736 C CA . ALA A 1 729 ? -12.540 13.414 37.376 1.00 90.56 729 ALA A CA 1
ATOM 5737 C C . ALA A 1 729 ? -11.027 13.654 37.190 1.00 90.56 729 ALA A C 1
ATOM 5739 O O . ALA A 1 729 ? -10.441 14.523 37.838 1.00 90.56 729 ALA A O 1
ATOM 5740 N N . VAL A 1 730 ? -10.390 12.938 36.257 1.00 88.06 730 VAL A N 1
ATOM 5741 C CA . VAL A 1 730 ? -8.967 13.103 35.911 1.00 88.06 730 VAL A CA 1
ATOM 5742 C C . VAL A 1 730 ? -8.696 14.492 35.327 1.00 88.06 730 VAL A C 1
ATOM 5744 O O . VAL A 1 730 ? -7.684 15.108 35.669 1.00 88.06 730 VAL A O 1
ATOM 5747 N N . THR A 1 731 ? -9.597 15.023 34.497 1.00 87.69 731 THR A N 1
ATOM 5748 C CA . THR A 1 731 ? -9.490 16.380 33.940 1.00 87.69 731 THR A CA 1
ATOM 5749 C C . THR A 1 731 ? -9.576 17.431 35.042 1.00 87.69 731 THR A C 1
ATOM 5751 O O . THR A 1 731 ? -8.691 18.284 35.131 1.00 87.69 731 THR A O 1
ATOM 5754 N N . ALA A 1 732 ? -10.552 17.327 35.949 1.00 89.56 732 ALA A N 1
ATOM 5755 C CA . ALA A 1 732 ? -10.667 18.219 37.100 1.00 89.56 732 ALA A CA 1
ATOM 5756 C C . ALA A 1 732 ? -9.398 18.205 37.972 1.00 89.56 732 ALA A C 1
ATOM 5758 O O . ALA A 1 732 ? -8.844 19.264 38.264 1.00 89.56 732 ALA A O 1
ATOM 5759 N N . LEU A 1 733 ? -8.873 17.022 38.317 1.00 87.69 733 LEU A N 1
ATOM 5760 C CA . LEU A 1 733 ? -7.628 16.883 39.085 1.00 87.69 733 LEU A CA 1
ATOM 5761 C C . LEU A 1 733 ? -6.424 17.536 38.384 1.00 87.69 733 LEU A C 1
ATOM 5763 O O . LEU A 1 733 ? -5.656 18.263 39.018 1.00 87.69 733 LEU A O 1
ATOM 5767 N N . ARG A 1 734 ? -6.263 17.315 37.071 1.00 87.06 734 ARG A N 1
ATOM 5768 C CA . ARG A 1 734 ? -5.187 17.924 36.268 1.00 87.06 734 ARG A CA 1
ATOM 5769 C C . ARG A 1 734 ? -5.298 19.451 36.243 1.00 87.06 734 ARG A C 1
ATOM 5771 O O . ARG A 1 734 ? -4.287 20.127 36.434 1.00 87.06 734 ARG A O 1
ATOM 5778 N N . LEU A 1 735 ? -6.505 19.991 36.057 1.00 86.25 735 LEU A N 1
ATOM 5779 C CA . LEU A 1 735 ? -6.759 21.435 36.043 1.00 86.25 735 LEU A CA 1
ATOM 5780 C C . LEU A 1 735 ? -6.488 22.077 37.412 1.00 86.25 735 LEU A C 1
ATOM 5782 O O . LEU A 1 735 ? -5.752 23.060 37.484 1.00 86.25 735 LEU A O 1
ATOM 5786 N N . MET A 1 736 ? -7.003 21.493 38.498 1.00 86.56 736 MET A N 1
ATOM 5787 C CA . MET A 1 736 ? -6.791 21.984 39.868 1.00 86.56 736 MET A CA 1
ATOM 5788 C C . MET A 1 736 ? -5.326 21.916 40.313 1.00 86.56 736 MET A C 1
ATOM 5790 O O . MET A 1 736 ? -4.873 22.784 41.057 1.00 86.56 736 MET A O 1
ATOM 5794 N N . SER A 1 737 ? -4.576 20.906 39.861 1.00 83.88 737 SER A N 1
ATOM 5795 C CA . SER A 1 737 ? -3.141 20.783 40.140 1.00 83.88 737 SER A CA 1
ATOM 5796 C C . SER A 1 737 ? -2.319 21.812 39.353 1.00 83.88 737 SER A C 1
ATOM 5798 O O . SER A 1 737 ? -1.497 22.516 39.938 1.00 83.88 737 SER A O 1
ATOM 5800 N N . ARG A 1 738 ? -2.560 21.949 38.039 1.00 83.50 738 ARG A N 1
ATOM 5801 C CA . ARG A 1 738 ? -1.751 22.793 37.140 1.00 83.50 738 ARG A CA 1
ATOM 5802 C C . ARG A 1 738 ? -2.078 24.286 37.227 1.00 83.50 738 ARG A C 1
ATOM 5804 O O . ARG A 1 738 ? -1.168 25.104 37.152 1.00 83.50 738 ARG A O 1
ATOM 5811 N N . TYR A 1 739 ? -3.350 24.643 37.395 1.00 82.25 739 TYR A N 1
ATOM 5812 C CA . TYR A 1 739 ? -3.839 26.029 37.353 1.00 82.25 739 TYR A CA 1
ATOM 5813 C C . TYR A 1 739 ? -4.352 26.527 38.713 1.00 82.25 739 TYR A C 1
ATOM 5815 O O . TYR A 1 739 ? -5.153 27.461 38.771 1.00 82.25 739 TYR A O 1
ATOM 5823 N N . ARG A 1 740 ? -3.882 25.928 39.823 1.00 79.94 740 ARG A N 1
ATOM 5824 C CA . ARG A 1 740 ? -4.357 26.204 41.195 1.00 79.94 740 ARG A CA 1
ATOM 5825 C C . ARG A 1 740 ? -4.457 27.705 41.497 1.00 79.94 740 ARG A C 1
ATOM 5827 O O . ARG A 1 740 ? -5.503 28.166 41.941 1.00 79.94 740 ARG A O 1
ATOM 5834 N N . LYS A 1 741 ? -3.413 28.478 41.167 1.00 77.25 741 LYS A N 1
ATOM 5835 C CA . LYS A 1 741 ? -3.352 29.938 41.390 1.00 77.25 741 LYS A CA 1
ATOM 5836 C C . LYS A 1 741 ? -4.402 30.725 40.592 1.00 77.25 741 LYS A C 1
ATOM 5838 O O . LYS A 1 741 ? -4.952 31.692 41.102 1.00 77.25 741 LYS A O 1
ATOM 5843 N N . ASN A 1 742 ? -4.700 30.314 39.358 1.00 76.81 742 ASN A N 1
ATOM 5844 C CA . ASN A 1 742 ? -5.695 30.969 38.500 1.00 76.81 742 ASN A CA 1
ATOM 5845 C C . ASN A 1 742 ? -7.136 30.700 38.972 1.00 76.81 742 ASN A C 1
ATOM 5847 O O . ASN A 1 742 ? -8.022 31.519 38.733 1.00 76.81 742 ASN A O 1
ATOM 5851 N N . LEU A 1 743 ? -7.356 29.558 39.631 1.00 77.44 743 LEU A N 1
ATOM 5852 C CA . LEU A 1 743 ? -8.667 29.057 40.055 1.00 77.44 743 LEU A CA 1
ATOM 5853 C C . LEU A 1 743 ? -9.035 29.434 41.500 1.00 77.44 743 LEU A C 1
ATOM 5855 O O . LEU A 1 743 ? -10.212 29.637 41.791 1.00 77.44 743 LEU A O 1
ATOM 5859 N N . GLN A 1 744 ? -8.045 29.584 42.388 1.00 72.62 744 GLN A N 1
ATOM 5860 C CA . GLN A 1 744 ? -8.226 29.882 43.821 1.00 72.62 744 GLN A CA 1
ATOM 5861 C C . GLN A 1 744 ? -9.101 31.111 44.129 1.00 72.62 744 GLN A C 1
ATOM 5863 O O . GLN A 1 744 ? -9.676 31.186 45.208 1.00 72.62 744 GLN A O 1
ATOM 5868 N N . ALA A 1 745 ? -9.212 32.068 43.203 1.00 67.44 745 ALA A N 1
ATOM 5869 C CA . ALA A 1 745 ? -9.992 33.294 43.388 1.00 67.44 745 ALA A CA 1
ATOM 5870 C C . ALA A 1 745 ? -11.485 33.178 43.004 1.00 67.44 745 ALA A C 1
ATOM 5872 O O . ALA A 1 745 ? -12.214 34.157 43.138 1.00 67.44 745 ALA A O 1
ATOM 5873 N N . SER A 1 746 ? -11.941 32.048 42.453 1.00 68.69 746 SER A N 1
ATOM 5874 C CA . SER A 1 746 ? -13.334 31.882 41.978 1.00 68.69 746 SER A CA 1
ATOM 5875 C C . SER A 1 746 ? -13.889 30.459 42.036 1.00 68.69 746 SER A C 1
ATOM 5877 O O . SER A 1 746 ? -15.087 30.276 41.842 1.00 68.69 746 SER A O 1
ATOM 5879 N N . THR A 1 747 ? -13.058 29.449 42.295 1.00 74.56 747 THR A N 1
ATOM 5880 C CA . THR A 1 747 ? -13.480 28.047 42.416 1.00 74.56 747 THR A CA 1
ATOM 5881 C C . THR A 1 747 ? -13.120 27.521 43.801 1.00 74.56 747 THR A C 1
ATOM 5883 O O . THR A 1 747 ? -11.957 27.588 44.200 1.00 74.56 747 THR A O 1
ATOM 5886 N N . ASP A 1 748 ? -14.089 26.936 44.509 1.00 80.62 748 ASP A N 1
ATOM 5887 C CA . ASP A 1 748 ? -13.808 26.167 45.723 1.00 80.62 748 ASP A CA 1
ATOM 5888 C C . ASP A 1 748 ? -13.165 24.822 45.346 1.00 80.62 748 ASP A C 1
ATOM 5890 O O . ASP A 1 748 ? -13.819 23.857 44.943 1.00 80.62 748 ASP A O 1
ATOM 5894 N N . ILE A 1 749 ? -11.838 24.789 45.449 1.00 81.06 749 ILE A N 1
ATOM 5895 C CA . ILE A 1 749 ? -11.027 23.610 45.145 1.00 81.06 749 ILE A CA 1
ATOM 5896 C C . ILE A 1 749 ? -11.300 22.485 46.158 1.00 81.06 749 ILE A C 1
ATOM 5898 O O . ILE A 1 749 ? -11.286 21.320 45.773 1.00 81.06 749 ILE A O 1
ATOM 5902 N N . GLY A 1 750 ? -11.621 22.802 47.418 1.00 81.31 750 GLY A N 1
ATOM 5903 C CA . GLY A 1 750 ? -11.930 21.801 48.443 1.00 81.31 750 GLY A CA 1
ATOM 5904 C C . GLY A 1 750 ? -13.240 21.063 48.156 1.00 81.31 750 GLY A C 1
ATOM 5905 O O . GLY A 1 750 ? -13.303 19.837 48.264 1.00 81.31 750 GLY A O 1
ATOM 5906 N N . GLN A 1 751 ? -14.270 21.783 47.701 1.00 86.94 751 GLN A N 1
ATOM 5907 C CA . GLN A 1 751 ? -15.510 21.169 47.209 1.00 86.94 751 GLN A CA 1
ATOM 5908 C C . GLN A 1 751 ? -15.269 20.273 45.987 1.00 86.94 751 GLN A C 1
ATOM 5910 O O . GLN A 1 751 ? -15.837 19.184 45.910 1.00 86.94 751 GLN A O 1
ATOM 5915 N N . MET A 1 752 ? -14.399 20.678 45.058 1.00 88.00 752 MET A N 1
ATOM 5916 C CA . MET A 1 752 ? -14.065 19.862 43.885 1.00 88.00 752 MET A CA 1
ATOM 5917 C C . MET A 1 752 ? -13.233 18.620 44.230 1.00 88.00 752 MET A C 1
ATOM 5919 O O . MET A 1 752 ? -13.523 17.538 43.723 1.00 88.00 752 MET A O 1
ATOM 5923 N N . GLU A 1 753 ? -12.247 18.735 45.122 1.00 87.94 753 GLU A N 1
ATOM 5924 C CA . GLU A 1 753 ? -11.493 17.595 45.660 1.00 87.94 753 GLU A CA 1
ATOM 5925 C C . GLU A 1 753 ? -12.444 16.619 46.397 1.00 87.94 753 GLU A C 1
ATOM 5927 O O . GLU A 1 753 ? -12.359 15.407 46.199 1.00 87.94 753 GLU A O 1
ATOM 5932 N N . THR A 1 754 ? -13.440 17.137 47.132 1.00 91.19 754 THR A N 1
ATOM 5933 C CA . THR A 1 754 ? -14.502 16.343 47.787 1.00 91.19 754 THR A CA 1
ATOM 5934 C C . THR A 1 754 ? -15.412 15.634 46.775 1.00 91.19 754 THR A C 1
ATOM 5936 O O . THR A 1 754 ? -15.756 14.468 46.967 1.00 91.19 754 THR A O 1
ATOM 5939 N N . LEU A 1 755 ? -15.802 16.306 45.686 1.00 93.38 755 LEU A N 1
ATOM 5940 C CA . LEU A 1 755 ? -16.641 15.727 44.631 1.00 93.38 755 LEU A CA 1
ATOM 5941 C C . LEU A 1 755 ? -15.928 14.585 43.891 1.00 93.38 755 LEU A C 1
ATOM 5943 O O . LEU A 1 755 ? -16.548 13.562 43.599 1.00 93.38 755 LEU A O 1
ATOM 5947 N N . VAL A 1 756 ? -14.620 14.716 43.646 1.00 92.88 756 VAL A N 1
ATOM 5948 C CA . VAL A 1 756 ? -13.805 13.624 43.091 1.00 92.88 756 VAL A CA 1
ATOM 5949 C C . VAL A 1 756 ? -13.771 12.433 44.053 1.00 92.88 756 VAL A C 1
ATOM 5951 O O . VAL A 1 756 ? -14.003 11.311 43.612 1.00 92.88 756 VAL A O 1
ATOM 5954 N N . SER A 1 757 ? -13.565 12.648 45.358 1.00 91.69 757 SER A N 1
ATOM 5955 C CA . SER A 1 757 ? -13.590 11.558 46.349 1.00 91.69 757 SER A CA 1
ATOM 5956 C C . SER A 1 757 ? -14.946 10.844 46.405 1.00 91.69 757 SER A C 1
ATOM 5958 O O . SER A 1 757 ? -14.983 9.620 46.334 1.00 91.69 757 SER A O 1
ATOM 5960 N N . LYS A 1 758 ? -16.067 11.579 46.393 1.00 93.25 758 LYS A N 1
ATOM 5961 C CA . LYS A 1 758 ? -17.414 10.981 46.293 1.00 93.25 758 LYS A CA 1
ATOM 5962 C C . LYS A 1 758 ? -17.633 10.203 44.992 1.00 93.25 758 LYS A C 1
ATOM 5964 O O . LYS A 1 758 ? -18.342 9.203 44.981 1.00 93.25 758 LYS A O 1
ATOM 5969 N N . THR A 1 759 ? -17.018 10.640 43.892 1.00 91.94 759 THR A N 1
ATOM 5970 C CA . THR A 1 759 ? -17.065 9.921 42.605 1.00 91.94 759 THR A CA 1
ATOM 5971 C C . THR A 1 759 ? -16.289 8.603 42.681 1.00 91.94 759 THR A C 1
ATOM 5973 O O . THR A 1 759 ? -16.738 7.595 42.143 1.00 91.94 759 THR A O 1
ATOM 5976 N N . VAL A 1 760 ? -15.151 8.592 43.382 1.00 91.25 760 VAL A N 1
ATOM 5977 C CA . VAL A 1 760 ? -14.360 7.384 43.665 1.00 91.25 760 VAL A CA 1
ATOM 5978 C C . VAL A 1 760 ? -15.138 6.415 44.562 1.00 91.25 760 VAL A C 1
ATOM 5980 O O . VAL A 1 760 ? -15.252 5.245 44.216 1.00 91.25 760 VAL A O 1
ATOM 5983 N N . GLU A 1 761 ? -15.744 6.897 45.652 1.00 90.19 761 GLU A N 1
ATOM 5984 C CA . GLU A 1 761 ? -16.620 6.100 46.530 1.00 90.19 761 GLU A CA 1
ATOM 5985 C C . GLU A 1 761 ? -17.796 5.481 45.754 1.00 90.19 761 GLU A C 1
ATOM 5987 O O . GLU A 1 761 ? -18.104 4.298 45.907 1.00 90.19 761 GLU A O 1
ATOM 5992 N N . TRP A 1 762 ? -18.424 6.262 44.871 1.00 88.06 762 TRP A N 1
ATOM 5993 C CA . TRP A 1 762 ? -19.503 5.792 44.005 1.00 88.06 762 TRP A CA 1
ATOM 5994 C C . TRP A 1 762 ? -19.028 4.710 43.027 1.00 88.06 762 TRP A C 1
ATOM 5996 O O . TRP A 1 762 ? -19.687 3.677 42.921 1.00 88.06 762 TRP A O 1
ATOM 6006 N N . LEU A 1 763 ? -17.874 4.885 42.368 1.00 86.38 763 LEU A N 1
ATOM 6007 C CA . LEU A 1 763 ? -17.298 3.870 41.472 1.00 86.38 763 LEU A CA 1
ATOM 6008 C C . LEU A 1 763 ? -16.896 2.591 42.228 1.00 86.38 763 LEU A C 1
ATOM 6010 O O . LEU A 1 763 ? -17.121 1.493 41.722 1.00 86.38 763 LEU A O 1
ATOM 6014 N N . ASP A 1 764 ? -16.355 2.716 43.443 1.00 85.62 764 ASP A N 1
ATOM 6015 C CA . ASP A 1 764 ? -15.998 1.582 44.307 1.00 85.62 764 ASP A CA 1
ATOM 6016 C C . ASP A 1 764 ? -17.228 0.791 44.790 1.00 85.62 764 ASP A C 1
ATOM 6018 O O . ASP A 1 764 ? -17.128 -0.418 45.013 1.00 85.62 764 ASP A O 1
ATOM 6022 N N . SER A 1 765 ? -18.395 1.439 44.902 1.00 82.69 765 SER A N 1
ATOM 6023 C CA . SER A 1 765 ? -19.674 0.796 45.254 1.00 82.69 765 SER A CA 1
ATOM 6024 C C . SER A 1 765 ? -20.280 -0.069 44.133 1.00 82.69 765 SER A C 1
ATOM 6026 O O . SER A 1 765 ? -21.275 -0.776 44.342 1.00 82.69 765 SER A O 1
ATOM 6028 N N . ILE A 1 766 ? -19.703 -0.023 42.927 1.00 77.75 766 ILE A N 1
ATOM 6029 C CA . ILE A 1 766 ? -20.187 -0.786 41.778 1.00 77.75 766 ILE A CA 1
ATOM 6030 C C . ILE A 1 766 ? -19.696 -2.229 41.875 1.00 77.75 766 ILE A C 1
ATOM 6032 O O . ILE A 1 766 ? -18.532 -2.549 41.639 1.00 77.75 766 ILE A O 1
ATOM 6036 N N . GLU A 1 767 ? -20.633 -3.118 42.181 1.00 66.25 767 GLU A N 1
ATOM 6037 C CA . GLU A 1 767 ? -20.401 -4.557 42.185 1.00 66.25 767 GLU A CA 1
ATOM 6038 C C . GLU A 1 767 ? -20.662 -5.185 40.807 1.00 66.25 767 GLU A C 1
ATOM 6040 O O . GLU A 1 767 ? -21.565 -4.736 40.086 1.00 66.25 767 GLU A O 1
ATOM 6045 N N . PRO A 1 768 ? -19.953 -6.277 40.471 1.00 62.34 768 PRO A N 1
ATOM 6046 C CA . PRO A 1 768 ? -18.844 -6.884 41.223 1.00 62.34 768 PRO A CA 1
ATOM 6047 C C . PRO A 1 768 ? -17.462 -6.344 40.804 1.00 62.34 768 PRO A C 1
ATOM 6049 O O . PRO A 1 768 ? -17.341 -5.492 39.927 1.00 62.34 768 PRO A O 1
ATOM 6052 N N . VAL A 1 769 ? -16.405 -6.855 41.448 1.00 57.12 769 VAL A N 1
ATOM 6053 C CA . VAL A 1 769 ? -15.003 -6.385 41.346 1.00 57.12 769 VAL A CA 1
ATOM 6054 C C . VAL A 1 769 ? -14.478 -6.282 39.903 1.00 57.12 769 VAL A C 1
ATOM 6056 O O . VAL A 1 769 ? -13.672 -5.403 39.618 1.00 57.12 769 VAL A O 1
ATOM 6059 N N . SER A 1 770 ? -14.946 -7.148 39.001 1.00 56.31 770 SER A N 1
ATOM 6060 C CA . SER A 1 770 ? -14.579 -7.224 37.575 1.00 56.31 770 SER A CA 1
ATOM 6061 C C . SER A 1 770 ? -15.181 -6.116 36.694 1.00 56.31 770 SER A C 1
ATOM 6063 O O . SER A 1 770 ? -14.941 -6.083 35.486 1.00 56.31 770 SER A O 1
ATOM 6065 N N . ASN A 1 771 ? -15.990 -5.211 37.253 1.00 69.31 771 ASN A N 1
ATOM 6066 C CA . ASN A 1 771 ? -16.597 -4.120 36.499 1.00 69.31 771 ASN A CA 1
ATOM 6067 C C . ASN A 1 771 ? -15.566 -3.024 36.157 1.00 69.31 771 ASN A C 1
ATOM 6069 O O . ASN A 1 771 ? -14.864 -2.530 37.039 1.00 69.31 771 ASN A O 1
ATOM 6073 N N . ALA A 1 772 ? -15.545 -2.572 34.896 1.00 73.50 772 ALA A N 1
ATOM 6074 C CA . ALA A 1 772 ? -14.701 -1.473 34.415 1.00 73.50 772 ALA A CA 1
ATOM 6075 C C . ALA A 1 772 ? -14.793 -0.190 35.268 1.00 73.50 772 ALA A C 1
ATOM 6077 O O . ALA A 1 772 ? -13.810 0.543 35.372 1.00 73.50 772 ALA A O 1
ATOM 6078 N N . GLY A 1 773 ? -15.927 0.066 35.937 1.00 75.06 773 GLY A N 1
ATOM 6079 C CA . GLY A 1 773 ? -16.058 1.157 36.911 1.00 75.06 773 GLY A CA 1
ATOM 6080 C C . GLY A 1 773 ? -14.996 1.126 38.023 1.00 75.06 773 GLY A C 1
ATOM 6081 O O . GLY A 1 773 ? -14.482 2.174 38.410 1.00 75.06 773 GLY A O 1
ATOM 6082 N N . ARG A 1 774 ? -14.578 -0.062 38.474 1.00 77.00 774 ARG A N 1
ATOM 6083 C CA . ARG A 1 774 ? -13.546 -0.224 39.508 1.00 77.00 774 ARG A CA 1
ATOM 6084 C C . ARG A 1 774 ? -12.140 0.045 38.969 1.00 77.00 774 ARG A C 1
ATOM 6086 O O . ARG A 1 774 ? -11.377 0.771 39.596 1.00 77.00 774 ARG A O 1
ATOM 6093 N N . THR A 1 775 ? -11.836 -0.419 37.755 1.00 78.00 775 THR A N 1
ATOM 6094 C CA . THR A 1 775 ? -10.607 -0.042 37.030 1.00 78.00 775 THR A CA 1
ATOM 6095 C C . THR A 1 775 ? -10.512 1.478 36.862 1.00 78.00 775 THR A C 1
ATOM 6097 O O . THR A 1 775 ? -9.464 2.073 37.105 1.00 78.00 775 THR A O 1
ATOM 6100 N N . MET A 1 776 ? -11.626 2.126 36.513 1.00 83.31 776 MET A N 1
ATOM 6101 C CA . MET A 1 776 ? -11.725 3.583 36.407 1.00 83.31 776 MET A CA 1
ATOM 6102 C C . MET A 1 776 ? -11.531 4.293 37.760 1.00 83.31 776 MET A C 1
ATOM 6104 O O . MET A 1 776 ? -10.844 5.315 37.820 1.00 83.31 776 MET A O 1
ATOM 6108 N N . SER A 1 777 ? -12.057 3.731 38.854 1.00 84.94 777 SER A N 1
ATOM 6109 C CA . SER A 1 777 ? -11.803 4.204 40.223 1.00 84.94 777 SER A CA 1
ATOM 6110 C C . SER A 1 777 ? -10.307 4.206 40.553 1.00 84.94 777 SER A C 1
ATOM 6112 O O . SER A 1 777 ? -9.751 5.218 40.989 1.00 84.94 777 SER A O 1
ATOM 6114 N N . ASP A 1 778 ? -9.613 3.104 40.266 1.00 83.88 778 ASP A N 1
ATOM 6115 C CA . ASP A 1 778 ? -8.187 2.965 40.563 1.00 83.88 778 ASP A CA 1
ATOM 6116 C C . ASP A 1 778 ? -7.308 3.897 39.708 1.00 83.88 778 ASP A C 1
ATOM 6118 O O . ASP A 1 778 ? -6.316 4.433 40.214 1.00 83.88 778 ASP A O 1
ATOM 6122 N N . VAL A 1 779 ? -7.710 4.200 38.464 1.00 82.94 779 VAL A N 1
ATOM 6123 C CA . VAL A 1 779 ? -7.091 5.246 37.622 1.00 82.94 779 VAL A CA 1
ATOM 6124 C C . VAL A 1 779 ? -7.232 6.639 38.253 1.00 82.94 779 VAL A C 1
ATOM 6126 O O . VAL A 1 779 ? -6.259 7.407 38.279 1.00 82.94 779 VAL A O 1
ATOM 6129 N N . ILE A 1 780 ? -8.400 6.974 38.813 1.00 86.38 780 ILE A N 1
ATOM 6130 C CA . ILE A 1 780 ? -8.606 8.245 39.526 1.00 86.38 780 ILE A CA 1
ATOM 6131 C C . ILE A 1 780 ? -7.741 8.287 40.795 1.00 86.38 780 ILE A C 1
ATOM 6133 O O . ILE A 1 780 ? -6.973 9.236 40.966 1.00 86.38 780 ILE A O 1
ATOM 6137 N N . LYS A 1 781 ? -7.757 7.239 41.633 1.00 86.06 781 LYS A N 1
ATOM 6138 C CA . LYS A 1 781 ? -6.924 7.138 42.853 1.00 86.06 781 LYS A CA 1
ATOM 6139 C C . LYS A 1 781 ? -5.424 7.219 42.551 1.00 86.06 781 LYS A C 1
ATOM 6141 O O . LYS A 1 781 ? -4.658 7.828 43.301 1.00 86.06 781 LYS A O 1
ATOM 6146 N N . ALA A 1 782 ? -4.961 6.592 41.468 1.00 81.62 782 ALA A N 1
ATOM 6147 C CA . ALA A 1 782 ? -3.573 6.690 41.014 1.00 81.62 782 ALA A CA 1
ATOM 6148 C C . ALA A 1 782 ? -3.224 8.123 40.577 1.00 81.62 782 ALA A C 1
ATOM 6150 O O . ALA A 1 782 ? -2.162 8.639 40.933 1.00 81.62 782 ALA A O 1
ATOM 6151 N N . THR A 1 783 ? -4.142 8.798 39.881 1.00 82.38 783 THR A N 1
ATOM 6152 C CA . THR A 1 783 ? -3.994 10.206 39.485 1.00 82.38 783 THR A CA 1
ATOM 6153 C C . THR A 1 783 ? -3.958 11.139 40.700 1.00 82.38 783 THR A C 1
ATOM 6155 O O . THR A 1 783 ? -3.077 11.995 40.771 1.00 82.38 783 THR A O 1
ATOM 6158 N N . GLN A 1 784 ? -4.838 10.941 41.690 1.00 85.44 784 GLN A N 1
ATOM 6159 C CA . GLN A 1 784 ? -4.830 11.687 42.957 1.00 85.44 784 GLN A CA 1
ATOM 6160 C C . GLN A 1 784 ? -3.487 11.537 43.683 1.00 85.44 784 GLN A C 1
ATOM 6162 O O . GLN A 1 784 ? -2.863 12.543 44.013 1.00 85.44 784 GLN A O 1
ATOM 6167 N N . ARG A 1 785 ? -2.982 10.304 43.853 1.00 83.69 785 ARG A N 1
ATOM 6168 C CA . ARG A 1 785 ? -1.666 10.047 44.473 1.00 83.69 785 ARG A CA 1
ATOM 6169 C C . ARG A 1 785 ? -0.522 10.745 43.725 1.00 83.69 785 ARG A C 1
ATOM 6171 O O . ARG A 1 785 ? 0.308 11.400 44.351 1.00 83.69 785 ARG A O 1
ATOM 6178 N N . LYS A 1 786 ? -0.501 10.651 42.389 1.00 80.56 786 LYS A N 1
ATOM 6179 C CA . LYS A 1 786 ? 0.544 11.233 41.524 1.00 80.56 786 LYS A CA 1
ATOM 6180 C C . LYS A 1 786 ? 0.554 12.766 41.506 1.00 80.56 786 LYS A C 1
ATOM 6182 O O . LYS A 1 786 ? 1.606 13.362 41.284 1.00 80.56 786 LYS A O 1
ATOM 6187 N N . LEU A 1 787 ? -0.600 13.408 41.685 1.00 76.50 787 LEU A N 1
ATOM 6188 C CA . LEU A 1 787 ? -0.705 14.870 41.729 1.00 76.50 787 LEU A CA 1
ATOM 6189 C C . LEU A 1 787 ? -0.570 15.420 43.156 1.00 76.50 787 LEU A C 1
ATOM 6191 O O . LEU A 1 787 ? -0.018 16.505 43.322 1.00 76.50 787 LEU A O 1
ATOM 6195 N N . GLY A 1 788 ? -0.977 14.662 44.178 1.00 61.41 788 GLY A N 1
ATOM 6196 C CA . GLY A 1 788 ? -0.793 15.018 45.588 1.00 61.41 788 GLY A CA 1
ATOM 6197 C C . GLY A 1 788 ? 0.680 15.114 45.996 1.00 61.41 788 GLY A C 1
ATOM 6198 O O . GLY A 1 788 ? 1.070 16.084 46.639 1.00 61.41 788 GLY A O 1
ATOM 6199 N N . SER A 1 789 ? 1.533 14.189 45.536 1.00 50.47 789 SER A N 1
ATOM 6200 C CA . SER A 1 789 ? 2.980 14.220 45.826 1.00 50.47 789 SER A CA 1
ATOM 6201 C C . SER A 1 789 ? 3.727 15.421 45.225 1.00 50.47 789 SER A C 1
ATOM 6203 O O . SER A 1 789 ? 4.824 15.746 45.673 1.00 50.47 789 SER A O 1
ATOM 6205 N N . ARG A 1 790 ? 3.130 16.120 44.247 1.00 49.41 790 ARG A N 1
ATOM 6206 C CA . ARG A 1 790 ? 3.658 17.375 43.678 1.00 49.41 790 ARG A CA 1
ATOM 6207 C C . ARG A 1 790 ? 3.291 18.619 44.492 1.00 49.41 790 ARG A C 1
ATOM 6209 O O . ARG A 1 790 ? 3.860 19.679 44.263 1.00 49.41 790 ARG A O 1
ATOM 6216 N N . ILE A 1 791 ? 2.344 18.517 45.426 1.00 43.69 791 ILE A N 1
ATOM 6217 C CA . ILE A 1 791 ? 1.937 19.640 46.287 1.00 43.69 791 ILE A CA 1
ATOM 6218 C C . ILE A 1 791 ? 2.907 19.786 47.474 1.00 43.69 791 ILE A C 1
ATOM 6220 O O . ILE A 1 791 ? 3.159 20.899 47.928 1.00 43.69 791 ILE A O 1
ATOM 6224 N N . SER A 1 792 ? 3.535 18.687 47.908 1.00 37.84 792 SER A N 1
ATOM 6225 C CA . SER A 1 792 ? 4.602 18.665 48.922 1.00 37.84 792 SER A CA 1
ATOM 6226 C C . SER A 1 792 ? 5.962 19.207 48.451 1.00 37.84 792 SER A C 1
ATOM 6228 O O . SER A 1 792 ? 6.846 19.403 49.279 1.00 37.84 792 SER A O 1
ATOM 6230 N N . SER A 1 793 ? 6.153 19.460 47.153 1.00 37.62 793 SER A N 1
ATOM 6231 C CA . SER A 1 793 ? 7.425 19.918 46.572 1.00 37.62 793 SER A CA 1
ATOM 6232 C C . SER A 1 793 ? 7.206 21.048 45.560 1.00 37.62 793 SER A C 1
ATOM 6234 O O . SER A 1 793 ? 7.256 20.846 44.349 1.00 37.62 793 SER A O 1
ATOM 6236 N N . SER A 1 794 ? 6.958 22.269 46.052 1.00 32.78 794 SER A N 1
ATOM 6237 C CA . SER A 1 794 ? 6.763 23.439 45.183 1.00 32.78 794 SER A CA 1
ATOM 6238 C C . SER A 1 794 ? 7.629 24.651 45.546 1.00 32.78 794 SER A C 1
ATOM 6240 O O . SER A 1 794 ? 7.194 25.586 46.214 1.00 32.78 794 SER A O 1
ATOM 6242 N N . THR A 1 795 ? 8.824 24.696 44.954 1.00 30.25 795 THR A N 1
ATOM 6243 C CA . THR A 1 795 ? 9.490 25.962 44.619 1.00 30.25 795 THR A CA 1
ATOM 6244 C C . THR A 1 795 ? 9.702 25.993 43.105 1.00 30.25 795 THR A C 1
ATOM 6246 O O . THR A 1 795 ? 10.365 25.120 42.569 1.00 30.25 795 THR A O 1
ATOM 6249 N N . GLN A 1 796 ? 9.067 26.967 42.442 1.00 36.91 796 GLN A N 1
ATOM 6250 C CA . GLN A 1 796 ? 9.255 27.421 41.048 1.00 36.91 796 GLN A CA 1
ATOM 6251 C C . GLN A 1 796 ? 9.653 26.400 39.953 1.00 36.91 796 GLN A C 1
ATOM 6253 O O . GLN A 1 796 ? 10.812 26.025 39.841 1.00 36.91 796 GLN A O 1
ATOM 6258 N N . MET A 1 797 ? 8.747 26.152 38.995 1.00 27.77 797 MET A N 1
ATOM 6259 C CA . MET A 1 797 ? 9.121 25.905 37.590 1.00 27.77 797 MET A CA 1
ATOM 6260 C C . MET A 1 797 ? 8.108 26.516 36.606 1.00 27.77 797 MET A C 1
ATOM 6262 O O . MET A 1 797 ? 6.926 26.679 36.920 1.00 27.77 797 MET A O 1
ATOM 6266 N N . SER A 1 798 ? 8.619 26.867 35.425 1.00 28.75 798 SER A N 1
ATOM 6267 C CA . SER A 1 798 ? 7.952 27.523 34.288 1.00 28.75 798 SER A CA 1
ATOM 6268 C C . SER A 1 798 ? 6.919 26.622 33.576 1.00 28.75 798 SER A C 1
ATOM 6270 O O . SER A 1 798 ? 6.940 25.404 33.765 1.00 28.75 798 SER A O 1
ATOM 6272 N N . PRO A 1 799 ? 5.990 27.172 32.762 1.00 30.59 799 PRO A N 1
ATOM 6273 C CA . PRO A 1 799 ? 4.897 26.388 32.186 1.00 30.59 799 PRO A CA 1
ATOM 6274 C C . PRO A 1 799 ? 5.365 25.489 31.024 1.00 30.59 799 PRO A C 1
ATOM 6276 O O . PRO A 1 799 ? 5.877 26.005 30.033 1.00 30.59 799 PRO A O 1
ATOM 6279 N N . PRO A 1 800 ? 5.114 24.165 31.063 1.00 31.58 800 PRO A N 1
ATOM 6280 C CA . PRO A 1 800 ? 5.261 23.315 29.883 1.00 31.58 800 PRO A CA 1
ATOM 6281 C C . PRO A 1 800 ? 4.188 23.650 28.840 1.00 31.58 800 PRO A C 1
ATOM 6283 O O . PRO A 1 800 ? 3.101 24.122 29.194 1.00 31.58 800 PRO A O 1
ATOM 6286 N N . ALA A 1 801 ? 4.426 23.310 27.574 1.00 30.25 801 ALA A N 1
ATOM 6287 C CA . ALA A 1 801 ? 3.386 23.341 26.548 1.00 30.25 801 ALA A CA 1
ATOM 6288 C C . ALA A 1 801 ? 2.213 22.394 26.890 1.00 30.25 801 ALA A C 1
ATOM 6290 O O . ALA A 1 801 ? 2.347 21.420 27.638 1.00 30.25 801 ALA A O 1
ATOM 6291 N N . LEU A 1 802 ? 1.030 22.673 26.343 1.00 32.97 802 LEU A N 1
ATOM 6292 C CA . LEU A 1 802 ? -0.109 21.750 26.338 1.00 32.97 802 LEU A CA 1
ATOM 6293 C C . LEU A 1 802 ? 0.020 20.773 25.162 1.00 32.97 802 LEU A C 1
ATOM 6295 O O . LEU A 1 802 ? -0.744 20.818 24.206 1.00 32.97 802 LEU A O 1
ATOM 6299 N N . LEU A 1 803 ? 0.996 19.866 25.244 1.00 30.06 803 LEU A N 1
ATOM 6300 C CA . LEU A 1 803 ? 1.000 18.680 24.391 1.00 30.06 803 LEU A CA 1
ATOM 6301 C C . LEU A 1 803 ? 0.092 17.617 25.015 1.00 30.06 803 LEU A C 1
ATOM 6303 O O . LEU A 1 803 ? 0.365 17.084 26.093 1.00 30.06 803 LEU A O 1
ATOM 6307 N N . MET A 1 804 ? -1.020 17.348 24.330 1.00 30.14 804 MET A N 1
ATOM 6308 C CA . MET A 1 804 ? -1.905 16.224 24.613 1.00 30.14 804 MET A CA 1
ATOM 6309 C C . MET A 1 804 ? -1.165 14.907 24.377 1.00 30.14 804 MET A C 1
ATOM 6311 O O . MET A 1 804 ? -1.173 14.380 23.268 1.00 30.14 804 MET A O 1
ATOM 6315 N N . ASP A 1 805 ? -0.639 14.307 25.440 1.00 32.75 805 ASP A N 1
ATOM 6316 C CA . ASP A 1 805 ? -0.530 12.853 25.477 1.00 32.75 805 ASP A CA 1
ATOM 6317 C C . ASP A 1 805 ? -1.866 12.262 25.948 1.00 32.75 805 ASP A C 1
ATOM 6319 O O . ASP A 1 805 ? -2.055 11.880 27.108 1.00 32.75 805 ASP A O 1
ATOM 6323 N N . SER A 1 806 ? -2.834 12.244 25.030 1.00 33.19 806 SER A N 1
ATOM 6324 C CA . SER A 1 806 ? -4.133 11.607 25.256 1.00 33.19 806 SER A CA 1
ATOM 6325 C C . SER A 1 806 ? -4.074 10.083 25.114 1.00 33.19 806 SER A C 1
ATOM 6327 O O . SER A 1 806 ? -5.104 9.435 25.262 1.00 33.19 806 SER A O 1
ATOM 6329 N N . THR A 1 807 ? -2.902 9.497 24.832 1.00 33.88 807 THR A N 1
ATOM 6330 C CA . THR A 1 807 ? -2.749 8.036 24.755 1.00 33.88 807 THR A CA 1
ATOM 6331 C C . THR A 1 807 ? -2.656 7.402 26.144 1.00 33.88 807 THR A C 1
ATOM 6333 O O . THR A 1 807 ? -3.030 6.251 26.314 1.00 33.88 807 THR A O 1
ATOM 6336 N N . LYS A 1 808 ? -2.306 8.167 27.189 1.00 31.56 808 LYS A N 1
ATOM 6337 C CA . LYS A 1 808 ? -2.240 7.703 28.594 1.00 31.56 808 LYS A CA 1
ATOM 6338 C C . LYS A 1 808 ? -3.597 7.546 29.310 1.00 31.56 808 LYS A C 1
ATOM 6340 O O . LYS A 1 808 ? -3.656 7.593 30.539 1.00 31.56 808 LYS A O 1
ATOM 6345 N N . LEU A 1 809 ? -4.678 7.381 28.547 1.00 30.08 809 LEU A N 1
ATOM 6346 C CA . LEU A 1 809 ? -5.951 6.791 28.988 1.00 30.08 809 LEU A CA 1
ATOM 6347 C C . LEU A 1 809 ? -6.282 5.492 28.225 1.00 30.08 809 LEU A C 1
ATOM 6349 O O . LEU A 1 809 ? -7.311 4.880 28.496 1.00 30.08 809 LEU A O 1
ATOM 6353 N N . ALA A 1 810 ? -5.403 5.048 27.318 1.00 31.28 810 ALA A N 1
ATOM 6354 C CA . ALA A 1 810 ? -5.369 3.664 26.875 1.00 31.28 810 ALA A CA 1
ATOM 6355 C C . ALA A 1 810 ? -4.963 2.751 28.044 1.00 31.28 810 ALA A C 1
ATOM 6357 O O . ALA A 1 810 ? -4.316 3.178 29.006 1.00 31.28 810 ALA A O 1
ATOM 6358 N N . VAL A 1 811 ? -5.398 1.497 27.943 1.00 26.81 811 VAL A N 1
ATOM 6359 C CA . VAL A 1 811 ? -5.248 0.434 28.945 1.00 26.81 811 VAL A CA 1
ATOM 6360 C C . VAL A 1 811 ? -3.785 0.316 29.412 1.00 26.81 811 VAL A C 1
ATOM 6362 O O . VAL A 1 811 ? -2.889 0.418 28.574 1.00 26.81 811 VAL A O 1
ATOM 6365 N N . PRO A 1 812 ? -3.510 0.089 30.715 1.00 26.17 812 PRO A N 1
ATOM 6366 C CA . PRO A 1 812 ? -2.161 -0.234 31.166 1.00 26.17 812 PRO A CA 1
ATOM 6367 C C . PRO A 1 812 ? -1.677 -1.494 30.453 1.00 26.17 812 PRO A C 1
ATOM 6369 O O . PRO A 1 812 ? -2.290 -2.552 30.606 1.00 26.17 812 PRO A O 1
ATOM 6372 N N . ASP A 1 813 ? -0.591 -1.376 29.694 1.00 28.72 813 ASP A N 1
ATOM 6373 C CA . ASP A 1 813 ? 0.025 -2.524 29.042 1.00 28.72 813 ASP A CA 1
ATOM 6374 C C . ASP A 1 813 ? 0.592 -3.457 30.124 1.00 28.72 813 ASP A C 1
ATOM 6376 O O . ASP A 1 813 ? 1.542 -3.128 30.838 1.00 28.72 813 ASP A O 1
ATOM 6380 N N . LEU A 1 814 ? -0.102 -4.575 30.344 1.00 25.56 814 LEU A N 1
ATOM 6381 C CA . LEU A 1 814 ? 0.043 -5.427 31.526 1.00 25.56 814 LEU A CA 1
ATOM 6382 C C . LEU A 1 814 ? 0.939 -6.644 31.253 1.00 25.56 814 LEU A C 1
ATOM 6384 O O . LEU A 1 814 ? 0.792 -7.704 31.868 1.00 25.56 814 LEU A O 1
ATOM 6388 N N . HIS A 1 815 ? 1.923 -6.475 30.371 1.00 27.78 815 HIS A N 1
ATOM 6389 C CA . HIS A 1 815 ? 2.976 -7.451 30.120 1.00 27.78 815 HIS A CA 1
ATOM 6390 C C . HIS A 1 815 ? 4.071 -7.420 31.200 1.00 27.78 815 HIS A C 1
ATOM 6392 O O . HIS A 1 815 ? 5.221 -7.071 30.964 1.00 27.78 815 HIS A O 1
ATOM 6398 N N . ARG A 1 816 ? 3.735 -7.899 32.406 1.00 29.25 816 ARG A N 1
ATOM 6399 C CA . ARG A 1 816 ? 4.747 -8.467 33.314 1.00 29.25 816 ARG A CA 1
ATOM 6400 C C . ARG A 1 816 ? 5.115 -9.872 32.836 1.00 29.25 816 ARG A C 1
ATOM 6402 O O . ARG A 1 816 ? 4.341 -10.798 33.082 1.00 29.25 816 ARG A O 1
ATOM 6409 N N . ARG A 1 817 ? 6.298 -10.051 32.238 1.00 29.38 817 ARG A N 1
ATOM 6410 C CA . ARG A 1 817 ? 7.018 -11.342 32.155 1.00 29.38 817 ARG A CA 1
ATOM 6411 C C . ARG A 1 817 ? 8.480 -11.126 31.742 1.00 29.38 817 ARG A C 1
ATOM 6413 O O . ARG A 1 817 ? 8.717 -10.585 30.677 1.00 29.38 817 ARG A O 1
ATOM 6420 N N . GLY A 1 818 ? 9.410 -11.636 32.557 1.00 30.81 818 GLY A N 1
ATOM 6421 C CA . GLY A 1 818 ? 10.844 -11.727 32.250 1.00 30.81 818 GLY A CA 1
ATOM 6422 C C . GLY A 1 818 ? 11.668 -10.498 32.645 1.00 30.81 818 GLY A C 1
ATOM 6423 O O . GLY A 1 818 ? 11.762 -9.554 31.880 1.00 30.81 818 GLY A O 1
ATOM 6424 N N . GLU A 1 819 ? 12.352 -10.543 33.793 1.00 37.38 819 GLU A N 1
ATOM 6425 C CA . GLU A 1 819 ? 13.298 -9.491 34.239 1.00 37.38 819 GLU A CA 1
ATOM 6426 C C . GLU A 1 819 ? 14.614 -9.435 33.419 1.00 37.38 819 GLU A C 1
ATOM 6428 O O . GLU A 1 819 ? 15.524 -8.702 33.784 1.00 37.38 819 GLU A O 1
ATOM 6433 N N . ASN A 1 820 ? 14.721 -10.198 32.319 1.00 42.00 820 ASN A N 1
ATOM 6434 C CA . ASN A 1 820 ? 15.967 -10.460 31.580 1.00 42.00 820 ASN A CA 1
ATOM 6435 C C . ASN A 1 820 ? 15.847 -10.303 30.042 1.00 42.00 820 ASN A C 1
ATOM 6437 O O . ASN A 1 820 ? 16.743 -10.749 29.324 1.00 42.00 820 ASN A O 1
ATOM 6441 N N . ASP A 1 821 ? 14.759 -9.726 29.518 1.00 42.81 821 ASP A N 1
ATOM 6442 C CA . ASP A 1 821 ? 14.606 -9.420 28.084 1.00 42.81 821 ASP A CA 1
ATOM 6443 C C . ASP A 1 821 ? 14.999 -7.956 27.796 1.00 42.81 821 ASP A C 1
ATOM 6445 O O . ASP A 1 821 ? 14.638 -7.050 28.544 1.00 42.81 821 ASP A O 1
ATOM 6449 N N . LEU A 1 822 ? 15.729 -7.708 26.701 1.00 51.72 822 LEU A N 1
ATOM 6450 C CA . LEU A 1 822 ? 16.119 -6.357 26.270 1.00 51.72 822 LEU A CA 1
ATOM 6451 C C . LEU A 1 822 ? 14.930 -5.607 25.652 1.00 51.72 822 LEU A C 1
ATOM 6453 O O . LEU A 1 822 ? 14.733 -5.623 24.436 1.00 51.72 822 LEU A O 1
ATOM 6457 N N . ASP A 1 823 ? 14.153 -4.939 26.499 1.00 62.16 823 ASP A N 1
ATOM 6458 C CA . ASP A 1 823 ? 13.075 -4.032 26.107 1.00 62.16 823 ASP A CA 1
ATOM 6459 C C . ASP A 1 823 ? 13.420 -2.553 26.401 1.00 62.16 823 ASP A C 1
ATOM 6461 O O . ASP A 1 823 ? 14.540 -2.205 26.791 1.00 62.16 823 ASP A O 1
ATOM 6465 N N . SER A 1 824 ? 12.443 -1.657 26.221 1.00 53.25 824 SER A N 1
ATOM 6466 C CA . SER A 1 824 ? 12.594 -0.221 26.501 1.00 53.25 824 SER A CA 1
ATOM 6467 C C . SER A 1 824 ? 12.794 0.121 27.984 1.00 53.25 824 SER A C 1
ATOM 6469 O O . SER A 1 824 ? 13.024 1.284 28.313 1.00 53.25 824 SER A O 1
ATOM 6471 N N . THR A 1 825 ? 12.669 -0.846 28.899 1.00 58.53 825 THR A N 1
ATOM 6472 C CA . THR A 1 825 ? 13.019 -0.653 30.309 1.00 58.53 825 THR A CA 1
ATOM 6473 C C . THR A 1 825 ? 14.513 -0.848 30.561 1.00 58.53 825 THR A C 1
ATOM 6475 O O . THR A 1 825 ? 15.050 -0.214 31.469 1.00 58.53 825 THR A O 1
ATOM 6478 N N . VAL A 1 826 ? 15.197 -1.641 29.724 1.00 70.25 826 VAL A N 1
ATOM 6479 C CA . VAL A 1 826 ? 16.624 -1.968 29.871 1.00 70.25 826 VAL A CA 1
ATOM 6480 C C . VAL A 1 826 ? 17.534 -1.034 29.066 1.00 70.25 826 VAL A C 1
ATOM 6482 O O . VAL A 1 826 ? 18.609 -0.689 29.556 1.00 70.25 826 VAL A O 1
ATOM 6485 N N . VAL A 1 827 ? 17.136 -0.594 27.866 1.00 80.56 827 VAL A N 1
ATOM 6486 C CA . VAL A 1 827 ? 17.916 0.317 26.991 1.00 80.56 827 VAL A CA 1
ATOM 6487 C C . VAL A 1 827 ? 17.093 1.531 26.550 1.00 80.56 827 VAL A C 1
ATOM 6489 O O . VAL A 1 827 ? 15.873 1.436 26.433 1.00 80.56 827 VAL A O 1
ATOM 6492 N N . ALA A 1 828 ? 17.738 2.677 26.290 1.00 79.31 828 ALA A N 1
ATOM 6493 C CA . ALA A 1 828 ? 17.046 3.891 25.849 1.00 79.31 828 ALA A CA 1
ATOM 6494 C C . ALA A 1 828 ? 17.890 4.747 24.886 1.00 79.31 828 ALA A C 1
ATOM 6496 O O . ALA A 1 828 ? 18.941 5.270 25.253 1.00 79.31 828 ALA A O 1
ATOM 6497 N N . LEU A 1 829 ? 17.369 4.968 23.671 1.00 83.25 829 LEU A N 1
ATOM 6498 C CA . LEU A 1 829 ? 18.071 5.632 22.556 1.00 83.25 829 LEU A CA 1
ATOM 6499 C C . LEU A 1 829 ? 19.346 4.878 22.133 1.00 83.25 829 LEU A C 1
ATOM 6501 O O . LEU A 1 829 ? 20.413 5.457 21.911 1.00 83.25 829 LEU A O 1
ATOM 6505 N N . GLN A 1 830 ? 19.212 3.558 22.026 1.00 88.50 830 GLN A N 1
ATOM 6506 C CA . GLN A 1 830 ? 20.255 2.665 21.552 1.00 88.50 830 GLN A CA 1
ATOM 6507 C C . GLN A 1 830 ? 20.539 2.857 20.055 1.00 88.50 830 GLN A C 1
ATOM 6509 O O . GLN A 1 830 ? 19.619 2.953 19.243 1.00 88.50 830 GLN A O 1
ATOM 6514 N N . HIS A 1 831 ? 21.816 2.918 19.688 1.00 89.06 831 HIS A N 1
ATOM 6515 C CA . HIS A 1 831 ? 22.284 3.138 18.320 1.00 89.06 831 HIS A CA 1
ATOM 6516 C C . HIS A 1 831 ? 23.724 2.616 18.147 1.00 89.06 831 HIS A C 1
ATOM 6518 O O . HIS A 1 831 ? 24.293 2.018 19.059 1.00 89.06 831 HIS A O 1
ATOM 6524 N N . HIS A 1 832 ? 24.305 2.802 16.954 1.00 90.19 832 HIS A N 1
ATOM 6525 C CA . HIS A 1 832 ? 25.659 2.336 16.607 1.00 90.19 832 HIS A CA 1
ATOM 6526 C C . HIS A 1 832 ? 25.875 0.841 16.930 1.00 90.19 832 HIS A C 1
ATOM 6528 O O . HIS A 1 832 ? 26.866 0.454 17.541 1.00 90.19 832 HIS A O 1
ATOM 6534 N N . ALA A 1 833 ? 24.915 -0.004 16.539 1.00 91.81 833 ALA A N 1
ATOM 6535 C CA . ALA A 1 833 ? 25.028 -1.447 16.713 1.00 91.81 833 ALA A CA 1
ATOM 6536 C C . ALA A 1 833 ? 26.093 -2.026 15.762 1.00 91.81 833 ALA A C 1
ATOM 6538 O O . ALA A 1 833 ? 26.093 -1.720 14.569 1.00 91.81 833 ALA A O 1
ATOM 6539 N N . THR A 1 834 ? 27.002 -2.857 16.269 1.00 92.00 834 THR A N 1
ATOM 6540 C CA . THR A 1 834 ? 28.063 -3.514 15.488 1.00 92.00 834 THR A CA 1
ATOM 6541 C C . THR A 1 834 ? 28.196 -4.971 15.915 1.00 92.00 834 THR A C 1
ATOM 6543 O O . THR A 1 834 ? 28.436 -5.257 17.085 1.00 92.00 834 THR A O 1
ATOM 6546 N N . GLU A 1 835 ? 28.036 -5.897 14.969 1.00 92.94 835 GLU A N 1
ATOM 6547 C CA . GLU A 1 835 ? 28.256 -7.326 15.206 1.00 92.94 835 GLU A CA 1
ATOM 6548 C C . GLU A 1 835 ? 29.761 -7.616 15.330 1.00 92.94 835 GLU A C 1
ATOM 6550 O O . GLU A 1 835 ? 30.571 -7.176 14.511 1.00 92.94 835 GLU A O 1
ATOM 6555 N N . LEU A 1 836 ? 30.139 -8.323 16.392 1.00 92.25 836 LEU A N 1
ATOM 6556 C CA . LEU A 1 836 ? 31.512 -8.705 16.703 1.00 92.25 836 LEU A CA 1
ATOM 6557 C C . LEU A 1 836 ? 31.821 -10.112 16.167 1.00 92.25 836 LEU A C 1
ATOM 6559 O O . LEU A 1 836 ? 30.932 -10.880 15.806 1.00 92.25 836 LEU A O 1
ATOM 6563 N N . LYS A 1 837 ? 33.110 -10.480 16.133 1.00 88.50 837 LYS A N 1
ATOM 6564 C CA . LYS A 1 837 ? 33.585 -11.766 15.577 1.00 88.50 837 LYS A CA 1
ATOM 6565 C C . LYS A 1 837 ? 33.039 -13.013 16.292 1.00 88.50 837 LYS A C 1
ATOM 6567 O O . LYS A 1 837 ? 33.118 -14.101 15.732 1.00 88.50 837 LYS A O 1
ATOM 6572 N N . ASP A 1 838 ? 32.522 -12.863 17.508 1.00 88.50 838 ASP A N 1
ATOM 6573 C CA . ASP A 1 838 ? 31.880 -13.916 18.305 1.00 88.50 838 ASP A CA 1
ATOM 6574 C C . ASP A 1 838 ? 30.352 -14.009 18.081 1.00 88.50 838 ASP A C 1
ATOM 6576 O O . ASP A 1 838 ? 29.699 -14.861 18.679 1.00 88.50 838 ASP A O 1
ATOM 6580 N N . GLY A 1 839 ? 29.776 -13.160 17.219 1.00 87.31 839 GLY A N 1
ATOM 6581 C CA . GLY A 1 839 ? 28.334 -13.078 16.961 1.00 87.31 839 GLY A CA 1
ATOM 6582 C C . GLY A 1 839 ? 27.546 -12.276 18.005 1.00 87.31 839 GLY A C 1
ATOM 6583 O O . GLY A 1 839 ? 26.321 -12.180 17.902 1.00 87.31 839 GLY A O 1
ATOM 6584 N N . SER A 1 840 ? 28.216 -11.694 19.005 1.00 93.62 840 SER A N 1
ATOM 6585 C CA . SER A 1 840 ? 27.614 -10.725 19.926 1.00 93.62 840 SER A CA 1
ATOM 6586 C C . SER A 1 840 ? 27.528 -9.333 19.288 1.00 93.62 840 SER A C 1
ATOM 6588 O O . SER A 1 840 ? 28.195 -9.041 18.295 1.00 93.62 840 SER A O 1
ATOM 6590 N N . ILE A 1 841 ? 26.687 -8.456 19.835 1.00 94.94 841 ILE A N 1
ATOM 6591 C CA . ILE A 1 841 ? 26.414 -7.126 19.277 1.00 94.94 841 ILE A CA 1
ATOM 6592 C C . ILE A 1 841 ? 26.880 -6.057 20.267 1.00 94.94 841 ILE A C 1
ATOM 6594 O O . ILE A 1 841 ? 26.354 -5.973 21.376 1.00 94.94 841 ILE A O 1
ATOM 6598 N N . LEU A 1 842 ? 27.841 -5.225 19.865 1.00 96.44 842 LEU A N 1
ATOM 6599 C CA . LEU A 1 842 ? 28.212 -4.001 20.578 1.00 96.44 842 LEU A CA 1
ATOM 6600 C C . LEU A 1 842 ? 27.193 -2.899 20.259 1.00 96.44 842 LEU A C 1
ATOM 6602 O O . LEU A 1 842 ? 26.822 -2.740 19.100 1.00 96.44 842 LEU A O 1
ATOM 6606 N N . ILE A 1 843 ? 26.729 -2.153 21.260 1.00 94.44 843 ILE A N 1
ATOM 6607 C CA . ILE A 1 843 ? 25.662 -1.148 21.144 1.00 94.44 843 ILE A CA 1
ATOM 6608 C C . ILE A 1 843 ? 26.012 0.068 22.011 1.00 94.44 843 ILE A C 1
ATOM 6610 O O . ILE A 1 843 ? 26.428 -0.090 23.160 1.00 94.44 843 ILE A O 1
ATOM 6614 N N . PHE A 1 844 ? 25.788 1.278 21.493 1.00 94.81 844 PHE A N 1
ATOM 6615 C CA . PHE A 1 844 ? 25.829 2.521 22.269 1.00 94.81 844 PHE A CA 1
ATOM 6616 C C . PHE A 1 844 ? 24.423 2.848 22.797 1.00 94.81 844 PHE A C 1
ATOM 6618 O O . PHE A 1 844 ? 23.465 2.862 22.027 1.00 94.81 844 PHE A O 1
ATOM 6625 N N . ASP A 1 845 ? 24.278 3.112 24.094 1.00 92.25 845 ASP A N 1
ATOM 6626 C CA . ASP A 1 845 ? 22.999 3.335 24.783 1.00 92.25 845 ASP A CA 1
ATOM 6627 C C . ASP A 1 845 ? 23.056 4.660 25.565 1.00 92.25 845 ASP A C 1
ATOM 6629 O O . ASP A 1 845 ? 23.719 4.747 26.601 1.00 92.25 845 ASP A O 1
ATOM 6633 N N . ASN A 1 846 ? 22.381 5.705 25.062 1.00 89.12 846 ASN A N 1
ATOM 6634 C CA . ASN A 1 846 ? 22.453 7.061 25.634 1.00 89.12 846 ASN A CA 1
ATOM 6635 C C . ASN A 1 846 ? 21.680 7.226 26.950 1.00 89.12 846 ASN A C 1
ATOM 6637 O O . ASN A 1 846 ? 21.882 8.218 27.643 1.00 89.12 846 ASN A O 1
ATOM 6641 N N . GLY A 1 847 ? 20.779 6.307 27.302 1.00 84.81 847 GLY A N 1
ATOM 6642 C CA . GLY A 1 847 ? 20.147 6.266 28.624 1.00 84.81 847 GLY A CA 1
ATOM 6643 C C . GLY A 1 847 ? 19.211 7.429 28.982 1.00 84.81 847 GLY A C 1
ATOM 6644 O O . GLY A 1 847 ? 18.701 7.454 30.099 1.00 84.81 847 GLY A O 1
ATOM 6645 N N . VAL A 1 848 ? 18.933 8.367 28.064 1.00 73.25 848 VAL A N 1
ATOM 6646 C CA . VAL A 1 848 ? 18.176 9.619 28.321 1.00 73.25 848 VAL A CA 1
ATOM 6647 C C . VAL A 1 848 ? 16.804 9.378 28.972 1.00 73.25 848 VAL A C 1
ATOM 6649 O O . VAL A 1 848 ? 16.312 10.224 29.718 1.00 73.25 848 VAL A O 1
ATOM 6652 N N . TYR A 1 849 ? 16.201 8.214 28.711 1.00 66.69 849 TYR A N 1
ATOM 6653 C CA . TYR A 1 849 ? 14.894 7.807 29.235 1.00 66.69 849 TYR A CA 1
ATOM 6654 C C . TYR A 1 849 ? 14.884 6.377 29.805 1.00 66.69 849 TYR A C 1
ATOM 6656 O O . TYR A 1 849 ? 13.829 5.741 29.813 1.00 66.69 849 TYR A O 1
ATOM 6664 N N . ARG A 1 850 ? 16.033 5.842 30.255 1.00 78.75 850 ARG A N 1
ATOM 6665 C CA . ARG A 1 850 ? 16.100 4.470 30.795 1.00 78.75 850 ARG A CA 1
ATOM 6666 C C . ARG A 1 850 ? 15.199 4.357 32.028 1.00 78.75 850 ARG A C 1
ATOM 6668 O O . ARG A 1 850 ? 15.246 5.195 32.929 1.00 78.75 850 ARG A O 1
ATOM 6675 N N . HIS A 1 851 ? 14.319 3.357 32.049 1.00 61.53 851 HIS A N 1
ATOM 6676 C CA . HIS A 1 851 ? 13.369 3.212 33.148 1.00 61.53 851 HIS A CA 1
ATOM 6677 C C . HIS A 1 851 ? 14.094 2.817 34.445 1.00 61.53 851 HIS A C 1
ATOM 6679 O O . HIS A 1 851 ? 15.141 2.182 34.423 1.00 61.53 851 HIS A O 1
ATOM 6685 N N . HIS A 1 852 ? 13.505 3.180 35.588 1.00 63.62 852 HIS A N 1
ATOM 6686 C CA . HIS A 1 852 ? 14.007 2.889 36.942 1.00 63.62 852 HIS A CA 1
ATOM 6687 C C . HIS A 1 852 ? 15.318 3.575 37.371 1.00 63.62 852 HIS A C 1
ATOM 6689 O O . HIS A 1 852 ? 15.693 3.442 38.536 1.00 63.62 852 HIS A O 1
ATOM 6695 N N . GLU A 1 853 ? 15.948 4.387 36.520 1.00 66.69 853 GLU A N 1
ATOM 6696 C CA . GLU A 1 853 ? 17.126 5.179 36.885 1.00 66.69 853 GLU A CA 1
ATOM 6697 C C . GLU A 1 853 ? 16.788 6.655 37.148 1.00 66.69 853 GLU A C 1
ATOM 6699 O O . GLU A 1 853 ? 15.926 7.255 36.506 1.00 66.69 853 GLU A O 1
ATOM 6704 N N . SER A 1 854 ? 17.462 7.249 38.138 1.00 62.56 854 SER A N 1
ATOM 6705 C CA . SER A 1 854 ? 17.194 8.624 38.597 1.00 62.56 854 SER A CA 1
ATOM 6706 C C . SER A 1 854 ? 17.927 9.705 37.796 1.00 62.56 854 SER A C 1
ATOM 6708 O O . SER A 1 854 ? 17.581 10.879 37.915 1.00 62.56 854 SER A O 1
ATOM 6710 N N . PHE A 1 855 ? 18.948 9.326 37.023 1.00 66.81 855 PHE A N 1
ATOM 6711 C CA . PHE A 1 855 ? 19.809 10.222 36.249 1.00 66.81 855 PHE A CA 1
ATOM 6712 C C . PHE A 1 855 ? 20.169 9.563 34.911 1.00 66.81 855 PHE A C 1
ATOM 6714 O O . PHE A 1 855 ? 20.466 8.368 34.911 1.00 66.81 855 PHE A O 1
ATOM 6721 N N . PRO A 1 856 ? 20.162 10.305 33.791 1.00 80.31 856 PRO A N 1
ATOM 6722 C CA . PRO A 1 856 ? 20.562 9.767 32.499 1.00 80.31 856 PRO A CA 1
ATOM 6723 C C . PRO A 1 856 ? 22.092 9.654 32.412 1.00 80.31 856 PRO A C 1
ATOM 6725 O O . PRO A 1 856 ? 22.806 10.520 32.915 1.00 80.31 856 PRO A O 1
ATOM 6728 N N . TYR A 1 857 ? 22.587 8.600 31.763 1.00 88.31 857 TYR A N 1
ATOM 6729 C CA . TYR A 1 857 ? 24.006 8.423 31.441 1.00 88.31 857 TYR A CA 1
ATOM 6730 C C . TYR A 1 857 ? 24.190 7.543 30.205 1.00 88.31 857 TYR A C 1
ATOM 6732 O O . TYR A 1 857 ? 23.409 6.611 29.961 1.00 88.31 857 TYR A O 1
ATOM 6740 N N . SER A 1 858 ? 25.258 7.820 29.456 1.00 91.94 858 SER A N 1
ATOM 6741 C CA . SER A 1 858 ? 25.653 7.010 28.308 1.00 91.94 858 SER A CA 1
ATOM 6742 C C . SER A 1 858 ? 26.419 5.772 28.772 1.00 91.94 858 SER A C 1
ATOM 6744 O O . SER A 1 858 ? 27.192 5.812 29.731 1.00 91.94 858 SER A O 1
ATOM 6746 N N . ARG A 1 859 ? 26.221 4.654 28.077 1.00 93.75 859 ARG A N 1
ATOM 6747 C CA . ARG A 1 859 ? 27.009 3.431 28.253 1.00 93.75 859 ARG A CA 1
ATOM 6748 C C . ARG A 1 859 ? 27.178 2.701 26.928 1.00 93.75 859 ARG A C 1
ATOM 6750 O O . ARG A 1 859 ? 26.394 2.890 26.000 1.00 93.75 859 ARG A O 1
ATOM 6757 N N . ILE A 1 860 ? 28.174 1.832 26.867 1.00 95.94 860 ILE A N 1
ATOM 6758 C CA . ILE A 1 860 ? 28.356 0.879 25.777 1.00 95.94 860 ILE A CA 1
ATOM 6759 C C . ILE A 1 860 ? 28.072 -0.503 26.356 1.00 95.94 860 ILE A C 1
ATOM 6761 O O . ILE A 1 860 ? 28.562 -0.832 27.435 1.00 95.94 860 ILE A O 1
ATOM 6765 N N . ILE A 1 861 ? 27.280 -1.310 25.658 1.00 95.44 861 ILE A N 1
ATOM 6766 C CA . ILE A 1 861 ? 26.957 -2.685 26.053 1.00 95.44 861 ILE A CA 1
ATOM 6767 C C . ILE A 1 861 ? 27.321 -3.649 24.927 1.00 95.44 861 ILE A C 1
ATOM 6769 O O . ILE A 1 861 ? 27.198 -3.319 23.753 1.00 95.44 861 ILE A O 1
ATOM 6773 N N . GLN A 1 862 ? 27.755 -4.851 25.285 1.00 95.69 862 GLN A N 1
ATOM 6774 C CA . GLN A 1 862 ? 27.901 -5.984 24.380 1.00 95.69 862 GLN A CA 1
ATOM 6775 C C . GLN A 1 862 ? 26.839 -7.013 24.757 1.00 95.69 862 GLN A C 1
ATOM 6777 O O . GLN A 1 862 ? 26.754 -7.424 25.915 1.00 95.69 862 GLN A O 1
ATOM 6782 N N . VAL A 1 863 ? 26.020 -7.404 23.789 1.00 93.81 863 VAL A N 1
ATOM 6783 C CA . VAL A 1 863 ? 24.857 -8.272 23.976 1.00 93.81 863 VAL A CA 1
ATOM 6784 C C . VAL A 1 863 ? 25.083 -9.593 23.258 1.00 93.81 863 VAL A C 1
ATOM 6786 O O . VAL A 1 863 ? 25.334 -9.608 22.054 1.00 93.81 863 VAL A O 1
ATOM 6789 N N . ASP A 1 864 ? 24.945 -10.708 23.969 1.00 89.62 864 ASP A N 1
ATOM 6790 C CA . ASP A 1 864 ? 24.906 -12.025 23.339 1.00 89.62 864 ASP A CA 1
ATOM 6791 C C . ASP A 1 864 ? 23.606 -12.200 22.536 1.00 89.62 864 ASP A C 1
ATOM 6793 O O . ASP A 1 864 ? 22.498 -12.028 23.048 1.00 89.62 864 ASP A O 1
ATOM 6797 N N . ARG A 1 865 ? 23.741 -12.554 21.256 1.00 83.00 865 ARG A N 1
ATOM 6798 C CA . ARG A 1 865 ? 22.634 -12.572 20.290 1.00 83.00 865 ARG A CA 1
ATOM 6799 C C . ARG A 1 865 ? 21.612 -13.685 20.546 1.00 83.00 865 ARG A C 1
ATOM 6801 O O . ARG A 1 865 ? 20.458 -13.540 20.146 1.00 83.00 865 ARG A O 1
ATOM 6808 N N . ALA A 1 866 ? 22.009 -14.782 21.195 1.00 77.00 866 ALA A N 1
ATOM 6809 C CA . ALA A 1 866 ? 21.144 -15.940 21.431 1.00 77.00 866 ALA A CA 1
ATOM 6810 C C . ALA A 1 866 ? 20.353 -15.831 22.746 1.00 77.00 866 ALA A C 1
ATOM 6812 O O . ALA A 1 866 ? 19.166 -16.151 22.797 1.00 77.00 866 ALA A O 1
ATOM 6813 N N . THR A 1 867 ? 21.008 -15.367 23.808 1.00 82.75 867 THR A N 1
ATOM 6814 C CA . THR A 1 867 ? 20.466 -15.250 25.172 1.00 82.75 867 THR A CA 1
ATOM 6815 C C . THR A 1 867 ? 19.933 -13.854 25.496 1.00 82.75 867 THR A C 1
ATOM 6817 O O . THR A 1 867 ? 19.266 -13.679 26.519 1.00 82.75 867 THR A O 1
ATOM 6820 N N . LYS A 1 868 ? 20.237 -12.860 24.646 1.00 82.81 868 LYS A N 1
ATOM 6821 C CA . LYS A 1 868 ? 19.948 -11.427 24.831 1.00 82.81 868 LYS A CA 1
ATOM 6822 C C . LYS A 1 868 ? 20.558 -10.821 26.103 1.00 82.81 868 LYS A C 1
ATOM 6824 O O . LYS A 1 868 ? 20.139 -9.749 26.529 1.00 82.81 868 LYS A O 1
ATOM 6829 N N . GLN A 1 869 ? 21.525 -11.492 26.727 1.00 84.38 869 GLN A N 1
ATOM 6830 C CA . GLN A 1 869 ? 22.162 -10.999 27.947 1.00 84.38 869 GLN A CA 1
ATOM 6831 C C . GLN A 1 869 ? 23.270 -9.995 27.629 1.00 84.38 869 GLN A C 1
ATOM 6833 O O . GLN A 1 869 ? 23.996 -10.145 26.645 1.00 84.38 869 GLN A O 1
ATOM 6838 N N . ILE A 1 870 ? 23.432 -8.992 28.494 1.00 91.31 870 ILE A N 1
ATOM 6839 C CA . ILE A 1 870 ? 24.593 -8.098 28.463 1.00 91.31 870 ILE A CA 1
ATOM 6840 C C . ILE A 1 870 ? 25.796 -8.890 28.989 1.00 91.31 870 ILE A C 1
ATOM 6842 O O . ILE A 1 870 ? 25.865 -9.205 30.176 1.00 91.31 870 ILE A O 1
ATOM 6846 N N . VAL A 1 871 ? 26.732 -9.230 28.102 1.00 92.81 871 VAL A N 1
ATOM 6847 C CA . VAL A 1 871 ? 27.949 -9.999 28.426 1.00 92.81 871 VAL A CA 1
ATOM 6848 C C . VAL A 1 871 ? 29.141 -9.111 28.780 1.00 92.81 871 VAL A C 1
ATOM 6850 O O . VAL A 1 871 ? 30.075 -9.565 29.435 1.00 92.81 871 VAL A O 1
ATOM 6853 N N . TRP A 1 872 ? 29.100 -7.837 28.389 1.00 95.88 872 TRP A N 1
ATOM 6854 C CA . TRP A 1 872 ? 30.059 -6.813 28.801 1.00 95.88 872 TRP A CA 1
ATOM 6855 C C . TRP A 1 872 ? 29.390 -5.437 28.777 1.00 95.88 872 TRP A C 1
ATOM 6857 O O . TRP A 1 872 ? 28.501 -5.194 27.962 1.00 95.88 872 TRP A O 1
ATOM 6867 N N . GLN A 1 873 ? 29.818 -4.523 29.648 1.00 94.44 873 GLN A N 1
ATOM 6868 C CA . GLN A 1 873 ? 29.394 -3.126 29.602 1.00 94.44 873 GLN A CA 1
ATOM 6869 C C . GLN A 1 873 ? 30.514 -2.182 30.040 1.00 94.44 873 GLN A C 1
ATOM 6871 O O . GLN A 1 873 ? 31.320 -2.526 30.902 1.00 94.44 873 GLN A O 1
ATOM 6876 N N . TYR A 1 874 ? 30.486 -0.965 29.507 1.00 94.81 874 TYR A N 1
ATOM 6877 C CA . TYR A 1 874 ? 31.253 0.172 29.991 1.00 94.81 874 TYR A CA 1
ATOM 6878 C C . TYR A 1 874 ? 30.327 1.360 30.255 1.00 94.81 874 TYR A C 1
ATOM 6880 O O . TYR A 1 874 ? 29.554 1.764 29.385 1.00 94.81 874 TYR A O 1
ATOM 6888 N N . HIS A 1 875 ? 30.446 1.945 31.442 1.00 90.44 875 HIS A N 1
ATOM 6889 C CA . HIS A 1 875 ? 29.886 3.240 31.812 1.00 90.44 875 HIS A CA 1
ATOM 6890 C C . HIS A 1 875 ? 30.853 3.918 32.788 1.00 90.44 875 HIS A C 1
ATOM 6892 O O . HIS A 1 875 ? 31.628 3.237 33.463 1.00 90.44 875 HIS A O 1
ATOM 6898 N N . GLU A 1 876 ? 30.793 5.243 32.910 1.00 86.44 876 GLU A N 1
ATOM 6899 C CA . GLU A 1 876 ? 31.594 5.931 33.924 1.00 86.44 876 GLU A CA 1
ATOM 6900 C C . GLU A 1 876 ? 31.084 5.670 35.346 1.00 86.44 876 GLU A C 1
ATOM 6902 O O . GLU A 1 876 ? 29.891 5.458 35.585 1.00 86.44 876 GLU A O 1
ATOM 6907 N N . LYS A 1 877 ? 31.996 5.736 36.321 1.00 76.94 877 LYS A N 1
ATOM 6908 C CA . LYS A 1 877 ? 31.667 5.604 37.752 1.00 76.94 877 LYS A CA 1
ATOM 6909 C C . LYS A 1 877 ? 30.820 6.772 38.253 1.00 76.94 877 LYS A C 1
ATOM 6911 O O . LYS A 1 877 ? 30.077 6.618 39.220 1.00 76.94 877 LYS A O 1
ATOM 6916 N N . ASN A 1 878 ? 30.935 7.930 37.605 1.00 75.81 878 ASN A N 1
ATOM 6917 C CA . ASN A 1 878 ? 30.070 9.078 37.820 1.00 75.81 878 ASN A CA 1
ATOM 6918 C C . ASN A 1 878 ? 29.165 9.266 36.584 1.00 75.81 878 ASN A C 1
ATOM 6920 O O . ASN A 1 878 ? 29.677 9.612 35.522 1.00 75.81 878 ASN A O 1
ATOM 6924 N N . PRO A 1 879 ? 27.832 9.112 36.705 1.00 66.12 879 PRO A N 1
ATOM 6925 C CA . PRO A 1 879 ? 26.885 9.340 35.606 1.00 66.12 879 PRO A CA 1
ATOM 6926 C C . PRO A 1 879 ? 27.044 10.693 34.893 1.00 66.12 879 PRO A C 1
ATOM 6928 O O . PRO A 1 879 ? 26.704 10.819 33.722 1.00 66.12 879 PRO A O 1
ATOM 6931 N N . MET A 1 880 ? 27.583 11.703 35.586 1.00 65.12 880 MET A N 1
ATOM 6932 C CA . MET A 1 880 ? 27.765 13.058 35.060 1.00 65.12 880 MET A CA 1
ATOM 6933 C C . MET A 1 880 ? 29.039 13.259 34.216 1.00 65.12 880 MET A C 1
ATOM 6935 O O . MET A 1 880 ? 29.200 14.343 33.664 1.00 65.12 880 MET A O 1
ATOM 6939 N N . THR A 1 881 ? 29.961 12.286 34.140 1.00 79.94 881 THR A N 1
ATOM 6940 C CA . THR A 1 881 ? 31.251 12.431 33.418 1.00 79.94 881 THR A CA 1
ATOM 6941 C C . THR A 1 881 ? 31.312 11.702 32.074 1.00 79.94 881 THR A C 1
ATOM 6943 O O . THR A 1 881 ? 32.343 11.743 31.403 1.00 79.94 881 THR A O 1
ATOM 6946 N N . PHE A 1 882 ? 30.228 11.036 31.673 1.00 88.31 882 PHE A N 1
ATOM 6947 C CA . PHE A 1 882 ? 30.058 10.481 30.331 1.00 88.31 882 PHE A CA 1
ATOM 6948 C C . PHE A 1 882 ? 28.566 10.444 29.980 1.00 88.31 882 PHE A C 1
ATOM 6950 O O . PHE A 1 882 ? 27.834 9.517 30.339 1.00 88.31 882 PHE A O 1
ATOM 6957 N N . PHE A 1 883 ? 28.101 11.485 29.291 1.00 88.06 883 PHE A N 1
ATOM 6958 C CA . PHE A 1 883 ? 26.714 11.567 28.849 1.00 88.06 883 PHE A CA 1
ATOM 6959 C C . PHE A 1 883 ? 26.586 12.415 27.587 1.00 88.06 883 PHE A C 1
ATOM 6961 O O . PHE A 1 883 ? 26.706 13.638 27.616 1.00 88.06 883 PHE A O 1
ATOM 6968 N N . THR A 1 884 ? 26.256 11.751 26.483 1.00 86.31 884 THR A N 1
ATOM 6969 C CA . THR A 1 884 ? 25.871 12.392 25.229 1.00 86.31 884 THR A CA 1
ATOM 6970 C C . THR A 1 884 ? 24.366 12.168 25.012 1.00 86.31 884 THR A C 1
ATOM 6972 O O . THR A 1 884 ? 23.940 11.033 24.806 1.00 86.31 884 THR A O 1
ATOM 6975 N N . PRO A 1 885 ? 23.504 13.201 25.113 1.00 74.12 885 PRO A N 1
ATOM 6976 C CA . PRO A 1 885 ? 22.050 13.020 25.016 1.00 74.12 885 PRO A CA 1
ATOM 6977 C C . PRO A 1 885 ? 21.570 12.676 23.598 1.00 74.12 885 PRO A C 1
ATOM 6979 O O . PRO A 1 885 ? 20.489 12.117 23.422 1.00 74.12 885 PRO A O 1
ATOM 6982 N N . PHE A 1 886 ? 22.371 12.979 22.580 1.00 71.75 886 PHE A N 1
ATOM 6983 C CA . PHE A 1 886 ? 22.114 12.686 21.175 1.00 71.75 886 PHE A CA 1
ATOM 6984 C C . PHE A 1 886 ? 23.401 12.173 20.529 1.00 71.75 886 PHE A C 1
ATOM 6986 O O . PHE A 1 886 ? 24.479 12.671 20.841 1.00 71.75 886 PHE A O 1
ATOM 6993 N N . MET A 1 887 ? 23.279 11.200 19.618 1.00 80.88 887 MET A N 1
ATOM 6994 C CA . MET A 1 887 ? 24.406 10.619 18.869 1.00 80.88 887 MET A CA 1
ATOM 6995 C C . MET A 1 887 ? 25.499 10.009 19.778 1.00 80.88 887 MET A C 1
ATOM 6997 O O . MET A 1 887 ? 25.369 10.000 21.004 1.00 80.88 887 MET A O 1
ATOM 7001 N N . GLY A 1 888 ? 26.540 9.440 19.167 1.00 89.31 888 GLY A N 1
ATOM 7002 C CA . GLY A 1 888 ? 27.579 8.673 19.852 1.00 89.31 888 GLY A CA 1
ATOM 7003 C C . GLY A 1 888 ? 28.168 7.570 18.968 1.00 89.31 888 GLY A C 1
ATOM 7004 O O . GLY A 1 888 ? 27.654 7.240 17.889 1.00 89.31 888 GLY A O 1
ATOM 7005 N N . GLY A 1 889 ? 29.269 6.972 19.420 1.00 93.88 889 GLY A N 1
ATOM 7006 C CA . GLY A 1 889 ? 29.829 5.815 18.733 1.00 93.88 889 GLY A CA 1
ATOM 7007 C C . GLY A 1 889 ? 30.773 4.956 19.550 1.00 93.88 889 GLY A C 1
ATOM 7008 O O . GLY A 1 889 ? 31.430 5.440 20.466 1.00 93.88 889 GLY A O 1
ATOM 7009 N N . ALA A 1 890 ? 30.800 3.666 19.221 1.00 95.81 890 ALA A N 1
ATOM 7010 C CA . ALA A 1 890 ? 31.634 2.670 19.874 1.00 95.81 890 ALA A CA 1
ATOM 7011 C C . ALA A 1 890 ? 32.206 1.703 18.834 1.00 95.81 890 ALA A C 1
ATOM 7013 O O . ALA A 1 890 ? 31.458 1.130 18.047 1.00 95.81 890 ALA A O 1
ATOM 7014 N N . GLN A 1 891 ? 33.519 1.490 18.860 1.00 96.38 891 GLN A N 1
ATOM 7015 C CA . GLN A 1 891 ? 34.213 0.555 17.976 1.00 96.38 891 GLN A CA 1
ATOM 7016 C C . GLN A 1 891 ? 35.074 -0.391 18.814 1.00 96.38 891 GLN A C 1
ATOM 7018 O O . GLN A 1 891 ? 36.003 0.047 19.494 1.00 96.38 891 GLN A O 1
ATOM 7023 N N . ARG A 1 892 ? 34.807 -1.700 18.736 1.00 95.94 892 ARG A N 1
ATOM 7024 C CA . ARG A 1 892 ? 35.706 -2.725 19.284 1.00 95.94 892 ARG A CA 1
ATOM 7025 C C . ARG A 1 892 ? 36.949 -2.815 18.393 1.00 95.94 892 ARG A C 1
ATOM 7027 O O . ARG A 1 892 ? 36.838 -3.096 17.202 1.00 95.94 892 ARG A O 1
ATOM 7034 N N . LEU A 1 893 ? 38.118 -2.578 18.973 1.00 93.94 893 LEU A N 1
ATOM 7035 C CA . LEU A 1 893 ? 39.413 -2.613 18.300 1.00 93.94 893 LEU A CA 1
ATOM 7036 C C . LEU A 1 893 ? 39.998 -4.034 18.295 1.00 93.94 893 LEU A C 1
ATOM 7038 O O . LEU A 1 893 ? 39.648 -4.876 19.125 1.00 93.94 893 LEU A O 1
ATOM 7042 N N . ALA A 1 894 ? 40.937 -4.302 17.384 1.00 87.00 894 ALA A N 1
ATOM 7043 C CA . ALA A 1 894 ? 41.555 -5.622 17.220 1.00 87.00 894 ALA A CA 1
ATOM 7044 C C . ALA A 1 894 ? 42.323 -6.131 18.462 1.00 87.00 894 ALA A C 1
ATOM 7046 O O . ALA A 1 894 ? 42.488 -7.338 18.622 1.00 87.00 894 ALA A O 1
ATOM 7047 N N . ASN A 1 895 ? 42.759 -5.231 19.352 1.00 88.62 895 ASN A N 1
ATOM 7048 C CA . ASN A 1 895 ? 43.399 -5.552 20.635 1.00 88.62 895 ASN A CA 1
ATOM 7049 C C . ASN A 1 895 ? 42.399 -5.865 21.773 1.00 88.62 895 ASN A C 1
ATOM 7051 O O . ASN A 1 895 ? 42.832 -6.165 22.880 1.00 88.62 895 ASN A O 1
ATOM 7055 N N . GLY A 1 896 ? 41.087 -5.785 21.521 1.00 91.00 896 GLY A N 1
ATOM 7056 C CA . GLY A 1 896 ? 40.023 -5.992 22.510 1.00 91.00 896 GLY A CA 1
ATOM 7057 C C . GLY A 1 896 ? 39.499 -4.711 23.170 1.00 91.00 896 GLY A C 1
ATOM 7058 O O . GLY A 1 896 ? 38.394 -4.727 23.715 1.00 91.00 896 GLY A O 1
ATOM 7059 N N . ASN A 1 897 ? 40.215 -3.589 23.074 1.00 96.25 897 ASN A N 1
ATOM 7060 C CA . ASN A 1 897 ? 39.774 -2.306 23.626 1.00 96.25 897 ASN A CA 1
ATOM 7061 C C . ASN A 1 897 ? 38.549 -1.759 22.870 1.00 96.25 897 ASN A C 1
ATOM 7063 O O . ASN A 1 897 ? 38.256 -2.179 21.750 1.00 96.25 897 ASN A O 1
ATOM 7067 N N . THR A 1 898 ? 37.826 -0.809 23.464 1.00 97.12 898 THR A N 1
ATOM 7068 C CA . THR A 1 898 ? 36.736 -0.081 22.791 1.00 97.12 898 THR A CA 1
ATOM 7069 C C . THR A 1 898 ? 37.106 1.387 22.636 1.00 97.12 898 THR A C 1
ATOM 7071 O O . THR A 1 898 ? 37.372 2.060 23.627 1.00 97.12 898 THR A O 1
ATOM 7074 N N . LEU A 1 899 ? 37.092 1.893 21.403 1.00 97.06 899 LEU A N 1
ATOM 7075 C CA . LEU A 1 899 ? 37.081 3.329 21.131 1.00 97.06 899 LEU A CA 1
ATOM 7076 C C . LEU A 1 899 ? 35.659 3.860 21.324 1.00 97.06 899 LEU A C 1
ATOM 7078 O O . LEU A 1 899 ? 34.716 3.269 20.801 1.00 97.06 899 LEU A O 1
ATOM 7082 N N . ILE A 1 900 ? 35.510 4.973 22.033 1.00 96.31 900 ILE A N 1
ATOM 7083 C CA . ILE A 1 900 ? 34.239 5.611 22.374 1.00 96.31 900 ILE A CA 1
ATOM 7084 C C . ILE A 1 900 ? 34.254 7.062 21.879 1.00 96.31 900 ILE A C 1
ATOM 7086 O O . ILE A 1 900 ? 35.243 7.770 22.045 1.00 96.31 900 ILE A O 1
ATOM 7090 N N . THR A 1 901 ? 33.153 7.506 21.269 1.00 95.31 901 THR A N 1
ATOM 7091 C CA . THR A 1 901 ? 32.893 8.902 20.882 1.00 95.31 901 THR A CA 1
ATOM 7092 C C . THR A 1 901 ? 31.715 9.452 21.690 1.00 95.31 901 THR A C 1
ATOM 7094 O O . THR A 1 901 ? 30.575 9.019 21.510 1.00 95.31 901 THR A O 1
ATOM 7097 N N . GLU A 1 902 ? 31.984 10.416 22.565 1.00 92.19 902 GLU A N 1
ATOM 7098 C CA . GLU A 1 902 ? 31.005 11.207 23.313 1.00 92.19 902 GLU A CA 1
ATOM 7099 C C . GLU A 1 902 ? 30.624 12.446 22.487 1.00 92.19 902 GLU A C 1
ATOM 7101 O O . GLU A 1 902 ? 31.257 13.502 22.568 1.00 92.19 902 GLU A O 1
ATOM 7106 N N . ALA A 1 903 ? 29.600 12.290 21.644 1.00 86.69 903 ALA A N 1
ATOM 7107 C CA . ALA A 1 903 ? 29.361 13.203 20.532 1.00 86.69 903 ALA A CA 1
ATOM 7108 C C . ALA A 1 903 ? 29.099 14.657 20.949 1.00 86.69 903 ALA A C 1
ATOM 7110 O O . ALA A 1 903 ? 29.703 15.563 20.379 1.00 86.69 903 ALA A O 1
ATOM 7111 N N . ALA A 1 904 ? 28.248 14.891 21.952 1.00 82.69 904 ALA A N 1
ATOM 7112 C CA . ALA A 1 904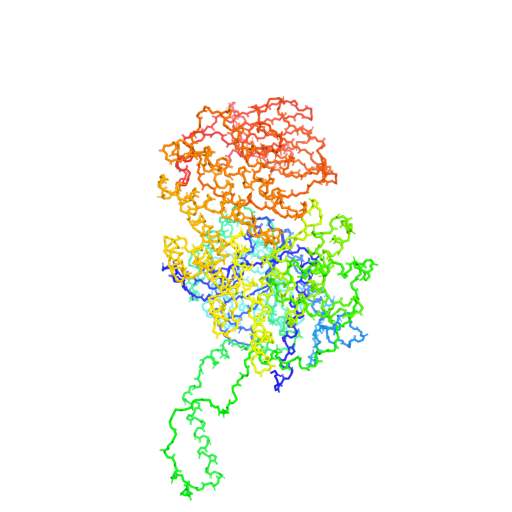 ? 27.850 16.237 22.369 1.00 82.69 904 ALA A CA 1
ATOM 7113 C C . ALA A 1 904 ? 28.999 17.114 22.908 1.00 82.69 904 ALA A C 1
ATOM 7115 O O . ALA A 1 904 ? 28.900 18.336 22.826 1.00 82.69 904 ALA A O 1
ATOM 7116 N N . ASN A 1 905 ? 30.070 16.501 23.428 1.00 82.88 905 ASN A N 1
ATOM 7117 C CA . ASN A 1 905 ? 31.215 17.186 24.046 1.00 82.88 905 ASN A CA 1
ATOM 7118 C C . ASN A 1 905 ? 32.511 17.080 23.212 1.00 82.88 905 ASN A C 1
ATOM 7120 O O . ASN A 1 905 ? 33.581 17.457 23.690 1.00 82.88 905 ASN A O 1
ATOM 7124 N N . GLY A 1 906 ? 32.443 16.516 21.998 1.00 86.94 906 GLY A N 1
ATOM 7125 C CA . GLY A 1 906 ? 33.602 16.357 21.107 1.00 86.94 906 GLY A CA 1
ATOM 7126 C C . GLY A 1 906 ? 34.708 15.436 21.637 1.00 86.94 906 GLY A C 1
ATOM 7127 O O . GLY A 1 906 ? 35.849 15.522 21.187 1.00 86.94 906 GLY A O 1
ATOM 7128 N N . ARG A 1 907 ? 34.400 14.582 22.619 1.00 92.00 907 ARG A N 1
ATOM 7129 C CA . ARG A 1 907 ? 35.381 13.782 23.363 1.00 92.00 907 ARG A CA 1
ATOM 7130 C C . ARG A 1 907 ? 35.470 12.362 22.803 1.00 92.00 907 ARG A C 1
ATOM 7132 O O . ARG A 1 907 ? 34.461 11.687 22.612 1.00 92.00 907 ARG A O 1
ATOM 7139 N N . ILE A 1 908 ? 36.688 11.902 22.542 1.00 95.12 908 ILE A N 1
ATOM 7140 C CA . ILE A 1 908 ? 37.016 10.582 21.999 1.00 95.12 908 ILE A CA 1
ATOM 7141 C C . ILE A 1 908 ? 38.007 9.916 22.952 1.00 95.12 908 ILE A C 1
ATOM 7143 O O . ILE A 1 908 ? 39.025 10.509 23.297 1.00 95.12 908 ILE A O 1
ATOM 7147 N N . PHE A 1 909 ? 37.747 8.684 23.372 1.00 95.44 909 PHE A N 1
ATOM 7148 C CA . PHE A 1 909 ? 38.622 7.975 24.307 1.00 95.44 909 PHE A CA 1
ATOM 7149 C C . PHE A 1 909 ? 38.613 6.466 24.062 1.00 95.44 909 PHE A C 1
ATOM 7151 O O . PHE A 1 909 ? 37.657 5.917 23.519 1.00 95.44 909 PHE A O 1
ATOM 7158 N N . GLU A 1 910 ? 39.692 5.782 24.432 1.00 96.69 910 GLU A N 1
ATOM 7159 C CA . GLU A 1 910 ? 39.815 4.324 24.316 1.00 96.69 910 GLU A CA 1
ATOM 7160 C C . GLU A 1 910 ? 39.823 3.687 25.704 1.00 96.69 910 GLU A C 1
ATOM 7162 O O . GLU A 1 910 ? 40.553 4.145 26.580 1.00 96.69 910 GLU A O 1
ATOM 7167 N N . VAL A 1 911 ? 39.049 2.616 25.894 1.00 96.69 911 VAL A N 1
ATOM 7168 C CA . VAL A 1 911 ? 38.949 1.881 27.166 1.00 96.69 911 VAL A CA 1
ATOM 7169 C C . VAL A 1 911 ? 39.315 0.407 27.012 1.00 96.69 911 VAL A C 1
ATOM 7171 O O . VAL A 1 911 ? 39.023 -0.210 25.983 1.00 96.69 911 VAL A O 1
ATOM 7174 N N . THR A 1 912 ? 39.930 -0.174 28.042 1.00 96.38 912 THR A N 1
ATOM 7175 C CA . THR A 1 912 ? 40.207 -1.618 28.118 1.00 96.38 912 THR A CA 1
ATOM 7176 C C . THR A 1 912 ? 38.932 -2.447 28.330 1.00 96.38 912 THR A C 1
ATOM 7178 O O . THR A 1 912 ? 37.843 -1.908 28.553 1.00 96.38 912 THR A O 1
ATOM 7181 N N . MET A 1 913 ? 39.049 -3.780 28.301 1.00 92.44 913 MET A N 1
ATOM 7182 C CA . MET A 1 913 ? 37.955 -4.685 28.695 1.00 92.44 913 MET A CA 1
ATOM 7183 C C . MET A 1 913 ? 37.539 -4.496 30.163 1.00 92.44 913 MET A C 1
ATOM 7185 O O . MET A 1 913 ? 36.388 -4.733 30.516 1.00 92.44 913 MET A O 1
ATOM 7189 N N . GLU A 1 914 ? 38.447 -4.025 31.008 1.00 92.00 914 GLU A N 1
ATOM 7190 C CA . GLU A 1 914 ? 38.236 -3.737 32.426 1.00 92.00 914 GLU A CA 1
ATOM 7191 C C . GLU A 1 914 ? 37.640 -2.333 32.655 1.00 92.00 914 GLU A C 1
ATOM 7193 O O . GLU A 1 914 ? 37.274 -1.990 33.780 1.00 92.00 914 GLU A O 1
ATOM 7198 N N . GLY A 1 915 ? 37.512 -1.528 31.592 1.00 90.38 915 GLY A N 1
ATOM 7199 C CA . GLY A 1 915 ? 36.982 -0.165 31.637 1.00 90.38 915 GLY A CA 1
ATOM 7200 C C . GLY A 1 915 ? 37.998 0.899 32.060 1.00 90.38 915 GLY A C 1
ATOM 7201 O O . GLY A 1 915 ? 37.596 1.970 32.510 1.00 90.38 915 GLY A O 1
ATOM 7202 N N . GLU A 1 916 ? 39.300 0.631 31.936 1.00 93.38 916 GLU A N 1
ATOM 7203 C CA . GLU A 1 916 ? 40.348 1.622 32.200 1.00 93.38 916 GLU A CA 1
ATOM 7204 C C . GLU A 1 916 ? 40.615 2.468 30.947 1.00 93.38 916 GLU A C 1
ATOM 7206 O O . GLU A 1 916 ? 40.826 1.923 29.863 1.00 93.38 916 GLU A O 1
ATOM 7211 N N . THR A 1 917 ? 40.617 3.797 31.079 1.00 92.88 917 THR A N 1
ATOM 7212 C CA . THR A 1 917 ? 40.910 4.712 29.965 1.00 92.88 917 THR A CA 1
ATOM 7213 C C . THR A 1 917 ? 42.393 4.658 29.595 1.00 92.88 917 THR A C 1
ATOM 7215 O O . THR A 1 917 ? 43.259 4.990 30.402 1.00 92.88 917 THR A O 1
ATOM 7218 N N . VAL A 1 918 ? 42.680 4.266 28.355 1.00 94.81 918 VAL A N 1
ATOM 7219 C CA . VAL A 1 918 ? 44.029 4.145 27.781 1.00 94.81 918 VAL A CA 1
ATOM 7220 C C . VAL A 1 918 ? 44.553 5.507 27.325 1.00 94.81 918 VAL A C 1
ATOM 7222 O O . VAL A 1 918 ? 45.710 5.848 27.560 1.00 94.81 918 VAL A O 1
ATOM 7225 N N . TRP A 1 919 ? 43.699 6.278 26.654 1.00 94.06 919 TRP A N 1
ATOM 7226 C CA . TRP A 1 919 ? 43.948 7.656 26.237 1.00 94.06 919 TRP A CA 1
ATOM 7227 C C . TRP A 1 919 ? 42.619 8.368 25.981 1.00 94.06 919 TRP A C 1
ATOM 7229 O O . TRP A 1 919 ? 41.585 7.731 25.770 1.00 94.06 919 TRP A O 1
ATOM 7239 N N . GLU A 1 920 ? 42.677 9.695 25.973 1.00 92.50 920 GLU A N 1
ATOM 7240 C CA . GLU A 1 920 ? 41.558 10.593 25.717 1.00 92.50 920 GLU A CA 1
ATOM 7241 C C . GLU A 1 920 ? 42.023 11.745 24.820 1.00 92.50 920 GLU A C 1
ATOM 7243 O O . GLU A 1 920 ? 43.174 12.179 24.896 1.00 92.50 920 GLU A O 1
ATOM 7248 N N . TYR A 1 921 ? 41.127 12.217 23.962 1.00 91.12 921 TYR A N 1
ATOM 7249 C CA . TYR A 1 921 ? 41.278 13.392 23.119 1.00 91.12 921 TYR A CA 1
ATOM 7250 C C . TYR A 1 921 ? 39.952 14.156 23.103 1.00 91.12 921 TYR A C 1
ATOM 7252 O O . TYR A 1 921 ? 38.883 13.550 23.032 1.00 91.12 921 TYR A O 1
ATOM 7260 N N . VAL A 1 922 ? 40.011 15.481 23.155 1.00 90.25 922 VAL A N 1
ATOM 7261 C CA . VAL A 1 922 ? 38.847 16.357 23.000 1.00 90.25 922 VAL A CA 1
ATOM 7262 C C . VAL A 1 922 ? 39.104 17.220 21.775 1.00 90.25 922 VAL A C 1
ATOM 7264 O O . VAL A 1 922 ? 40.207 17.731 21.602 1.00 90.25 922 VAL A O 1
ATOM 7267 N N . VAL A 1 923 ? 38.108 17.350 20.901 1.00 84.44 923 VAL A N 1
ATOM 7268 C CA . VAL A 1 923 ? 38.180 18.282 19.774 1.00 84.44 923 VAL A CA 1
ATOM 7269 C C . VAL A 1 923 ? 38.106 19.702 20.331 1.00 84.44 923 VAL A C 1
ATOM 7271 O O . VAL A 1 923 ? 37.072 20.109 20.856 1.00 84.44 923 VAL A O 1
ATOM 7274 N N . ASP A 1 924 ? 39.206 20.446 20.232 1.00 80.44 924 ASP A N 1
ATOM 7275 C CA . ASP A 1 924 ? 39.301 21.826 20.730 1.00 80.44 924 ASP A CA 1
ATOM 7276 C C . ASP A 1 924 ? 38.645 22.855 19.783 1.00 80.44 924 ASP A C 1
ATOM 7278 O O . ASP A 1 924 ? 38.418 24.003 20.168 1.00 80.44 924 ASP A O 1
ATOM 7282 N N . ASP A 1 925 ? 38.318 22.452 18.550 1.00 76.19 925 ASP A N 1
ATOM 7283 C CA . ASP A 1 925 ? 37.688 23.299 17.537 1.00 76.19 925 ASP A CA 1
ATOM 7284 C C . ASP A 1 925 ? 36.162 23.360 17.715 1.00 76.19 925 ASP A C 1
ATOM 7286 O O . ASP A 1 925 ? 35.437 22.388 17.490 1.00 76.19 925 ASP A O 1
ATOM 7290 N N . PHE A 1 926 ? 35.655 24.539 18.081 1.00 73.75 926 PHE A N 1
ATOM 7291 C CA . PHE A 1 926 ? 34.222 24.800 18.212 1.00 73.75 926 PHE A CA 1
ATOM 7292 C C . PHE A 1 926 ? 33.666 25.442 16.938 1.00 73.75 926 PHE A C 1
ATOM 7294 O O . PHE A 1 926 ? 33.974 26.593 16.623 1.00 73.75 926 PHE A O 1
ATOM 7301 N N . ALA A 1 927 ? 32.788 24.727 16.237 1.00 66.38 927 ALA A N 1
ATOM 7302 C CA . ALA A 1 927 ? 32.059 25.261 15.095 1.00 66.38 927 ALA A CA 1
ATOM 7303 C C . ALA A 1 927 ? 30.877 26.1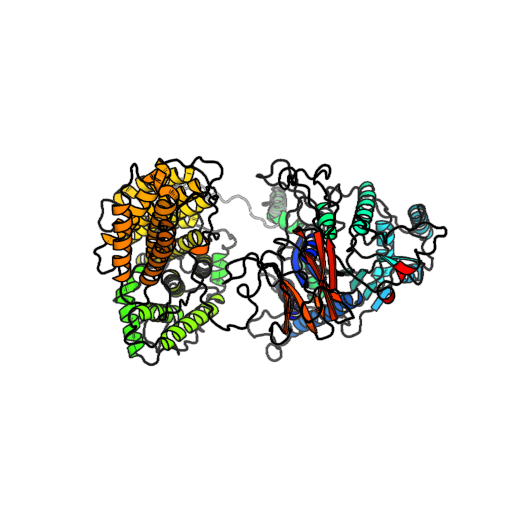30 15.554 1.00 66.38 927 ALA A C 1
ATOM 7305 O O . ALA A 1 927 ? 30.208 25.832 16.547 1.00 66.38 927 ALA A O 1
ATOM 7306 N N . THR A 1 928 ? 30.588 27.195 14.806 1.00 63.28 928 THR A N 1
ATOM 7307 C CA . THR A 1 928 ? 29.325 27.938 14.903 1.00 63.28 928 THR A CA 1
ATOM 7308 C C . THR A 1 928 ? 28.425 27.562 13.730 1.00 63.28 928 THR A C 1
ATOM 7310 O O . THR A 1 928 ? 28.895 27.343 12.619 1.00 63.28 928 THR A O 1
ATOM 7313 N N . TYR A 1 929 ? 27.111 27.520 13.955 1.00 61.19 929 TYR A N 1
ATOM 7314 C CA . TYR A 1 929 ? 26.129 27.168 12.918 1.00 61.19 929 TYR A CA 1
ATOM 7315 C C . TYR A 1 929 ? 25.846 28.309 11.915 1.00 61.19 929 TYR A C 1
ATOM 7317 O O . TYR A 1 929 ? 24.997 28.178 11.034 1.00 61.19 929 TYR A O 1
ATOM 7325 N N . GLY A 1 930 ? 26.542 29.444 12.040 1.00 56.50 930 GLY A N 1
ATOM 7326 C CA . GLY A 1 930 ? 26.361 30.611 11.178 1.00 56.50 930 GLY A CA 1
ATOM 7327 C C . GLY A 1 930 ? 26.980 30.410 9.795 1.00 56.50 930 GLY A C 1
ATOM 7328 O O . GLY A 1 930 ? 28.135 30.015 9.678 1.00 56.50 930 GLY A O 1
ATOM 7329 N N . GLY A 1 931 ? 26.227 30.733 8.741 1.00 58.16 931 GLY A N 1
ATOM 7330 C CA . GLY A 1 931 ? 26.699 30.643 7.353 1.00 58.16 931 GLY A CA 1
ATOM 7331 C C . GLY A 1 931 ? 26.473 29.293 6.661 1.00 58.16 931 GLY A C 1
ATOM 7332 O O . GLY A 1 931 ? 26.846 29.157 5.502 1.00 58.16 931 GLY A O 1
ATOM 7333 N N . LEU A 1 932 ? 25.814 28.329 7.315 1.00 58.09 932 LEU A N 1
ATOM 7334 C CA . LEU A 1 932 ? 25.436 27.030 6.728 1.00 58.09 932 LEU A CA 1
ATOM 7335 C C . LEU A 1 932 ? 24.210 27.090 5.783 1.00 58.09 932 LEU A C 1
ATOM 7337 O O . LEU A 1 932 ? 23.703 26.050 5.382 1.00 58.09 932 LEU A O 1
ATOM 7341 N N . ASP A 1 933 ? 23.688 28.290 5.492 1.00 55.66 933 ASP A N 1
ATOM 7342 C CA . ASP A 1 933 ? 22.440 28.585 4.743 1.00 55.66 933 ASP A CA 1
ATOM 7343 C C . ASP A 1 933 ? 21.170 27.835 5.238 1.00 55.66 933 ASP A C 1
ATOM 7345 O O . ASP A 1 933 ? 20.104 27.861 4.623 1.00 55.66 933 ASP A O 1
ATOM 7349 N N . ALA A 1 934 ? 21.262 27.211 6.417 1.00 57.28 934 ALA A N 1
ATOM 7350 C CA . ALA A 1 934 ? 20.227 26.413 7.061 1.00 57.28 934 ALA A CA 1
ATOM 7351 C C . ALA A 1 934 ? 19.415 27.253 8.065 1.00 57.28 934 ALA A C 1
ATOM 7353 O O . ALA A 1 934 ? 19.604 27.168 9.280 1.00 57.28 934 ALA A O 1
ATOM 7354 N N . LYS A 1 935 ? 18.472 28.055 7.555 1.00 58.28 935 LYS A N 1
ATOM 7355 C CA . LYS A 1 935 ? 17.592 28.949 8.350 1.00 58.28 935 LYS A CA 1
ATOM 7356 C C . LYS A 1 935 ? 16.755 28.251 9.428 1.00 58.28 935 LYS A C 1
ATOM 7358 O O . LYS A 1 935 ? 16.214 28.906 10.309 1.00 58.28 935 LYS A O 1
ATOM 7363 N N . GLU A 1 936 ? 16.625 26.932 9.345 1.00 51.22 936 GLU A N 1
ATOM 7364 C CA . GLU A 1 936 ? 15.930 26.095 10.327 1.00 51.22 936 GLU A CA 1
ATOM 7365 C C . GLU A 1 936 ? 16.752 25.883 11.609 1.00 51.22 936 GLU A C 1
ATOM 7367 O O . GLU A 1 936 ? 16.186 25.599 12.661 1.00 51.22 936 GLU A O 1
ATOM 7372 N N . LEU A 1 937 ? 18.080 26.042 11.525 1.00 48.34 937 LEU A N 1
ATOM 7373 C CA . LEU A 1 937 ? 19.024 25.873 12.632 1.00 48.34 937 LEU A CA 1
ATOM 7374 C C . LEU A 1 937 ? 19.465 27.213 13.252 1.00 48.34 937 LEU A C 1
ATOM 7376 O O . LEU A 1 937 ? 19.937 27.225 14.393 1.00 48.34 937 LEU A O 1
ATOM 7380 N N . GLU A 1 938 ? 19.280 28.340 12.551 1.00 52.22 938 GLU A N 1
ATOM 7381 C CA . GLU A 1 938 ? 19.486 29.686 13.107 1.00 52.22 938 GLU A CA 1
ATOM 7382 C C . GLU A 1 938 ? 18.607 29.893 14.357 1.00 52.22 938 GLU A C 1
ATOM 7384 O O . GLU A 1 938 ? 17.381 29.792 14.306 1.00 52.22 938 GLU A O 1
ATOM 7389 N N . GLY A 1 939 ? 19.232 30.172 15.505 1.00 52.62 939 GLY A N 1
ATOM 7390 C CA . GLY A 1 939 ? 18.539 30.347 16.786 1.00 52.62 939 GLY A CA 1
ATOM 7391 C C . GLY A 1 939 ? 18.167 29.056 17.532 1.00 52.62 939 GLY A C 1
ATOM 7392 O O . GLY A 1 939 ? 17.673 29.143 18.657 1.00 52.62 939 GLY A O 1
ATOM 7393 N N . MET A 1 940 ? 18.403 27.858 16.973 1.00 49.19 940 MET A N 1
ATOM 7394 C CA . MET A 1 940 ? 18.239 26.597 17.724 1.00 49.19 940 MET A CA 1
ATOM 7395 C C . MET A 1 940 ? 19.440 26.291 18.628 1.00 49.19 940 MET A C 1
ATOM 7397 O O . MET A 1 940 ? 19.258 25.790 19.738 1.00 49.19 940 MET A O 1
ATOM 7401 N N . PHE A 1 941 ? 20.653 26.611 18.169 1.00 51.78 941 PHE A N 1
ATOM 7402 C CA . PHE A 1 941 ? 21.908 26.371 18.885 1.00 51.78 941 PHE A CA 1
ATOM 7403 C C . PHE A 1 941 ? 22.818 27.609 18.808 1.00 51.78 941 PHE A C 1
ATOM 7405 O O . PHE A 1 941 ? 23.830 27.620 18.114 1.00 51.78 941 PHE A O 1
ATOM 7412 N N . ASP A 1 942 ? 22.468 28.664 19.551 1.00 55.44 942 ASP A N 1
ATOM 7413 C CA . ASP A 1 942 ? 23.205 29.947 19.611 1.00 55.44 942 ASP A CA 1
ATOM 7414 C C . ASP A 1 942 ? 24.545 29.880 20.388 1.00 55.44 942 ASP A C 1
ATOM 7416 O O . ASP A 1 942 ? 25.048 30.886 20.892 1.00 55.44 942 ASP A O 1
ATOM 7420 N N . TYR A 1 943 ? 25.146 28.694 20.510 1.00 59.56 943 TYR A N 1
ATOM 7421 C CA . TYR A 1 943 ? 26.441 28.490 21.158 1.00 59.56 943 TYR A CA 1
ATOM 7422 C C . TYR A 1 943 ? 27.388 27.691 20.248 1.00 59.56 943 TYR A C 1
ATOM 7424 O O . TYR A 1 943 ? 26.942 26.751 19.585 1.00 59.56 943 TYR A O 1
ATOM 7432 N N . PRO A 1 944 ? 28.693 28.030 20.211 1.00 65.38 944 PRO A N 1
ATOM 7433 C CA . PRO A 1 944 ? 29.687 27.209 19.530 1.00 65.38 944 PRO A CA 1
ATOM 7434 C C . PRO A 1 944 ? 29.713 25.794 20.122 1.00 65.38 944 PRO A C 1
ATOM 7436 O O . PRO A 1 944 ? 29.651 25.642 21.344 1.00 65.38 944 PRO A O 1
ATOM 7439 N N . ALA A 1 945 ? 29.848 24.769 19.281 1.00 71.38 945 ALA A N 1
ATOM 7440 C CA . ALA A 1 945 ? 29.927 23.372 19.707 1.00 71.38 945 ALA A CA 1
ATOM 7441 C C . ALA A 1 945 ? 31.047 22.628 18.966 1.00 71.38 945 ALA A C 1
ATOM 7443 O O . ALA A 1 945 ? 31.224 22.792 17.762 1.00 71.38 945 ALA A O 1
ATOM 7444 N N . ASN A 1 946 ? 31.772 21.768 19.678 1.00 80.25 946 ASN A N 1
ATOM 7445 C CA . ASN A 1 946 ? 32.806 20.872 19.147 1.00 80.25 946 ASN A CA 1
ATOM 7446 C C . ASN A 1 946 ? 32.245 19.465 18.829 1.00 80.25 946 ASN A C 1
ATOM 7448 O O . ASN A 1 946 ? 32.938 18.449 18.932 1.00 80.25 946 ASN A O 1
ATOM 7452 N N . ALA A 1 947 ? 30.947 19.386 18.513 1.00 80.12 947 ALA A N 1
ATOM 7453 C CA . ALA A 1 947 ? 30.205 18.131 18.489 1.00 80.12 947 ALA A CA 1
ATOM 7454 C C . ALA A 1 947 ? 30.749 17.158 17.427 1.00 80.12 947 ALA A C 1
ATOM 7456 O O . ALA A 1 947 ? 30.716 17.430 16.229 1.00 80.12 947 ALA A O 1
ATOM 7457 N N . THR A 1 948 ? 31.222 15.991 17.868 1.00 83.44 948 THR A N 1
ATOM 7458 C CA . THR A 1 948 ? 31.877 15.001 17.003 1.00 83.44 948 THR A CA 1
ATOM 7459 C C . THR A 1 948 ? 30.958 13.812 16.774 1.00 83.44 948 THR A C 1
ATOM 7461 O O . THR A 1 948 ? 30.763 12.995 17.668 1.00 83.44 948 THR A O 1
ATOM 7464 N N . PHE A 1 949 ? 30.393 13.680 15.571 1.00 77.50 949 PHE A N 1
ATOM 7465 C CA . PHE A 1 949 ? 29.385 12.650 15.293 1.00 77.50 949 PHE A CA 1
ATOM 7466 C C . PHE A 1 949 ? 29.887 11.219 15.553 1.00 77.50 949 PHE A C 1
ATOM 7468 O O . PHE A 1 949 ? 29.215 10.445 16.238 1.00 77.50 949 PHE A O 1
ATOM 7475 N N . ARG A 1 950 ? 31.058 10.866 15.002 1.00 82.94 950 ARG A N 1
ATOM 7476 C CA . ARG A 1 950 ? 31.733 9.568 15.171 1.00 82.94 950 ARG A CA 1
ATOM 7477 C C . ARG A 1 950 ? 33.237 9.715 14.959 1.00 82.94 950 ARG A C 1
ATOM 7479 O O . ARG A 1 950 ? 33.654 10.444 14.064 1.00 82.94 950 ARG A O 1
ATOM 7486 N N . ALA A 1 951 ? 34.023 8.933 15.690 1.00 88.12 951 ALA A N 1
ATOM 7487 C CA . ALA A 1 951 ? 35.414 8.640 15.369 1.00 88.12 951 ALA A CA 1
ATOM 7488 C C . ALA A 1 951 ? 35.600 7.134 15.135 1.00 88.12 951 ALA A C 1
ATOM 7490 O O . ALA A 1 951 ? 34.927 6.314 15.760 1.00 88.12 951 ALA A O 1
ATOM 7491 N N . TYR A 1 952 ? 36.539 6.783 14.257 1.00 88.56 952 TYR A N 1
ATOM 7492 C CA . TYR A 1 952 ? 36.987 5.409 14.042 1.00 88.56 952 TYR A CA 1
ATOM 7493 C C . TYR A 1 952 ? 38.513 5.363 14.096 1.00 88.56 952 TYR A C 1
ATOM 7495 O O . TYR A 1 952 ? 39.188 6.282 13.627 1.00 88.56 952 TYR A O 1
ATOM 7503 N N . LYS A 1 953 ? 39.054 4.280 14.646 1.00 88.25 953 LYS A N 1
ATOM 7504 C CA . LYS A 1 953 ? 40.486 3.993 14.712 1.00 88.25 953 LYS A CA 1
ATOM 7505 C C . LYS A 1 953 ? 40.748 2.690 13.975 1.00 88.25 953 LYS A C 1
ATOM 7507 O O . LYS A 1 953 ? 40.082 1.690 14.221 1.00 88.25 953 LYS A O 1
ATOM 7512 N N . TYR A 1 954 ? 41.742 2.717 13.104 1.00 82.25 954 TYR A N 1
ATOM 7513 C CA . TYR A 1 954 ? 42.157 1.578 12.300 1.00 82.25 954 TYR A CA 1
ATOM 7514 C C . TYR A 1 954 ? 43.674 1.416 12.382 1.00 82.25 954 TYR A C 1
ATOM 7516 O O . TYR A 1 954 ? 44.390 2.394 12.628 1.00 82.25 954 TYR A O 1
ATOM 7524 N N . THR A 1 955 ? 44.176 0.206 12.162 1.00 78.69 955 THR A N 1
ATOM 7525 C CA . THR A 1 955 ? 45.611 -0.014 11.937 1.00 78.69 955 THR A CA 1
ATOM 7526 C C . THR A 1 955 ? 45.984 0.285 10.473 1.00 78.69 955 THR A C 1
ATOM 7528 O O . THR A 1 955 ? 45.109 0.278 9.602 1.00 78.69 955 THR A O 1
ATOM 7531 N N . PRO A 1 956 ? 47.265 0.549 10.148 1.00 74.81 956 PRO A N 1
ATOM 7532 C CA . PRO A 1 956 ? 47.696 0.751 8.761 1.00 74.81 956 PRO A CA 1
ATOM 7533 C C . PRO A 1 956 ? 47.350 -0.424 7.832 1.00 74.81 956 PRO A C 1
ATOM 7535 O O . PRO A 1 956 ? 47.091 -0.218 6.650 1.00 74.81 956 PRO A O 1
ATOM 7538 N N . GLU A 1 957 ? 47.304 -1.646 8.365 1.00 75.56 957 GLU A N 1
ATOM 7539 C CA . GLU A 1 957 ? 46.947 -2.869 7.638 1.00 75.56 957 GLU A CA 1
ATOM 7540 C C . GLU A 1 957 ? 45.443 -2.968 7.332 1.00 75.56 957 GLU A C 1
ATOM 7542 O O . GLU A 1 957 ? 45.060 -3.608 6.354 1.00 75.56 957 GLU A O 1
ATOM 7547 N N . GLU A 1 958 ? 44.588 -2.331 8.139 1.00 75.12 958 GLU A N 1
ATOM 7548 C CA . GLU A 1 958 ? 43.137 -2.252 7.914 1.00 75.12 958 GLU A CA 1
ATOM 7549 C C . GLU A 1 958 ? 42.769 -1.187 6.863 1.00 75.12 958 GLU A C 1
ATOM 7551 O O . GLU A 1 958 ? 41.694 -1.259 6.267 1.00 75.12 958 GLU A O 1
ATOM 7556 N N . VAL A 1 959 ? 43.658 -0.216 6.607 1.00 76.00 959 VAL A N 1
ATOM 7557 C CA . VAL A 1 959 ? 43.437 0.903 5.668 1.00 76.00 959 VAL A CA 1
ATOM 7558 C C . VAL A 1 959 ? 44.673 1.160 4.781 1.00 76.00 959 VAL A C 1
ATOM 7560 O O . VAL A 1 959 ? 45.207 2.274 4.758 1.00 76.00 959 VAL A O 1
ATOM 7563 N N . PRO A 1 960 ? 45.167 0.159 4.025 1.00 62.31 960 PRO A N 1
ATOM 7564 C CA . PRO A 1 960 ? 46.481 0.230 3.375 1.00 62.31 960 PRO A CA 1
ATOM 7565 C C . PRO A 1 960 ? 46.633 1.413 2.405 1.00 62.31 960 PRO A C 1
ATOM 7567 O O . PRO A 1 960 ? 47.713 1.996 2.314 1.00 62.31 960 PRO A O 1
ATOM 7570 N N . TRP A 1 961 ? 45.546 1.853 1.762 1.00 65.88 961 TRP A N 1
ATOM 7571 C CA . TRP A 1 961 ? 45.530 3.003 0.845 1.00 65.88 961 TRP A CA 1
ATOM 7572 C C . TRP A 1 961 ? 45.758 4.370 1.520 1.00 65.88 961 TRP A C 1
ATOM 7574 O O . TRP A 1 961 ? 46.015 5.356 0.830 1.00 65.88 961 TRP A O 1
ATOM 7584 N N . LEU A 1 962 ? 45.686 4.467 2.855 1.00 56.06 962 LEU A N 1
ATOM 7585 C CA . LEU A 1 962 ? 46.102 5.675 3.582 1.00 56.06 962 LEU A CA 1
ATOM 7586 C C . LEU A 1 962 ? 47.624 5.757 3.754 1.00 56.06 962 LEU A C 1
ATOM 7588 O O . LEU A 1 962 ? 48.150 6.852 3.944 1.00 56.06 962 LEU A O 1
ATOM 7592 N N . SER A 1 963 ? 48.344 4.633 3.666 1.00 55.81 963 SER A N 1
ATOM 7593 C CA . SER A 1 963 ? 49.804 4.626 3.817 1.00 55.81 963 SER A CA 1
ATOM 7594 C C . SER A 1 963 ? 50.530 5.185 2.583 1.00 55.81 963 SER A C 1
ATOM 7596 O O . SER A 1 963 ? 51.512 5.914 2.730 1.00 55.81 963 SER A O 1
ATOM 7598 N N . GLU A 1 964 ? 50.002 4.932 1.379 1.00 50.53 964 GLU A N 1
ATOM 7599 C CA . GLU A 1 964 ? 50.644 5.251 0.092 1.00 50.53 964 GLU A CA 1
ATOM 7600 C C . GLU A 1 964 ? 50.829 6.761 -0.172 1.00 50.53 964 GLU A C 1
ATOM 7602 O O . GLU A 1 964 ? 51.721 7.145 -0.925 1.00 50.53 964 GLU A O 1
ATOM 7607 N N . ASN A 1 965 ? 50.053 7.634 0.483 1.00 46.31 965 ASN A N 1
ATOM 7608 C CA . ASN A 1 965 ? 50.103 9.094 0.285 1.00 46.31 965 ASN A CA 1
ATOM 7609 C C . ASN A 1 965 ? 51.057 9.847 1.238 1.00 46.31 965 ASN A C 1
ATOM 7611 O O . ASN A 1 965 ? 51.081 11.076 1.233 1.00 46.31 965 ASN A O 1
ATOM 7615 N N . SER A 1 966 ? 51.838 9.142 2.064 1.00 44.78 966 SER A N 1
ATOM 7616 C CA . SER A 1 966 ? 52.729 9.756 3.069 1.00 44.78 966 SER A CA 1
ATOM 7617 C C . SER A 1 966 ? 54.176 9.991 2.598 1.00 44.78 966 SER A C 1
ATOM 7619 O O . SER A 1 966 ? 54.998 10.510 3.351 1.00 44.78 966 SER A O 1
ATOM 7621 N N . ALA A 1 967 ? 54.490 9.675 1.337 1.00 41.09 967 ALA A N 1
ATOM 7622 C CA . ALA A 1 967 ? 55.793 9.923 0.722 1.00 41.09 967 ALA A CA 1
ATOM 7623 C C . ALA A 1 967 ? 55.880 11.326 0.083 1.00 41.09 967 ALA A C 1
ATOM 7625 O O . ALA A 1 967 ? 55.889 11.465 -1.140 1.00 41.09 967 ALA A O 1
ATOM 7626 N N . VAL A 1 968 ? 55.973 12.370 0.914 1.00 41.81 968 VAL A N 1
ATOM 7627 C CA . VAL A 1 968 ? 56.393 13.717 0.481 1.00 41.81 968 VAL A CA 1
ATOM 7628 C C . VAL A 1 968 ? 57.571 14.180 1.338 1.00 41.81 968 VAL A C 1
ATOM 7630 O O . VAL A 1 968 ? 57.518 14.150 2.565 1.00 41.81 968 VAL A O 1
ATOM 7633 N N . ASP A 1 969 ? 58.649 14.578 0.664 1.00 40.91 969 ASP A N 1
ATOM 7634 C CA . ASP A 1 969 ? 59.910 15.015 1.262 1.00 40.91 969 ASP A CA 1
ATOM 7635 C C . ASP A 1 969 ? 59.784 16.258 2.160 1.00 40.91 969 ASP A C 1
ATOM 7637 O O . ASP A 1 969 ? 59.002 17.170 1.895 1.00 40.91 969 ASP A O 1
ATOM 7641 N N . GLY A 1 970 ? 60.719 16.379 3.110 1.00 39.19 970 GLY A N 1
ATOM 7642 C CA . GLY A 1 970 ? 61.275 17.700 3.428 1.00 39.19 970 GLY A CA 1
ATOM 7643 C C . GLY A 1 970 ? 60.783 18.412 4.690 1.00 39.19 970 GLY A C 1
ATOM 7644 O O . GLY A 1 970 ? 60.376 19.564 4.627 1.00 39.19 970 GLY A O 1
ATOM 7645 N N . GLY A 1 971 ? 60.977 17.790 5.854 1.00 42.34 971 GLY A N 1
ATOM 7646 C CA . GLY A 1 971 ? 61.469 18.490 7.048 1.00 42.34 971 GLY A CA 1
ATOM 7647 C C . GLY A 1 971 ? 60.683 19.693 7.593 1.00 42.34 971 GLY A C 1
ATOM 7648 O O . GLY A 1 971 ? 61.141 20.827 7.486 1.00 42.34 971 GLY A O 1
ATOM 7649 N N . GLN A 1 972 ? 59.645 19.416 8.381 1.00 35.75 972 GLN A N 1
ATOM 7650 C CA . GLN A 1 972 ? 59.393 20.095 9.661 1.00 35.75 972 GLN A CA 1
ATOM 7651 C C . GLN A 1 972 ? 58.529 19.189 10.552 1.00 35.75 972 GLN A C 1
ATOM 7653 O O . GLN A 1 972 ? 57.734 18.402 10.044 1.00 35.75 972 GLN A O 1
ATOM 7658 N N . ASN A 1 973 ? 58.692 19.276 11.878 1.00 41.97 973 ASN A N 1
ATOM 7659 C CA . ASN A 1 973 ? 57.767 18.628 12.812 1.00 41.97 973 ASN A CA 1
ATOM 7660 C C . ASN A 1 973 ? 56.387 19.278 12.650 1.00 41.97 973 ASN A C 1
ATOM 7662 O O . ASN A 1 973 ? 56.188 20.397 13.119 1.00 41.97 973 ASN A O 1
ATOM 7666 N N . MET A 1 974 ? 55.448 18.574 12.024 1.00 31.08 974 MET A N 1
ATOM 7667 C CA . MET A 1 974 ? 54.023 18.867 12.137 1.00 31.08 974 MET A CA 1
ATOM 7668 C C . MET A 1 974 ? 53.315 17.669 12.755 1.00 31.08 974 MET A C 1
ATOM 7670 O O . MET A 1 974 ? 53.574 16.520 12.390 1.00 31.08 974 MET A O 1
ATOM 7674 N N . ASP A 1 975 ? 52.453 17.962 13.725 1.00 35.28 975 ASP A N 1
ATOM 7675 C CA . ASP A 1 975 ? 51.642 16.968 14.412 1.00 35.28 975 ASP A CA 1
ATOM 7676 C C . ASP A 1 975 ? 50.764 16.181 13.442 1.00 35.28 975 ASP A C 1
ATOM 7678 O O . ASP A 1 975 ? 50.335 16.684 12.400 1.00 35.28 975 ASP A O 1
ATOM 7682 N N . ARG A 1 976 ? 50.495 14.926 13.819 1.00 35.44 976 ARG A N 1
ATOM 7683 C CA . ARG A 1 976 ? 49.733 13.936 13.045 1.00 35.44 976 ARG A CA 1
ATOM 7684 C C . ARG A 1 976 ? 48.337 14.464 12.713 1.00 35.44 976 ARG A C 1
ATOM 7686 O O . ARG A 1 976 ? 47.391 14.262 13.470 1.00 35.44 976 ARG A O 1
ATOM 7693 N N . THR A 1 977 ? 48.214 15.134 11.574 1.00 32.38 977 THR A N 1
ATOM 7694 C CA . THR A 1 977 ? 46.987 15.829 11.197 1.00 32.38 977 THR A CA 1
ATOM 7695 C C . THR A 1 977 ? 45.978 14.822 10.659 1.00 32.38 977 THR A C 1
ATOM 7697 O O . THR A 1 977 ? 46.189 14.203 9.615 1.00 32.38 977 THR A O 1
ATOM 7700 N N . VAL A 1 978 ? 44.870 14.647 11.377 1.00 35.91 978 VAL A N 1
ATOM 7701 C CA . VAL A 1 978 ? 43.720 13.880 10.891 1.00 35.91 978 VAL A CA 1
ATOM 7702 C C . VAL A 1 978 ? 43.126 14.631 9.700 1.00 35.91 978 VAL A C 1
ATOM 7704 O O . VAL A 1 978 ? 42.699 15.774 9.846 1.00 35.91 978 VAL A O 1
ATOM 7707 N N . GLN A 1 979 ? 43.073 14.004 8.520 1.00 28.36 979 GLN A N 1
ATOM 7708 C CA . GLN A 1 979 ? 42.296 14.552 7.406 1.00 28.36 979 GLN A CA 1
ATOM 7709 C C . GLN A 1 979 ? 40.802 14.394 7.696 1.00 28.36 979 GLN A C 1
ATOM 7711 O O . GLN A 1 979 ? 40.182 13.393 7.334 1.00 28.36 979 GLN A O 1
ATOM 7716 N N . VAL A 1 980 ? 40.215 15.411 8.324 1.00 31.92 980 VAL A N 1
ATOM 7717 C CA . VAL A 1 980 ? 38.766 15.598 8.319 1.00 31.92 980 VAL A CA 1
ATOM 7718 C C . VAL A 1 980 ? 38.377 16.094 6.927 1.00 31.92 980 VAL A C 1
ATOM 7720 O O . VAL A 1 980 ? 38.641 17.240 6.565 1.00 31.92 980 VAL A O 1
ATOM 7723 N N . LYS A 1 981 ? 37.760 15.221 6.129 1.00 26.19 981 LYS A N 1
ATOM 7724 C CA . LYS A 1 981 ? 36.930 15.661 5.004 1.00 26.19 981 LYS A CA 1
ATOM 7725 C C . LYS A 1 981 ? 35.606 16.150 5.588 1.00 26.19 981 LYS A C 1
ATOM 7727 O O . LYS A 1 981 ? 34.785 15.322 5.980 1.00 26.19 981 LYS A O 1
ATOM 7732 N N . LEU A 1 982 ? 35.470 17.472 5.691 1.00 28.39 982 LEU A N 1
ATOM 7733 C CA . LEU A 1 982 ? 34.179 18.156 5.805 1.00 28.39 982 LEU A CA 1
ATOM 7734 C C . LEU A 1 982 ? 33.438 18.077 4.461 1.00 28.39 982 LEU A C 1
ATOM 7736 O O . LEU A 1 982 ? 34.136 18.128 3.419 1.00 28.39 982 LEU A O 1
#

Foldseek 3Di:
DVVDPLLCQLVLLLVLLVCLVCVLQVVVPAAEDDDDQKALFEDPDPAFWDWDDDPVPPPGIITGYQDCVLVQLLVLLVVRAKYKYWAWHAGPDDADQPDFRIFIKIKMKHFPDALVNVLVVVLVSVVSSLVSLVLLADPPVPHPDDPPRHHHDDFDDQPAPSPDRAAEAALQVQLCVQLVHHQPQCPDPCNQVSLVVVCVVSVHDQDDLRDPLNSSVSSCLVGPLQVAQHWYKHAFAAPLNPLFFDWDQDPPRRHITGQKIFIHHNSDTFKIKHWGDLQLVSSQVSVVSVLVSCVSRVRDDGDNDDPVVSSVSSVSPRGGMMMMMGGSLVVSCSSRVNSGSQSSDPQGHPVSVVVVVPDDDVVVVVVVVVVVVVVCVVVPDDPDDPDPDDDDDDDDDDDDDDDDDPDPPLVVVVVVCPPPPDDDPDDFQPLDPDQVLLVVLLVQLQVQPCVLQVHHPPPPPCRGSVCNPQRLLSLLSSLQSVQVVVVPDALSSNVSSLVSNVVSLVVVLVDLADESSLLSSLLSLLQFFSFSPPDGDHDLNLVSLQSVVVNVPNCPQQPPPPPDDLSSNLSSLSSLLSSLLSNLLSCLLVVHDGPDDPVNLVSLCVSVVSVPDDLVSVLSSLSSLLSVLLRVCVVVVDPVSVVSLVVSCVVCVVNVVDPPCLVVLLSSLLSVLVNLLSVLQDPPDDDDLVSLVSNLVSLLSLLVSLLPPPDPSNLNGGLSSLVSNLVSLLSLLVSCLQVVVSCVVPDDNVVSVVSSVSSLVSLVPRDDPSGSSPVSSVSSVVSCVVSVVVVVDDDDDDDDRPDDPSVVVPDPPPPPDDPFADDQQAAAPKDQWDQDPVRWIKIKGQQLPRPPDPATAIKIFIADPPRRGGPAIETDPDRVPGHQNDAWYWDQDPVRWIWIARFQQQKIFIAHSVGHTPDIDHQPDWDDPPPVPPPVCVPVDRDTTNGDRDDDDDDCVRVVVVVVPPPDDDDDDDPPDDPDDD

Sequence (982 aa):
MLANPSSVQPLLVRHHVVQALRDHLNKTQFVEVTTPLLTAGAGGAVARPFETEATELEGQKLNLRIAPELWLKRLIVGGMSRIYEIGPAFRNEGVDATHNPEFTICEFYEACATLDSLMTKTELLLREMKQRIDEARAPASSSPISSGSPRLRDLPEVKLDLQSPFRRLEFLPALESAMKTPLPNLSTPSAHENLLSLFAAQNLDIPSNPTLPRLLDALAAHYLEPLCDQPTFITHHPAALSPLSKHFRCPTTGQTIAARAELFIHGREFANMYEEENSPFAQRSKFLEQLRYRAVDGEGDGQKDVDESYLEALEWGMPPTGGWGCGVDRLVMLFSGRERMSEVLAFGSLRNVVGLGRGRSRRSLEELAGTVKQLSQYVGFSEDDPRAEQDESVRHGEWQASGIDAAPPEVLRDAALENDEQSLQNTPPSALANDAEAKMLLSTFRTRYGRWIGIKESDDETWNMRTVRYPLLFTACCLVATRHSSEHVPHSEADRLFFQAKDELSASLLQTRQPLAFFQAVLILSLWSTTAGQQPLSLDSWLITGYALQHSLAPAVFQSLNNRTAKEQFAALSVRNHLCLSHLHACISTRRTAVVTSSDIELSRQLLNSGSSSKFETCKVAELALYWILYEHRINGTLHGRSALHHWKLKWARLFDQSRHQFLLMSYSFGQLLMCEQVLGSKSVAVHKSLLEEMLRHSSSIMQLAIDTTDARTKHLTDHVYHIIAFAAVTALRLMSRYRKNLQASTDIGQMETLVSKTVEWLDSIEPVSNAGRTMSDVIKATQRKLGSRISSSTQMSPPALLMDSTKLAVPDLHRRGENDLDSTVVALQHHATELKDGSILIFDNGVYRHHESFPYSRIIQVDRATKQIVWQYHEKNPMTFFTPFMGGAQRLANGNTLITEAANGRIFEVTMEGETVWEYVVDDFATYGGLDAKELEGMFDYPANATFRAYKYTPEEVPWLSENSAVDGGQNMDRTVQVKL

Organism: Hortaea werneckii (NCBI:txid91943)

Radius of gyration: 36.53 Å; chains: 1; bounding box: 122×68×95 Å

pLDDT: mean 77.34, std 19.71, range [23.8, 98.69]

InterPro domains:
  IPR004364 Aminoacyl-tRNA synthetase, class II (D/K/N) [PF00152] (3-349)
  IPR006195 Aminoacyl-tRNA synthetase, class II [PS50862] (13-335)
  IPR010262 Arylsulfotransferase, bacteria [PF05935] (823-906)
  IPR018149 Lysyl-tRNA synthetase, class II, C-terminal [PR00982] (26-36)
  IPR018149 Lysyl-tRNA synthetase, class II, C-terminal [PR00982] (42-58)
  IPR018149 Lysyl-tRNA synthetase, class II, C-terminal [PR00982] (72-85)
  IPR018149 Lysyl-tRNA synthetase, class II, C-terminal [PR00982] (90-107)
  IPR018149 Lysyl-tRNA synthetase, class II, C-terminal [PR00982] (230-246)
  IPR045864 Class II Aminoacyl-tRNA synthetase/Biotinyl protein ligase (BPL) and lipoyl protein ligase (LPL) [G3DSA:3.30.930.10] (1-362)
  IPR045864 Class II Aminoacyl-tRNA synthetase/Biotinyl protein ligase (BPL) and lipoyl protein ligase (LPL) [SSF55681] (4-347)